Protein AF-0000000076388323 (afdb_homodimer)

Solvent-accessible surface area (backbone atoms only — not comparable to full-atom values): 55469 Å² total; per-residue (Å²): 130,70,43,37,20,38,24,73,38,69,36,80,46,87,52,95,56,39,37,65,41,52,64,68,38,60,27,41,33,71,39,77,48,93,77,81,57,40,20,32,29,29,42,86,85,66,52,71,20,36,37,58,41,84,31,40,47,79,52,80,85,81,75,77,77,77,78,77,71,80,74,75,70,80,74,74,83,70,82,81,72,87,75,78,85,76,73,94,74,86,87,80,74,89,74,74,94,56,87,78,76,84,74,75,82,74,75,78,89,76,74,68,62,71,63,64,72,69,57,82,74,74,82,64,70,83,79,77,54,48,43,64,44,36,46,55,40,36,73,61,59,80,67,66,67,92,58,79,43,64,69,42,76,56,99,86,37,36,27,66,56,72,64,92,70,75,52,44,50,45,57,45,74,77,38,82,43,64,40,79,92,62,74,40,74,46,57,27,34,32,33,31,34,69,88,78,68,47,65,25,76,44,36,64,68,52,51,52,49,50,50,53,52,48,41,47,30,39,40,46,55,43,70,71,54,74,74,69,78,83,64,68,90,54,55,79,40,69,67,40,46,53,50,50,43,51,38,49,30,53,50,46,36,55,45,29,57,33,56,66,55,40,67,30,68,66,49,42,48,64,53,63,50,70,51,68,67,58,42,54,50,51,51,52,53,58,73,63,56,62,40,33,34,32,34,36,60,73,25,46,57,88,66,89,80,54,41,68,65,54,72,64,60,55,51,46,50,51,49,25,47,51,46,37,50,52,28,45,52,49,37,46,53,50,50,51,52,50,43,52,36,27,55,42,60,49,20,50,50,29,36,50,49,11,48,33,35,35,48,39,20,54,30,54,66,56,45,86,63,79,85,44,60,59,58,30,54,26,33,37,47,41,9,51,44,31,35,50,49,13,50,51,48,38,53,41,36,73,71,23,54,46,58,53,46,53,53,45,52,50,47,54,40,35,54,68,38,45,66,33,27,49,32,25,43,51,31,33,49,50,51,32,53,51,37,51,54,33,36,73,70,66,74,41,51,68,68,56,33,52,49,29,40,51,41,23,5,46,49,31,27,51,38,42,12,39,52,49,50,49,53,52,49,52,54,50,52,52,40,53,43,50,34,46,31,32,48,46,49,32,52,51,35,48,53,47,29,50,49,37,47,54,37,34,58,49,50,72,119,129,68,34,34,21,39,23,75,37,67,37,80,46,87,52,97,50,36,38,62,39,48,66,68,38,59,26,38,31,70,41,71,48,92,78,83,54,36,20,31,28,28,41,84,85,64,49,66,20,32,36,58,38,84,33,38,45,78,39,64,72,76,61,63,73,69,75,69,65,71,71,71,64,77,72,72,82,70,76,80,66,82,75,78,82,69,73,94,65,93,87,84,75,86,78,72,94,56,92,77,76,84,74,78,80,77,78,78,90,72,74,68,61,70,61,64,72,71,53,87,68,76,82,64,70,81,79,77,52,47,42,64,45,38,46,57,39,35,74,61,60,81,65,68,67,89,58,80,44,65,71,41,76,58,98,85,37,35,27,66,56,70,64,91,70,75,52,44,51,46,58,44,73,76,38,83,44,64,40,80,90,62,75,40,73,46,57,28,34,30,33,32,33,70,88,77,67,48,63,23,77,43,36,62,67,54,51,52,48,49,51,52,51,47,41,48,30,39,41,45,56,42,68,69,53,74,75,68,79,84,63,69,91,54,55,79,40,67,68,40,45,52,50,47,41,51,39,49,32,54,50,47,37,56,46,27,57,33,53,66,55,40,68,29,67,66,49,44,49,65,52,63,49,70,50,66,68,60,41,54,52,50,52,52,53,58,73,62,55,62,39,34,34,34,34,36,62,74,24,47,59,87,67,89,79,55,42,68,65,53,72,63,61,55,51,45,48,53,49,26,47,52,46,38,49,52,30,45,52,50,36,45,52,51,51,51,51,50,42,52,38,26,55,41,58,50,20,52,51,28,35,50,51,10,48,33,34,34,47,38,19,54,31,54,67,56,47,85,62,78,84,42,59,60,58,28,52,25,31,36,46,39,10,51,44,32,36,49,48,13,51,51,48,39,52,43,38,74,71,21,53,45,58,52,47,53,53,48,52,51,47,55,39,35,55,67,37,45,66,33,28,50,33,24,43,52,31,35,49,50,51,32,52,50,38,52,53,34,35,74,71,66,74,41,51,68,67,57,35,52,50,29,40,50,42,24,5,46,50,30,26,52,39,42,12,40,52,49,51,48,54,51,50,51,55,51,52,51,40,52,44,50,34,47,32,33,48,46,50,33,52,51,36,48,52,47,30,50,49,36,48,54,36,33,58,49,50,74,120

Sequence (1018 aa):
MPTKAVVQCIFKGHTEGELTLTLGEIITVTSQGTGDGWFEGINSNGEHGRFPGRNVELFHEDEALPEYETIYEEPDYTEIKPLNTDNCSVFSEFLESDYELISFGLEEGKDNLEQMLKSNRKTSRVYHFTKTEAEPFILGKTVKTTTKIAMIFNENGASWIYPIVPLECTVTNPQMGSKYSGMKKYISYQITPNDTDKSVYHRYKHFDWLHCRLLEKFGSLIAIPLLPEKDIPWRFSDEFVLGRMGGLQAWINRMSRHPVVAHSDIFQHFIRTTDVKEWKIGKRIAEKDEAVGGMIFAEVMASSEFRLLDGEETEMFLTFVKCLGESIKNLTTVVEEHWIRNTGTVKSEYHKIGKSFLDFSASFAKSKYHEKDSITSALAFAGKTYNDIGDLYSDQPKENVHYLLEISKQYKGLLSCYPDIINVLKGAIEKAHEYEKLAQTNKVTLKEKEAVVYKAGIVSSAIQAEMNHFNMELSNDYKETFRHFLYEQVQMYNKITDKLREAYARFEFMPTKAVVQCIFKGHTEGELTLTLGEIITVTSQGTGDGWFEGINSNGEHGRFPGRNVELFHEDEALPEYETIYEEPDYTEIKPLNTDNCSVFSEFLESDYELISFGLEEGKDNLEQMLKSNRKTSRVYHFTKTEAEPFILGKTVKTTTKIAMIFNENGASWIYPIVPLECTVTNPQMGSKYSGMKKYISYQITPNDTDKSVYHRYKHFDWLHCRLLEKFGSLIAIPLLPEKDIPWRFSDEFVLGRMGGLQAWINRMSRHPVVAHSDIFQHFIRTTDVKEWKIGKRIAEKDEAVGGMIFAEVMASSEFRLLDGEETEMFLTFVKCLGESIKNLTTVVEEHWIRNTGTVKSEYHKIGKSFLDFSASFAKSKYHEKDSITSALAFAGKTYNDIGDLYSDQPKENVHYLLEISKQYKGLLSCYPDIINVLKGAIEKAHEYEKLAQTNKVTLKEKEAVVYKAGIVSSAIQAEMNHFNMELSNDYKETFRHFLYEQVQMYNKITDKLREAYARFEF

Secondary structure (DSSP, 8-state):
--EEEEE-S-B---STTBPPB-TT-EEEEEEE-SSSSEEEEE-TT--EEEEEGGGEEEE-TTS-----------------------------------S-------SS--SSSHHHHS----S--S----TTTTHHHHTT--------B-EEEETTEEEEPPPSS---EEEEEEEEEEETTTTEEEEEEEEEETTT---EEEEHHHHHHHHHHHHHHHTTTS--PPPPP---TTTTSHHHHHHHHHHHHHHHHHHHH-TTTTTSHHHHHHHH---HHHHHHHHHHHHT-SS-GGGGGGGBPP-S---PPPHHHHHHHHHHHHHHHHHHHHHHHHHHHHHHHIIIIIHHHHHHHHHHHHHHHHHHTT---GGGHHHHHHHHHHHHHHHHHHHHHHHHHHHTHHHHHHHHHHHHHHHTTHHHHHHHHHHHHHHHHHHHHHHHTTSS-HHHHHHHHHHHHHHHHHHHHHHHHHHHHHHHHHHHHHHHHHHHHHHHHHHHHHHHHHHHHTT--/--EEEEE-S-B---STTBPPB-TT-EEEEEEE-SSSSEEEEE-TT--EEEEEGGGEEEE-TTS-----------------------------------S-------SS--SSSHHHHTS--SS--S----TTTTHHHHTT--------B-EEEETTEEEEPPPSS---EEEEEEEEEEETTTTEEEEEEEEEETTT---EEEEHHHHHHHHHHHHHHHTTTS--PPPPP---TTTTSHHHHHHHHHHHHHHHHHHHH-TTTTTSHHHHHHHH---HHHHHHHHHHHHT-SS-GGGGGGGBPP-S---PPPHHHHHHHHHHHHHHHHHHHHHHHHHHHHHHHIIIIIHHHHHHHHHHHHHHHHHHHT---GGGHHHHHHHHHHHHHHHHHHHHHHHHHHHTHHHHHHHHHHHHHHHTTHHHHHHHHHHHHHHHHHHHHHHHTTSS-HHHHHHHHHHHHHHHHHHHHHHHHHHHHHHHHHHHHHHHHHHHHHHHHHHHHHHHHHHHHTT--

Structure (mmCIF, N/CA/C/O backbone):
data_AF-0000000076388323-model_v1
#
loop_
_entity.id
_entity.type
_entity.pdbx_description
1 polymer 'Sorting nexin-9-like'
#
loop_
_atom_site.group_PDB
_atom_site.id
_atom_site.type_symbol
_atom_site.label_atom_id
_atom_site.label_alt_id
_atom_site.label_comp_id
_atom_site.label_asym_id
_atom_site.label_entity_id
_atom_site.label_seq_id
_atom_site.pdbx_PDB_ins_code
_atom_site.Cartn_x
_atom_site.Cartn_y
_atom_site.Cartn_z
_atom_site.occupancy
_atom_site.B_iso_or_equiv
_atom_site.auth_seq_id
_atom_site.auth_comp_id
_atom_site.auth_asym_id
_atom_site.auth_atom_id
_atom_site.pdbx_PDB_model_num
ATOM 1 N N . MET A 1 1 ? 25.562 -21.062 45.906 1 56.75 1 MET A N 1
ATOM 2 C CA . MET A 1 1 ? 24.609 -21.641 44.938 1 56.75 1 MET A CA 1
ATOM 3 C C . MET A 1 1 ? 24.312 -20.672 43.812 1 56.75 1 MET A C 1
ATOM 5 O O . MET A 1 1 ? 24.219 -19.453 44.031 1 56.75 1 MET A O 1
ATOM 9 N N . PRO A 1 2 ? 24.469 -21.016 42.438 1 69.31 2 PRO A N 1
ATOM 10 C CA . PRO A 1 2 ? 24.109 -20.125 41.344 1 69.31 2 PRO A CA 1
ATOM 11 C C . PRO A 1 2 ? 22.656 -19.703 41.375 1 69.31 2 PRO A C 1
ATOM 13 O O . PRO A 1 2 ? 21.766 -20.531 41.562 1 69.31 2 PRO A O 1
ATOM 16 N N . THR A 1 3 ? 22.438 -18.438 41.719 1 76.25 3 THR A N 1
ATOM 17 C CA . THR A 1 3 ? 21.094 -17.844 41.75 1 76.25 3 THR A CA 1
ATOM 18 C C . THR A 1 3 ? 20.609 -17.5 40.344 1 76.25 3 THR A C 1
ATOM 20 O O . THR A 1 3 ? 21.375 -16.984 39.531 1 76.25 3 THR A O 1
ATOM 23 N N . LYS A 1 4 ? 19.453 -18.031 40 1 80 4 LYS A N 1
ATOM 24 C CA . LYS A 1 4 ? 18.859 -17.719 38.719 1 80 4 LYS A CA 1
ATOM 25 C C . LYS A 1 4 ? 18.188 -16.359 38.719 1 80 4 LYS A C 1
ATOM 27 O O . LYS A 1 4 ? 17.672 -15.914 39.75 1 80 4 LYS A O 1
ATOM 32 N N . ALA A 1 5 ? 18.391 -15.672 37.625 1 80.31 5 ALA A N 1
ATOM 33 C CA . ALA A 1 5 ? 17.797 -14.352 37.5 1 80.31 5 ALA A CA 1
ATOM 34 C C . ALA A 1 5 ? 17.062 -14.211 36.156 1 80.31 5 ALA A C 1
ATOM 36 O O . ALA A 1 5 ? 17.469 -14.82 35.156 1 80.31 5 ALA A O 1
ATOM 37 N N . VAL A 1 6 ? 16 -13.586 36.219 1 82.06 6 VAL A N 1
ATOM 38 C CA . VAL A 1 6 ? 15.258 -13.273 35 1 82.06 6 VAL A CA 1
ATOM 39 C C . VAL A 1 6 ? 15.609 -11.859 34.531 1 82.06 6 VAL A C 1
ATOM 41 O O . VAL A 1 6 ? 15.617 -10.922 35.344 1 82.06 6 VAL A O 1
ATOM 44 N N . VAL A 1 7 ? 16.016 -11.758 33.312 1 79.12 7 VAL A N 1
ATOM 45 C CA . VAL A 1 7 ? 16.359 -10.469 32.719 1 79.12 7 VAL A CA 1
ATOM 46 C C . VAL A 1 7 ? 15.125 -9.586 32.625 1 79.12 7 VAL A C 1
ATOM 48 O O . VAL A 1 7 ? 14.133 -9.969 32 1 79.12 7 VAL A O 1
ATOM 51 N N . GLN A 1 8 ? 15.219 -8.469 33.219 1 76.19 8 GLN A N 1
ATOM 52 C CA . GLN A 1 8 ? 14.125 -7.504 33.219 1 76.19 8 GLN A CA 1
ATOM 53 C C . GLN A 1 8 ? 14.375 -6.371 32.219 1 76.19 8 GLN A C 1
ATOM 55 O O . GLN A 1 8 ? 13.438 -5.727 31.766 1 76.19 8 GLN A O 1
ATOM 60 N N . CYS A 1 9 ? 15.625 -6.121 31.906 1 77.88 9 CYS A N 1
ATOM 61 C CA . CYS A 1 9 ? 16.016 -5.082 30.953 1 77.88 9 CYS A CA 1
ATOM 62 C C . CYS A 1 9 ? 17.094 -5.582 30.016 1 77.88 9 CYS A C 1
ATOM 64 O O . CYS A 1 9 ? 18.031 -6.254 30.438 1 77.88 9 CYS A O 1
ATOM 66 N N . ILE A 1 10 ? 16.906 -5.25 28.656 1 75.94 10 ILE A N 1
ATOM 67 C CA . ILE A 1 10 ? 17.859 -5.664 27.641 1 75.94 10 ILE A CA 1
ATOM 68 C C . ILE A 1 10 ? 19.203 -4.973 27.875 1 75.94 10 ILE A C 1
ATOM 70 O O . ILE A 1 10 ? 19.234 -3.809 28.297 1 75.94 10 ILE A O 1
ATOM 74 N N . PHE A 1 11 ? 20.297 -5.676 27.781 1 77.81 11 PHE A N 1
ATOM 75 C CA . PHE A 1 11 ? 21.656 -5.164 27.859 1 77.81 11 PHE A CA 1
ATOM 76 C C . PHE A 1 11 ? 22.531 -5.801 26.781 1 77.81 11 PHE A C 1
ATOM 78 O O . PHE A 1 11 ? 22.609 -7.023 26.688 1 77.81 11 PHE A O 1
ATOM 85 N N . LYS A 1 12 ? 23.047 -4.879 25.875 1 76.5 12 LYS A N 1
ATOM 86 C CA . LYS A 1 12 ? 24.016 -5.32 24.891 1 76.5 12 LYS A CA 1
ATOM 87 C C . LYS A 1 12 ? 25.438 -5.094 25.391 1 76.5 12 LYS A C 1
ATOM 89 O O . LYS A 1 12 ? 25.828 -3.969 25.719 1 76.5 12 LYS A O 1
ATOM 94 N N . GLY A 1 13 ? 26.141 -6.059 25.562 1 73.19 13 GLY A N 1
ATOM 95 C CA . GLY A 1 13 ? 27.531 -5.988 25.969 1 73.19 13 GLY A CA 1
ATOM 96 C C . GLY A 1 13 ? 28.422 -5.336 24.938 1 73.19 13 GLY A C 1
ATOM 97 O O . GLY A 1 13 ? 28.344 -5.664 23.75 1 73.19 13 GLY A O 1
ATOM 98 N N . HIS A 1 14 ? 29.297 -4.301 25.25 1 70.31 14 HIS A N 1
ATOM 99 C CA . HIS A 1 14 ? 30.156 -3.551 24.344 1 70.31 14 HIS A CA 1
ATOM 100 C C . HIS A 1 14 ? 31.594 -4.039 24.438 1 70.31 14 HIS A C 1
ATOM 102 O O . HIS A 1 14 ? 32.375 -3.896 23.469 1 70.31 14 HIS A O 1
ATOM 108 N N . THR A 1 15 ? 32.062 -4.457 25.531 1 72.56 15 THR A N 1
ATOM 109 C CA . THR A 1 15 ? 33.438 -4.863 25.734 1 72.56 15 THR A CA 1
ATOM 110 C C . THR A 1 15 ? 33.531 -6.379 25.875 1 72.56 15 THR A C 1
ATOM 112 O O . THR A 1 15 ? 32.562 -7.043 26.234 1 72.56 15 THR A O 1
ATOM 115 N N . GLU A 1 16 ? 34.719 -6.836 25.484 1 75.62 16 GLU A N 1
ATOM 116 C CA . GLU A 1 16 ? 35.031 -8.258 25.625 1 75.62 16 GLU A CA 1
ATOM 117 C C . GLU A 1 16 ? 34.844 -8.711 27.078 1 75.62 16 GLU A C 1
ATOM 119 O O . GLU A 1 16 ? 35.375 -8.078 27.984 1 75.62 16 GLU A O 1
ATOM 124 N N . GLY A 1 17 ? 33.875 -9.539 27.469 1 79.31 17 GLY A N 1
ATOM 125 C CA . GLY A 1 17 ? 33.594 -10.055 28.797 1 79.31 17 GLY A CA 1
ATOM 126 C C . GLY A 1 17 ? 32.219 -9.68 29.312 1 79.31 17 GLY A C 1
ATOM 127 O O . GLY A 1 17 ? 31.781 -10.18 30.344 1 79.31 17 GLY A O 1
ATOM 128 N N . GLU A 1 18 ? 31.578 -8.727 28.641 1 81.75 18 GLU A N 1
ATOM 129 C CA . GLU A 1 18 ? 30.219 -8.352 29.031 1 81.75 18 GLU A CA 1
ATOM 130 C C . GLU A 1 18 ? 29.172 -9.195 28.312 1 81.75 18 GLU A C 1
ATOM 132 O O . GLU A 1 18 ? 29.328 -9.508 27.141 1 81.75 18 GLU A O 1
ATOM 137 N N . LEU A 1 19 ? 28.109 -9.609 29 1 81 19 LEU A N 1
ATOM 138 C CA . LEU A 1 19 ? 27.047 -10.469 28.484 1 81 19 LEU A CA 1
ATOM 139 C C . LEU A 1 19 ? 25.906 -9.641 27.906 1 81 19 LEU A C 1
ATOM 141 O O . LEU A 1 19 ? 25.531 -8.617 28.484 1 81 19 LEU A O 1
ATOM 145 N N . THR A 1 20 ? 25.438 -10.023 26.703 1 81.25 20 THR A N 1
ATOM 146 C CA . THR A 1 20 ? 24.203 -9.453 26.172 1 81.25 20 THR A CA 1
ATOM 147 C C . THR A 1 20 ? 22.984 -10.133 26.781 1 81.25 20 THR A C 1
ATOM 149 O O . THR A 1 20 ? 22.891 -11.367 26.797 1 81.25 20 THR A O 1
ATOM 152 N N . LEU A 1 21 ? 22.141 -9.297 27.406 1 77.81 21 LEU A N 1
ATOM 153 C CA . LEU A 1 21 ? 20.922 -9.75 28.062 1 77.81 21 LEU A CA 1
ATOM 154 C C . LEU A 1 21 ? 19.688 -9.492 27.203 1 77.81 21 LEU A C 1
ATOM 156 O O . LEU A 1 21 ? 19.531 -8.398 26.656 1 77.81 21 LEU A O 1
ATOM 160 N N . THR A 1 22 ? 18.891 -10.523 27 1 80.5 22 THR A N 1
ATOM 161 C CA . THR A 1 22 ? 17.594 -10.438 26.344 1 80.5 22 THR A CA 1
ATOM 162 C C . THR A 1 22 ? 16.453 -10.539 27.359 1 80.5 22 THR A C 1
ATOM 164 O O . THR A 1 22 ? 16.547 -11.297 28.328 1 80.5 22 THR A O 1
ATOM 167 N N . LEU A 1 23 ? 15.523 -9.734 27.109 1 78.5 23 LEU A N 1
ATOM 168 C CA . LEU A 1 23 ? 14.383 -9.641 28.016 1 78.5 23 LEU A CA 1
ATOM 169 C C . LEU A 1 23 ? 13.742 -11.008 28.219 1 78.5 23 LEU A C 1
ATOM 171 O O . LEU A 1 23 ? 13.484 -11.727 27.25 1 78.5 23 LEU A O 1
ATOM 175 N N . GLY A 1 24 ? 13.484 -11.367 29.484 1 77.12 24 GLY A N 1
ATOM 176 C CA . GLY A 1 24 ? 12.812 -12.602 29.875 1 77.12 24 GLY A CA 1
ATOM 177 C C . GLY A 1 24 ? 13.75 -13.797 29.906 1 77.12 24 GLY A C 1
ATOM 178 O O . GLY A 1 24 ? 13.352 -14.891 30.312 1 77.12 24 GLY A O 1
ATOM 179 N N . GLU A 1 25 ? 14.898 -13.555 29.516 1 79.44 25 GLU A N 1
ATOM 180 C CA . GLU A 1 25 ? 15.867 -14.648 29.547 1 79.44 25 GLU A CA 1
ATOM 181 C C . GLU A 1 25 ? 16.281 -14.984 30.984 1 79.44 25 GLU A C 1
ATOM 183 O O . GLU A 1 25 ? 16.375 -14.094 31.828 1 79.44 25 GLU A O 1
ATOM 188 N N . ILE A 1 26 ? 16.266 -16.344 31.219 1 80.62 26 ILE A N 1
ATOM 189 C CA . ILE A 1 26 ? 16.734 -16.781 32.531 1 80.62 26 ILE A CA 1
ATOM 190 C C . ILE A 1 26 ? 18.25 -16.938 32.5 1 80.62 26 ILE A C 1
ATOM 192 O O . ILE A 1 26 ? 18.797 -17.672 31.688 1 80.62 26 ILE A O 1
ATOM 196 N N . ILE A 1 27 ? 18.984 -16.188 33.375 1 80.25 27 ILE A N 1
ATOM 197 C CA . ILE A 1 27 ? 20.438 -16.172 33.469 1 80.25 27 ILE A CA 1
ATOM 198 C C . ILE A 1 27 ? 20.859 -16.766 34.812 1 80.25 27 ILE A C 1
ATOM 200 O O . ILE A 1 27 ? 20.172 -16.594 35.812 1 80.25 27 ILE A O 1
ATOM 204 N N . THR A 1 28 ? 21.844 -17.562 34.719 1 84.44 28 THR A N 1
ATOM 205 C CA . THR A 1 28 ? 22.438 -18.109 35.938 1 84.44 28 THR A CA 1
ATOM 206 C C . THR A 1 28 ? 23.516 -17.172 36.469 1 84.44 28 THR A C 1
ATOM 208 O O . THR A 1 28 ? 24.531 -16.953 35.812 1 84.44 28 THR A O 1
ATOM 211 N N . VAL A 1 29 ? 23.266 -16.547 37.625 1 82.69 29 VAL A N 1
ATOM 212 C CA . VAL A 1 29 ? 24.203 -15.609 38.25 1 82.69 29 VAL A CA 1
ATOM 213 C C . VAL A 1 29 ? 25.234 -16.375 39.062 1 82.69 29 VAL A C 1
ATOM 215 O O . VAL A 1 29 ? 24.891 -17.078 40.031 1 82.69 29 VAL A O 1
ATOM 218 N N . THR A 1 30 ? 26.469 -16.297 38.656 1 82.75 30 THR A N 1
ATOM 219 C CA . THR A 1 30 ? 27.547 -17.031 39.312 1 82.75 30 THR A CA 1
ATOM 220 C C . THR A 1 30 ? 28.172 -16.172 40.406 1 82.75 30 THR A C 1
ATOM 222 O O . THR A 1 30 ? 28.656 -16.719 41.406 1 82.75 30 THR A O 1
ATOM 225 N N . SER A 1 31 ? 28.297 -14.859 40.219 1 80.38 31 SER A N 1
ATOM 226 C CA . SER A 1 31 ? 28.828 -13.977 41.25 1 80.38 31 SER A CA 1
ATOM 227 C C . SER A 1 31 ? 28.094 -12.641 41.25 1 80.38 31 SER A C 1
ATOM 229 O O . SER A 1 31 ? 27.844 -12.047 40.219 1 80.38 31 SER A O 1
ATOM 231 N N . GLN A 1 32 ? 27.484 -12.219 42.375 1 76.5 32 GLN A N 1
ATOM 232 C CA . GLN A 1 32 ? 26.938 -10.891 42.562 1 76.5 32 GLN A CA 1
ATOM 233 C C . GLN A 1 32 ? 28.016 -9.891 42.969 1 76.5 32 GLN A C 1
ATOM 235 O O . GLN A 1 32 ? 28.703 -10.062 43.969 1 76.5 32 GLN A O 1
ATOM 240 N N . GLY A 1 33 ? 28.953 -9.625 42.094 1 65.94 33 GLY A N 1
ATOM 241 C CA . GLY A 1 33 ? 30.109 -8.773 42.281 1 65.94 33 GLY A CA 1
ATOM 242 C C . GLY A 1 33 ? 30 -7.914 43.531 1 65.94 33 GLY A C 1
ATOM 243 O O . GLY A 1 33 ? 28.906 -7.684 44.062 1 65.94 33 GLY A O 1
ATOM 244 N N . THR A 1 34 ? 31.047 -7.863 44.375 1 61.56 34 THR A N 1
ATOM 245 C CA . THR A 1 34 ? 31.266 -7.133 45.625 1 61.56 34 THR A CA 1
ATOM 246 C C . THR A 1 34 ? 31.266 -5.629 45.375 1 61.56 34 THR A C 1
ATOM 248 O O . THR A 1 34 ? 32.281 -5.059 44.938 1 61.56 34 THR A O 1
ATOM 251 N N . GLY A 1 35 ? 30.047 -4.816 44.938 1 65.12 35 GLY A N 1
ATOM 252 C CA . GLY A 1 35 ? 29.859 -3.389 45.125 1 65.12 35 GLY A CA 1
ATOM 253 C C . GLY A 1 35 ? 29.641 -2.625 43.844 1 65.12 35 GLY A C 1
ATOM 254 O O . GLY A 1 35 ? 29.109 -1.513 43.844 1 65.12 35 GLY A O 1
ATOM 255 N N . ASP A 1 36 ? 30.188 -2.895 42.656 1 68.38 36 ASP A N 1
ATOM 256 C CA . ASP A 1 36 ? 30.156 -1.99 41.531 1 68.38 36 ASP A CA 1
ATOM 257 C C . ASP A 1 36 ? 28.859 -2.168 40.719 1 68.38 36 ASP A C 1
ATOM 259 O O . ASP A 1 36 ? 28.703 -1.602 39.656 1 68.38 36 ASP A O 1
ATOM 263 N N . GLY A 1 37 ? 27.766 -2.844 41.219 1 75.94 37 GLY A N 1
ATOM 264 C CA . GLY A 1 37 ? 26.453 -3.012 40.625 1 75.94 37 GLY A CA 1
ATOM 265 C C . GLY A 1 37 ? 26.453 -3.957 39.438 1 75.94 37 GLY A C 1
ATOM 266 O O . GLY A 1 37 ? 25.406 -4.238 38.844 1 75.94 37 GLY A O 1
ATOM 267 N N . TRP A 1 38 ? 27.672 -4.477 39.094 1 81.88 38 TRP A N 1
ATOM 268 C CA . TRP A 1 38 ? 27.75 -5.414 37.969 1 81.88 38 TRP A CA 1
ATOM 269 C C . TRP A 1 38 ? 27.766 -6.855 38.469 1 81.88 38 TRP A C 1
ATOM 271 O O . TRP A 1 38 ? 28.391 -7.164 39.5 1 81.88 38 TRP A O 1
ATOM 281 N N . PHE A 1 39 ? 26.984 -7.77 37.875 1 83.25 39 PHE A N 1
ATOM 282 C CA . PHE A 1 39 ? 26.906 -9.195 38.156 1 83.25 39 PHE A CA 1
ATOM 283 C C . PHE A 1 39 ? 27.656 -10 37.094 1 83.25 39 PHE A C 1
ATOM 285 O O . PHE A 1 39 ? 27.859 -9.516 35.969 1 83.25 39 PHE A O 1
ATOM 292 N N . GLU A 1 40 ? 28.234 -11.062 37.469 1 86.31 40 GLU A N 1
ATOM 293 C CA . GLU A 1 40 ? 28.781 -12.047 36.531 1 86.31 40 GLU A CA 1
ATOM 294 C C . GLU A 1 40 ? 27.891 -13.273 36.438 1 86.31 40 GLU A C 1
ATOM 296 O O . GLU A 1 40 ? 27.344 -13.742 37.438 1 86.31 40 GLU A O 1
ATOM 301 N N . GLY A 1 41 ? 27.531 -13.672 35.25 1 85.56 41 GLY A N 1
ATOM 302 C CA . GLY A 1 41 ? 26.656 -14.812 35.062 1 85.56 41 GLY A CA 1
ATOM 303 C C . GLY A 1 41 ? 26.781 -15.445 33.688 1 85.56 41 GLY A C 1
ATOM 304 O O . GLY A 1 41 ? 27.656 -15.07 32.906 1 85.56 41 GLY A O 1
ATOM 305 N N . ILE A 1 42 ? 25.969 -16.516 33.469 1 84.62 42 ILE A N 1
ATOM 306 C CA . ILE A 1 42 ? 25.922 -17.297 32.25 1 84.62 42 ILE A CA 1
ATOM 307 C C . ILE A 1 42 ? 24.531 -17.188 31.609 1 84.62 42 ILE A C 1
ATOM 309 O O . ILE A 1 42 ? 23.516 -17.406 32.281 1 84.62 42 ILE A O 1
ATOM 313 N N . ASN A 1 43 ? 24.453 -16.719 30.328 1 80.12 43 ASN A N 1
ATOM 314 C CA . ASN A 1 43 ? 23.172 -16.594 29.672 1 80.12 43 ASN A CA 1
ATOM 315 C C . ASN A 1 43 ? 22.672 -17.938 29.125 1 80.12 43 ASN A C 1
ATOM 317 O O . ASN A 1 43 ? 23.375 -18.953 29.25 1 80.12 43 ASN A O 1
ATOM 321 N N . SER A 1 44 ? 21.484 -18.016 28.594 1 77 44 SER A N 1
ATOM 322 C CA . SER A 1 44 ? 20.828 -19.219 28.109 1 77 44 SER A CA 1
ATOM 323 C C . SER A 1 44 ? 21.656 -19.891 27.016 1 77 44 SER A C 1
ATOM 325 O O . SER A 1 44 ? 21.547 -21.094 26.781 1 77 44 SER A O 1
ATOM 327 N N . ASN A 1 45 ? 22.609 -19.109 26.406 1 77.94 45 ASN A N 1
ATOM 328 C CA . ASN A 1 45 ? 23.469 -19.641 25.359 1 77.94 45 ASN A CA 1
ATOM 329 C C . ASN A 1 45 ? 24.781 -20.172 25.922 1 77.94 45 ASN A C 1
ATOM 331 O O . ASN A 1 45 ? 25.656 -20.609 25.156 1 77.94 45 ASN A O 1
ATOM 335 N N . GLY A 1 46 ? 24.984 -20.125 27.25 1 80.12 46 GLY A N 1
ATOM 336 C CA . GLY A 1 46 ? 26.172 -20.641 27.922 1 80.12 46 GLY A CA 1
ATOM 337 C C . GLY A 1 46 ? 27.312 -19.656 27.969 1 80.12 46 GLY A C 1
ATOM 338 O O . GLY A 1 46 ? 28.438 -20 28.359 1 80.12 46 GLY A O 1
ATOM 339 N N . GLU A 1 47 ? 27.203 -18.453 27.438 1 81 47 GLU A N 1
ATOM 340 C CA . GLU A 1 47 ? 28.25 -17.453 27.453 1 81 47 GLU A CA 1
ATOM 341 C C . GLU A 1 47 ? 28.406 -16.844 28.844 1 81 47 GLU A C 1
ATOM 343 O O . GLU A 1 47 ? 27.406 -16.516 29.5 1 81 47 GLU A O 1
ATOM 348 N N . HIS A 1 48 ? 29.625 -16.859 29.312 1 83.5 48 HIS A N 1
ATOM 349 C CA . HIS A 1 48 ? 29.984 -16.266 30.594 1 83.5 48 HIS A CA 1
ATOM 350 C C . HIS A 1 48 ? 30.375 -14.805 30.422 1 83.5 48 HIS A C 1
ATOM 352 O O . HIS A 1 48 ? 31.125 -14.461 29.516 1 83.5 48 HIS A O 1
ATOM 358 N N . GLY A 1 49 ? 29.859 -13.852 31.172 1 83.88 49 GLY A N 1
ATOM 359 C CA . GLY A 1 49 ? 30.219 -12.438 31.125 1 83.88 49 GLY A CA 1
ATOM 360 C C . GLY A 1 49 ? 29.625 -11.641 32.281 1 83.88 49 GLY A C 1
ATOM 361 O O . GLY A 1 49 ? 28.875 -12.172 33.094 1 83.88 49 GLY A O 1
ATOM 362 N N . ARG A 1 50 ? 30.031 -10.336 32.344 1 82.31 50 ARG A N 1
ATOM 363 C CA . ARG A 1 50 ? 29.531 -9.375 33.312 1 82.31 50 ARG A CA 1
ATOM 364 C C . ARG A 1 50 ? 28.328 -8.617 32.75 1 82.31 50 ARG A C 1
ATOM 366 O O . ARG A 1 50 ? 28.234 -8.383 31.547 1 82.31 50 ARG A O 1
ATOM 373 N N . PHE A 1 51 ? 27.344 -8.398 33.625 1 83.06 51 PHE A N 1
ATOM 374 C CA . PHE A 1 51 ? 26.156 -7.629 33.25 1 83.06 51 PHE A CA 1
ATOM 375 C C . PHE A 1 51 ? 25.672 -6.816 34.438 1 83.06 51 PHE A C 1
ATOM 377 O O . PHE A 1 51 ? 25.969 -7.145 35.594 1 83.06 51 PHE A O 1
ATOM 384 N N . PRO A 1 52 ? 25.031 -5.66 34.219 1 81.38 52 PRO A N 1
ATOM 385 C CA . PRO A 1 52 ? 24.547 -4.863 35.344 1 81.38 52 PRO A CA 1
ATOM 386 C C . PRO A 1 52 ? 23.469 -5.59 36.156 1 81.38 52 PRO A C 1
ATOM 388 O O . PRO A 1 52 ? 22.484 -6.062 35.594 1 81.38 52 PRO A O 1
ATOM 391 N N . GLY A 1 53 ? 23.641 -5.641 37.344 1 80.44 53 GLY A N 1
ATOM 392 C CA . GLY A 1 53 ? 22.75 -6.34 38.25 1 80.44 53 GLY A CA 1
ATOM 393 C C . GLY A 1 53 ? 21.344 -5.75 38.281 1 80.44 53 GLY A C 1
ATOM 394 O O . GLY A 1 53 ? 20.375 -6.465 38.531 1 80.44 53 GLY A O 1
ATOM 395 N N . ARG A 1 54 ? 21.25 -4.551 38 1 77.56 54 ARG A N 1
ATOM 396 C CA . ARG A 1 54 ? 19.969 -3.871 38.062 1 77.56 54 ARG A CA 1
ATOM 397 C C . ARG A 1 54 ? 19.062 -4.348 36.938 1 77.56 54 ARG A C 1
ATOM 399 O O . ARG A 1 54 ? 17.844 -4.203 37 1 77.56 54 ARG A O 1
ATOM 406 N N . ASN A 1 55 ? 19.656 -4.973 35.969 1 79.56 55 ASN A N 1
ATOM 407 C CA . ASN A 1 55 ? 18.875 -5.391 34.812 1 79.56 55 ASN A CA 1
ATOM 408 C C . ASN A 1 55 ? 18.281 -6.785 35 1 79.56 55 ASN A C 1
ATOM 410 O O . ASN A 1 55 ? 17.562 -7.285 34.125 1 79.56 55 ASN A O 1
ATOM 414 N N . VAL A 1 56 ? 18.547 -7.418 36.125 1 80.62 56 VAL A N 1
ATOM 415 C CA . VAL A 1 56 ? 18.062 -8.773 36.344 1 80.62 56 VAL A CA 1
ATOM 416 C C . VAL A 1 56 ? 17.406 -8.875 37.719 1 80.62 56 VAL A C 1
ATOM 418 O O . VAL A 1 56 ? 17.734 -8.102 38.625 1 80.62 56 VAL A O 1
ATOM 421 N N . GLU A 1 57 ? 16.359 -9.758 37.906 1 81.06 57 GLU A N 1
ATOM 422 C CA . GLU A 1 57 ? 15.727 -10.094 39.188 1 81.06 57 GLU A CA 1
ATOM 423 C C . GLU A 1 57 ? 16.078 -11.516 39.625 1 81.06 57 GLU A C 1
ATOM 425 O O . GLU A 1 57 ? 15.812 -12.477 38.875 1 81.06 57 GLU A O 1
ATOM 430 N N . LEU A 1 58 ? 16.547 -11.586 40.781 1 77.06 58 LEU A N 1
ATOM 431 C CA . LEU A 1 58 ? 17.031 -12.859 41.344 1 77.06 58 LEU A CA 1
ATOM 432 C C . LEU A 1 58 ? 15.867 -13.664 41.906 1 77.06 58 LEU A C 1
ATOM 434 O O . LEU A 1 58 ? 14.961 -13.102 42.531 1 77.06 58 LEU A O 1
ATOM 438 N N . PHE A 1 59 ? 15.531 -14.93 41.469 1 71.62 59 PHE A N 1
ATOM 439 C CA . PHE A 1 59 ? 14.516 -15.742 42.094 1 71.62 59 PHE A CA 1
ATOM 440 C C . PHE A 1 59 ? 15.094 -17.078 42.562 1 71.62 59 PHE A C 1
ATOM 442 O O . PHE A 1 59 ? 16.031 -17.594 41.969 1 71.62 59 PHE A O 1
ATOM 449 N N . HIS A 1 60 ? 14.766 -17.484 43.875 1 54.31 60 HIS A N 1
ATOM 450 C CA . HIS A 1 60 ? 15.141 -18.75 44.469 1 54.31 60 HIS A CA 1
ATOM 451 C C . HIS A 1 60 ? 14.211 -19.875 44 1 54.31 60 HIS A C 1
ATOM 453 O O . HIS A 1 60 ? 13.031 -19.641 43.719 1 54.31 60 HIS A O 1
ATOM 459 N N . GLU A 1 61 ? 14.508 -21.062 43.594 1 46.78 61 GLU A N 1
ATOM 460 C CA . GLU A 1 61 ? 13.906 -22.25 43 1 46.78 61 GLU A CA 1
ATOM 461 C C . GLU A 1 61 ? 12.719 -22.75 43.812 1 46.78 61 GLU A C 1
ATOM 463 O O . GLU A 1 61 ? 12.008 -23.656 43.406 1 46.78 61 GLU A O 1
ATOM 468 N N . ASP A 1 62 ? 12.484 -22.656 45.188 1 40.75 62 ASP A N 1
ATOM 469 C CA . ASP A 1 62 ? 11.57 -23.609 45.844 1 40.75 62 ASP A CA 1
ATOM 470 C C . ASP A 1 62 ? 10.133 -23.375 45.375 1 40.75 62 ASP A C 1
ATOM 472 O O . ASP A 1 62 ? 9.219 -24.078 45.781 1 40.75 62 ASP A O 1
ATOM 476 N N . GLU A 1 63 ? 9.539 -22.141 45.219 1 32.12 63 GLU A N 1
ATOM 477 C CA . GLU A 1 63 ? 8.086 -22.031 45.281 1 32.12 63 GLU A CA 1
ATOM 478 C C . GLU A 1 63 ? 7.465 -22.469 43.938 1 32.12 63 GLU A C 1
ATOM 480 O O . GLU A 1 63 ? 7.922 -22.062 42.875 1 32.12 63 GLU A O 1
ATOM 485 N N . ALA A 1 64 ? 6.562 -23.578 44.031 1 32.75 64 ALA A N 1
ATOM 486 C CA . ALA A 1 64 ? 5.855 -24.219 42.938 1 32.75 64 ALA A CA 1
ATOM 487 C C . ALA A 1 64 ? 5.148 -23.203 42.062 1 32.75 64 ALA A C 1
ATOM 489 O O . ALA A 1 64 ? 4.59 -22.219 42.562 1 32.75 64 ALA A O 1
ATOM 490 N N . LEU A 1 65 ? 5.27 -23.156 40.812 1 29.38 65 LEU A N 1
ATOM 491 C CA . LEU A 1 65 ? 4.66 -22.266 39.812 1 29.38 65 LEU A CA 1
ATOM 492 C C . LEU A 1 65 ? 3.143 -22.422 39.812 1 29.38 65 LEU A C 1
ATOM 494 O O . LEU A 1 65 ? 2.633 -23.547 39.656 1 29.38 65 LEU A O 1
ATOM 498 N N . PRO A 1 66 ? 2.299 -21.641 40.625 1 28.11 66 PRO A N 1
ATOM 499 C CA . PRO A 1 66 ? 0.875 -21.984 40.562 1 28.11 66 PRO A CA 1
ATOM 500 C C . PRO A 1 66 ? 0.333 -22.125 39.156 1 28.11 66 PRO A C 1
ATOM 502 O O . PRO A 1 66 ? 0.847 -21.484 38.219 1 28.11 66 PRO A O 1
ATOM 505 N N . GLU A 1 67 ? -0.263 -23.297 38.875 1 27.11 67 GLU A N 1
ATOM 506 C CA . GLU A 1 67 ? -0.896 -23.641 37.594 1 27.11 67 GLU A CA 1
ATOM 507 C C . GLU A 1 67 ? -1.982 -22.641 37.25 1 27.11 67 GLU A C 1
ATOM 509 O O . GLU A 1 67 ? -2.943 -22.453 37.969 1 27.11 67 GLU A O 1
ATOM 514 N N . TYR A 1 68 ? -1.605 -21.5 36.719 1 25.27 68 TYR A N 1
ATOM 515 C CA . TYR A 1 68 ? -2.572 -20.5 36.281 1 25.27 68 TYR A CA 1
ATOM 516 C C . TYR A 1 68 ? -3.598 -21.125 35.344 1 25.27 68 TYR A C 1
ATOM 518 O O . TYR A 1 68 ? -3.242 -21.625 34.281 1 25.27 68 TYR A O 1
ATOM 526 N N . GLU A 1 69 ? -4.5 -21.906 35.969 1 24.75 69 GLU A N 1
ATOM 527 C CA . GLU A 1 69 ? -5.629 -22.344 35.156 1 24.75 69 GLU A CA 1
ATOM 528 C C . GLU A 1 69 ? -6.309 -21.156 34.469 1 24.75 69 GLU A C 1
ATOM 530 O O . GLU A 1 69 ? -6.543 -20.125 35.094 1 24.75 69 GLU A O 1
ATOM 535 N N . THR A 1 70 ? -6.238 -21.156 33.188 1 25.39 70 THR A N 1
ATOM 536 C CA . THR A 1 70 ? -6.711 -20.203 32.188 1 25.39 70 THR A CA 1
ATOM 537 C C . THR A 1 70 ? -8.219 -20 32.312 1 25.39 70 THR A C 1
ATOM 539 O O . THR A 1 70 ? -8.898 -19.703 31.312 1 25.39 70 THR A O 1
ATOM 542 N N . ILE A 1 71 ? -8.75 -20.016 33.625 1 24.94 71 ILE A N 1
ATOM 543 C CA . ILE A 1 71 ? -10.211 -19.984 33.656 1 24.94 71 ILE A CA 1
ATOM 544 C C . ILE A 1 71 ? -10.719 -18.688 33.062 1 24.94 71 ILE A C 1
ATOM 546 O O . ILE A 1 71 ? -10.328 -17.594 33.469 1 24.94 71 ILE A O 1
ATOM 550 N N . TYR A 1 72 ? -11.219 -18.75 31.812 1 23.34 72 TYR A N 1
ATOM 551 C CA . TYR A 1 72 ? -11.828 -17.781 30.922 1 23.34 72 TYR A CA 1
ATOM 552 C C . TYR A 1 72 ? -13.07 -17.156 31.562 1 23.34 72 TYR A C 1
ATOM 554 O O . TYR A 1 72 ? -13.945 -16.641 30.859 1 23.34 72 TYR A O 1
ATOM 562 N N . GLU A 1 73 ? -13.148 -17.156 33 1 22.06 73 GLU A N 1
ATOM 563 C CA . GLU A 1 73 ? -14.5 -16.75 33.375 1 22.06 73 GLU A CA 1
ATOM 564 C C . GLU A 1 73 ? -14.75 -15.289 33 1 22.06 73 GLU A C 1
ATOM 566 O O . GLU A 1 73 ? -13.852 -14.453 33.094 1 22.06 73 GLU A O 1
ATOM 571 N N . GLU A 1 74 ? -15.852 -15.062 32.25 1 23.88 74 GLU A N 1
ATOM 572 C CA . GLU A 1 74 ? -16.406 -13.812 31.734 1 23.88 74 GLU A CA 1
ATOM 573 C C . GLU A 1 74 ? -16.688 -12.836 32.875 1 23.88 74 GLU A C 1
ATOM 575 O O . GLU A 1 74 ? -17.531 -13.094 33.719 1 23.88 74 GLU A O 1
ATOM 580 N N . PRO A 1 75 ? -15.477 -12.297 33.531 1 22.61 75 PRO A N 1
ATOM 581 C CA . PRO A 1 75 ? -15.672 -11.586 34.781 1 22.61 75 PRO A CA 1
ATOM 582 C C . PRO A 1 75 ? -16.688 -10.453 34.688 1 22.61 75 PRO A C 1
ATOM 584 O O . PRO A 1 75 ? -16.719 -9.734 33.688 1 22.61 75 PRO A O 1
ATOM 587 N N . ASP A 1 76 ? -17.844 -10.695 35.312 1 22.31 76 ASP A N 1
ATOM 588 C CA . ASP A 1 76 ? -19.031 -9.867 35.469 1 22.31 76 ASP A CA 1
ATOM 589 C C . ASP A 1 76 ? -18.672 -8.492 36.031 1 22.31 76 ASP A C 1
ATOM 591 O O . ASP A 1 76 ? -18.016 -8.391 37.062 1 22.31 76 ASP A O 1
ATOM 595 N N . TYR A 1 77 ? -18.391 -7.539 35.125 1 21.09 77 TYR A N 1
ATOM 596 C CA . TYR A 1 77 ? -18.016 -6.148 35.375 1 21.09 77 TYR A CA 1
ATOM 597 C C . TYR A 1 77 ? -18.938 -5.496 36.406 1 21.09 77 TYR A C 1
ATOM 599 O O . TYR A 1 77 ? -20.047 -5.078 36.062 1 21.09 77 TYR A O 1
ATOM 607 N N . THR A 1 78 ? -19.031 -6.156 37.594 1 19.56 78 THR A N 1
ATOM 608 C CA . THR A 1 78 ? -19.969 -5.598 38.594 1 19.56 78 THR A CA 1
ATOM 609 C C . THR A 1 78 ? -19.594 -4.156 38.906 1 19.56 78 THR A C 1
ATOM 611 O O . THR A 1 78 ? -18.422 -3.834 39.094 1 19.56 78 THR A O 1
ATOM 614 N N . GLU A 1 79 ? -20.531 -3.172 38.812 1 22.64 79 GLU A N 1
ATOM 615 C CA . GLU A 1 79 ? -20.688 -1.73 39 1 22.64 79 GLU A CA 1
ATOM 616 C C . GLU A 1 79 ? -20.391 -1.324 40.438 1 22.64 79 GLU A C 1
ATOM 618 O O . GLU A 1 79 ? -20.531 -0.155 40.812 1 22.64 79 GLU A O 1
ATOM 623 N N . ILE A 1 80 ? -19.516 -2.131 41.156 1 19.8 80 ILE A N 1
ATOM 624 C CA . ILE A 1 80 ? -19.656 -1.986 42.594 1 19.8 80 ILE A CA 1
ATOM 625 C C . ILE A 1 80 ? -19.484 -0.521 43 1 19.8 80 ILE A C 1
ATOM 627 O O . ILE A 1 80 ? -18.609 0.174 42.469 1 19.8 80 ILE A O 1
ATOM 631 N N . LYS A 1 81 ? -20.297 -0.073 43.938 1 21.05 81 LYS A N 1
ATOM 632 C CA . LYS A 1 81 ? -20.938 0.987 44.719 1 21.05 81 LYS A CA 1
ATOM 633 C C . LYS A 1 81 ? -19.906 1.74 45.562 1 21.05 81 LYS A C 1
ATOM 635 O O . LYS A 1 81 ? -19 1.133 46.125 1 21.05 81 LYS A O 1
ATOM 640 N N . PRO A 1 82 ? -19.859 3.145 45.469 1 21.3 82 PRO A N 1
ATOM 641 C CA . PRO A 1 82 ? -18.953 4.172 46 1 21.3 82 PRO A CA 1
ATOM 642 C C . PRO A 1 82 ? -18.844 4.148 47.531 1 21.3 82 PRO A C 1
ATOM 644 O O . PRO A 1 82 ? -19.859 4.305 48.219 1 21.3 82 PRO A O 1
ATOM 647 N N . LEU A 1 83 ? -18.172 3.156 48.094 1 18.7 83 LEU A N 1
ATOM 648 C CA . LEU A 1 83 ? -18.141 2.994 49.531 1 18.7 83 LEU A CA 1
ATOM 649 C C . LEU A 1 83 ? -17.703 4.293 50.219 1 18.7 83 LEU A C 1
ATOM 651 O O . LEU A 1 83 ? -16.766 4.949 49.781 1 18.7 83 LEU A O 1
ATOM 655 N N . ASN A 1 84 ? -18.484 4.785 51.156 1 22.19 84 ASN A N 1
ATOM 656 C CA . ASN A 1 84 ? -18.734 5.934 52.031 1 22.19 84 ASN A CA 1
ATOM 657 C C . ASN A 1 84 ? -17.578 6.168 53 1 22.19 84 ASN A C 1
ATOM 659 O O . ASN A 1 84 ? -17.75 6.816 54.031 1 22.19 84 ASN A O 1
ATOM 663 N N . THR A 1 85 ? -16.297 6.039 52.5 1 17.83 85 THR A N 1
ATOM 664 C CA . THR A 1 85 ? -15.258 5.973 53.5 1 17.83 85 THR A CA 1
ATOM 665 C C . THR A 1 85 ? -15.258 7.227 54.375 1 17.83 85 THR A C 1
ATOM 667 O O . THR A 1 85 ? -15.188 8.344 53.844 1 17.83 85 THR A O 1
ATOM 670 N N . ASP A 1 86 ? -15.57 7.141 55.656 1 19.75 86 ASP A N 1
ATOM 671 C CA . ASP A 1 86 ? -15.898 7.949 56.812 1 19.75 86 ASP A CA 1
ATOM 672 C C . ASP A 1 86 ? -14.773 8.938 57.125 1 19.75 86 ASP A C 1
ATOM 674 O O . ASP A 1 86 ? -15 10.148 57.188 1 19.75 86 ASP A O 1
ATOM 678 N N . ASN A 1 87 ? -13.93 8.727 58.188 1 19.11 87 ASN A N 1
ATOM 679 C CA . ASN A 1 87 ? -13.75 9.492 59.406 1 19.11 87 ASN A CA 1
ATOM 680 C C . ASN A 1 87 ? -12.5 10.359 59.375 1 19.11 87 ASN A C 1
ATOM 682 O O . ASN A 1 87 ? -12.055 10.875 60.375 1 19.11 87 ASN A O 1
ATOM 686 N N . CYS A 1 88 ? -11.594 10.359 58.375 1 17.94 88 CYS A N 1
ATOM 687 C CA . CYS A 1 88 ? -10.273 10.734 58.875 1 17.94 88 CYS A CA 1
ATOM 688 C C . CYS A 1 88 ? -10.25 12.195 59.281 1 17.94 88 CYS A C 1
ATOM 690 O O . CYS A 1 88 ? -10.578 13.078 58.5 1 17.94 88 CYS A O 1
ATOM 692 N N . SER A 1 89 ? -10.086 12.648 60.562 1 19.56 89 SER A N 1
ATOM 693 C CA . SER A 1 89 ? -10.148 13.797 61.438 1 19.56 89 SER A CA 1
ATOM 694 C C . SER A 1 89 ? -9.094 14.844 61.094 1 19.56 89 SER A C 1
ATOM 696 O O . SER A 1 89 ? -9.398 16.031 61 1 19.56 89 SER A O 1
ATOM 698 N N . VAL A 1 90 ? -7.758 14.586 61.281 1 19.8 90 VAL A N 1
ATOM 699 C CA . VAL A 1 90 ? -7.039 15.438 62.219 1 19.8 90 VAL A CA 1
ATOM 700 C C . VAL A 1 90 ? -6.742 16.797 61.594 1 19.8 90 VAL A C 1
ATOM 702 O O . VAL A 1 90 ? -7.098 17.844 62.125 1 19.8 90 VAL A O 1
ATOM 705 N N . PHE A 1 91 ? -5.32 17.172 61.438 1 19.45 91 PHE A N 1
ATOM 706 C CA . PHE A 1 91 ? -4.383 18.172 61.938 1 19.45 91 PHE A CA 1
ATOM 707 C C . PHE A 1 91 ? -4.227 19.328 60.969 1 19.45 91 PHE A C 1
ATOM 709 O O . PHE A 1 91 ? -4 19.109 59.781 1 19.45 91 PHE A O 1
ATOM 716 N N . SER A 1 92 ? -4.594 20.609 61.25 1 21.94 92 SER A N 1
ATOM 717 C CA . SER A 1 92 ? -4.879 21.969 60.781 1 21.94 92 SER A CA 1
ATOM 718 C C . SER A 1 92 ? -3.604 22.688 60.344 1 21.94 92 SER A C 1
ATOM 720 O O . SER A 1 92 ? -3.619 23.891 60.094 1 21.94 92 SER A O 1
ATOM 722 N N . GLU A 1 93 ? -2.35 22.203 60.594 1 22.92 93 GLU A N 1
ATOM 723 C CA . GLU A 1 93 ? -1.348 23.219 60.844 1 22.92 93 GLU A CA 1
ATOM 724 C C . GLU A 1 93 ? -1.176 24.141 59.656 1 22.92 93 GLU A C 1
ATOM 726 O O . GLU A 1 93 ? -1.459 23.75 58.531 1 22.92 93 GLU A O 1
ATOM 731 N N . PHE A 1 94 ? -0.69 25.422 59.844 1 22.69 94 PHE A N 1
ATOM 732 C CA . PHE A 1 94 ? -0.57 26.719 59.188 1 22.69 94 PHE A CA 1
ATOM 733 C C . PHE A 1 94 ? 0.311 26.609 57.938 1 22.69 94 PHE A C 1
ATOM 735 O O . PHE A 1 94 ? 1.539 26.594 58.062 1 22.69 94 PHE A O 1
ATOM 742 N N . LEU A 1 95 ? 0.076 25.641 57.031 1 22.38 95 LEU A N 1
ATOM 743 C CA . LEU A 1 95 ? 0.8 25.453 55.781 1 22.38 95 LEU A CA 1
ATOM 744 C C . LEU A 1 95 ? 0.835 26.75 54.969 1 22.38 95 LEU A C 1
ATOM 746 O O . LEU A 1 95 ? -0.2 27.391 54.781 1 22.38 95 LEU A O 1
ATOM 750 N N . GLU A 1 96 ? 2.006 27.422 54.844 1 25.45 96 GLU A N 1
ATOM 751 C CA . GLU A 1 96 ? 2.533 28.656 54.281 1 25.45 96 GLU A CA 1
ATOM 752 C C . GLU A 1 96 ? 1.834 29.016 52.969 1 25.45 96 GLU A C 1
ATOM 754 O O . GLU A 1 96 ? 1.37 28.125 52.25 1 25.45 96 GLU A O 1
ATOM 759 N N . SER A 1 97 ? 1.591 30.359 52.688 1 25.09 97 SER A N 1
ATOM 760 C CA . SER A 1 97 ? 0.676 31.141 51.875 1 25.09 97 SER A CA 1
ATOM 761 C C . SER A 1 97 ? 0.628 30.641 50.438 1 25.09 97 SER A C 1
ATOM 763 O O . SER A 1 97 ? 1.599 30.781 49.688 1 25.09 97 SER A O 1
ATOM 765 N N . ASP A 1 98 ? 0.001 29.484 50.25 1 25.09 98 ASP A N 1
ATOM 766 C CA . ASP A 1 98 ? -0.541 28.859 49.031 1 25.09 98 ASP A CA 1
ATOM 767 C C . ASP A 1 98 ? -1.401 29.844 48.25 1 25.09 98 ASP A C 1
ATOM 769 O O . ASP A 1 98 ? -1.916 30.812 48.812 1 25.09 98 ASP A O 1
ATOM 773 N N . TYR A 1 99 ? -1.594 29.938 46.969 1 24.31 99 TYR A N 1
ATOM 774 C CA . TYR A 1 99 ? -2.549 30.781 46.25 1 24.31 99 TYR A CA 1
ATOM 775 C C . TYR A 1 99 ? -3.852 30.906 47.031 1 24.31 99 TYR A C 1
ATOM 777 O O . TYR A 1 99 ? -4.27 29.969 47.688 1 24.31 99 TYR A O 1
ATOM 785 N N . GLU A 1 100 ? -4.262 32.094 47.688 1 24.86 100 GLU A N 1
ATOM 786 C CA . GLU A 1 100 ? -5.449 32.5 48.438 1 24.86 100 GLU A CA 1
ATOM 787 C C . GLU A 1 100 ? -6.703 31.812 47.906 1 24.86 100 GLU A C 1
ATOM 789 O O . GLU A 1 100 ? -6.996 31.906 46.719 1 24.86 100 GLU A O 1
ATOM 794 N N . LEU A 1 101 ? -7.195 30.828 48.594 1 24.94 101 LEU A N 1
ATOM 795 C CA . LEU A 1 101 ? -8.516 30.219 48.5 1 24.94 101 LEU A CA 1
ATOM 796 C C . LEU A 1 101 ? -9.609 31.266 48.594 1 24.94 101 LEU A C 1
ATOM 798 O O . LEU A 1 101 ? -9.734 31.938 49.625 1 24.94 101 LEU A O 1
ATOM 802 N N . ILE A 1 102 ? -9.984 32.156 47.562 1 25.19 102 ILE A N 1
ATOM 803 C CA . ILE A 1 102 ? -11.188 33 47.625 1 25.19 102 ILE A CA 1
ATOM 804 C C . ILE A 1 102 ? -12.328 32.219 48.25 1 25.19 102 ILE A C 1
ATOM 806 O O . ILE A 1 102 ? -12.766 31.188 47.719 1 25.19 102 ILE A O 1
ATOM 810 N N . SER A 1 103 ? -12.461 32.188 49.562 1 24.53 103 SER A N 1
ATOM 811 C CA . SER A 1 103 ? -13.508 31.719 50.469 1 24.53 103 SER A CA 1
ATOM 812 C C . SER A 1 103 ? -14.852 32.344 50.125 1 24.53 103 SER A C 1
ATOM 814 O O . SER A 1 103 ? -15.062 33.531 50.344 1 24.53 103 SER A O 1
ATOM 816 N N . PHE A 1 104 ? -15.648 31.828 49.125 1 24.72 104 PHE A N 1
ATOM 817 C CA . PHE A 1 104 ? -17.062 32.125 49.031 1 24.72 104 PHE A CA 1
ATOM 818 C C . PHE A 1 104 ? -17.781 31.922 50.344 1 24.72 104 PHE A C 1
ATOM 820 O O . PHE A 1 104 ? -17.5 30.969 51.062 1 24.72 104 PHE A O 1
ATOM 827 N N . GLY A 1 105 ? -18.016 32.938 51.125 1 24.91 105 GLY A N 1
ATOM 828 C CA . GLY A 1 105 ? -18.969 32.938 52.219 1 24.91 105 GLY A CA 1
ATOM 829 C C . GLY A 1 105 ? -20.172 32.062 51.969 1 24.91 105 GLY A C 1
ATOM 830 O O . GLY A 1 105 ? -20.656 31.953 50.844 1 24.91 105 GLY A O 1
ATOM 831 N N . LEU A 1 106 ? -20.422 31.031 52.812 1 26.09 106 LEU A N 1
ATOM 832 C CA . LEU A 1 106 ? -21.266 29.844 52.938 1 26.09 106 LEU A CA 1
ATOM 833 C C . LEU A 1 106 ? -22.75 30.219 52.906 1 26.09 106 LEU A C 1
ATOM 835 O O . LEU A 1 106 ? -23.609 29.375 53.094 1 26.09 106 LEU A O 1
ATOM 839 N N . GLU A 1 107 ? -23.203 31.391 53.438 1 24.75 107 GLU A N 1
ATOM 840 C CA . GLU A 1 107 ? -24.609 31.188 53.812 1 24.75 107 GLU A CA 1
ATOM 841 C C . GLU A 1 107 ? -25.406 30.578 52.656 1 24.75 107 GLU A C 1
ATOM 843 O O . GLU A 1 107 ? -26.109 29.578 52.844 1 24.75 107 GLU A O 1
ATOM 848 N N . GLU A 1 108 ? -26.312 31.359 52.062 1 27.42 108 GLU A N 1
ATOM 849 C CA . GLU A 1 108 ? -27.562 30.859 51.5 1 27.42 108 GLU A CA 1
ATOM 850 C C . GLU A 1 108 ? -27.328 29.844 50.375 1 27.42 108 GLU A C 1
ATOM 852 O O . GLU A 1 108 ? -27.875 28.75 50.406 1 27.42 108 GLU A O 1
ATOM 857 N N . GLY A 1 109 ? -27.516 30.25 49.031 1 25.91 109 GLY A N 1
ATOM 858 C CA . GLY A 1 109 ? -27.922 29.359 47.969 1 25.91 109 GLY A CA 1
ATOM 859 C C . GLY A 1 109 ? -26.844 28.359 47.594 1 25.91 109 GLY A C 1
ATOM 860 O O . GLY A 1 109 ? -25.75 28.75 47.156 1 25.91 109 GLY A O 1
ATOM 861 N N . LYS A 1 110 ? -26.609 27.172 48.281 1 30.78 110 LYS A N 1
ATOM 862 C CA . LYS A 1 110 ? -25.906 25.891 48.312 1 30.78 110 LYS A CA 1
ATOM 863 C C . LYS A 1 110 ? -25.688 25.328 46.906 1 30.78 110 LYS A C 1
ATOM 865 O O . LYS A 1 110 ? -24.859 24.453 46.719 1 30.78 110 LYS A O 1
ATOM 870 N N . ASP A 1 111 ? -26.656 25.516 46.062 1 29.17 111 ASP A N 1
ATOM 871 C CA . ASP A 1 111 ? -26.844 24.766 44.844 1 29.17 111 ASP A CA 1
ATOM 872 C C . ASP A 1 111 ? -25.703 25.031 43.844 1 29.17 111 ASP A C 1
ATOM 874 O O . ASP A 1 111 ? -25.375 24.188 43.031 1 29.17 111 ASP A O 1
ATOM 878 N N . ASN A 1 112 ? -25.125 26.297 43.781 1 27.55 112 ASN A N 1
ATOM 879 C CA . ASN A 1 112 ? -24.438 26.734 42.594 1 27.55 112 ASN A CA 1
ATOM 880 C C . ASN A 1 112 ? -22.984 26.266 42.562 1 27.55 112 ASN A C 1
ATOM 882 O O . ASN A 1 112 ? -22.219 26.594 41.656 1 27.55 112 ASN A O 1
ATOM 886 N N . LEU A 1 113 ? -22.328 25.875 43.625 1 28.42 113 LEU A N 1
ATOM 887 C CA . LEU A 1 113 ? -20.891 25.625 43.656 1 28.42 113 LEU A CA 1
ATOM 888 C C . LEU A 1 113 ? -20.531 24.375 42.875 1 28.42 113 LEU A C 1
ATOM 890 O O . LEU A 1 113 ? -19.516 24.328 42.188 1 28.42 113 LEU A O 1
ATOM 894 N N . GLU A 1 114 ? -21.219 23.203 43.219 1 31.2 114 GLU A N 1
ATOM 895 C CA . GLU A 1 114 ? -20.969 21.875 42.656 1 31.2 114 GLU A CA 1
ATOM 896 C C . GLU A 1 114 ? -20.938 21.922 41.125 1 31.2 114 GLU A C 1
ATOM 898 O O . GLU A 1 114 ? -20.328 21.062 40.469 1 31.2 114 GLU A O 1
ATOM 903 N N . GLN A 1 115 ? -21.75 22.75 40.5 1 29.3 115 GLN A N 1
ATOM 904 C CA . GLN A 1 115 ? -21.828 22.906 39.031 1 29.3 115 GLN A CA 1
ATOM 905 C C . GLN A 1 115 ? -20.531 23.438 38.469 1 29.3 115 GLN A C 1
ATOM 907 O O . GLN A 1 115 ? -20.266 23.266 37.281 1 29.3 115 GLN A O 1
ATOM 912 N N . MET A 1 116 ? -19.766 24.25 39.125 1 29.17 116 MET A N 1
ATOM 913 C CA . MET A 1 116 ? -18.547 24.844 38.562 1 29.17 116 MET A CA 1
ATOM 914 C C . MET A 1 116 ? -17.453 23.797 38.406 1 29.17 116 MET A C 1
ATOM 916 O O . MET A 1 116 ? -16.641 23.859 37.5 1 29.17 116 MET A O 1
ATOM 920 N N . LEU A 1 117 ? -17.141 22.844 39.344 1 31.66 117 LEU A N 1
ATOM 921 C CA . LEU A 1 117 ? -16.062 21.859 39.219 1 31.66 117 LEU A CA 1
ATOM 922 C C . LEU A 1 117 ? -16.266 20.953 38 1 31.66 117 LEU A C 1
ATOM 924 O O . LEU A 1 117 ? -15.312 20.469 37.406 1 31.66 117 LEU A O 1
ATOM 928 N N . LYS A 1 118 ? -17.266 20.203 37.906 1 32.12 118 LYS A N 1
ATOM 929 C CA . LYS A 1 118 ? -17.578 19.109 36.969 1 32.12 118 LYS A CA 1
ATOM 930 C C . LYS A 1 118 ? -17.672 19.625 35.531 1 32.12 118 LYS A C 1
ATOM 932 O O . LYS A 1 118 ? -18.109 18.906 34.625 1 32.12 118 LYS A O 1
ATOM 937 N N . SER A 1 119 ? -17.922 20.875 35.375 1 30.55 119 SER A N 1
ATOM 938 C CA . SER A 1 119 ? -18.016 21.156 33.938 1 30.55 119 SER A CA 1
ATOM 939 C C . SER A 1 119 ? -16.734 20.766 33.219 1 30.55 119 SER A C 1
ATOM 941 O O . SER A 1 119 ? -15.641 20.984 33.75 1 30.55 119 SER A O 1
ATOM 943 N N . ASN A 1 120 ? -16.625 19.719 32.312 1 32.19 120 ASN A N 1
ATOM 944 C CA . ASN A 1 120 ? -15.859 19.078 31.266 1 32.19 120 ASN A CA 1
ATOM 945 C C . ASN A 1 120 ? -14.945 20.078 30.562 1 32.19 120 ASN A C 1
ATOM 947 O O . ASN A 1 120 ? -14.742 19.984 29.344 1 32.19 120 ASN A O 1
ATOM 951 N N . ARG A 1 121 ? -14.797 21.297 31.047 1 31.12 121 ARG A N 1
ATOM 952 C CA . ARG A 1 121 ? -14.102 22.328 30.281 1 31.12 121 ARG A CA 1
ATOM 953 C C . ARG A 1 121 ? -12.641 21.953 30.078 1 31.12 121 ARG A C 1
ATOM 955 O O . ARG A 1 121 ? -11.828 22.078 31 1 31.12 121 ARG A O 1
ATOM 962 N N . LYS A 1 122 ? -12.164 20.797 29.469 1 36.81 122 LYS A N 1
ATOM 963 C CA . LYS A 1 122 ? -10.875 20.5 28.844 1 36.81 122 LYS A CA 1
ATOM 964 C C . LYS A 1 122 ? -10.078 21.781 28.609 1 36.81 122 LYS A C 1
ATOM 966 O O . LYS A 1 122 ? -9.07 22.031 29.266 1 36.81 122 LYS A O 1
ATOM 971 N N . THR A 1 123 ? -9.57 21.875 27.375 1 39.5 123 THR A N 1
ATOM 972 C CA . THR A 1 123 ? -8.617 22.734 26.688 1 39.5 123 THR A CA 1
ATOM 973 C C . THR A 1 123 ? -9.047 24.203 26.766 1 39.5 123 THR A C 1
ATOM 975 O O . THR A 1 123 ? -8.648 25.016 25.938 1 39.5 123 THR A O 1
ATOM 978 N N . SER A 1 124 ? -9.977 24.578 27.516 1 41.56 124 SER A N 1
ATOM 979 C CA . SER A 1 124 ? -10.555 25.891 27.219 1 41.56 124 SER A CA 1
ATOM 980 C C . SER A 1 124 ? -9.578 27.016 27.531 1 41.56 124 SER A C 1
ATOM 982 O O . SER A 1 124 ? -8.883 26.969 28.547 1 41.56 124 SER A O 1
ATOM 984 N N . ARG A 1 125 ? -9.07 27.656 26.609 1 51.38 125 ARG A N 1
ATOM 985 C CA . ARG A 1 125 ? -8.352 28.922 26.734 1 51.38 125 ARG A CA 1
ATOM 986 C C . ARG A 1 125 ? -8.938 29.781 27.844 1 51.38 125 ARG A C 1
ATOM 988 O O . ARG A 1 125 ? -10.117 30.109 27.828 1 51.38 125 ARG A O 1
ATOM 995 N N . VAL A 1 126 ? -8.461 29.703 29.016 1 52.59 126 VAL A N 1
ATOM 996 C CA . VAL A 1 126 ? -8.852 30.438 30.219 1 52.59 126 VAL A CA 1
ATOM 997 C C . VAL A 1 126 ? -9.086 31.906 29.891 1 52.59 126 VAL A C 1
ATOM 999 O O . VAL A 1 126 ? -10.016 32.531 30.406 1 52.59 126 VAL A O 1
ATOM 1002 N N . TYR A 1 127 ? -8.273 32.438 29.047 1 61.44 127 TYR A N 1
ATOM 1003 C CA . TYR A 1 127 ? -8.422 33.875 28.781 1 61.44 127 TYR A CA 1
ATOM 1004 C C . TYR A 1 127 ? -9.289 34.125 27.562 1 61.44 127 TYR A C 1
ATOM 1006 O O . TYR A 1 127 ? -9.016 33.594 26.484 1 61.44 127 TYR A O 1
ATOM 1014 N N . HIS A 1 128 ? -10.57 34.594 27.828 1 74.88 128 HIS A N 1
ATOM 1015 C CA . HIS A 1 128 ? -11.445 34.969 26.734 1 74.88 128 HIS A CA 1
ATOM 1016 C C . HIS A 1 128 ? -11.539 36.469 26.578 1 74.88 128 HIS A C 1
ATOM 1018 O O . HIS A 1 128 ? -11.578 37.188 27.578 1 74.88 128 HIS A O 1
ATOM 1024 N N . PHE A 1 129 ? -11.32 36.875 25.359 1 80.19 129 PHE A N 1
ATOM 1025 C CA . PHE A 1 129 ? -11.406 38.312 25.062 1 80.19 129 PHE A CA 1
ATOM 1026 C C . PHE A 1 129 ? -12.727 38.656 24.391 1 80.19 129 PHE A C 1
ATOM 1028 O O . PHE A 1 129 ? -13.172 37.938 23.484 1 80.19 129 PHE A O 1
ATOM 1035 N N . THR A 1 130 ? -13.367 39.688 25.016 1 81.5 130 THR A N 1
ATOM 1036 C CA . THR A 1 130 ? -14.703 40.062 24.562 1 81.5 130 THR A CA 1
ATOM 1037 C C . THR A 1 130 ? -14.633 41.219 23.578 1 81.5 130 THR A C 1
ATOM 1039 O O . THR A 1 130 ? -13.547 41.75 23.312 1 81.5 130 THR A O 1
ATOM 1042 N N . LYS A 1 131 ? -15.742 41.656 23.109 1 84.94 131 LYS A N 1
ATOM 1043 C CA . LYS A 1 131 ? -15.906 42.719 22.156 1 84.94 131 LYS A CA 1
ATOM 1044 C C . LYS A 1 131 ? -15.531 44.062 22.766 1 84.94 131 LYS A C 1
ATOM 1046 O O . LYS A 1 131 ? -15.156 45 22.047 1 84.94 131 LYS A O 1
ATOM 1051 N N . THR A 1 132 ? -15.492 44.156 24.031 1 86.88 132 THR A N 1
ATOM 1052 C CA . THR A 1 132 ? -15.273 45.438 24.688 1 86.88 132 THR A CA 1
ATOM 1053 C C . THR A 1 132 ? -13.836 45.562 25.188 1 86.88 132 THR A C 1
ATOM 1055 O O . THR A 1 132 ? -13.477 46.531 25.859 1 86.88 132 THR A O 1
ATOM 1058 N N . GLU A 1 133 ? -13.062 44.656 24.734 1 88.88 133 GLU A N 1
ATOM 1059 C CA . GLU A 1 133 ? -11.703 44.594 25.25 1 88.88 133 GLU A CA 1
ATOM 1060 C C . GLU A 1 133 ? -10.898 45.844 24.859 1 88.88 133 GLU A C 1
ATOM 1062 O O . GLU A 1 133 ? -10.109 46.344 25.656 1 88.88 133 GLU A O 1
ATOM 1067 N N . ALA A 1 134 ? -11.109 46.344 23.672 1 93.56 134 ALA A N 1
ATOM 1068 C CA . ALA A 1 134 ? -10.297 47.469 23.156 1 93.56 134 ALA A CA 1
ATOM 1069 C C . ALA A 1 134 ? -10.969 48.812 23.422 1 93.56 134 ALA A C 1
ATOM 1071 O O . ALA A 1 134 ? -10.414 49.844 23.094 1 93.56 134 ALA A O 1
ATOM 1072 N N . GLU A 1 135 ? -12.094 48.812 24.078 1 94 135 GLU A N 1
ATOM 1073 C CA . GLU A 1 135 ? -12.891 50.031 24.234 1 94 135 GLU A CA 1
ATOM 1074 C C . GLU A 1 135 ? -12.141 51.062 25.078 1 94 135 GLU A C 1
ATOM 1076 O O . GLU A 1 135 ? -12.141 52.25 24.75 1 94 135 GLU A O 1
ATOM 1081 N N . PRO A 1 136 ? -11.5 50.625 26.141 1 94.44 136 PRO A N 1
ATOM 1082 C CA . PRO A 1 136 ? -10.773 51.625 26.922 1 94.44 136 PRO A CA 1
ATOM 1083 C C . PRO A 1 136 ? -9.695 52.344 26.109 1 94.44 136 PRO A C 1
ATOM 1085 O O . PRO A 1 136 ? -9.508 53.562 26.25 1 94.44 136 PRO A O 1
ATOM 1088 N N . PHE A 1 137 ? -9.102 51.719 25.281 1 96.06 137 PHE A N 1
ATOM 1089 C CA . PHE A 1 137 ? -8.078 52.312 24.422 1 96.06 137 PHE A CA 1
ATOM 1090 C C . PHE A 1 137 ? -8.695 53.25 23.406 1 96.06 137 PHE A C 1
ATOM 1092 O O . PHE A 1 137 ? -8.211 54.375 23.203 1 96.06 137 PHE A O 1
ATOM 1099 N N . ILE A 1 138 ? -9.75 52.812 22.828 1 95.75 138 ILE A N 1
ATOM 1100 C CA . ILE A 1 138 ? -10.414 53.562 21.766 1 95.75 138 ILE A CA 1
ATOM 1101 C C . ILE A 1 138 ? -10.977 54.875 22.344 1 95.75 138 ILE A C 1
ATOM 1103 O O . ILE A 1 138 ? -10.969 55.906 21.688 1 95.75 138 ILE A O 1
ATOM 1107 N N . LEU A 1 139 ? -11.336 54.75 23.609 1 94 139 LEU A N 1
ATOM 1108 C CA . LEU A 1 139 ? -11.969 55.906 24.25 1 94 139 LEU A CA 1
ATOM 1109 C C . LEU A 1 139 ? -10.914 56.844 24.844 1 94 139 LEU A C 1
ATOM 1111 O O . LEU A 1 139 ? -11.25 57.906 25.406 1 94 139 LEU A O 1
ATOM 1115 N N . GLY A 1 140 ? -9.617 56.469 24.797 1 92.31 140 GLY A N 1
ATOM 1116 C CA . GLY A 1 140 ? -8.57 57.438 25.094 1 92.31 140 GLY A CA 1
ATOM 1117 C C . GLY A 1 140 ? -7.828 57.125 26.391 1 92.31 140 GLY A C 1
ATOM 1118 O O . GLY A 1 140 ? -7 57.906 26.828 1 92.31 140 GLY A O 1
ATOM 1119 N N . LYS A 1 141 ? -8.133 56 26.938 1 93.38 141 LYS A N 1
ATOM 1120 C CA . LYS A 1 141 ? -7.367 55.656 28.125 1 93.38 141 LYS A CA 1
ATOM 1121 C C . LYS A 1 141 ? -5.891 55.438 27.781 1 93.38 141 LYS A C 1
ATOM 1123 O O . LYS A 1 141 ? -5.555 54.875 26.75 1 93.38 141 LYS A O 1
ATOM 1128 N N . THR A 1 142 ? -5.012 56.031 28.594 1 91.94 142 THR A N 1
ATOM 1129 C CA . THR A 1 142 ? -3.576 55.906 28.359 1 91.94 142 THR A CA 1
ATOM 1130 C C . THR A 1 142 ? -2.908 55.062 29.453 1 91.94 142 THR A C 1
ATOM 1132 O O . THR A 1 142 ? -3.369 55.062 30.594 1 91.94 142 THR A O 1
ATOM 1135 N N . VAL A 1 143 ? -1.988 54.344 29.047 1 93.06 143 VAL A N 1
ATOM 1136 C CA . VAL A 1 143 ? -1.206 53.531 29.969 1 93.06 143 VAL A CA 1
ATOM 1137 C C . VAL A 1 143 ? 0.281 53.688 29.656 1 93.06 143 VAL A C 1
ATOM 1139 O O . VAL A 1 143 ? 0.653 54.156 28.578 1 93.06 143 VAL A O 1
ATOM 1142 N N . LYS A 1 144 ? 1.065 53.312 30.625 1 91.12 144 LYS A N 1
ATOM 1143 C CA . LYS A 1 144 ? 2.508 53.312 30.391 1 91.12 144 LYS A CA 1
ATOM 1144 C C . LYS A 1 144 ? 2.908 52.156 29.453 1 91.12 144 LYS A C 1
ATOM 1146 O O . LYS A 1 144 ? 2.516 51.031 29.672 1 91.12 144 LYS A O 1
ATOM 1151 N N . THR A 1 145 ? 3.59 52.594 28.422 1 89.5 145 THR A N 1
ATOM 1152 C CA . THR A 1 145 ? 3.984 51.625 27.422 1 89.5 145 THR A CA 1
ATOM 1153 C C . THR A 1 145 ? 5.441 51.219 27.609 1 89.5 145 THR A C 1
ATOM 1155 O O . THR A 1 145 ? 6.262 52 28.062 1 89.5 145 THR A O 1
ATOM 1158 N N . THR A 1 146 ? 5.715 49.969 27.375 1 81.06 146 THR A N 1
ATOM 1159 C CA . THR A 1 146 ? 7.062 49.438 27.547 1 81.06 146 THR A CA 1
ATOM 1160 C C . THR A 1 146 ? 7.68 49.094 26.188 1 81.06 146 THR A C 1
ATOM 1162 O O . THR A 1 146 ? 8.906 49 26.062 1 81.06 146 THR A O 1
ATOM 1165 N N . THR A 1 147 ? 6.883 48.844 25.203 1 84.19 147 THR A N 1
ATOM 1166 C CA . THR A 1 147 ? 7.352 48.438 23.891 1 84.19 147 THR A CA 1
ATOM 1167 C C . THR A 1 147 ? 6.68 49.25 22.781 1 84.19 147 THR A C 1
ATOM 1169 O O . THR A 1 147 ? 5.594 49.781 22.984 1 84.19 147 THR A O 1
ATOM 1172 N N . LYS A 1 148 ? 7.426 49.406 21.75 1 89.62 148 LYS A N 1
ATOM 1173 C CA . LYS A 1 148 ? 6.871 50.062 20.578 1 89.62 148 LYS A CA 1
ATOM 1174 C C . LYS A 1 148 ? 6.73 49.062 19.406 1 89.62 148 LYS A C 1
ATOM 1176 O O . LYS A 1 148 ? 7.695 48.406 19.031 1 89.62 148 LYS A O 1
ATOM 1181 N N . ILE A 1 149 ? 5.496 49.031 18.938 1 94.69 149 ILE A N 1
ATOM 1182 C CA . ILE A 1 149 ? 5.199 48.094 17.844 1 94.69 149 ILE A CA 1
ATOM 1183 C C . ILE A 1 149 ? 5.051 48.844 16.531 1 94.69 149 ILE A C 1
ATOM 1185 O O . ILE A 1 149 ? 4.203 49.75 16.422 1 94.69 149 ILE A O 1
ATOM 1189 N N . ALA A 1 150 ? 5.867 48.469 15.609 1 92.56 150 ALA A N 1
ATOM 1190 C CA . ALA A 1 150 ? 5.824 49.156 14.305 1 92.56 150 ALA A CA 1
ATOM 1191 C C . ALA A 1 150 ? 5.184 48.25 13.25 1 92.56 150 ALA A C 1
ATOM 1193 O O . ALA A 1 150 ? 5.266 47.031 13.344 1 92.56 150 ALA A O 1
ATOM 1194 N N . MET A 1 151 ? 4.508 48.875 12.336 1 94.75 151 MET A N 1
ATOM 1195 C CA . MET A 1 151 ? 3.863 48.156 11.234 1 94.75 151 MET A CA 1
ATOM 1196 C C . MET A 1 151 ? 4.262 48.781 9.891 1 94.75 151 MET A C 1
ATOM 1198 O O . MET A 1 151 ? 4.699 49.906 9.82 1 94.75 151 MET A O 1
ATOM 1202 N N . ILE A 1 152 ? 4.203 48 8.883 1 94.44 152 ILE A N 1
ATOM 1203 C CA . ILE A 1 152 ? 4.398 48.469 7.516 1 94.44 152 ILE A CA 1
ATOM 1204 C C . ILE A 1 152 ? 3.145 48.188 6.691 1 94.44 152 ILE A C 1
ATOM 1206 O O . ILE A 1 152 ? 2.379 47.281 7.016 1 94.44 152 ILE A O 1
ATOM 1210 N N . PHE A 1 153 ? 2.879 49 5.707 1 93.44 153 PHE A N 1
ATOM 1211 C CA . PHE A 1 153 ? 1.693 48.844 4.871 1 93.44 153 PHE A CA 1
ATOM 1212 C C . PHE A 1 153 ? 2.078 48.5 3.439 1 93.44 153 PHE A C 1
ATOM 1214 O O . PHE A 1 153 ? 2.881 49.188 2.816 1 93.44 153 PHE A O 1
ATOM 1221 N N . ASN A 1 154 ? 1.674 47.375 3.004 1 87.38 154 ASN A N 1
ATOM 1222 C CA . ASN A 1 154 ? 1.938 46.844 1.66 1 87.38 154 ASN A CA 1
ATOM 1223 C C . ASN A 1 154 ? 0.644 46.594 0.898 1 87.38 154 ASN A C 1
ATOM 1225 O O . ASN A 1 154 ? -0.416 47.094 1.268 1 87.38 154 ASN A O 1
ATOM 1229 N N . GLU A 1 155 ? 0.668 45.781 -0.202 1 83.38 155 GLU A N 1
ATOM 1230 C CA . GLU A 1 155 ? -0.485 45.469 -1.05 1 83.38 155 GLU A CA 1
ATOM 1231 C C . GLU A 1 155 ? -1.556 44.719 -0.279 1 83.38 155 GLU A C 1
ATOM 1233 O O . GLU A 1 155 ? -2.748 44.844 -0.564 1 83.38 155 GLU A O 1
ATOM 1238 N N . ASN A 1 156 ? -1.142 44.094 0.787 1 82.75 156 ASN A N 1
ATOM 1239 C CA . ASN A 1 156 ? -2.076 43.312 1.587 1 82.75 156 ASN A CA 1
ATOM 1240 C C . ASN A 1 156 ? -2.598 44.094 2.781 1 82.75 156 ASN A C 1
ATOM 1242 O O . ASN A 1 156 ? -3.404 43.594 3.564 1 82.75 156 ASN A O 1
ATOM 1246 N N . GLY A 1 157 ? -2.16 45.281 2.842 1 89 157 GLY A N 1
ATOM 1247 C CA . GLY A 1 157 ? -2.535 46.094 3.982 1 89 157 GLY A CA 1
ATOM 1248 C C . GLY A 1 157 ? -1.453 46.188 5.043 1 89 157 GLY A C 1
ATOM 1249 O O . GLY A 1 157 ? -0.265 46.25 4.723 1 89 157 GLY A O 1
ATOM 1250 N N . ALA A 1 158 ? -1.874 46.156 6.273 1 94.38 158 ALA A N 1
ATOM 1251 C CA . ALA A 1 158 ? -0.931 46.281 7.383 1 94.38 158 ALA A CA 1
ATOM 1252 C C . ALA A 1 158 ? -0.171 44.969 7.613 1 94.38 158 ALA A C 1
ATOM 1254 O O . ALA A 1 158 ? -0.748 43.875 7.516 1 94.38 158 ALA A O 1
ATOM 1255 N N . SER A 1 159 ? 1.1 45.062 7.781 1 94.31 159 SER A N 1
ATOM 1256 C CA . SER A 1 159 ? 1.958 43.906 8.078 1 94.31 159 SER A CA 1
ATOM 1257 C C . SER A 1 159 ? 2.965 44.25 9.172 1 94.31 159 SER A C 1
ATOM 1259 O O . SER A 1 159 ? 3.309 45.406 9.375 1 94.31 159 SER A O 1
ATOM 1261 N N . TRP A 1 160 ? 3.318 43.219 9.859 1 96 160 TRP A N 1
ATOM 1262 C CA . TRP A 1 160 ? 4.371 43.406 10.852 1 96 160 TRP A CA 1
ATOM 1263 C C . TRP A 1 160 ? 5.723 43.625 10.18 1 96 160 TRP A C 1
ATOM 1265 O O . TRP A 1 160 ? 5.891 43.312 9 1 96 160 TRP A O 1
ATOM 1275 N N . ILE A 1 161 ? 6.645 44.219 10.898 1 94.56 161 ILE A N 1
ATOM 1276 C CA . ILE A 1 161 ? 8.016 44.375 10.422 1 94.56 161 ILE A CA 1
ATOM 1277 C C . ILE A 1 161 ? 8.844 43.156 10.859 1 94.56 161 ILE A C 1
ATOM 1279 O O . ILE A 1 161 ? 8.969 42.875 12.047 1 94.56 161 ILE A O 1
ATOM 1283 N N . TYR A 1 162 ? 9.352 42.5 9.867 1 93.38 162 TYR A N 1
ATOM 1284 C CA . TYR A 1 162 ? 10.125 41.312 10.156 1 93.38 162 TYR A CA 1
ATOM 1285 C C . TYR A 1 162 ? 11.609 41.625 10.25 1 93.38 162 TYR A C 1
ATOM 1287 O O . TYR A 1 162 ? 12.125 42.469 9.484 1 93.38 162 TYR A O 1
ATOM 1295 N N . PRO A 1 163 ? 12.25 40.938 11.148 1 90.94 163 PRO A N 1
ATOM 1296 C CA . PRO A 1 163 ? 13.703 41.094 11.219 1 90.94 163 PRO A CA 1
ATOM 1297 C C . PRO A 1 163 ? 14.43 40.469 10.023 1 90.94 163 PRO A C 1
ATOM 1299 O O . PRO A 1 163 ? 13.898 39.562 9.375 1 90.94 163 PRO A O 1
ATOM 1302 N N . ILE A 1 164 ? 15.539 40.938 9.789 1 89.81 164 ILE A N 1
ATOM 1303 C CA . ILE A 1 164 ? 16.344 40.438 8.688 1 89.81 164 ILE A CA 1
ATOM 1304 C C . ILE A 1 164 ? 16.766 38.969 8.977 1 89.81 164 ILE A C 1
ATOM 1306 O O . ILE A 1 164 ? 16.625 38.094 8.117 1 89.81 164 ILE A O 1
ATOM 1310 N N . VAL A 1 165 ? 17.219 38.812 10.289 1 90.06 165 VAL A N 1
ATOM 1311 C CA . VAL A 1 165 ? 17.547 37.469 10.727 1 90.06 165 VAL A CA 1
ATOM 1312 C C . VAL A 1 165 ? 16.516 37 11.75 1 90.06 165 VAL A C 1
ATOM 1314 O O . VAL A 1 165 ? 16.422 37.562 12.844 1 90.06 165 VAL A O 1
ATOM 1317 N N . PRO A 1 166 ? 15.82 35.938 11.32 1 91.12 166 PRO A N 1
ATOM 1318 C CA . PRO A 1 166 ? 14.797 35.469 12.25 1 91.12 166 PRO A CA 1
ATOM 1319 C C . PRO A 1 166 ? 15.383 34.844 13.516 1 91.12 166 PRO A C 1
ATOM 1321 O O . PRO A 1 166 ? 16.422 34.188 13.461 1 91.12 166 PRO A O 1
ATOM 1324 N N . LEU A 1 167 ? 14.773 35.188 14.609 1 94.75 167 LEU A N 1
ATOM 1325 C CA . LEU A 1 167 ? 15.172 34.594 15.883 1 94.75 167 LEU A CA 1
ATOM 1326 C C . LEU A 1 167 ? 14.734 33.125 15.977 1 94.75 167 LEU A C 1
ATOM 1328 O O . LEU A 1 167 ? 13.609 32.812 15.609 1 94.75 167 LEU A O 1
ATOM 1332 N N . GLU A 1 168 ? 15.656 32.312 16.328 1 94.75 168 GLU A N 1
ATOM 1333 C CA . GLU A 1 168 ? 15.383 30.891 16.531 1 94.75 168 GLU A CA 1
ATOM 1334 C C . GLU A 1 168 ? 15.945 30.422 17.875 1 94.75 168 GLU A C 1
ATOM 1336 O O . GLU A 1 168 ? 17.031 30.812 18.266 1 94.75 168 GLU A O 1
ATOM 1341 N N . CYS A 1 169 ? 15.117 29.672 18.562 1 96.56 169 CYS A N 1
ATOM 1342 C CA . CYS A 1 169 ? 15.555 29.109 19.844 1 96.56 169 CYS A CA 1
ATOM 1343 C C . CYS A 1 169 ? 15.508 27.578 19.797 1 96.56 169 CYS A C 1
ATOM 1345 O O . CYS A 1 169 ? 14.586 27 19.234 1 96.56 169 CYS A O 1
ATOM 1347 N N . THR A 1 170 ? 16.516 26.953 20.406 1 96.75 170 THR A N 1
ATOM 1348 C CA . THR A 1 170 ? 16.562 25.5 20.484 1 96.75 170 THR A CA 1
ATOM 1349 C C . THR A 1 170 ? 16.391 25.016 21.922 1 96.75 170 THR A C 1
ATOM 1351 O O . THR A 1 170 ? 16.969 25.609 22.844 1 96.75 170 THR A O 1
ATOM 1354 N N . VAL A 1 171 ? 15.516 24.062 22.109 1 96.56 171 VAL A N 1
ATOM 1355 C CA . VAL A 1 171 ? 15.281 23.469 23.422 1 96.56 171 VAL A CA 1
ATOM 1356 C C . VAL A 1 171 ? 15.93 22.094 23.484 1 96.56 171 VAL A C 1
ATOM 1358 O O . VAL A 1 171 ? 15.555 21.188 22.75 1 96.56 171 VAL A O 1
ATOM 1361 N N . THR A 1 172 ? 16.906 21.938 24.406 1 95.44 172 THR A N 1
ATOM 1362 C CA . THR A 1 172 ? 17.641 20.688 24.484 1 95.44 172 THR A CA 1
ATOM 1363 C C . THR A 1 172 ? 18.047 20.391 25.922 1 95.44 172 THR A C 1
ATOM 1365 O O . THR A 1 172 ? 17.641 21.094 26.844 1 95.44 172 THR A O 1
ATOM 1368 N N . ASN A 1 173 ? 18.641 19.328 26.172 1 92.81 173 ASN A N 1
ATOM 1369 C CA . ASN A 1 173 ? 19.359 18.922 27.359 1 92.81 173 ASN A CA 1
ATOM 1370 C C . ASN A 1 173 ? 18.484 18.984 28.609 1 92.81 173 ASN A C 1
ATOM 1372 O O . ASN A 1 173 ? 18.75 19.75 29.531 1 92.81 173 ASN A O 1
ATOM 1376 N N . PRO A 1 174 ? 17.453 18.094 28.625 1 92.94 174 PRO A N 1
ATOM 1377 C CA . PRO A 1 174 ? 16.656 18.047 29.859 1 92.94 174 PRO A CA 1
ATOM 1378 C C . PRO A 1 174 ? 17.469 17.641 31.078 1 92.94 174 PRO A C 1
ATOM 1380 O O . PRO A 1 174 ? 18.266 16.703 31 1 92.94 174 PRO A O 1
ATOM 1383 N N . GLN A 1 175 ? 17.391 18.406 32.156 1 91.12 175 GLN A N 1
ATOM 1384 C CA . GLN A 1 175 ? 18.141 18.156 33.375 1 91.12 175 GLN A CA 1
ATOM 1385 C C . GLN A 1 175 ? 17.203 18.062 34.594 1 91.12 175 GLN A C 1
ATOM 1387 O O . GLN A 1 175 ? 16.266 18.844 34.719 1 91.12 175 GLN A O 1
ATOM 1392 N N . MET A 1 176 ? 17.516 17.094 35.406 1 88.69 176 MET A N 1
ATOM 1393 C CA . MET A 1 176 ? 16.734 16.938 36.625 1 88.69 176 MET A CA 1
ATOM 1394 C C . MET A 1 176 ? 17.266 17.844 37.75 1 88.69 176 MET A C 1
ATOM 1396 O O . MET A 1 176 ? 18.469 17.891 38 1 88.69 176 MET A O 1
ATOM 1400 N N . GLY A 1 177 ? 16.422 18.672 38.156 1 85.5 177 GLY A N 1
ATOM 1401 C CA . GLY A 1 177 ? 16.734 19.531 39.312 1 85.5 177 GLY A CA 1
ATOM 1402 C C . GLY A 1 177 ? 15.883 19.234 40.531 1 85.5 177 GLY A C 1
ATOM 1403 O O . GLY A 1 177 ? 14.984 18.406 40.469 1 85.5 177 GLY A O 1
ATOM 1404 N N . SER A 1 178 ? 16.406 19.688 41.656 1 84.62 178 SER A N 1
ATOM 1405 C CA . SER A 1 178 ? 15.664 19.484 42.875 1 84.62 178 SER A CA 1
ATOM 1406 C C . SER A 1 178 ? 15.406 20.812 43.594 1 84.62 178 SER A C 1
ATOM 1408 O O . SER A 1 178 ? 16.188 21.75 43.469 1 84.62 178 SER A O 1
ATOM 1410 N N . LYS A 1 179 ? 14.211 20.906 44.062 1 78.94 179 LYS A N 1
ATOM 1411 C CA . LYS A 1 179 ? 13.836 22.047 44.906 1 78.94 179 LYS A CA 1
ATOM 1412 C C . LYS A 1 179 ? 13.445 21.625 46.312 1 78.94 179 LYS A C 1
ATOM 1414 O O . LYS A 1 179 ? 13.047 20.469 46.531 1 78.94 179 LYS A O 1
ATOM 1419 N N . TYR A 1 180 ? 13.625 22.578 47.281 1 81.06 180 TYR A N 1
ATOM 1420 C CA . TYR A 1 180 ? 13.273 22.344 48.656 1 81.06 180 TYR A CA 1
ATOM 1421 C C . TYR A 1 180 ? 14.094 21.203 49.25 1 81.06 180 TYR A C 1
ATOM 1423 O O . TYR A 1 180 ? 13.547 20.281 49.875 1 81.06 180 TYR A O 1
ATOM 1431 N N . SER A 1 181 ? 15.312 21.344 49.062 1 79 181 SER A N 1
ATOM 1432 C CA . SER A 1 181 ? 16.281 20.422 49.625 1 79 181 SER A CA 1
ATOM 1433 C C . SER A 1 181 ? 16.016 18.984 49.188 1 79 181 SER A C 1
ATOM 1435 O O . SER A 1 181 ? 15.992 18.078 50 1 79 181 SER A O 1
ATOM 1437 N N . GLY A 1 182 ? 15.539 18.891 47.906 1 75.38 182 GLY A N 1
ATOM 1438 C CA . GLY A 1 182 ? 15.414 17.547 47.344 1 75.38 182 GLY A CA 1
ATOM 1439 C C . GLY A 1 182 ? 14 17 47.406 1 75.38 182 GLY A C 1
ATOM 1440 O O . GLY A 1 182 ? 13.711 15.93 46.875 1 75.38 182 GLY A O 1
ATOM 1441 N N . MET A 1 183 ? 13.078 17.688 48.031 1 73.75 183 MET A N 1
ATOM 1442 C CA . MET A 1 183 ? 11.719 17.188 48.219 1 73.75 183 MET A CA 1
ATOM 1443 C C . MET A 1 183 ? 10.961 17.188 46.875 1 73.75 183 MET A C 1
ATOM 1445 O O . MET A 1 183 ? 10.133 16.297 46.625 1 73.75 183 MET A O 1
ATOM 1449 N N . LYS A 1 184 ? 11.195 18.156 46.062 1 81.06 184 LYS A N 1
ATOM 1450 C CA . LYS A 1 184 ? 10.508 18.219 44.75 1 81.06 184 LYS A CA 1
ATOM 1451 C C . LYS A 1 184 ? 11.5 18.188 43.594 1 81.06 184 LYS A C 1
ATOM 1453 O O . LYS A 1 184 ? 12.484 18.938 43.594 1 81.06 184 LYS A O 1
ATOM 1458 N N . LYS A 1 185 ? 11.281 17.219 42.844 1 84.38 185 LYS A N 1
ATOM 1459 C CA . LYS A 1 185 ? 12.133 17.078 41.688 1 84.38 185 LYS A CA 1
ATOM 1460 C C . LYS A 1 185 ? 11.445 17.656 40.438 1 84.38 185 LYS A C 1
ATOM 1462 O O . LYS A 1 185 ? 10.219 17.672 40.344 1 84.38 185 LYS A O 1
ATOM 1467 N N . TYR A 1 186 ? 12.227 18.328 39.625 1 86.94 186 TYR A N 1
ATOM 1468 C CA . TYR A 1 186 ? 11.68 18.875 38.375 1 86.94 186 TYR A CA 1
ATOM 1469 C C . TYR A 1 186 ? 12.672 18.719 37.25 1 86.94 186 TYR A C 1
ATOM 1471 O O . TYR A 1 186 ? 13.844 18.422 37.469 1 86.94 186 TYR A O 1
ATOM 1479 N N . ILE A 1 187 ? 12.141 18.812 36.062 1 90.44 187 ILE A N 1
ATOM 1480 C CA . ILE A 1 187 ? 12.984 18.766 34.875 1 90.44 187 ILE A CA 1
ATOM 1481 C C . ILE A 1 187 ? 13.094 20.156 34.25 1 90.44 187 ILE A C 1
ATOM 1483 O O . ILE A 1 187 ? 12.086 20.844 34.062 1 90.44 187 ILE A O 1
ATOM 1487 N N . SER A 1 188 ? 14.305 20.578 34.031 1 93.25 188 SER A N 1
ATOM 1488 C CA . SER A 1 188 ? 14.539 21.844 33.344 1 93.25 188 SER A CA 1
ATOM 1489 C C . SER A 1 188 ? 15.102 21.609 31.938 1 93.25 188 SER A C 1
ATOM 1491 O O . SER A 1 188 ? 15.766 20.609 31.688 1 93.25 188 SER A O 1
ATOM 1493 N N . TYR A 1 189 ? 14.773 22.5 31.078 1 95.44 189 TYR A N 1
ATOM 1494 C CA . TYR A 1 189 ? 15.211 22.422 29.688 1 95.44 189 TYR A CA 1
ATOM 1495 C C . TYR A 1 189 ? 16.125 23.578 29.344 1 95.44 189 TYR A C 1
ATOM 1497 O O . TYR A 1 189 ? 15.906 24.719 29.781 1 95.44 189 TYR A O 1
ATOM 1505 N N . GLN A 1 190 ? 17.062 23.234 28.578 1 96.62 190 GLN A N 1
ATOM 1506 C CA . GLN A 1 190 ? 18 24.25 28.109 1 96.62 190 GLN A CA 1
ATOM 1507 C C . GLN A 1 190 ? 17.484 24.969 26.875 1 96.62 190 GLN A C 1
ATOM 1509 O O . GLN A 1 190 ? 17.156 24.328 25.875 1 96.62 190 GLN A O 1
ATOM 1514 N N . ILE A 1 191 ? 17.359 26.266 26.906 1 97.5 191 ILE A N 1
ATOM 1515 C CA . ILE A 1 191 ? 16.922 27.078 25.766 1 97.5 191 ILE A CA 1
ATOM 1516 C C . ILE A 1 191 ? 18.094 27.906 25.25 1 97.5 191 ILE A C 1
ATOM 1518 O O . ILE A 1 191 ? 18.703 28.688 25.984 1 97.5 191 ILE A O 1
ATOM 1522 N N . THR A 1 192 ? 18.406 27.781 23.969 1 97.25 192 THR A N 1
ATOM 1523 C CA . THR A 1 192 ? 19.547 28.484 23.375 1 97.25 192 THR A CA 1
ATOM 1524 C C . THR A 1 192 ? 19.109 29.281 22.156 1 97.25 192 THR A C 1
ATOM 1526 O O . THR A 1 192 ? 18.797 28.703 21.109 1 97.25 192 THR A O 1
ATOM 1529 N N . PRO A 1 193 ? 19.125 30.578 22.234 1 96.44 193 PRO A N 1
ATOM 1530 C CA . PRO A 1 193 ? 18.844 31.391 21.047 1 96.44 193 PRO A CA 1
ATOM 1531 C C . PRO A 1 193 ? 20 31.391 20.047 1 96.44 193 PRO A C 1
ATOM 1533 O O . PRO A 1 193 ? 21.156 31.281 20.453 1 96.44 193 PRO A O 1
ATOM 1536 N N . ASN A 1 194 ? 19.703 31.578 18.797 1 93.75 194 ASN A N 1
ATOM 1537 C CA . ASN A 1 194 ? 20.719 31.469 17.75 1 93.75 194 ASN A CA 1
ATOM 1538 C C . ASN A 1 194 ? 21.594 32.719 17.688 1 93.75 194 ASN A C 1
ATOM 1540 O O . ASN A 1 194 ? 22.719 32.656 17.188 1 93.75 194 ASN A O 1
ATOM 1544 N N . ASP A 1 195 ? 21.141 33.844 18.141 1 90.81 195 ASP A N 1
ATOM 1545 C CA . ASP A 1 195 ? 21.859 35.125 18 1 90.81 195 ASP A CA 1
ATOM 1546 C C . ASP A 1 195 ? 22.953 35.25 19.047 1 90.81 195 ASP A C 1
ATOM 1548 O O . ASP A 1 195 ? 24.047 35.75 18.766 1 90.81 195 ASP A O 1
ATOM 1552 N N . THR A 1 196 ? 22.75 34.844 20.344 1 90 196 THR A N 1
ATOM 1553 C CA . THR A 1 196 ? 23.734 35.031 21.422 1 90 196 THR A CA 1
ATOM 1554 C C . THR A 1 196 ? 24.438 33.719 21.734 1 90 196 THR A C 1
ATOM 1556 O O . THR A 1 196 ? 25.531 33.688 22.281 1 90 196 THR A O 1
ATOM 1559 N N . ASP A 1 197 ? 23.891 32.594 21.547 1 88.62 197 ASP A N 1
ATOM 1560 C CA . ASP A 1 197 ? 24.391 31.266 21.859 1 88.62 197 ASP A CA 1
ATOM 1561 C C . ASP A 1 197 ? 24.547 31.078 23.359 1 88.62 197 ASP A C 1
ATOM 1563 O O . ASP A 1 197 ? 25.312 30.203 23.797 1 88.62 197 ASP A O 1
ATOM 1567 N N . LYS A 1 198 ? 23.953 31.969 24.062 1 93.25 198 LYS A N 1
ATOM 1568 C CA . LYS A 1 198 ? 23.906 31.812 25.516 1 93.25 198 LYS A CA 1
ATOM 1569 C C . LYS A 1 198 ? 22.625 31.125 25.938 1 93.25 198 LYS A C 1
ATOM 1571 O O . LYS A 1 198 ? 21.516 31.594 25.641 1 93.25 198 LYS A O 1
ATOM 1576 N N . SER A 1 199 ? 22.812 30.078 26.672 1 95.38 199 SER A N 1
ATOM 1577 C CA . SER A 1 199 ? 21.656 29.25 27.016 1 95.38 199 SER A CA 1
ATOM 1578 C C . SER A 1 199 ? 21.125 29.594 28.391 1 95.38 199 SER A C 1
ATOM 1580 O O . SER A 1 199 ? 21.859 30.125 29.234 1 95.38 199 SER A O 1
ATOM 1582 N N . VAL A 1 200 ? 19.891 29.344 28.562 1 96.31 200 VAL A N 1
ATOM 1583 C CA . VAL A 1 200 ? 19.219 29.484 29.844 1 96.31 200 VAL A CA 1
ATOM 1584 C C . VAL A 1 200 ? 18.422 28.219 30.156 1 96.31 200 VAL A C 1
ATOM 1586 O O . VAL A 1 200 ? 18.047 27.469 29.234 1 96.31 200 VAL A O 1
ATOM 1589 N N . TYR A 1 201 ? 18.234 27.969 31.453 1 95.06 201 TYR A N 1
ATOM 1590 C CA . TYR A 1 201 ? 17.453 26.797 31.844 1 95.06 201 TYR A CA 1
ATOM 1591 C C . TYR A 1 201 ? 16.125 27.203 32.438 1 95.06 201 TYR A C 1
ATOM 1593 O O . TYR A 1 201 ? 16.062 28.078 33.312 1 95.06 201 TYR A O 1
ATOM 1601 N N . HIS A 1 202 ? 15.102 26.594 31.922 1 95.81 202 HIS A N 1
ATOM 1602 C CA . HIS A 1 202 ? 13.758 26.828 32.438 1 95.81 202 HIS A CA 1
ATOM 1603 C C . HIS A 1 202 ? 12.992 25.531 32.625 1 95.81 202 HIS A C 1
ATOM 1605 O O . HIS A 1 202 ? 13.125 24.609 31.812 1 95.81 202 HIS A O 1
ATOM 1611 N N . ARG A 1 203 ? 12.336 25.406 33.688 1 91.94 203 ARG A N 1
ATOM 1612 C CA . ARG A 1 203 ? 11.422 24.281 33.906 1 91.94 203 ARG A CA 1
ATOM 1613 C C . ARG A 1 203 ? 10.07 24.547 33.25 1 91.94 203 ARG A C 1
ATOM 1615 O O . ARG A 1 203 ? 9.82 25.656 32.781 1 91.94 203 ARG A O 1
ATOM 1622 N N . TYR A 1 204 ? 9.164 23.609 33.312 1 91.94 204 TYR A N 1
ATOM 1623 C CA . TYR A 1 204 ? 7.871 23.734 32.625 1 91.94 204 TYR A CA 1
ATOM 1624 C C . TYR A 1 204 ? 7.035 24.844 33.25 1 91.94 204 TYR A C 1
ATOM 1626 O O . TYR A 1 204 ? 6.336 25.562 32.531 1 91.94 204 TYR A O 1
ATOM 1634 N N . LYS A 1 205 ? 7.109 24.984 34.469 1 92.06 205 LYS A N 1
ATOM 1635 C CA . LYS A 1 205 ? 6.336 26.016 35.156 1 92.06 205 LYS A CA 1
ATOM 1636 C C . LYS A 1 205 ? 6.703 27.406 34.656 1 92.06 205 LYS A C 1
ATOM 1638 O O . LYS A 1 205 ? 5.852 28.297 34.594 1 92.06 205 LYS A O 1
ATOM 1643 N N . HIS A 1 206 ? 7.949 27.625 34.281 1 95.06 206 HIS A N 1
ATOM 1644 C CA . HIS A 1 206 ? 8.383 28.891 33.719 1 95.06 206 HIS A CA 1
ATOM 1645 C C . HIS A 1 206 ? 7.77 29.125 32.344 1 95.06 206 HIS A C 1
ATOM 1647 O O . HIS A 1 206 ? 7.395 30.25 32 1 95.06 206 HIS A O 1
ATOM 1653 N N . PHE A 1 207 ? 7.691 28.078 31.625 1 95.69 207 PHE A N 1
ATOM 1654 C CA . PHE A 1 207 ? 7.02 28.156 30.328 1 95.69 207 PHE A CA 1
ATOM 1655 C C . PHE A 1 207 ? 5.547 28.516 30.516 1 95.69 207 PHE A C 1
ATOM 1657 O O . PHE A 1 207 ? 5.004 29.328 29.75 1 95.69 207 PHE A O 1
ATOM 1664 N N . ASP A 1 208 ? 5 27.859 31.438 1 94.06 208 ASP A N 1
ATOM 1665 C CA . ASP A 1 208 ? 3.6 28.125 31.734 1 94.06 208 ASP A CA 1
ATOM 1666 C C . ASP A 1 208 ? 3.402 29.594 32.156 1 94.06 208 ASP A C 1
ATOM 1668 O O . ASP A 1 208 ? 2.439 30.234 31.719 1 94.06 208 ASP A O 1
ATOM 1672 N N . TRP A 1 209 ? 4.305 30.047 32.938 1 95.75 209 TRP A N 1
ATOM 1673 C CA . TRP A 1 209 ? 4.273 31.453 33.312 1 95.75 209 TRP A CA 1
ATOM 1674 C C . TRP A 1 209 ? 4.383 32.344 32.094 1 95.75 209 TRP A C 1
ATOM 1676 O O . TRP A 1 209 ? 3.629 33.312 31.984 1 95.75 209 TRP A O 1
ATOM 1686 N N . LEU A 1 210 ? 5.336 32.094 31.297 1 96.81 210 LEU A N 1
ATOM 1687 C CA . LEU A 1 210 ? 5.531 32.875 30.094 1 96.81 210 LEU A CA 1
ATOM 1688 C C . LEU A 1 210 ? 4.281 32.875 29.219 1 96.81 210 LEU A C 1
ATOM 1690 O O . LEU A 1 210 ? 3.859 33.906 28.719 1 96.81 210 LEU A O 1
ATOM 1694 N N . HIS A 1 211 ? 3.762 31.703 29.078 1 95 211 HIS A N 1
ATOM 1695 C CA . HIS A 1 211 ? 2.557 31.562 28.266 1 95 211 HIS A CA 1
ATOM 1696 C C . HIS A 1 211 ? 1.428 32.438 28.812 1 95 211 HIS A C 1
ATOM 1698 O O . HIS A 1 211 ? 0.753 33.125 28.047 1 95 211 HIS A O 1
ATOM 1704 N N . CYS A 1 212 ? 1.23 32.438 30.047 1 93.94 212 CYS A N 1
ATOM 1705 C CA . CYS A 1 212 ? 0.179 33.219 30.688 1 93.94 212 CYS A CA 1
ATOM 1706 C C . CYS A 1 212 ? 0.426 34.719 30.5 1 93.94 212 CYS A C 1
ATOM 1708 O O . CYS A 1 212 ? -0.501 35.469 30.203 1 93.94 212 CYS A O 1
ATOM 1710 N N . ARG A 1 213 ? 1.665 35.094 30.641 1 94.94 213 ARG A N 1
ATOM 1711 C CA . ARG A 1 213 ? 2 36.5 30.5 1 94.94 213 ARG A CA 1
ATOM 1712 C C . ARG A 1 213 ? 1.813 36.969 29.062 1 94.94 213 ARG A C 1
ATOM 1714 O O . ARG A 1 213 ? 1.335 38.062 28.828 1 94.94 213 ARG A O 1
ATOM 1721 N N . LEU A 1 214 ? 2.215 36.125 28.172 1 95.38 214 LEU A N 1
ATOM 1722 C CA . LEU A 1 214 ? 2.061 36.469 26.766 1 95.38 214 LEU A CA 1
ATOM 1723 C C . LEU A 1 214 ? 0.587 36.531 26.391 1 95.38 214 LEU A C 1
ATOM 1725 O O . LEU A 1 214 ? 0.186 37.438 25.625 1 95.38 214 LEU A O 1
ATOM 1729 N N . LEU A 1 215 ? -0.178 35.625 26.922 1 93.62 215 LEU A N 1
ATOM 1730 C CA . LEU A 1 215 ? -1.61 35.625 26.641 1 93.62 215 LEU A CA 1
ATOM 1731 C C . LEU A 1 215 ? -2.275 36.875 27.203 1 93.62 215 LEU A C 1
ATOM 1733 O O . LEU A 1 215 ? -3.125 37.5 26.547 1 93.62 215 LEU A O 1
ATOM 1737 N N . GLU A 1 216 ? -1.903 37.219 28.344 1 92.88 216 GLU A N 1
ATOM 1738 C CA . GLU A 1 216 ? -2.477 38.406 29 1 92.88 216 GLU A CA 1
ATOM 1739 C C . GLU A 1 216 ? -2.111 39.656 28.25 1 92.88 216 GLU A C 1
ATOM 1741 O O . GLU A 1 216 ? -2.949 40.562 28.078 1 92.88 216 GLU A O 1
ATOM 1746 N N . LYS A 1 217 ? -0.921 39.75 27.844 1 93.94 217 LYS A N 1
ATOM 1747 C CA . LYS A 1 217 ? -0.445 40.969 27.203 1 93.94 217 LYS A CA 1
ATOM 1748 C C . LYS A 1 217 ? -0.909 41.062 25.75 1 93.94 217 LYS A C 1
ATOM 1750 O O . LYS A 1 217 ? -1.427 42.062 25.312 1 93.94 217 LYS A O 1
ATOM 1755 N N . PHE A 1 218 ? -0.747 39.969 25.016 1 95.25 218 PHE A N 1
ATOM 1756 C CA . PHE A 1 218 ? -0.884 40.031 23.578 1 95.25 218 PHE A CA 1
ATOM 1757 C C . PHE A 1 218 ? -2.148 39.312 23.125 1 95.25 218 PHE A C 1
ATOM 1759 O O . PHE A 1 218 ? -2.539 39.406 21.953 1 95.25 218 PHE A O 1
ATOM 1766 N N . GLY A 1 219 ? -2.885 38.625 23.875 1 93 219 GLY A N 1
ATOM 1767 C CA . GLY A 1 219 ? -3.945 37.688 23.516 1 93 219 GLY A CA 1
ATOM 1768 C C . GLY A 1 219 ? -5.082 38.344 22.75 1 93 219 GLY A C 1
ATOM 1769 O O . GLY A 1 219 ? -5.805 37.688 22.016 1 93 219 GLY A O 1
ATOM 1770 N N . SER A 1 220 ? -5.266 39.656 22.906 1 94.19 220 SER A N 1
ATOM 1771 C CA . SER A 1 220 ? -6.328 40.375 22.219 1 94.19 220 SER A CA 1
ATOM 1772 C C . SER A 1 220 ? -5.938 40.688 20.766 1 94.19 220 SER A C 1
ATOM 1774 O O . SER A 1 220 ? -6.789 41.031 19.953 1 94.19 220 SER A O 1
ATOM 1776 N N . LEU A 1 221 ? -4.695 40.5 20.453 1 95.25 221 LEU A N 1
ATOM 1777 C CA . LEU A 1 221 ? -4.168 40.906 19.156 1 95.25 221 LEU A CA 1
ATOM 1778 C C . LEU A 1 221 ? -3.488 39.75 18.453 1 95.25 221 LEU A C 1
ATOM 1780 O O . LEU A 1 221 ? -3.66 39.562 17.234 1 95.25 221 LEU A O 1
ATOM 1784 N N . ILE A 1 222 ? -2.715 39.062 19.156 1 96.38 222 ILE A N 1
ATOM 1785 C CA . ILE A 1 222 ? -1.866 38 18.578 1 96.38 222 ILE A CA 1
ATOM 1786 C C . ILE A 1 222 ? -2.344 36.625 19.047 1 96.38 222 ILE A C 1
ATOM 1788 O O . ILE A 1 222 ? -2.684 36.469 20.219 1 96.38 222 ILE A O 1
ATOM 1792 N N . ALA A 1 223 ? -2.383 35.719 18.094 1 94.62 223 ALA A N 1
ATOM 1793 C CA . ALA A 1 223 ? -2.764 34.375 18.438 1 94.62 223 ALA A CA 1
ATOM 1794 C C . ALA A 1 223 ? -1.623 33.625 19.141 1 94.62 223 ALA A C 1
ATOM 1796 O O . ALA A 1 223 ? -0.576 33.375 18.547 1 94.62 223 ALA A O 1
ATOM 1797 N N . ILE A 1 224 ? -1.821 33.344 20.406 1 93.81 224 ILE A N 1
ATOM 1798 C CA . ILE A 1 224 ? -0.846 32.594 21.203 1 93.81 224 ILE A CA 1
ATOM 1799 C C . ILE A 1 224 ? -1.356 31.172 21.453 1 93.81 224 ILE A C 1
ATOM 1801 O O . ILE A 1 224 ? -2.289 30.969 22.234 1 93.81 224 ILE A O 1
ATOM 1805 N N . PRO A 1 225 ? -0.708 30.25 20.844 1 89.12 225 PRO A N 1
ATOM 1806 C CA . PRO A 1 225 ? -1.191 28.875 21.016 1 89.12 225 PRO A CA 1
ATOM 1807 C C . PRO A 1 225 ? -0.935 28.328 22.422 1 89.12 225 PRO A C 1
ATOM 1809 O O . PRO A 1 225 ? -0.107 28.875 23.156 1 89.12 225 PRO A O 1
ATOM 1812 N N . LEU A 1 226 ? -1.586 27.266 22.719 1 86.69 226 LEU A N 1
ATOM 1813 C CA . LEU A 1 226 ? -1.449 26.641 24.031 1 86.69 226 LEU A CA 1
ATOM 1814 C C . LEU A 1 226 ? -0.141 25.859 24.125 1 86.69 226 LEU A C 1
ATOM 1816 O O . LEU A 1 226 ? 0.42 25.453 23.109 1 86.69 226 LEU A O 1
ATOM 1820 N N . LEU A 1 227 ? 0.255 25.797 25.297 1 88.19 227 LEU A N 1
ATOM 1821 C CA . LEU A 1 227 ? 1.415 24.953 25.578 1 88.19 227 LEU A CA 1
ATOM 1822 C C . LEU A 1 227 ? 1.04 23.484 25.547 1 88.19 227 LEU A C 1
ATOM 1824 O O . LEU A 1 227 ? -0.13 23.125 25.719 1 88.19 227 LEU A O 1
ATOM 1828 N N . PRO A 1 228 ? 2.102 22.641 25.25 1 82.12 228 PRO A N 1
ATOM 1829 C CA . PRO A 1 228 ? 1.812 21.219 25.359 1 82.12 228 PRO A CA 1
ATOM 1830 C C . PRO A 1 228 ? 1.3 20.828 26.75 1 82.12 228 PRO A C 1
ATOM 1832 O O . PRO A 1 228 ? 1.642 21.484 27.75 1 82.12 228 PRO A O 1
ATOM 1835 N N . GLU A 1 229 ? 0.382 19.797 26.734 1 71.88 229 GLU A N 1
ATOM 1836 C CA . GLU A 1 229 ? -0.33 19.438 27.953 1 71.88 229 GLU A CA 1
ATOM 1837 C C . GLU A 1 229 ? 0.633 18.938 29.031 1 71.88 229 GLU A C 1
ATOM 1839 O O . GLU A 1 229 ? 1.693 18.391 28.719 1 71.88 229 GLU A O 1
ATOM 1844 N N . LYS A 1 230 ? 0.316 19.234 30.25 1 64.19 230 LYS A N 1
ATOM 1845 C CA . LYS A 1 230 ? 1.051 18.797 31.422 1 64.19 230 LYS A CA 1
ATOM 1846 C C . LYS A 1 230 ? 0.683 17.359 31.797 1 64.19 230 LYS A C 1
ATOM 1848 O O . LYS A 1 230 ? -0.496 17.047 31.969 1 64.19 230 LYS A O 1
ATOM 1853 N N . ASP A 1 231 ? 1.01 16.312 31.031 1 57.5 231 ASP A N 1
ATOM 1854 C CA . ASP A 1 231 ? 0.552 15.008 31.516 1 57.5 231 ASP A CA 1
ATOM 1855 C C . ASP A 1 231 ? 1.364 14.555 32.719 1 57.5 231 ASP A C 1
ATOM 1857 O O . ASP A 1 231 ? 2.594 14.484 32.656 1 57.5 231 ASP A O 1
ATOM 1861 N N . ILE A 1 232 ? 0.707 14.391 33.906 1 55.66 232 ILE A N 1
ATOM 1862 C CA . ILE A 1 232 ? 1.266 14.273 35.25 1 55.66 232 ILE A CA 1
ATOM 1863 C C . ILE A 1 232 ? 1.803 12.859 35.469 1 55.66 232 ILE A C 1
ATOM 1865 O O . ILE A 1 232 ? 2.918 12.68 35.969 1 55.66 232 ILE A O 1
ATOM 1869 N N . PRO A 1 233 ? 1.052 11.875 35.125 1 51.5 233 PRO A N 1
ATOM 1870 C CA . PRO A 1 233 ? 1.478 10.648 35.812 1 51.5 233 PRO A CA 1
ATOM 1871 C C . PRO A 1 233 ? 2.836 10.141 35.312 1 51.5 233 PRO A C 1
ATOM 1873 O O . PRO A 1 233 ? 3.582 9.531 36.094 1 51.5 233 PRO A O 1
ATOM 1876 N N . TRP A 1 234 ? 3.174 10.375 34.156 1 55.56 234 TRP A N 1
ATOM 1877 C CA . TRP A 1 234 ? 4.391 9.758 33.625 1 55.56 234 TRP A CA 1
ATOM 1878 C C . TRP A 1 234 ? 5.434 10.812 33.281 1 55.56 234 TRP A C 1
ATOM 1880 O O . TRP A 1 234 ? 6.211 10.648 32.344 1 55.56 234 TRP A O 1
ATOM 1890 N N . ARG A 1 235 ? 5.605 11.758 34.219 1 58.22 235 ARG A N 1
ATOM 1891 C CA . ARG A 1 235 ? 6.309 13 33.875 1 58.22 235 ARG A CA 1
ATOM 1892 C C . ARG A 1 235 ? 7.812 12.766 33.781 1 58.22 235 ARG A C 1
ATOM 1894 O O . ARG A 1 235 ? 8.523 13.531 33.125 1 58.22 235 ARG A O 1
ATOM 1901 N N . PHE A 1 236 ? 8.203 11.609 34.375 1 66.25 236 PHE A N 1
ATOM 1902 C CA . PHE A 1 236 ? 9.656 11.453 34.406 1 66.25 236 PHE A CA 1
ATOM 1903 C C . PHE A 1 236 ? 10.109 10.391 33.438 1 66.25 236 PHE A C 1
ATOM 1905 O O . PHE A 1 236 ? 11.305 10.102 33.312 1 66.25 236 PHE A O 1
ATOM 1912 N N . SER A 1 237 ? 9.188 9.812 32.781 1 74.75 237 SER A N 1
ATOM 1913 C CA . SER A 1 237 ? 9.602 8.836 31.781 1 74.75 237 SER A CA 1
ATOM 1914 C C . SER A 1 237 ? 10.32 9.516 30.625 1 74.75 237 SER A C 1
ATOM 1916 O O . SER A 1 237 ? 9.992 10.648 30.25 1 74.75 237 SER A O 1
ATOM 1918 N N . ASP A 1 238 ? 11.414 8.852 30.125 1 78.88 238 ASP A N 1
ATOM 1919 C CA . ASP A 1 238 ? 12.219 9.398 29.031 1 78.88 238 ASP A CA 1
ATOM 1920 C C . ASP A 1 238 ? 11.352 9.75 27.828 1 78.88 238 ASP A C 1
ATOM 1922 O O . ASP A 1 238 ? 11.562 10.781 27.188 1 78.88 238 ASP A O 1
ATOM 1926 N N . GLU A 1 239 ? 10.422 8.945 27.625 1 77.94 239 GLU A N 1
ATOM 1927 C CA . GLU A 1 239 ? 9.539 9.18 26.484 1 77.94 239 GLU A CA 1
ATOM 1928 C C . GLU A 1 239 ? 8.711 10.445 26.688 1 77.94 239 GLU A C 1
ATOM 1930 O O . GLU A 1 239 ? 8.523 11.227 25.75 1 77.94 239 GLU A O 1
ATOM 1935 N N . PHE A 1 240 ? 8.398 10.625 27.859 1 79.88 240 PHE A N 1
ATOM 1936 C CA . PHE A 1 240 ? 7.586 11.797 28.156 1 79.88 240 PHE A CA 1
ATOM 1937 C C . PHE A 1 240 ? 8.422 13.062 28.109 1 79.88 240 PHE A C 1
ATOM 1939 O O . PHE A 1 240 ? 7.98 14.078 27.547 1 79.88 240 PHE A O 1
ATOM 1946 N N . VAL A 1 241 ? 9.586 12.977 28.672 1 85.88 241 VAL A N 1
ATOM 1947 C CA . VAL A 1 241 ? 10.477 14.133 28.703 1 85.88 241 VAL A CA 1
ATOM 1948 C C . VAL A 1 241 ? 10.828 14.555 27.281 1 85.88 241 VAL A C 1
ATOM 1950 O O . VAL A 1 241 ? 10.805 15.742 26.953 1 85.88 241 VAL A O 1
ATOM 1953 N N . LEU A 1 242 ? 11.039 13.586 26.5 1 85.62 242 LEU A N 1
ATOM 1954 C CA . LEU A 1 242 ? 11.375 13.875 25.109 1 85.62 242 LEU A CA 1
ATOM 1955 C C . LEU A 1 242 ? 10.164 14.43 24.375 1 85.62 242 LEU A C 1
ATOM 1957 O O . LEU A 1 242 ? 10.297 15.344 23.547 1 85.62 242 LEU A O 1
ATOM 1961 N N . GLY A 1 243 ? 9.031 13.891 24.656 1 84.31 243 GLY A N 1
ATOM 1962 C CA . GLY A 1 243 ? 7.801 14.398 24.062 1 84.31 243 GLY A CA 1
ATOM 1963 C C . GLY A 1 243 ? 7.508 15.844 24.438 1 84.31 243 GLY A C 1
ATOM 1964 O O . GLY A 1 243 ? 7.137 16.641 23.578 1 84.31 243 GLY A O 1
ATOM 1965 N N . ARG A 1 244 ? 7.707 16.109 25.641 1 88.06 244 ARG A N 1
ATOM 1966 C CA . ARG A 1 244 ? 7.504 17.484 26.109 1 88.06 244 ARG A CA 1
ATOM 1967 C C . ARG A 1 244 ? 8.539 18.422 25.5 1 88.06 244 ARG A C 1
ATOM 1969 O O . ARG A 1 244 ? 8.211 19.547 25.125 1 88.06 244 ARG A O 1
ATOM 1976 N N . MET A 1 245 ? 9.75 17.938 25.484 1 91.88 245 MET A N 1
ATOM 1977 C CA . MET A 1 245 ? 10.82 18.734 24.875 1 91.88 245 MET A CA 1
ATOM 1978 C C . MET A 1 245 ? 10.469 19.125 23.438 1 91.88 245 MET A C 1
ATOM 1980 O O . MET A 1 245 ? 10.633 20.281 23.047 1 91.88 245 MET A O 1
ATOM 1984 N N . GLY A 1 246 ? 9.938 18.172 22.75 1 89.81 246 GLY A N 1
ATOM 1985 C CA . GLY A 1 246 ? 9.516 18.422 21.391 1 89.81 246 GLY A CA 1
ATOM 1986 C C . GLY A 1 246 ? 8.383 19.422 21.281 1 89.81 246 GLY A C 1
ATOM 1987 O O . GLY A 1 246 ? 8.383 20.297 20.406 1 89.81 246 GLY A O 1
ATOM 1988 N N . GLY A 1 247 ? 7.453 19.266 22.156 1 90 247 GLY A N 1
ATOM 1989 C CA . GLY A 1 247 ? 6.344 20.219 22.188 1 90 247 GLY A CA 1
ATOM 1990 C C . GLY A 1 247 ? 6.773 21.625 22.547 1 90 247 GLY A C 1
ATOM 1991 O O . GLY A 1 247 ? 6.289 22.594 21.953 1 90 247 GLY A O 1
ATOM 1992 N N . LEU A 1 248 ? 7.656 21.719 23.469 1 94.06 248 LEU A N 1
ATOM 1993 C CA . LEU A 1 248 ? 8.164 23.016 23.875 1 94.06 248 LEU A CA 1
ATOM 1994 C C . LEU A 1 248 ? 8.984 23.656 22.75 1 94.06 248 LEU A C 1
ATOM 1996 O O . LEU A 1 248 ? 8.938 24.875 22.547 1 94.06 248 LEU A O 1
ATOM 2000 N N . GLN A 1 249 ? 9.719 22.797 22.094 1 95 249 GLN A N 1
ATOM 2001 C CA . GLN A 1 249 ? 10.484 23.281 20.953 1 95 249 GLN A CA 1
ATOM 2002 C C . GLN A 1 249 ? 9.57 23.891 19.891 1 95 249 GLN A C 1
ATOM 2004 O O . GLN A 1 249 ? 9.852 24.969 19.375 1 95 249 GLN A O 1
ATOM 2009 N N . ALA A 1 250 ? 8.492 23.203 19.609 1 92.69 250 ALA A N 1
ATOM 2010 C CA . ALA A 1 250 ? 7.543 23.688 18.609 1 92.69 250 ALA A CA 1
ATOM 2011 C C . ALA A 1 250 ? 6.918 25.016 19.047 1 92.69 250 ALA A C 1
ATOM 2013 O O . ALA A 1 250 ? 6.762 25.938 18.234 1 92.69 250 ALA A O 1
ATOM 2014 N N . TRP A 1 251 ? 6.605 25.078 20.234 1 94.56 251 TRP A N 1
ATOM 2015 C CA . TRP A 1 251 ? 5.957 26.266 20.766 1 94.56 251 TRP A CA 1
ATOM 2016 C C . TRP A 1 251 ? 6.906 27.469 20.734 1 94.56 251 TRP A C 1
ATOM 2018 O O . TRP A 1 251 ? 6.543 28.547 20.25 1 94.56 251 TRP A O 1
ATOM 2028 N N . ILE A 1 252 ? 8.086 27.281 21.219 1 96.12 252 ILE A N 1
ATOM 2029 C CA . ILE A 1 252 ? 9.031 28.391 21.297 1 96.12 252 ILE A CA 1
ATOM 2030 C C . ILE A 1 252 ? 9.445 28.812 19.891 1 96.12 252 ILE A C 1
ATOM 2032 O O . ILE A 1 252 ? 9.734 30 19.656 1 96.12 252 ILE A O 1
ATOM 2036 N N . ASN A 1 253 ? 9.5 27.891 18.984 1 95 253 ASN A N 1
ATOM 2037 C CA . ASN A 1 253 ? 9.773 28.234 17.594 1 95 253 ASN A CA 1
ATOM 2038 C C . ASN A 1 253 ? 8.742 29.219 17.047 1 95 253 ASN A C 1
ATOM 2040 O O . ASN A 1 253 ? 9.094 30.203 16.391 1 95 253 ASN A O 1
ATOM 2044 N N . ARG A 1 254 ? 7.523 28.922 17.328 1 94.38 254 ARG A N 1
ATOM 2045 C CA . ARG A 1 254 ? 6.438 29.781 16.875 1 94.38 254 ARG A CA 1
ATOM 2046 C C . ARG A 1 254 ? 6.516 31.156 17.5 1 94.38 254 ARG A C 1
ATOM 2048 O O . ARG A 1 254 ? 6.328 32.156 16.812 1 94.38 254 ARG A O 1
ATOM 2055 N N . MET A 1 255 ? 6.789 31.234 18.734 1 95.62 255 MET A N 1
ATOM 2056 C CA . MET A 1 255 ? 6.891 32.5 19.438 1 95.62 255 MET A CA 1
ATOM 2057 C C . MET A 1 255 ? 8.109 33.281 18.969 1 95.62 255 MET A C 1
ATOM 2059 O O . MET A 1 255 ? 8.047 34.531 18.812 1 95.62 255 MET A O 1
ATOM 2063 N N . SER A 1 256 ? 9.164 32.594 18.703 1 96.25 256 SER A N 1
ATOM 2064 C CA . SER A 1 256 ? 10.406 33.219 18.281 1 96.25 256 SER A CA 1
ATOM 2065 C C . SER A 1 256 ? 10.281 33.812 16.875 1 96.25 256 SER A C 1
ATOM 2067 O O . SER A 1 256 ? 10.922 34.812 16.547 1 96.25 256 SER A O 1
ATOM 2069 N N . ARG A 1 257 ? 9.453 33.219 16.094 1 94.19 257 ARG A N 1
ATOM 2070 C CA . ARG A 1 257 ? 9.305 33.656 14.703 1 94.19 257 ARG A CA 1
ATOM 2071 C C . ARG A 1 257 ? 8.398 34.875 14.594 1 94.19 257 ARG A C 1
ATOM 2073 O O . ARG A 1 257 ? 8.43 35.594 13.602 1 94.19 257 ARG A O 1
ATOM 2080 N N . HIS A 1 258 ? 7.586 35.031 15.523 1 96.19 258 HIS A N 1
ATOM 2081 C CA . HIS A 1 258 ? 6.672 36.188 15.484 1 96.19 258 HIS A CA 1
ATOM 2082 C C . HIS A 1 258 ? 7.414 37.5 15.695 1 96.19 258 HIS A C 1
ATOM 2084 O O . HIS A 1 258 ? 8.07 37.688 16.719 1 96.19 258 HIS A O 1
ATOM 2090 N N . PRO A 1 259 ? 7.297 38.375 14.82 1 95.06 259 PRO A N 1
ATOM 2091 C CA . PRO A 1 259 ? 8.117 39.594 14.852 1 95.06 259 PRO A CA 1
ATOM 2092 C C . PRO A 1 259 ? 7.836 40.469 16.062 1 95.06 259 PRO A C 1
ATOM 2094 O O . PRO A 1 259 ? 8.727 41.188 16.531 1 95.06 259 PRO A O 1
ATOM 2097 N N . VAL A 1 260 ? 6.613 40.469 16.578 1 96 260 VAL A N 1
ATOM 2098 C CA . VAL A 1 260 ? 6.238 41.344 17.688 1 96 260 VAL A CA 1
ATOM 2099 C C . VAL A 1 260 ? 6.578 40.656 19.016 1 96 260 VAL A C 1
ATOM 2101 O O . VAL A 1 260 ? 7.219 41.25 19.875 1 96 260 VAL A O 1
ATOM 2104 N N . VAL A 1 261 ? 6.215 39.406 19.141 1 95.81 261 VAL A N 1
ATOM 2105 C CA . VAL A 1 261 ? 6.406 38.656 20.391 1 95.81 261 VAL A CA 1
ATOM 2106 C C . VAL A 1 261 ? 7.895 38.438 20.625 1 95.81 261 VAL A C 1
ATOM 2108 O O . VAL A 1 261 ? 8.375 38.594 21.75 1 95.81 261 VAL A O 1
ATOM 2111 N N . ALA A 1 262 ? 8.625 38.125 19.641 1 95.12 262 ALA A N 1
ATOM 2112 C CA . ALA A 1 262 ? 10.047 37.781 19.75 1 95.12 262 ALA A CA 1
ATOM 2113 C C . ALA A 1 262 ? 10.844 38.969 20.281 1 95.12 262 ALA A C 1
ATOM 2115 O O . ALA A 1 262 ? 11.859 38.781 20.969 1 95.12 262 ALA A O 1
ATOM 2116 N N . HIS A 1 263 ? 10.352 40.156 20.016 1 92.56 263 HIS A N 1
ATOM 2117 C CA . HIS A 1 263 ? 11.117 41.344 20.391 1 92.56 263 HIS A CA 1
ATOM 2118 C C . HIS A 1 263 ? 10.531 42 21.641 1 92.56 263 HIS A C 1
ATOM 2120 O O . HIS A 1 263 ? 11 43.062 22.062 1 92.56 263 HIS A O 1
ATOM 2126 N N . SER A 1 264 ? 9.57 41.375 22.172 1 94 264 SER A N 1
ATOM 2127 C CA . SER A 1 264 ? 8.992 41.906 23.406 1 94 264 SER A CA 1
ATOM 2128 C C . SER A 1 264 ? 9.945 41.719 24.594 1 94 264 SER A C 1
ATOM 2130 O O . SER A 1 264 ? 10.75 40.781 24.609 1 94 264 SER A O 1
ATOM 2132 N N . ASP A 1 265 ? 9.82 42.562 25.562 1 93.69 265 ASP A N 1
ATOM 2133 C CA . ASP A 1 265 ? 10.695 42.531 26.734 1 93.69 265 ASP A CA 1
ATOM 2134 C C . ASP A 1 265 ? 10.523 41.25 27.516 1 93.69 265 ASP A C 1
ATOM 2136 O O . ASP A 1 265 ? 11.5 40.688 28.031 1 93.69 265 ASP A O 1
ATOM 2140 N N . ILE A 1 266 ? 9.344 40.844 27.562 1 94.75 266 ILE A N 1
ATOM 2141 C CA . ILE A 1 266 ? 9.055 39.656 28.375 1 94.75 266 ILE A CA 1
ATOM 2142 C C . ILE A 1 266 ? 9.703 38.438 27.734 1 94.75 266 ILE A C 1
ATOM 2144 O O . ILE A 1 266 ? 10.297 37.625 28.438 1 94.75 266 ILE A O 1
ATOM 2148 N N . PHE A 1 267 ? 9.57 38.281 26.469 1 96.31 267 PHE A N 1
ATOM 2149 C CA . PHE A 1 267 ? 10.141 37.125 25.781 1 96.31 267 PHE A CA 1
ATOM 2150 C C . PHE A 1 267 ? 11.664 37.156 25.812 1 96.31 267 PHE A C 1
ATOM 2152 O O . PHE A 1 267 ? 12.312 36.156 26.047 1 96.31 267 PHE A O 1
ATOM 2159 N N . GLN A 1 268 ? 12.203 38.344 25.641 1 95.12 268 GLN A N 1
ATOM 2160 C CA . GLN A 1 268 ? 13.648 38.531 25.688 1 95.12 268 GLN A CA 1
ATOM 2161 C C . GLN A 1 268 ? 14.188 38.219 27.078 1 95.12 268 GLN A C 1
ATOM 2163 O O . GLN A 1 268 ? 15.25 37.594 27.219 1 95.12 268 GLN A O 1
ATOM 2168 N N . HIS A 1 269 ? 13.445 38.656 28.031 1 95.62 269 HIS A N 1
ATOM 2169 C CA . HIS A 1 269 ? 13.82 38.344 29.406 1 95.62 269 HIS A CA 1
ATOM 2170 C C . HIS A 1 269 ? 13.852 36.844 29.656 1 95.62 269 HIS A C 1
ATOM 2172 O O . HIS A 1 269 ? 14.742 36.344 30.328 1 95.62 269 HIS A O 1
ATOM 2178 N N . PHE A 1 270 ? 12.945 36.188 29.094 1 97.38 270 PHE A N 1
ATOM 2179 C CA . PHE A 1 270 ? 12.797 34.75 29.297 1 97.38 270 PHE A CA 1
ATOM 2180 C C . PHE A 1 270 ? 13.953 34 28.656 1 97.38 270 PHE A C 1
ATOM 2182 O O . PHE A 1 270 ? 14.484 33.031 29.234 1 97.38 270 PHE A O 1
ATOM 2189 N N . ILE A 1 271 ? 14.43 34.406 27.453 1 96.88 271 ILE A N 1
ATOM 2190 C CA . ILE A 1 271 ? 15.375 33.562 26.703 1 96.88 271 ILE A CA 1
ATOM 2191 C C . ILE A 1 271 ? 16.797 34.031 26.984 1 96.88 271 ILE A C 1
ATOM 2193 O O . ILE A 1 271 ? 17.766 33.375 26.594 1 96.88 271 ILE A O 1
ATOM 2197 N N . ARG A 1 272 ? 16.938 35.156 27.75 1 95.38 272 ARG A N 1
ATOM 2198 C CA . ARG A 1 272 ? 18.281 35.688 27.844 1 95.38 272 ARG A CA 1
ATOM 2199 C C . ARG A 1 272 ? 18.734 35.781 29.297 1 95.38 272 ARG A C 1
ATOM 2201 O O . ARG A 1 272 ? 19.938 35.812 29.578 1 95.38 272 ARG A O 1
ATOM 2208 N N . THR A 1 273 ? 17.875 35.781 30.219 1 94.94 273 THR A N 1
ATOM 2209 C CA . THR A 1 273 ? 18.25 36.094 31.594 1 94.94 273 THR A CA 1
ATOM 2210 C C . THR A 1 273 ? 18.75 34.812 32.312 1 94.94 273 THR A C 1
ATOM 2212 O O . THR A 1 273 ? 18 33.844 32.438 1 94.94 273 THR A O 1
ATOM 2215 N N . THR A 1 274 ? 19.953 34.875 32.812 1 90.88 274 THR A N 1
ATOM 2216 C CA . THR A 1 274 ? 20.547 33.75 33.469 1 90.88 274 THR A CA 1
ATOM 2217 C C . THR A 1 274 ? 20.609 33.969 34.969 1 90.88 274 THR A C 1
ATOM 2219 O O . THR A 1 274 ? 20.547 33 35.75 1 90.88 274 THR A O 1
ATOM 2222 N N . ASP A 1 275 ? 20.766 35.219 35.344 1 92.81 275 ASP A N 1
ATOM 2223 C CA . ASP A 1 275 ? 20.906 35.562 36.75 1 92.81 275 ASP A CA 1
ATOM 2224 C C . ASP A 1 275 ? 19.578 35.406 37.469 1 92.81 275 ASP A C 1
ATOM 2226 O O . ASP A 1 275 ? 18.562 35.906 37.031 1 92.81 275 ASP A O 1
ATOM 2230 N N . VAL A 1 276 ? 19.609 34.781 38.625 1 90.69 276 VAL A N 1
ATOM 2231 C CA . VAL A 1 276 ? 18.406 34.438 39.375 1 90.69 276 VAL A CA 1
ATOM 2232 C C . VAL A 1 276 ? 17.75 35.719 39.906 1 90.69 276 VAL A C 1
ATOM 2234 O O . VAL A 1 276 ? 16.516 35.844 39.906 1 90.69 276 VAL A O 1
ATOM 2237 N N . LYS A 1 277 ? 18.531 36.625 40.344 1 94.06 277 LYS A N 1
ATOM 2238 C CA . LYS A 1 277 ? 17.984 37.875 40.875 1 94.06 277 LYS A CA 1
ATOM 2239 C C . LYS A 1 277 ? 17.328 38.719 39.781 1 94.06 277 LYS A C 1
ATOM 2241 O O . LYS A 1 277 ? 16.234 39.219 39.969 1 94.06 277 LYS A O 1
ATOM 2246 N N . GLU A 1 278 ? 18.031 38.844 38.75 1 94.75 278 GLU A N 1
ATOM 2247 C CA . GLU A 1 278 ? 17.5 39.562 37.594 1 94.75 278 GLU A CA 1
ATOM 2248 C C . GLU A 1 278 ? 16.234 38.906 37.062 1 94.75 278 GLU A C 1
ATOM 2250 O O . GLU A 1 278 ? 15.32 39.594 36.625 1 94.75 278 GLU A O 1
ATOM 2255 N N . TRP A 1 279 ? 16.25 37.625 37.125 1 94.81 279 TRP A N 1
ATOM 2256 C CA . TRP A 1 279 ? 15.078 36.875 36.656 1 94.81 279 TRP A CA 1
ATOM 2257 C C . TRP A 1 279 ? 13.844 37.219 37.5 1 94.81 279 TRP A C 1
ATOM 2259 O O . TRP A 1 279 ? 12.781 37.5 36.938 1 94.81 279 TRP A O 1
ATOM 2269 N N . LYS A 1 280 ? 13.969 37.25 38.75 1 94.94 280 LYS A N 1
ATOM 2270 C CA . LYS A 1 280 ? 12.852 37.531 39.656 1 94.94 280 LYS A CA 1
ATOM 2271 C C . LYS A 1 280 ? 12.352 38.969 39.469 1 94.94 280 LYS A C 1
ATOM 2273 O O . LYS A 1 280 ? 11.141 39.219 39.5 1 94.94 280 LYS A O 1
ATOM 2278 N N . ILE A 1 281 ? 13.32 39.844 39.281 1 94.69 281 ILE A N 1
ATOM 2279 C CA . ILE A 1 281 ? 12.969 41.25 39.062 1 94.69 281 ILE A CA 1
ATOM 2280 C C . ILE A 1 281 ? 12.203 41.406 37.75 1 94.69 281 ILE A C 1
ATOM 2282 O O . ILE A 1 281 ? 11.164 42.062 37.719 1 94.69 281 ILE A O 1
ATOM 2286 N N . GLY A 1 282 ? 12.734 40.812 36.781 1 93.5 282 GLY A N 1
ATOM 2287 C CA . GLY A 1 282 ? 12.086 40.875 35.469 1 93.5 282 GLY A CA 1
ATOM 2288 C C . GLY A 1 282 ? 10.703 40.25 35.469 1 93.5 282 GLY A C 1
ATOM 2289 O O . GLY A 1 282 ? 9.797 40.75 34.781 1 93.5 282 GLY A O 1
ATOM 2290 N N . LYS A 1 283 ? 10.562 39.188 36.156 1 94.44 283 LYS A N 1
ATOM 2291 C CA . LYS A 1 283 ? 9.266 38.531 36.281 1 94.44 283 LYS A CA 1
ATOM 2292 C C . LYS A 1 283 ? 8.234 39.469 36.938 1 94.44 283 LYS A C 1
ATOM 2294 O O . LYS A 1 283 ? 7.109 39.594 36.438 1 94.44 283 LYS A O 1
ATOM 2299 N N . ARG A 1 284 ? 8.641 40.188 37.938 1 94.5 284 ARG A N 1
ATOM 2300 C CA . ARG A 1 284 ? 7.746 41.094 38.625 1 94.5 284 ARG A CA 1
ATOM 2301 C C . ARG A 1 284 ? 7.375 42.281 37.75 1 94.5 284 ARG A C 1
ATOM 2303 O O . ARG A 1 284 ? 6.234 42.75 37.781 1 94.5 284 ARG A O 1
ATOM 2310 N N . ILE A 1 285 ? 8.312 42.719 37 1 92.69 285 ILE A N 1
ATOM 2311 C CA . ILE A 1 285 ? 8.055 43.844 36.094 1 92.69 285 ILE A CA 1
ATOM 2312 C C . ILE A 1 285 ? 7.031 43.406 35.062 1 92.69 285 ILE A C 1
ATOM 2314 O O . ILE A 1 285 ? 6.113 44.188 34.75 1 92.69 285 ILE A O 1
ATOM 2318 N N . ALA A 1 286 ? 7.188 42.25 34.594 1 92.75 286 ALA A N 1
ATOM 2319 C CA . ALA A 1 286 ? 6.277 41.75 33.562 1 92.75 286 ALA A CA 1
ATOM 2320 C C . ALA A 1 286 ? 4.867 41.562 34.125 1 92.75 286 ALA A C 1
ATOM 2322 O O . ALA A 1 286 ? 3.881 41.781 33.406 1 92.75 286 ALA A O 1
ATOM 2323 N N . GLU A 1 287 ? 4.75 41.25 35.375 1 94 287 GLU A N 1
ATOM 2324 C CA . GLU A 1 287 ? 3.459 41 36 1 94 287 GLU A CA 1
ATOM 2325 C C . GLU A 1 287 ? 2.74 42.312 36.312 1 94 287 GLU A C 1
ATOM 2327 O O . GLU A 1 287 ? 1.527 42.312 36.531 1 94 287 GLU A O 1
ATOM 2332 N N . LYS A 1 288 ? 3.502 43.406 36.25 1 93 288 LYS A N 1
ATOM 2333 C CA . LYS A 1 288 ? 2.92 44.719 36.531 1 93 288 LYS A CA 1
ATOM 2334 C C . LYS A 1 288 ? 2.707 45.531 35.281 1 93 288 LYS A C 1
ATOM 2336 O O . LYS A 1 288 ? 2.414 46.719 35.344 1 93 288 LYS A O 1
ATOM 2341 N N . ASP A 1 289 ? 2.867 44.906 34.219 1 91.94 289 ASP A N 1
ATOM 2342 C CA . ASP A 1 289 ? 2.652 45.594 32.938 1 91.94 289 ASP A CA 1
ATOM 2343 C C . ASP A 1 289 ? 1.229 46.125 32.844 1 91.94 289 ASP A C 1
ATOM 2345 O O . ASP A 1 289 ? 0.266 45.406 33.125 1 91.94 289 ASP A O 1
ATOM 2349 N N . GLU A 1 290 ? 1.093 47.312 32.375 1 91.81 290 GLU A N 1
ATOM 2350 C CA . GLU A 1 290 ? -0.221 47.938 32.281 1 91.81 290 GLU A CA 1
ATOM 2351 C C . GLU A 1 290 ? -0.792 47.844 30.859 1 91.81 290 GLU A C 1
ATOM 2353 O O . GLU A 1 290 ? -2.008 47.906 30.672 1 91.81 290 GLU A O 1
ATOM 2358 N N . ALA A 1 291 ? 0.093 47.688 29.906 1 93.25 291 ALA A N 1
ATOM 2359 C CA . ALA A 1 291 ? -0.342 47.594 28.516 1 93.25 291 ALA A CA 1
ATOM 2360 C C . ALA A 1 291 ? -0.735 46.156 28.172 1 93.25 291 ALA A C 1
ATOM 2362 O O . ALA A 1 291 ? -0.09 45.531 27.328 1 93.25 291 ALA A O 1
ATOM 2363 N N . VAL A 1 292 ? -1.792 45.688 28.859 1 91.81 292 VAL A N 1
ATOM 2364 C CA . VAL A 1 292 ? -2.223 44.312 28.688 1 91.81 292 VAL A CA 1
ATOM 2365 C C . VAL A 1 292 ? -3.645 44.281 28.125 1 91.81 292 VAL A C 1
ATOM 2367 O O . VAL A 1 292 ? -4.371 45.281 28.188 1 91.81 292 VAL A O 1
ATOM 2370 N N . GLY A 1 293 ? -3.953 43.156 27.484 1 90.75 293 GLY A N 1
ATOM 2371 C CA . GLY A 1 293 ? -5.281 43 26.922 1 90.75 293 GLY A CA 1
ATOM 2372 C C . GLY A 1 293 ? -5.574 44.031 25.828 1 90.75 293 GLY A C 1
ATOM 2373 O O . GLY A 1 293 ? -4.777 44.219 24.906 1 90.75 293 GLY A O 1
ATOM 2374 N N . GLY A 1 294 ? -6.625 44.719 25.984 1 92.25 294 GLY A N 1
ATOM 2375 C CA . GLY A 1 294 ? -7.031 45.719 25 1 92.25 294 GLY A CA 1
ATOM 2376 C C . GLY A 1 294 ? -6.113 46.906 24.953 1 92.25 294 GLY A C 1
ATOM 2377 O O . GLY A 1 294 ? -6.102 47.656 23.969 1 92.25 294 GLY A O 1
ATOM 2378 N N . MET A 1 295 ? -5.277 47.062 25.938 1 94.56 295 MET A N 1
ATOM 2379 C CA . MET A 1 295 ? -4.414 48.25 26.016 1 94.56 295 MET A CA 1
ATOM 2380 C C . MET A 1 295 ? -3.111 48.031 25.25 1 94.56 295 MET A C 1
ATOM 2382 O O . MET A 1 295 ? -2.309 48.938 25.109 1 94.56 295 MET A O 1
ATOM 2386 N N . ILE A 1 296 ? -2.973 46.844 24.688 1 94.94 296 ILE A N 1
ATOM 2387 C CA . ILE A 1 296 ? -1.78 46.562 23.906 1 94.94 296 ILE A CA 1
ATOM 2388 C C . ILE A 1 296 ? -1.706 47.469 22.688 1 94.94 296 ILE A C 1
ATOM 2390 O O . ILE A 1 296 ? -0.615 47.781 22.203 1 94.94 296 ILE A O 1
ATOM 2394 N N . PHE A 1 297 ? -2.812 47.969 22.234 1 96.25 297 PHE A N 1
ATOM 2395 C CA . PHE A 1 297 ? -2.881 48.781 21.031 1 96.25 297 PHE A CA 1
ATOM 2396 C C . PHE A 1 297 ? -2.254 50.156 21.281 1 96.25 297 PHE A C 1
ATOM 2398 O O . PHE A 1 297 ? -1.926 50.875 20.328 1 96.25 297 PHE A O 1
ATOM 2405 N N . ALA A 1 298 ? -2.111 50.469 22.547 1 95.31 298 ALA A N 1
ATOM 2406 C CA . ALA A 1 298 ? -1.443 51.719 22.891 1 95.31 298 ALA A CA 1
ATOM 2407 C C . ALA A 1 298 ? 0.044 51.656 22.562 1 95.31 298 ALA A C 1
ATOM 2409 O O . ALA A 1 298 ? 0.704 52.688 22.453 1 95.31 298 ALA A O 1
ATOM 2410 N N . GLU A 1 299 ? 0.504 50.5 22.375 1 95.06 299 GLU A N 1
ATOM 2411 C CA . GLU A 1 299 ? 1.929 50.312 22.109 1 95.06 299 GLU A CA 1
ATOM 2412 C C . GLU A 1 299 ? 2.229 50.406 20.625 1 95.06 299 GLU A C 1
ATOM 2414 O O . GLU A 1 299 ? 3.391 50.375 20.203 1 95.06 299 GLU A O 1
ATOM 2419 N N . VAL A 1 300 ? 1.201 50.562 19.828 1 95.25 300 VAL A N 1
ATOM 2420 C CA . VAL A 1 300 ? 1.369 50.625 18.375 1 95.25 300 VAL A CA 1
ATOM 2421 C C . VAL A 1 300 ? 1.79 52.062 17.984 1 95.25 300 VAL A C 1
ATOM 2423 O O . VAL A 1 300 ? 1.18 53.031 18.438 1 95.25 300 VAL A O 1
ATOM 2426 N N . MET A 1 301 ? 2.781 52.094 17.203 1 93.06 301 MET A N 1
ATOM 2427 C CA . MET A 1 301 ? 3.301 53.375 16.781 1 93.06 301 MET A CA 1
ATOM 2428 C C . MET A 1 301 ? 2.34 54.062 15.805 1 93.06 301 MET A C 1
ATOM 2430 O O . MET A 1 301 ? 1.735 53.406 14.961 1 93.06 301 MET A O 1
ATOM 2434 N N . ALA A 1 302 ? 2.273 55.312 15.922 1 85.25 302 ALA A N 1
ATOM 2435 C CA . ALA A 1 302 ? 1.341 56.125 15.125 1 85.25 302 ALA A CA 1
ATOM 2436 C C . ALA A 1 302 ? 1.715 56.094 13.648 1 85.25 302 ALA A C 1
ATOM 2438 O O . ALA A 1 302 ? 2.898 56.094 13.297 1 85.25 302 ALA A O 1
ATOM 2439 N N . SER A 1 303 ? 0.729 56 12.922 1 89.25 303 SER A N 1
ATOM 2440 C CA . SER A 1 303 ? 0.849 56.062 11.469 1 89.25 303 SER A CA 1
ATOM 2441 C C . SER A 1 303 ? -0.383 56.688 10.844 1 89.25 303 SER A C 1
ATOM 2443 O O . SER A 1 303 ? -1.475 56.656 11.414 1 89.25 303 SER A O 1
ATOM 2445 N N . SER A 1 304 ? -0.153 57.281 9.688 1 88.62 304 SER A N 1
ATOM 2446 C CA . SER A 1 304 ? -1.267 57.875 8.969 1 88.62 304 SER A CA 1
ATOM 2447 C C . SER A 1 304 ? -1.949 56.875 8.047 1 88.62 304 SER A C 1
ATOM 2449 O O . SER A 1 304 ? -3.039 57.125 7.531 1 88.62 304 SER A O 1
ATOM 2451 N N . GLU A 1 305 ? -1.463 55.719 8 1 90.94 305 GLU A N 1
ATOM 2452 C CA . GLU A 1 305 ? -1.932 54.781 7.012 1 90.94 305 GLU A CA 1
ATOM 2453 C C . GLU A 1 305 ? -2.945 53.812 7.621 1 90.94 305 GLU A C 1
ATOM 2455 O O . GLU A 1 305 ? -3.424 52.875 6.941 1 90.94 305 GLU A O 1
ATOM 2460 N N . PHE A 1 306 ? -3.342 54.062 8.852 1 92.44 306 PHE A N 1
ATOM 2461 C CA . PHE A 1 306 ? -4.293 53.156 9.508 1 92.44 306 PHE A CA 1
ATOM 2462 C C . PHE A 1 306 ? -5.652 53.219 8.828 1 92.44 306 PHE A C 1
ATOM 2464 O O . PHE A 1 306 ? -6.086 54.312 8.391 1 92.44 306 PHE A O 1
ATOM 2471 N N . ARG A 1 307 ? -6.188 52.094 8.664 1 89.38 307 ARG A N 1
ATOM 2472 C CA . ARG A 1 307 ? -7.504 52.031 8.031 1 89.38 307 ARG A CA 1
ATOM 2473 C C . ARG A 1 307 ? -8.445 51.125 8.828 1 89.38 307 ARG A C 1
ATOM 2475 O O . ARG A 1 307 ? -8.008 50.156 9.438 1 89.38 307 ARG A O 1
ATOM 2482 N N . LEU A 1 308 ? -9.633 51.562 8.844 1 91.88 308 LEU A N 1
ATOM 2483 C CA . LEU A 1 308 ? -10.672 50.719 9.445 1 91.88 308 LEU A CA 1
ATOM 2484 C C . LEU A 1 308 ? -11.094 49.594 8.5 1 91.88 308 LEU A C 1
ATOM 2486 O O . LEU A 1 308 ? -11.438 49.844 7.348 1 91.88 308 LEU A O 1
ATOM 2490 N N . LEU A 1 309 ? -10.969 48.406 8.93 1 89.06 309 LEU A N 1
ATOM 2491 C CA . LEU A 1 309 ? -11.414 47.25 8.133 1 89.06 309 LEU A CA 1
ATOM 2492 C C . LEU A 1 309 ? -12.93 47.219 8.023 1 89.06 309 LEU A C 1
ATOM 2494 O O . LEU A 1 309 ? -13.633 47.719 8.914 1 89.06 309 LEU A O 1
ATOM 2498 N N . ASP A 1 310 ? -13.328 46.688 6.914 1 87.12 310 ASP A N 1
ATOM 2499 C CA . ASP A 1 310 ? -14.773 46.562 6.711 1 87.12 310 ASP A CA 1
ATOM 2500 C C . ASP A 1 310 ? -15.336 45.344 7.426 1 87.12 310 ASP A C 1
ATOM 2502 O O . ASP A 1 310 ? -14.617 44.375 7.656 1 87.12 310 ASP A O 1
ATOM 2506 N N . GLY A 1 311 ? -16.547 45.469 7.824 1 84.75 311 GLY A N 1
ATOM 2507 C CA . GLY A 1 311 ? -17.234 44.375 8.477 1 84.75 311 GLY A CA 1
ATOM 2508 C C . GLY A 1 311 ? -17.25 43.094 7.641 1 84.75 311 GLY A C 1
ATOM 2509 O O . GLY A 1 311 ? -17.125 42 8.18 1 84.75 311 GLY A O 1
ATOM 2510 N N . GLU A 1 312 ? -17.25 43.25 6.387 1 86.69 312 GLU A N 1
ATOM 2511 C CA . GLU A 1 312 ? -17.297 42.094 5.48 1 86.69 312 GLU A CA 1
ATOM 2512 C C . GLU A 1 312 ? -15.969 41.344 5.488 1 86.69 312 GLU A C 1
ATOM 2514 O O . GLU A 1 312 ? -15.961 40.125 5.441 1 86.69 312 GLU A O 1
ATOM 2519 N N . GLU A 1 313 ? -14.883 42 5.5 1 86 313 GLU A N 1
ATOM 2520 C CA . GLU A 1 313 ? -13.562 41.375 5.539 1 86 313 GLU A CA 1
ATOM 2521 C C . GLU A 1 313 ? -13.375 40.562 6.816 1 86 313 GLU A C 1
ATOM 2523 O O . GLU A 1 313 ? -12.758 39.5 6.793 1 86 313 GLU A O 1
ATOM 2528 N N . THR A 1 314 ? -13.922 41.125 7.867 1 89.31 314 THR A N 1
ATOM 2529 C CA . THR A 1 314 ? -13.836 40.469 9.156 1 89.31 314 THR A CA 1
ATOM 2530 C C . THR A 1 314 ? -14.617 39.156 9.141 1 89.31 314 THR A C 1
ATOM 2532 O O . THR A 1 314 ? -14.141 38.125 9.633 1 89.31 314 THR A O 1
ATOM 2535 N N . GLU A 1 315 ? -15.773 39.219 8.539 1 90.5 315 GLU A N 1
ATOM 2536 C CA . GLU A 1 315 ? -16.609 38.031 8.461 1 90.5 315 GLU A CA 1
ATOM 2537 C C . GLU A 1 315 ? -15.992 36.969 7.543 1 90.5 315 GLU A C 1
ATOM 2539 O O . GLU A 1 315 ? -16.094 35.781 7.809 1 90.5 315 GLU A O 1
ATOM 2544 N N . MET A 1 316 ? -15.43 37.375 6.496 1 90.44 316 MET A N 1
ATOM 2545 C CA . MET A 1 316 ? -14.773 36.469 5.559 1 90.44 316 MET A CA 1
ATOM 2546 C C . MET A 1 316 ? -13.609 35.75 6.223 1 90.44 316 MET A C 1
ATOM 2548 O O . MET A 1 316 ? -13.391 34.562 5.977 1 90.44 316 MET A O 1
ATOM 2552 N N . PHE A 1 317 ? -12.875 36.469 7.023 1 92.75 317 PHE A N 1
ATOM 2553 C CA . PHE A 1 317 ? -11.75 35.844 7.707 1 92.75 317 PHE A CA 1
ATOM 2554 C C . PHE A 1 317 ? -12.234 34.812 8.727 1 92.75 317 PHE A C 1
ATOM 2556 O O . PHE A 1 317 ? -11.625 33.75 8.883 1 92.75 317 PHE A O 1
ATOM 2563 N N . LEU A 1 318 ? -13.266 35.188 9.406 1 92.5 318 LEU A N 1
ATOM 2564 C CA . LEU A 1 318 ? -13.82 34.25 10.367 1 92.5 318 LEU A CA 1
ATOM 2565 C C . LEU A 1 318 ? -14.305 32.969 9.672 1 92.5 318 LEU A C 1
ATOM 2567 O O . LEU A 1 318 ? -14.141 31.859 10.203 1 92.5 318 LEU A O 1
ATOM 2571 N N . THR A 1 319 ? -14.906 33.125 8.547 1 92.75 319 THR A N 1
ATOM 2572 C CA . THR A 1 319 ? -15.352 31.984 7.766 1 92.75 319 THR A CA 1
ATOM 2573 C C . THR A 1 319 ? -14.156 31.156 7.316 1 92.75 319 THR A C 1
ATOM 2575 O O . THR A 1 319 ? -14.203 29.922 7.359 1 92.75 319 THR A O 1
ATOM 2578 N N . PHE A 1 320 ? -13.164 31.828 6.855 1 94.38 320 PHE A N 1
ATOM 2579 C CA . PHE A 1 320 ? -11.938 31.156 6.465 1 94.38 320 PHE A CA 1
ATOM 2580 C C . PHE A 1 320 ? -11.383 30.328 7.621 1 94.38 320 PHE A C 1
ATOM 2582 O O . PHE A 1 320 ? -11.039 29.156 7.449 1 94.38 320 PHE A O 1
ATOM 2589 N N . VAL A 1 321 ? -11.328 30.906 8.781 1 95.12 321 VAL A N 1
ATOM 2590 C CA . VAL A 1 321 ? -10.789 30.25 9.969 1 95.12 321 VAL A CA 1
ATOM 2591 C C . VAL A 1 321 ? -11.617 29.016 10.305 1 95.12 321 VAL A C 1
ATOM 2593 O O . VAL A 1 321 ? -11.07 27.969 10.633 1 95.12 321 VAL A O 1
ATOM 2596 N N . LYS A 1 322 ? -12.875 29.172 10.227 1 95 322 LYS A N 1
ATOM 2597 C CA . LYS A 1 322 ? -13.766 28.047 10.516 1 95 322 LYS A CA 1
ATOM 2598 C C . LYS A 1 322 ? -13.562 26.906 9.523 1 95 322 LYS A C 1
ATOM 2600 O O . LYS A 1 322 ? -13.422 25.75 9.922 1 95 322 LYS A O 1
ATOM 2605 N N . CYS A 1 323 ? -13.555 27.234 8.234 1 94.81 323 CYS A N 1
ATOM 2606 C CA . CYS A 1 323 ? -13.383 26.234 7.191 1 94.81 323 CYS A CA 1
ATOM 2607 C C . CYS A 1 323 ? -12.023 25.547 7.312 1 94.81 323 CYS A C 1
ATOM 2609 O O . CYS A 1 323 ? -11.922 24.328 7.16 1 94.81 323 CYS A O 1
ATOM 2611 N N . LEU A 1 324 ? -11.031 26.344 7.516 1 95.94 324 LEU A N 1
ATOM 2612 C CA . LEU A 1 324 ? -9.688 25.797 7.691 1 95.94 324 LEU A CA 1
ATOM 2613 C C . LEU A 1 324 ? -9.633 24.859 8.891 1 95.94 324 LEU A C 1
ATOM 2615 O O . LEU A 1 324 ? -9 23.797 8.828 1 95.94 324 LEU A O 1
ATOM 2619 N N . GLY A 1 325 ? -10.258 25.328 9.977 1 96.81 325 GLY A N 1
ATOM 2620 C CA . GLY A 1 325 ? -10.312 24.469 11.156 1 96.81 325 GLY A CA 1
ATOM 2621 C C . GLY A 1 325 ? -10.938 23.125 10.891 1 96.81 325 GLY A C 1
ATOM 2622 O O . GLY A 1 325 ? -10.422 22.094 11.336 1 96.81 325 GLY A O 1
ATOM 2623 N N . GLU A 1 326 ? -12 23.109 10.195 1 96.56 326 GLU A N 1
ATOM 2624 C CA . GLU A 1 326 ? -12.68 21.859 9.844 1 96.56 326 GLU A CA 1
ATOM 2625 C C . GLU A 1 326 ? -11.805 20.984 8.953 1 96.56 326 GLU A C 1
ATOM 2627 O O . GLU A 1 326 ? -11.734 19.766 9.133 1 96.56 326 GLU A O 1
ATOM 2632 N N . SER A 1 327 ? -11.203 21.594 7.965 1 96.69 327 SER A N 1
ATOM 2633 C CA . SER A 1 327 ? -10.344 20.844 7.043 1 96.69 327 SER A CA 1
ATOM 2634 C C . SER A 1 327 ? -9.156 20.234 7.773 1 96.69 327 SER A C 1
ATOM 2636 O O . SER A 1 327 ? -8.75 19.109 7.465 1 96.69 327 SER A O 1
ATOM 2638 N N . ILE A 1 328 ? -8.609 20.938 8.672 1 97.19 328 ILE A N 1
ATOM 2639 C CA . ILE A 1 328 ? -7.473 20.438 9.438 1 97.19 328 ILE A CA 1
ATOM 2640 C C . ILE A 1 328 ? -7.918 19.281 10.312 1 97.19 328 ILE A C 1
ATOM 2642 O O . ILE A 1 328 ? -7.199 18.281 10.438 1 97.19 328 ILE A O 1
ATOM 2646 N N . LYS A 1 329 ? -9.031 19.422 10.922 1 96.88 329 LYS A N 1
ATOM 2647 C CA . LYS A 1 329 ? -9.57 18.344 11.727 1 96.88 329 LYS A CA 1
ATOM 2648 C C . LYS A 1 329 ? -9.758 17.078 10.898 1 96.88 329 LYS A C 1
ATOM 2650 O O . LYS A 1 329 ? -9.367 15.984 11.312 1 96.88 329 LYS A O 1
ATOM 2655 N N . ASN A 1 330 ? -10.328 17.234 9.789 1 96.69 330 ASN A N 1
ATOM 2656 C CA . ASN A 1 330 ? -10.523 16.109 8.883 1 96.69 330 ASN A CA 1
ATOM 2657 C C . ASN A 1 330 ? -9.195 15.5 8.445 1 96.69 330 ASN A C 1
ATOM 2659 O O . ASN A 1 330 ? -9.031 14.281 8.445 1 96.69 330 ASN A O 1
ATOM 2663 N N . LEU A 1 331 ? -8.297 16.328 8.016 1 96.56 331 LEU A N 1
ATOM 2664 C CA . LEU A 1 331 ? -6.969 15.891 7.605 1 96.56 331 LEU A CA 1
ATOM 2665 C C . LEU A 1 331 ? -6.297 15.086 8.711 1 96.56 331 LEU A C 1
ATOM 2667 O O . LEU A 1 331 ? -5.738 14.016 8.453 1 96.56 331 LEU A O 1
ATOM 2671 N N . THR A 1 332 ? -6.406 15.57 9.898 1 96.56 332 THR A N 1
ATOM 2672 C CA . THR A 1 332 ? -5.793 14.906 11.047 1 96.56 332 THR A CA 1
ATOM 2673 C C . THR A 1 332 ? -6.414 13.531 11.273 1 96.56 332 THR A C 1
ATOM 2675 O O . THR A 1 332 ? -5.699 12.555 11.5 1 96.56 332 THR A O 1
ATOM 2678 N N . THR A 1 333 ? -7.691 13.492 11.203 1 96.69 333 THR A N 1
ATOM 2679 C CA . THR A 1 333 ? -8.398 12.227 11.406 1 96.69 333 THR A CA 1
ATOM 2680 C C . THR A 1 333 ? -7.973 11.195 10.367 1 96.69 333 THR A C 1
ATOM 2682 O O . THR A 1 333 ? -7.664 10.055 10.711 1 96.69 333 THR A O 1
ATOM 2685 N N . VAL A 1 334 ? -7.953 11.578 9.148 1 96.69 334 VAL A N 1
ATOM 2686 C CA . VAL A 1 334 ? -7.648 10.68 8.039 1 96.69 334 VAL A CA 1
ATOM 2687 C C . VAL A 1 334 ? -6.203 10.203 8.148 1 96.69 334 VAL A C 1
ATOM 2689 O O . VAL A 1 334 ? -5.918 9.016 7.949 1 96.69 334 VAL A O 1
ATOM 2692 N N . VAL A 1 335 ? -5.316 11.062 8.422 1 94.5 335 VAL A N 1
ATOM 2693 C CA . VAL A 1 335 ? -3.898 10.727 8.484 1 94.5 335 VAL A CA 1
ATOM 2694 C C . VAL A 1 335 ? -3.629 9.836 9.688 1 94.5 335 VAL A C 1
ATOM 2696 O O . VAL A 1 335 ? -2.777 8.945 9.633 1 94.5 335 VAL A O 1
ATOM 2699 N N . GLU A 1 336 ? -4.324 10.109 10.781 1 94.56 336 GLU A N 1
ATOM 2700 C CA . GLU A 1 336 ? -4.191 9.242 11.953 1 94.56 336 GLU A CA 1
ATOM 2701 C C . GLU A 1 336 ? -4.664 7.828 11.641 1 94.56 336 GLU A C 1
ATOM 2703 O O . GLU A 1 336 ? -4.035 6.852 12.055 1 94.56 336 GLU A O 1
ATOM 2708 N N . GLU A 1 337 ? -5.762 7.742 11.008 1 95.19 337 GLU A N 1
ATOM 2709 C CA . GLU A 1 337 ? -6.262 6.438 10.586 1 95.19 337 GLU A CA 1
ATOM 2710 C C . GLU A 1 337 ? -5.258 5.73 9.68 1 95.19 337 GLU A C 1
ATOM 2712 O O . GLU A 1 337 ? -5.051 4.52 9.797 1 95.19 337 GLU A O 1
ATOM 2717 N N . HIS A 1 338 ? -4.719 6.465 8.773 1 94.44 338 HIS A N 1
ATOM 2718 C CA . HIS A 1 338 ? -3.707 5.918 7.875 1 94.44 338 HIS A CA 1
ATOM 2719 C C . HIS A 1 338 ? -2.508 5.387 8.648 1 94.44 338 HIS A C 1
ATOM 2721 O O . HIS A 1 338 ? -1.95 4.344 8.305 1 94.44 338 HIS A O 1
ATOM 2727 N N . TRP A 1 339 ? -2.107 6.16 9.664 1 95.19 339 TRP A N 1
ATOM 2728 C CA . TRP A 1 339 ? -1.006 5.73 10.523 1 95.19 339 TRP A CA 1
ATOM 2729 C C . TRP A 1 339 ? -1.311 4.383 11.172 1 95.19 339 TRP A C 1
ATOM 2731 O O . TRP A 1 339 ? -0.492 3.463 11.109 1 95.19 339 TRP A O 1
ATOM 2741 N N . ILE A 1 340 ? -2.43 4.195 11.711 1 95.19 340 ILE A N 1
ATOM 2742 C CA . ILE A 1 340 ? -2.84 2.979 12.406 1 95.19 340 ILE A CA 1
ATOM 2743 C C . ILE A 1 340 ? -2.896 1.815 11.414 1 95.19 340 ILE A C 1
ATOM 2745 O O . ILE A 1 340 ? -2.436 0.713 11.719 1 95.19 340 ILE A O 1
ATOM 2749 N N . ARG A 1 341 ? -3.4 2.008 10.312 1 94.88 341 ARG A N 1
ATOM 2750 C CA . ARG A 1 341 ? -3.527 0.965 9.297 1 94.88 341 ARG A CA 1
ATOM 2751 C C . ARG A 1 341 ? -2.158 0.481 8.836 1 94.88 341 ARG A C 1
ATOM 2753 O O . ARG A 1 341 ? -1.944 -0.72 8.664 1 94.88 341 ARG A O 1
ATOM 2760 N N . ASN A 1 342 ? -1.28 1.424 8.531 1 95.25 342 ASN A N 1
ATOM 2761 C CA . ASN A 1 342 ? 0.06 1.065 8.078 1 95.25 342 ASN A CA 1
ATOM 2762 C C . ASN A 1 342 ? 0.795 0.228 9.125 1 95.25 342 ASN A C 1
ATOM 2764 O O . ASN A 1 342 ? 1.469 -0.746 8.781 1 95.25 342 ASN A O 1
ATOM 2768 N N . THR A 1 343 ? 0.668 0.553 10.383 1 94.88 343 THR A N 1
ATOM 2769 C CA . THR A 1 343 ? 1.396 -0.128 11.445 1 94.88 343 THR A CA 1
ATOM 2770 C C . THR A 1 343 ? 0.729 -1.455 11.797 1 94.88 343 THR A C 1
ATOM 2772 O O . THR A 1 343 ? 1.368 -2.35 12.352 1 94.88 343 THR A O 1
ATOM 2775 N N . GLY A 1 344 ? -0.54 -1.617 11.484 1 94.56 344 GLY A N 1
ATOM 2776 C CA . GLY A 1 344 ? -1.261 -2.83 11.836 1 94.56 344 GLY A CA 1
ATOM 2777 C C . GLY A 1 344 ? -1.598 -3.695 10.641 1 94.56 344 GLY A C 1
ATOM 2778 O O . GLY A 1 344 ? -0.812 -4.566 10.25 1 94.56 344 GLY A O 1
ATOM 2779 N N . THR A 1 345 ? -2.682 -3.328 9.984 1 94.12 345 THR A N 1
ATOM 2780 C CA . THR A 1 345 ? -3.309 -4.164 8.969 1 94.12 345 THR A CA 1
ATOM 2781 C C . THR A 1 345 ? -2.387 -4.336 7.766 1 94.12 345 THR A C 1
ATOM 2783 O O . THR A 1 345 ? -2.238 -5.445 7.242 1 94.12 345 THR A O 1
ATOM 2786 N N . VAL A 1 346 ? -1.773 -3.281 7.266 1 95.62 346 VAL A N 1
ATOM 2787 C CA . VAL A 1 346 ? -0.94 -3.338 6.07 1 95.62 346 VAL A CA 1
ATOM 2788 C C . VAL A 1 346 ? 0.303 -4.18 6.344 1 95.62 346 VAL A C 1
ATOM 2790 O O . VAL A 1 346 ? 0.663 -5.047 5.543 1 95.62 346 VAL A O 1
ATOM 2793 N N . LYS A 1 347 ? 0.927 -3.918 7.465 1 96.31 347 LYS A N 1
ATOM 2794 C CA . LYS A 1 347 ? 2.09 -4.715 7.836 1 96.31 347 LYS A CA 1
ATOM 2795 C C . LYS A 1 347 ? 1.742 -6.203 7.898 1 96.31 347 LYS A C 1
ATOM 2797 O O . LYS A 1 347 ? 2.453 -7.035 7.336 1 96.31 347 LYS A O 1
ATOM 2802 N N . SER A 1 348 ? 0.679 -6.496 8.539 1 96.88 348 SER A N 1
ATOM 2803 C CA . SER A 1 348 ? 0.257 -7.883 8.703 1 96.88 348 SER A CA 1
ATOM 2804 C C . SER A 1 348 ? -0.036 -8.531 7.352 1 96.88 348 SER A C 1
ATOM 2806 O O . SER A 1 348 ? 0.284 -9.703 7.137 1 96.88 348 SER A O 1
ATOM 2808 N N . GLU A 1 349 ? -0.653 -7.832 6.504 1 95.69 349 GLU A N 1
ATOM 2809 C CA . GLU A 1 349 ? -0.984 -8.344 5.18 1 95.69 349 GLU A CA 1
ATOM 2810 C C . GLU A 1 349 ? 0.274 -8.719 4.402 1 95.69 349 GLU A C 1
ATOM 2812 O O . GLU A 1 349 ? 0.359 -9.812 3.836 1 95.69 349 GLU A O 1
ATOM 2817 N N . TYR A 1 350 ? 1.249 -7.867 4.297 1 97.5 350 TYR A N 1
ATOM 2818 C CA . TYR A 1 350 ? 2.475 -8.133 3.553 1 97.5 350 TYR A CA 1
ATOM 2819 C C . TYR A 1 350 ? 3.273 -9.258 4.191 1 97.5 350 TYR A C 1
ATOM 2821 O O . TYR A 1 350 ? 3.912 -10.047 3.496 1 97.5 350 TYR A O 1
ATOM 2829 N N . HIS A 1 351 ? 3.211 -9.336 5.512 1 97.44 351 HIS A N 1
ATOM 2830 C CA . HIS A 1 351 ? 3.855 -10.453 6.191 1 97.44 351 HIS A CA 1
ATOM 2831 C C . HIS A 1 351 ? 3.168 -11.773 5.855 1 97.44 351 HIS A C 1
ATOM 2833 O O . HIS A 1 351 ? 3.824 -12.805 5.746 1 97.44 351 HIS A O 1
ATOM 2839 N N . LYS A 1 352 ? 1.854 -11.688 5.77 1 97.75 352 LYS A N 1
ATOM 2840 C CA . LYS A 1 352 ? 1.114 -12.883 5.379 1 97.75 352 LYS A CA 1
ATOM 2841 C C . LYS A 1 352 ? 1.51 -13.344 3.979 1 97.75 352 LYS A C 1
ATOM 2843 O O . LYS A 1 352 ? 1.688 -14.539 3.74 1 97.75 352 LYS A O 1
ATOM 2848 N N . ILE A 1 353 ? 1.609 -12.438 3.045 1 97.5 353 ILE A N 1
ATOM 2849 C CA . ILE A 1 353 ? 2.045 -12.75 1.688 1 97.5 353 ILE A CA 1
ATOM 2850 C C . ILE A 1 353 ? 3.465 -13.312 1.719 1 97.5 353 ILE A C 1
ATOM 2852 O O . ILE A 1 353 ? 3.748 -14.336 1.092 1 97.5 353 ILE A O 1
ATOM 2856 N N . GLY A 1 354 ? 4.355 -12.594 2.469 1 98.12 354 GLY A N 1
ATOM 2857 C CA . GLY A 1 354 ? 5.719 -13.086 2.598 1 98.12 354 GLY A CA 1
ATOM 2858 C C . GLY A 1 354 ? 5.793 -14.5 3.139 1 98.12 354 GLY A C 1
ATOM 2859 O O . GLY A 1 354 ? 6.527 -15.336 2.609 1 98.12 354 GLY A O 1
ATOM 2860 N N . LYS A 1 355 ? 5.016 -14.766 4.145 1 97.88 355 LYS A N 1
ATOM 2861 C CA . LYS A 1 355 ? 4.98 -16.094 4.742 1 97.88 355 LYS A CA 1
ATOM 2862 C C . LYS A 1 355 ? 4.477 -17.141 3.742 1 97.88 355 LYS A C 1
ATOM 2864 O O . LYS A 1 355 ? 4.996 -18.25 3.688 1 97.88 355 LYS A O 1
ATOM 2869 N N . SER A 1 356 ? 3.443 -16.812 2.994 1 97.69 356 SER A N 1
ATOM 2870 C CA . SER A 1 356 ? 2.92 -17.734 1.994 1 97.69 356 SER A CA 1
ATOM 2871 C C . SER A 1 356 ? 3.977 -18.078 0.95 1 97.69 356 SER A C 1
ATOM 2873 O O . SER A 1 356 ? 4.078 -19.219 0.517 1 97.69 356 SER A O 1
ATOM 2875 N N . PHE A 1 357 ? 4.781 -17.109 0.438 1 97.25 357 PHE A N 1
ATOM 2876 C CA . PHE A 1 357 ? 5.867 -17.344 -0.503 1 97.25 357 PHE A CA 1
ATOM 2877 C C . PHE A 1 357 ? 6.93 -18.25 0.114 1 97.25 357 PHE A C 1
ATOM 2879 O O . PHE A 1 357 ? 7.438 -19.156 -0.545 1 97.25 357 PHE A O 1
ATOM 2886 N N . LEU A 1 358 ? 7.238 -18.016 1.395 1 97 358 LEU A N 1
ATOM 2887 C CA . LEU A 1 358 ? 8.234 -18.828 2.092 1 97 358 LEU A CA 1
ATOM 2888 C C . LEU A 1 358 ? 7.758 -20.266 2.252 1 97 358 LEU A C 1
ATOM 2890 O O . LEU A 1 358 ? 8.523 -21.203 2.045 1 97 358 LEU A O 1
ATOM 2894 N N . ASP A 1 359 ? 6.457 -20.391 2.627 1 96.25 359 ASP A N 1
ATOM 2895 C CA . ASP A 1 359 ? 5.879 -21.734 2.736 1 96.25 359 ASP A CA 1
ATOM 2896 C C . ASP A 1 359 ? 5.898 -22.453 1.388 1 96.25 359 ASP A C 1
ATOM 2898 O O . ASP A 1 359 ? 6.176 -23.641 1.32 1 96.25 359 ASP A O 1
ATOM 2902 N N . PHE A 1 360 ? 5.594 -21.734 0.37 1 96.06 360 PHE A N 1
ATOM 2903 C CA . PHE A 1 360 ? 5.621 -22.281 -0.98 1 96.06 360 PHE A CA 1
ATOM 2904 C C . PHE A 1 360 ? 7.031 -22.719 -1.36 1 96.06 360 PHE A C 1
ATOM 2906 O O . PHE A 1 360 ? 7.223 -23.797 -1.91 1 96.06 360 PHE A O 1
ATOM 2913 N N . SER A 1 361 ? 8 -21.922 -1.055 1 94.62 361 SER A N 1
ATOM 2914 C CA . SER A 1 361 ? 9.398 -22.25 -1.286 1 94.62 361 SER A CA 1
ATOM 2915 C C . SER A 1 361 ? 9.805 -23.516 -0.536 1 94.62 361 SER A C 1
ATOM 2917 O O . SER A 1 361 ? 10.484 -24.375 -1.089 1 94.62 361 SER A O 1
ATOM 2919 N N . ALA A 1 362 ? 9.383 -23.656 0.72 1 93.12 362 ALA A N 1
ATOM 2920 C CA . ALA A 1 362 ? 9.711 -24.812 1.555 1 93.12 362 ALA A CA 1
ATOM 2921 C C . ALA A 1 362 ? 9.133 -26.094 0.968 1 93.12 362 ALA A C 1
ATOM 2923 O O . ALA A 1 362 ? 9.734 -27.172 1.1 1 93.12 362 ALA A O 1
ATOM 2924 N N . SER A 1 363 ? 7.984 -25.953 0.324 1 92.69 363 SER A N 1
ATOM 2925 C CA . SER A 1 363 ? 7.371 -27.125 -0.276 1 92.69 363 SER A CA 1
ATOM 2926 C C . SER A 1 363 ? 8.195 -27.656 -1.445 1 92.69 363 SER A C 1
ATOM 2928 O O . SER A 1 363 ? 8.242 -28.859 -1.689 1 92.69 363 SER A O 1
ATOM 2930 N N . PHE A 1 364 ? 8.891 -26.812 -2.213 1 88.75 364 PHE A N 1
ATOM 2931 C CA . PHE A 1 364 ? 9.75 -27.234 -3.312 1 88.75 364 PHE A CA 1
ATOM 2932 C C . PHE A 1 364 ? 10.93 -28.047 -2.795 1 88.75 364 PHE A C 1
ATOM 2934 O O . PHE A 1 364 ? 11.414 -28.953 -3.477 1 88.75 364 PHE A O 1
ATOM 2941 N N . ALA A 1 365 ? 11.344 -27.656 -1.598 1 81.25 365 ALA A N 1
ATOM 2942 C CA . ALA A 1 365 ? 12.523 -28.297 -1.025 1 81.25 365 ALA A CA 1
ATOM 2943 C C . ALA A 1 365 ? 12.25 -29.75 -0.676 1 81.25 365 ALA A C 1
ATOM 2945 O O . ALA A 1 365 ? 13.172 -30.547 -0.532 1 81.25 365 ALA A O 1
ATOM 2946 N N . LYS A 1 366 ? 11.008 -30.172 -0.653 1 83.5 366 LYS A N 1
ATOM 2947 C CA . LYS A 1 366 ? 10.641 -31.547 -0.314 1 83.5 366 LYS A CA 1
ATOM 2948 C C . LYS A 1 366 ? 10.805 -32.469 -1.517 1 83.5 366 LYS A C 1
ATOM 2950 O O . LYS A 1 366 ? 10.789 -33.688 -1.37 1 83.5 366 LYS A O 1
ATOM 2955 N N . SER A 1 367 ? 10.992 -31.859 -2.68 1 82.38 367 SER A N 1
ATOM 2956 C CA . SER A 1 367 ? 11.188 -32.688 -3.877 1 82.38 367 SER A CA 1
ATOM 2957 C C . SER A 1 367 ? 12.648 -33.062 -4.043 1 82.38 367 SER A C 1
ATOM 2959 O O . SER A 1 367 ? 13.547 -32.312 -3.66 1 82.38 367 SER A O 1
ATOM 2961 N N . LYS A 1 368 ? 12.891 -34.281 -4.535 1 76 368 LYS A N 1
ATOM 2962 C CA . LYS A 1 368 ? 14.242 -34.781 -4.793 1 76 368 LYS A CA 1
ATOM 2963 C C . LYS A 1 368 ? 14.719 -34.344 -6.18 1 76 368 LYS A C 1
ATOM 2965 O O . LYS A 1 368 ? 15.844 -34.656 -6.574 1 76 368 LYS A O 1
ATOM 2970 N N . TYR A 1 369 ? 13.875 -33.594 -6.777 1 77.5 369 TYR A N 1
ATOM 2971 C CA . TYR A 1 369 ? 14.242 -33.156 -8.125 1 77.5 369 TYR A CA 1
ATOM 2972 C C . TYR A 1 369 ? 15.391 -32.156 -8.078 1 77.5 369 TYR A C 1
ATOM 2974 O O . TYR A 1 369 ? 15.383 -31.234 -7.266 1 77.5 369 TYR A O 1
ATOM 2982 N N . HIS A 1 370 ? 16.547 -32.312 -8.688 1 65.88 370 HIS A N 1
ATOM 2983 C CA . HIS A 1 370 ? 17.844 -31.625 -8.586 1 65.88 370 HIS A CA 1
ATOM 2984 C C . HIS A 1 370 ? 17.703 -30.141 -8.961 1 65.88 370 HIS A C 1
ATOM 2986 O O . HIS A 1 370 ? 18.375 -29.297 -8.375 1 65.88 370 HIS A O 1
ATOM 2992 N N . GLU A 1 371 ? 17.047 -29.703 -9.953 1 66.25 371 GLU A N 1
ATOM 2993 C CA . GLU A 1 371 ? 17.109 -28.344 -10.5 1 66.25 371 GLU A CA 1
ATOM 2994 C C . GLU A 1 371 ? 16.172 -27.406 -9.758 1 66.25 371 GLU A C 1
ATOM 2996 O O . GLU A 1 371 ? 15.898 -26.281 -10.219 1 66.25 371 GLU A O 1
ATOM 3001 N N . LYS A 1 372 ? 15.977 -27.781 -8.492 1 72.31 372 LYS A N 1
ATOM 3002 C CA . LYS A 1 372 ? 14.938 -27.016 -7.816 1 72.31 372 LYS A CA 1
ATOM 3003 C C . LYS A 1 372 ? 15.555 -25.938 -6.926 1 72.31 372 LYS A C 1
ATOM 3005 O O . LYS A 1 372 ? 14.844 -25.047 -6.449 1 72.31 372 LYS A O 1
ATOM 3010 N N . ASP A 1 373 ? 16.844 -25.953 -6.812 1 77 373 ASP A N 1
ATOM 3011 C CA . ASP A 1 373 ? 17.469 -25.078 -5.812 1 77 373 ASP A CA 1
ATOM 3012 C C . ASP A 1 373 ? 17.359 -23.609 -6.227 1 77 373 ASP A C 1
ATOM 3014 O O . ASP A 1 373 ? 17.125 -22.734 -5.387 1 77 373 ASP A O 1
ATOM 3018 N N . SER A 1 374 ? 17.375 -23.453 -7.48 1 82.94 374 SER A N 1
ATOM 3019 C CA . SER A 1 374 ? 17.359 -22.062 -7.941 1 82.94 374 SER A CA 1
ATOM 3020 C C . SER A 1 374 ? 16 -21.422 -7.707 1 82.94 374 SER A C 1
ATOM 3022 O O . SER A 1 374 ? 15.922 -20.328 -7.152 1 82.94 374 SER A O 1
ATOM 3024 N N . ILE A 1 375 ? 14.953 -22.125 -7.918 1 89.31 375 ILE A N 1
ATOM 3025 C CA . ILE A 1 375 ? 13.617 -21.562 -7.762 1 89.31 375 ILE A CA 1
ATOM 3026 C C . ILE A 1 375 ? 13.281 -21.438 -6.277 1 89.31 375 ILE A C 1
ATOM 3028 O O . ILE A 1 375 ? 12.625 -20.484 -5.859 1 89.31 375 ILE A O 1
ATOM 3032 N N . THR A 1 376 ? 13.75 -22.422 -5.508 1 92 376 THR A N 1
ATOM 3033 C CA . THR A 1 376 ? 13.516 -22.406 -4.07 1 92 376 THR A CA 1
ATOM 3034 C C . THR A 1 376 ? 14.141 -21.172 -3.436 1 92 376 THR A C 1
ATOM 3036 O O . THR A 1 376 ? 13.5 -20.469 -2.646 1 92 376 THR A O 1
ATOM 3039 N N . SER A 1 377 ? 15.336 -20.844 -3.83 1 93.19 377 SER A N 1
ATOM 3040 C CA . SER A 1 377 ? 16.047 -19.688 -3.297 1 93.19 377 SER A CA 1
ATOM 3041 C C . SER A 1 377 ? 15.391 -18.391 -3.754 1 93.19 377 SER A C 1
ATOM 3043 O O . SER A 1 377 ? 15.305 -17.422 -2.984 1 93.19 377 SER A O 1
ATOM 3045 N N . ALA A 1 378 ? 15 -18.344 -5.004 1 95 378 ALA A N 1
ATOM 3046 C CA . ALA A 1 378 ? 14.344 -17.156 -5.547 1 95 378 ALA A CA 1
ATOM 3047 C C . ALA A 1 378 ? 13.023 -16.875 -4.832 1 95 378 ALA A C 1
ATOM 3049 O O . ALA A 1 378 ? 12.734 -15.734 -4.465 1 95 378 ALA A O 1
ATOM 3050 N N . LEU A 1 379 ? 12.281 -17.938 -4.562 1 95.56 379 LEU A N 1
ATOM 3051 C CA . LEU A 1 379 ? 11 -17.797 -3.877 1 95.56 379 LEU A CA 1
ATOM 3052 C C . LEU A 1 379 ? 11.195 -17.344 -2.434 1 95.56 379 LEU A C 1
ATOM 3054 O O . LEU A 1 379 ? 10.445 -16.516 -1.93 1 95.56 379 LEU A O 1
ATOM 3058 N N . ALA A 1 380 ? 12.18 -17.906 -1.78 1 96 380 ALA A N 1
ATOM 3059 C CA . ALA A 1 380 ? 12.492 -17.516 -0.408 1 96 380 ALA A CA 1
ATOM 3060 C C . ALA A 1 380 ? 12.867 -16.031 -0.331 1 96 380 ALA A C 1
ATOM 3062 O O . ALA A 1 380 ? 12.445 -15.328 0.584 1 96 380 ALA A O 1
ATOM 3063 N N . PHE A 1 381 ? 13.641 -15.594 -1.285 1 97.38 381 PHE A N 1
ATOM 3064 C CA . PHE A 1 381 ? 14.039 -14.195 -1.323 1 97.38 381 PHE A CA 1
ATOM 3065 C C . PHE A 1 381 ? 12.836 -13.289 -1.538 1 97.38 381 PHE A C 1
ATOM 3067 O O . PHE A 1 381 ? 12.734 -12.219 -0.926 1 97.38 381 PHE A O 1
ATOM 3074 N N . ALA A 1 382 ? 11.977 -13.711 -2.43 1 97.31 382 ALA A N 1
ATOM 3075 C CA . ALA A 1 382 ? 10.75 -12.938 -2.664 1 97.31 382 ALA A CA 1
ATOM 3076 C C . ALA A 1 382 ? 9.922 -12.828 -1.389 1 97.31 382 ALA A C 1
ATOM 3078 O O . ALA A 1 382 ? 9.375 -11.766 -1.089 1 97.31 382 ALA A O 1
ATOM 3079 N N . GLY A 1 383 ? 9.789 -13.984 -0.658 1 97.94 383 GLY A N 1
ATOM 3080 C CA . GLY A 1 383 ? 9.078 -13.953 0.608 1 97.94 383 GLY A CA 1
ATOM 3081 C C . GLY A 1 383 ? 9.672 -12.969 1.603 1 97.94 383 GLY A C 1
ATOM 3082 O O . GLY A 1 383 ? 8.945 -12.195 2.227 1 97.94 383 GLY A O 1
ATOM 3083 N N . LYS A 1 384 ? 10.945 -12.93 1.752 1 98.12 384 LYS A N 1
ATOM 3084 C CA . LYS A 1 384 ? 11.641 -12 2.639 1 98.12 384 LYS A CA 1
ATOM 3085 C C . LYS A 1 384 ? 11.422 -10.555 2.191 1 98.12 384 LYS A C 1
ATOM 3087 O O . LYS A 1 384 ? 11.273 -9.656 3.021 1 98.12 384 LYS A O 1
ATOM 3092 N N . THR A 1 385 ? 11.484 -10.383 0.916 1 98.44 385 THR A N 1
ATOM 3093 C CA . THR A 1 385 ? 11.281 -9.047 0.357 1 98.44 385 THR A CA 1
ATOM 3094 C C . THR A 1 385 ? 9.914 -8.5 0.772 1 98.44 385 THR A C 1
ATOM 3096 O O . THR A 1 385 ? 9.812 -7.34 1.179 1 98.44 385 THR A O 1
ATOM 3099 N N . TYR A 1 386 ? 8.883 -9.32 0.706 1 98.38 386 TYR A N 1
ATOM 3100 C CA . TYR A 1 386 ? 7.543 -8.859 1.067 1 98.38 386 TYR A CA 1
ATOM 3101 C C . TYR A 1 386 ? 7.445 -8.602 2.566 1 98.38 386 TYR A C 1
ATOM 3103 O O . TYR A 1 386 ? 6.715 -7.703 3 1 98.38 386 TYR A O 1
ATOM 3111 N N . ASN A 1 387 ? 8.141 -9.367 3.379 1 98.06 387 ASN A N 1
ATOM 3112 C CA . ASN A 1 387 ? 8.242 -9.047 4.801 1 98.06 387 ASN A CA 1
ATOM 3113 C C . ASN A 1 387 ? 8.867 -7.672 5.02 1 98.06 387 ASN A C 1
ATOM 3115 O O . ASN A 1 387 ? 8.367 -6.879 5.82 1 98.06 387 ASN A O 1
ATOM 3119 N N . ASP A 1 388 ? 9.891 -7.379 4.309 1 98.25 388 ASP A N 1
ATOM 3120 C CA . ASP A 1 388 ? 10.562 -6.09 4.414 1 98.25 388 ASP A CA 1
ATOM 3121 C C . ASP A 1 388 ? 9.641 -4.949 4.012 1 98.25 388 ASP A C 1
ATOM 3123 O O . ASP A 1 388 ? 9.664 -3.875 4.617 1 98.25 388 ASP A O 1
ATOM 3127 N N . ILE A 1 389 ? 8.922 -5.184 2.957 1 97.88 389 ILE A N 1
ATOM 3128 C CA . ILE A 1 389 ? 7.984 -4.164 2.494 1 97.88 389 ILE A CA 1
ATOM 3129 C C . ILE A 1 389 ? 6.973 -3.855 3.594 1 97.88 389 ILE A C 1
ATOM 3131 O O . ILE A 1 389 ? 6.66 -2.689 3.848 1 97.88 389 ILE A O 1
ATOM 3135 N N . GLY A 1 390 ? 6.449 -4.926 4.242 1 97.75 390 GLY A N 1
ATOM 3136 C CA . GLY A 1 390 ? 5.555 -4.703 5.367 1 97.75 390 GLY A CA 1
ATOM 3137 C C . GLY A 1 390 ? 6.172 -3.852 6.461 1 97.75 390 GLY A C 1
ATOM 3138 O O . GLY A 1 390 ? 5.516 -2.967 7.008 1 97.75 390 GLY A O 1
ATOM 3139 N N . ASP A 1 391 ? 7.402 -4.066 6.738 1 97.69 391 ASP A N 1
ATOM 3140 C CA . ASP A 1 391 ? 8.109 -3.311 7.766 1 97.69 391 ASP A CA 1
ATOM 3141 C C . ASP A 1 391 ? 8.305 -1.857 7.344 1 97.69 391 ASP A C 1
ATOM 3143 O O . ASP A 1 391 ? 8.219 -0.946 8.172 1 97.69 391 ASP A O 1
ATOM 3147 N N . LEU A 1 392 ? 8.625 -1.643 6.102 1 97.25 392 LEU A N 1
ATOM 3148 C CA . LEU A 1 392 ? 8.789 -0.287 5.586 1 97.25 392 LEU A CA 1
ATOM 3149 C C . LEU A 1 392 ? 7.5 0.512 5.738 1 97.25 392 LEU A C 1
ATOM 3151 O O . LEU A 1 392 ? 7.527 1.673 6.156 1 97.25 392 LEU A O 1
ATOM 3155 N N . TYR A 1 393 ? 6.344 -0.119 5.414 1 96.56 393 TYR A N 1
ATOM 3156 C CA . TYR A 1 393 ? 5.055 0.543 5.586 1 96.56 393 TYR A CA 1
ATOM 3157 C C . TYR A 1 393 ? 4.805 0.882 7.051 1 96.56 393 TYR A C 1
ATOM 3159 O O . TYR A 1 393 ? 4.27 1.947 7.363 1 96.56 393 TYR A O 1
ATOM 3167 N N . SER A 1 394 ? 5.191 0.001 7.926 1 96.38 394 SER A N 1
ATOM 3168 C CA . SER A 1 394 ? 4.973 0.182 9.352 1 96.38 394 SER A CA 1
ATOM 3169 C C . SER A 1 394 ? 5.809 1.334 9.906 1 96.38 394 SER A C 1
ATOM 3171 O O . SER A 1 394 ? 5.367 2.059 10.797 1 96.38 394 SER A O 1
ATOM 3173 N N . ASP A 1 395 ? 6.957 1.612 9.344 1 95.69 395 ASP A N 1
ATOM 3174 C CA . ASP A 1 395 ? 7.898 2.604 9.852 1 95.69 395 ASP A CA 1
ATOM 3175 C C . ASP A 1 395 ? 7.66 3.969 9.211 1 95.69 395 ASP A C 1
ATOM 3177 O O . ASP A 1 395 ? 8.094 4.996 9.734 1 95.69 395 ASP A O 1
ATOM 3181 N N . GLN A 1 396 ? 6.973 4.004 8.195 1 94.25 396 GLN A N 1
ATOM 3182 C CA . GLN A 1 396 ? 6.891 5.188 7.348 1 94.25 396 GLN A CA 1
ATOM 3183 C C . GLN A 1 396 ? 6.172 6.328 8.062 1 94.25 396 GLN A C 1
ATOM 3185 O O . GLN A 1 396 ? 6.578 7.484 7.961 1 94.25 396 GLN A O 1
ATOM 3190 N N . PRO A 1 397 ? 5.07 6.035 8.805 1 93.5 397 PRO A N 1
ATOM 3191 C CA . PRO A 1 397 ? 4.324 7.137 9.414 1 93.5 397 PRO A CA 1
ATOM 3192 C C . PRO A 1 397 ? 5.172 7.961 10.383 1 93.5 397 PRO A C 1
ATOM 3194 O O . PRO A 1 397 ? 4.965 9.172 10.516 1 93.5 397 PRO A O 1
ATOM 3197 N N . LYS A 1 398 ? 6.16 7.473 10.992 1 92.31 398 LYS A N 1
ATOM 3198 C CA . LYS A 1 398 ? 7.051 8.188 11.898 1 92.31 398 LYS A CA 1
ATOM 3199 C C . LYS A 1 398 ? 7.891 9.219 11.148 1 92.31 398 LYS A C 1
ATOM 3201 O O . LYS A 1 398 ? 8.273 10.242 11.719 1 92.31 398 LYS A O 1
ATOM 3206 N N . GLU A 1 399 ? 8.117 8.961 9.891 1 90.5 399 GLU A N 1
ATOM 3207 C CA . GLU A 1 399 ? 9.016 9.805 9.109 1 90.5 399 GLU A CA 1
ATOM 3208 C C . GLU A 1 399 ? 8.242 10.898 8.375 1 90.5 399 GLU A C 1
ATOM 3210 O O . GLU A 1 399 ? 8.82 11.914 7.992 1 90.5 399 GLU A O 1
ATOM 3215 N N . ASN A 1 400 ? 7.008 10.672 8.094 1 87.56 400 ASN A N 1
ATOM 3216 C CA . ASN A 1 400 ? 6.297 11.672 7.305 1 87.56 400 ASN A CA 1
ATOM 3217 C C . ASN A 1 400 ? 4.992 12.094 7.977 1 87.56 400 ASN A C 1
ATOM 3219 O O . ASN A 1 400 ? 4.812 13.266 8.305 1 87.56 400 ASN A O 1
ATOM 3223 N N . VAL A 1 401 ? 4.105 11.164 8.398 1 92.31 401 VAL A N 1
ATOM 3224 C CA . VAL A 1 401 ? 2.783 11.469 8.938 1 92.31 401 VAL A CA 1
ATOM 3225 C C . VAL A 1 401 ? 2.924 12.203 10.266 1 92.31 401 VAL A C 1
ATOM 3227 O O . VAL A 1 401 ? 2.131 13.094 10.578 1 92.31 401 VAL A O 1
ATOM 3230 N N . HIS A 1 402 ? 3.98 11.914 10.984 1 92.44 402 HIS A N 1
ATOM 3231 C CA . HIS A 1 402 ? 4.219 12.508 12.289 1 92.44 402 HIS A CA 1
ATOM 3232 C C . HIS A 1 402 ? 4.301 14.031 12.203 1 92.44 402 HIS A C 1
ATOM 3234 O O . HIS A 1 402 ? 3.654 14.734 12.977 1 92.44 402 HIS A O 1
ATOM 3240 N N . TYR A 1 403 ? 5.008 14.57 11.242 1 92.31 403 TYR A N 1
ATOM 3241 C CA . TYR A 1 403 ? 5.23 16 11.109 1 92.31 403 TYR A CA 1
ATOM 3242 C C . TYR A 1 403 ? 3.961 16.719 10.664 1 92.31 403 TYR A C 1
ATOM 3244 O O . TYR A 1 403 ? 3.688 17.844 11.086 1 92.31 403 TYR A O 1
ATOM 3252 N N . LEU A 1 404 ? 3.223 16.031 9.812 1 94.56 404 LEU A N 1
ATOM 3253 C CA . LEU A 1 404 ? 1.952 16.594 9.367 1 94.56 404 LEU A CA 1
ATOM 3254 C C . LEU A 1 404 ? 0.966 16.688 10.531 1 94.56 404 LEU A C 1
ATOM 3256 O O . LEU A 1 404 ? 0.242 17.672 10.648 1 94.56 404 LEU A O 1
ATOM 3260 N N . LEU A 1 405 ? 0.97 15.719 11.43 1 93.56 405 LEU A N 1
ATOM 3261 C CA . LEU A 1 405 ? 0.093 15.727 12.594 1 93.56 405 LEU A CA 1
ATOM 3262 C C . LEU A 1 405 ? 0.51 16.812 13.578 1 93.56 405 LEU A C 1
ATOM 3264 O O . LEU A 1 405 ? -0.339 17.516 14.125 1 93.56 405 LEU A O 1
ATOM 3268 N N . GLU A 1 406 ? 1.815 16.984 13.727 1 90.88 406 GLU A N 1
ATOM 3269 C CA . GLU A 1 406 ? 2.33 17.969 14.664 1 90.88 406 GLU A CA 1
ATOM 3270 C C . GLU A 1 406 ? 1.961 19.391 14.227 1 90.88 406 GLU A C 1
ATOM 3272 O O . GLU A 1 406 ? 1.516 20.203 15.047 1 90.88 406 GLU A O 1
ATOM 3277 N N . ILE A 1 407 ? 2.17 19.641 12.977 1 94.5 407 ILE A N 1
ATOM 3278 C CA . ILE A 1 407 ? 1.868 20.984 12.477 1 94.5 407 ILE A CA 1
ATOM 3279 C C . ILE A 1 407 ? 0.362 21.219 12.531 1 94.5 407 ILE A C 1
ATOM 3281 O O . ILE A 1 407 ? -0.083 22.344 12.82 1 94.5 407 ILE A O 1
ATOM 3285 N N . SER A 1 408 ? -0.438 20.234 12.234 1 94.75 408 SER A N 1
ATOM 3286 C CA . SER A 1 408 ? -1.891 20.375 12.266 1 94.75 408 SER A CA 1
ATOM 3287 C C . SER A 1 408 ? -2.389 20.641 13.68 1 94.75 408 SER A C 1
ATOM 3289 O O . SER A 1 408 ? -3.314 21.422 13.883 1 94.75 408 SER A O 1
ATOM 3291 N N . LYS A 1 409 ? -1.748 20.016 14.641 1 90.56 409 LYS A N 1
ATOM 3292 C CA . LYS A 1 409 ? -2.098 20.266 16.031 1 90.56 409 LYS A CA 1
ATOM 3293 C C . LYS A 1 409 ? -1.791 21.703 16.438 1 90.56 409 LYS A C 1
ATOM 3295 O O . LYS A 1 409 ? -2.576 22.344 17.141 1 90.56 409 LYS A O 1
ATOM 3300 N N . GLN A 1 410 ? -0.696 22.172 15.984 1 92.56 410 GLN A N 1
ATOM 3301 C CA . GLN A 1 410 ? -0.322 23.547 16.25 1 92.56 410 GLN A CA 1
ATOM 3302 C C . GLN A 1 410 ? -1.357 24.516 15.695 1 92.56 410 GLN A C 1
ATOM 3304 O O . GLN A 1 410 ? -1.764 25.469 16.375 1 92.56 410 GLN A O 1
ATOM 3309 N N . TYR A 1 411 ? -1.746 24.266 14.523 1 95.56 411 TYR A N 1
ATOM 3310 C CA . TYR A 1 411 ? -2.656 25.203 13.867 1 95.56 411 TYR A CA 1
ATOM 3311 C C . TYR A 1 411 ? -4.066 25.078 14.43 1 95.56 411 TYR A C 1
ATOM 3313 O O . TYR A 1 411 ? -4.832 26.031 14.422 1 95.56 411 TYR A O 1
ATOM 3321 N N . LYS A 1 412 ? -4.43 23.906 14.922 1 93 412 LYS A N 1
ATOM 3322 C CA . LYS A 1 412 ? -5.691 23.797 15.648 1 93 412 LYS A CA 1
ATOM 3323 C C . LYS A 1 412 ? -5.723 24.75 16.844 1 93 412 LYS A C 1
ATOM 3325 O O . LYS A 1 412 ? -6.73 25.422 17.078 1 93 412 LYS A O 1
ATOM 3330 N N . GLY A 1 413 ? -4.566 24.844 17.5 1 90.62 413 GLY A N 1
ATOM 3331 C CA . GLY A 1 413 ? -4.449 25.75 18.625 1 90.62 413 GLY A CA 1
ATOM 3332 C C . GLY A 1 413 ? -4.488 27.219 18.203 1 90.62 413 GLY A C 1
ATOM 3333 O O . GLY A 1 413 ? -5.148 28.031 18.859 1 90.62 413 GLY A O 1
ATOM 3334 N N . LEU A 1 414 ? -3.822 27.5 17.156 1 94.75 414 LEU A N 1
ATOM 3335 C CA . LEU A 1 414 ? -3.781 28.875 16.656 1 94.75 414 LEU A CA 1
ATOM 3336 C C . LEU A 1 414 ? -5.164 29.328 16.219 1 94.75 414 LEU A C 1
ATOM 3338 O O . LEU A 1 414 ? -5.59 30.438 16.531 1 94.75 414 LEU A O 1
ATOM 3342 N N . LEU A 1 415 ? -5.84 28.469 15.523 1 95.44 415 LEU A N 1
ATOM 3343 C CA . LEU A 1 415 ? -7.137 28.812 14.953 1 95.44 415 LEU A CA 1
ATOM 3344 C C . LEU A 1 415 ? -8.172 29.031 16.047 1 95.44 415 LEU A C 1
ATOM 3346 O O . LEU A 1 415 ? -9.102 29.828 15.891 1 95.44 415 LEU A O 1
ATOM 3350 N N . SER A 1 416 ? -7.992 28.438 17.172 1 92.19 416 SER A N 1
ATOM 3351 C CA . SER A 1 416 ? -8.938 28.562 18.281 1 92.19 416 SER A CA 1
ATOM 3352 C C . SER A 1 416 ? -8.883 29.938 18.922 1 92.19 416 SER A C 1
ATOM 3354 O O . SER A 1 416 ? -9.797 30.344 19.641 1 92.19 416 SER A O 1
ATOM 3356 N N . CYS A 1 417 ? -7.832 30.75 18.594 1 93.31 417 CYS A N 1
ATOM 3357 C CA . CYS A 1 417 ? -7.641 32.062 19.188 1 93.31 417 CYS A CA 1
ATOM 3358 C C . CYS A 1 417 ? -8.359 33.156 18.375 1 93.31 417 CYS A C 1
ATOM 3360 O O . CYS A 1 417 ? -8.648 34.219 18.875 1 93.31 417 CYS A O 1
ATOM 3362 N N . TYR A 1 418 ? -8.672 32.906 17.141 1 94.62 418 TYR A N 1
ATOM 3363 C CA . TYR A 1 418 ? -9.039 33.969 16.203 1 94.62 418 TYR A CA 1
ATOM 3364 C C . TYR A 1 418 ? -10.477 34.438 16.422 1 94.62 418 TYR A C 1
ATOM 3366 O O . TYR A 1 418 ? -10.82 35.594 16.188 1 94.62 418 TYR A O 1
ATOM 3374 N N . PRO A 1 419 ? -11.391 33.531 16.891 1 93 419 PRO A N 1
ATOM 3375 C CA . PRO A 1 419 ? -12.727 34.062 17.188 1 93 419 PRO A CA 1
ATOM 3376 C C . PRO A 1 419 ? -12.703 35.188 18.203 1 93 419 PRO A C 1
ATOM 3378 O O . PRO A 1 419 ? -13.383 36.219 18.031 1 93 419 PRO A O 1
ATOM 3381 N N . ASP A 1 420 ? -11.82 35.125 19.188 1 92.94 420 ASP A N 1
ATOM 3382 C CA . ASP A 1 420 ? -11.68 36.188 20.188 1 92.94 420 ASP A CA 1
ATOM 3383 C C . ASP A 1 420 ? -11.039 37.438 19.594 1 92.94 420 ASP A C 1
ATOM 3385 O O . ASP A 1 420 ? -11.492 38.562 19.859 1 92.94 420 ASP A O 1
ATOM 3389 N N . ILE A 1 421 ? -10.062 37.25 18.844 1 95 421 ILE A N 1
ATOM 3390 C CA . ILE A 1 421 ? -9.328 38.375 18.25 1 95 421 ILE A CA 1
ATOM 3391 C C . ILE A 1 421 ? -10.242 39.125 17.281 1 95 421 ILE A C 1
ATOM 3393 O O . ILE A 1 421 ? -10.258 40.375 17.281 1 95 421 ILE A O 1
ATOM 3397 N N . ILE A 1 422 ? -11.031 38.406 16.562 1 94.5 422 ILE A N 1
ATOM 3398 C CA . ILE A 1 422 ? -11.914 39 15.586 1 94.5 422 ILE A CA 1
ATOM 3399 C C . ILE A 1 422 ? -13.07 39.719 16.312 1 94.5 422 ILE A C 1
ATOM 3401 O O . ILE A 1 422 ? -13.555 40.75 15.852 1 94.5 422 ILE A O 1
ATOM 3405 N N . ASN A 1 423 ? -13.445 39.188 17.469 1 93.25 423 ASN A N 1
ATOM 3406 C CA . ASN A 1 423 ? -14.453 39.844 18.281 1 93.25 423 ASN A CA 1
ATOM 3407 C C . ASN A 1 423 ? -13.969 41.219 18.734 1 93.25 423 ASN A C 1
ATOM 3409 O O . ASN A 1 423 ? -14.742 42.188 18.781 1 93.25 423 ASN A O 1
ATOM 3413 N N . VAL A 1 424 ? -12.711 41.281 19.062 1 94.88 424 VAL A N 1
ATOM 3414 C CA . VAL A 1 424 ? -12.109 42.531 19.438 1 94.88 424 VAL A CA 1
ATOM 3415 C C . VAL A 1 424 ? -12.18 43.5 18.266 1 94.88 424 VAL A C 1
ATOM 3417 O O . VAL A 1 424 ? -12.523 44.688 18.438 1 94.88 424 VAL A O 1
ATOM 3420 N N . LEU A 1 425 ? -11.914 43.031 17.156 1 95.5 425 LEU A N 1
ATOM 3421 C CA . LEU A 1 425 ? -11.953 43.844 15.938 1 95.5 425 LEU A CA 1
ATOM 3422 C C . LEU A 1 425 ? -13.367 44.312 15.648 1 95.5 425 LEU A C 1
ATOM 3424 O O . LEU A 1 425 ? -13.578 45.5 15.336 1 95.5 425 LEU A O 1
ATOM 3428 N N . LYS A 1 426 ? -14.305 43.438 15.758 1 94.5 426 LYS A N 1
ATOM 3429 C CA . LYS A 1 426 ? -15.703 43.781 15.523 1 94.5 426 LYS A CA 1
ATOM 3430 C C . LYS A 1 426 ? -16.156 44.875 16.484 1 94.5 426 LYS A C 1
ATOM 3432 O O . LYS A 1 426 ? -16.875 45.812 16.094 1 94.5 426 LYS A O 1
ATOM 3437 N N . GLY A 1 427 ? -15.695 44.75 17.734 1 94.25 427 GLY A N 1
ATOM 3438 C CA . GLY A 1 427 ? -16.016 45.781 18.719 1 94.25 427 GLY A CA 1
ATOM 3439 C C . GLY A 1 427 ? -15.469 47.156 18.359 1 94.25 427 GLY A C 1
ATOM 3440 O O . GLY A 1 427 ? -16.156 48.156 18.531 1 94.25 427 GLY A O 1
ATOM 3441 N N . ALA A 1 428 ? -14.281 47.188 17.891 1 95.31 428 ALA A N 1
ATOM 3442 C CA . ALA A 1 428 ? -13.648 48.438 17.484 1 95.31 428 ALA A CA 1
ATOM 3443 C C . ALA A 1 428 ? -14.383 49.062 16.297 1 95.31 428 ALA A C 1
ATOM 3445 O O . ALA A 1 428 ? -14.602 50.281 16.266 1 95.31 428 ALA A O 1
ATOM 3446 N N . ILE A 1 429 ? -14.781 48.281 15.352 1 95.19 429 ILE A N 1
ATOM 3447 C CA . ILE A 1 429 ? -15.477 48.75 14.156 1 95.19 429 ILE A CA 1
ATOM 3448 C C . ILE A 1 429 ? -16.859 49.281 14.547 1 95.19 429 ILE A C 1
ATOM 3450 O O . ILE A 1 429 ? -17.266 50.344 14.062 1 95.19 429 ILE A O 1
ATOM 3454 N N . GLU A 1 430 ? -17.516 48.562 15.367 1 94.31 430 GLU A N 1
ATOM 3455 C CA . GLU A 1 430 ? -18.844 49 15.812 1 94.31 430 GLU A CA 1
ATOM 3456 C C . GLU A 1 430 ? -18.766 50.312 16.562 1 94.31 430 GLU A C 1
ATOM 3458 O O . GLU A 1 430 ? -19.625 51.188 16.391 1 94.31 430 GLU A O 1
ATOM 3463 N N . LYS A 1 431 ? -17.766 50.469 17.406 1 94.88 431 LYS A N 1
ATOM 3464 C CA . LYS A 1 431 ? -17.594 51.719 18.156 1 94.88 431 LYS A CA 1
ATOM 3465 C C . LYS A 1 431 ? -17.312 52.875 17.219 1 94.88 431 LYS A C 1
ATOM 3467 O O . LYS A 1 431 ? -17.781 54 17.453 1 94.88 431 LYS A O 1
ATOM 3472 N N . ALA A 1 432 ? -16.5 52.656 16.266 1 95.19 432 ALA A N 1
ATOM 3473 C CA . ALA A 1 432 ? -16.234 53.688 15.273 1 95.19 432 ALA A CA 1
ATOM 3474 C C . ALA A 1 432 ? -17.5 54.125 14.562 1 95.19 432 ALA A C 1
ATOM 3476 O O . ALA A 1 432 ? -17.75 55.312 14.383 1 95.19 432 ALA A O 1
ATOM 3477 N N . HIS A 1 433 ? -18.312 53.188 14.164 1 94.69 433 HIS A N 1
ATOM 3478 C CA . HIS A 1 433 ? -19.578 53.469 13.5 1 94.69 433 HIS A CA 1
ATOM 3479 C C . HIS A 1 433 ? -20.531 54.219 14.43 1 94.69 433 HIS A C 1
ATOM 3481 O O . HIS A 1 433 ? -21.281 55.094 14 1 94.69 433 HIS A O 1
ATOM 3487 N N . GLU A 1 434 ? -20.547 53.781 15.656 1 95.06 434 GLU A N 1
ATOM 3488 C CA . GLU A 1 434 ? -21.391 54.438 16.656 1 95.06 434 GLU A CA 1
ATOM 3489 C C . GLU A 1 434 ? -21.031 55.906 16.797 1 95.06 434 GLU A C 1
ATOM 3491 O O . GLU A 1 434 ? -21.922 56.781 16.828 1 95.06 434 GLU A O 1
ATOM 3496 N N . TYR A 1 435 ? -19.797 56.25 16.844 1 94.81 435 TYR A N 1
ATOM 3497 C CA . TYR A 1 435 ? -19.359 57.625 17.031 1 94.81 435 TYR A CA 1
ATOM 3498 C C . TYR A 1 435 ? -19.562 58.438 15.75 1 94.81 435 TYR A C 1
ATOM 3500 O O . TYR A 1 435 ? -19.734 59.656 15.797 1 94.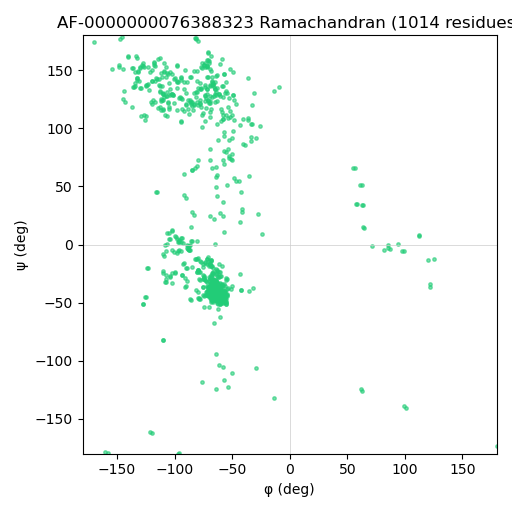81 435 TYR A O 1
ATOM 3508 N N . GLU A 1 436 ? -19.531 57.75 14.656 1 93.88 436 GLU A N 1
ATOM 3509 C CA . GLU A 1 436 ? -19.875 58.406 13.398 1 93.88 436 GLU A CA 1
ATOM 3510 C C . GLU A 1 436 ? -21.344 58.844 13.391 1 93.88 436 GLU A C 1
ATOM 3512 O O . GLU A 1 436 ? -21.656 59.938 12.961 1 93.88 436 GLU A O 1
ATOM 3517 N N . LYS A 1 437 ? -22.156 58 13.867 1 94.88 437 LYS A N 1
ATOM 3518 C CA . LYS A 1 437 ? -23.578 58.312 13.945 1 94.88 437 LYS A CA 1
ATOM 3519 C C . LYS A 1 437 ? -23.844 59.406 14.977 1 94.88 437 LYS A C 1
ATOM 3521 O O . LYS A 1 437 ? -24.688 60.281 14.75 1 94.88 437 LYS A O 1
ATOM 3526 N N . LEU A 1 438 ? -23.125 59.344 16.047 1 94.69 438 LEU A N 1
ATOM 3527 C CA . LEU A 1 438 ? -23.297 60.344 17.094 1 94.69 438 LEU A CA 1
ATOM 3528 C C . LEU A 1 438 ? -22.828 61.719 16.625 1 94.69 438 LEU A C 1
ATOM 3530 O O . LEU A 1 438 ? -23.391 62.719 17.016 1 94.69 438 LEU A O 1
ATOM 3534 N N . ALA A 1 439 ? -21.812 61.719 15.852 1 93.69 439 ALA A N 1
ATOM 3535 C CA . ALA A 1 439 ? -21.312 63 15.305 1 93.69 439 ALA A CA 1
ATOM 3536 C C . ALA A 1 439 ? -22.312 63.594 14.312 1 93.69 439 ALA A C 1
ATOM 3538 O O . ALA A 1 439 ? -22.453 64.812 14.227 1 93.69 439 ALA A O 1
ATOM 3539 N N . GLN A 1 440 ? -23.016 62.75 13.594 1 92.5 440 GLN A N 1
ATOM 3540 C CA . GLN A 1 440 ? -24.031 63.188 12.648 1 92.5 440 GLN A CA 1
ATOM 3541 C C . GLN A 1 440 ? -25.203 63.844 13.383 1 92.5 440 GLN A C 1
ATOM 3543 O O . GLN A 1 440 ? -25.844 64.75 12.859 1 92.5 440 GLN A O 1
ATOM 3548 N N . THR A 1 441 ? -25.484 63.406 14.578 1 93.81 441 THR A N 1
ATOM 3549 C CA . THR A 1 441 ? -26.578 63.969 15.375 1 93.81 441 THR A CA 1
ATOM 3550 C C . THR A 1 441 ? -26.078 65.062 16.312 1 93.81 441 THR A C 1
ATOM 3552 O O . THR A 1 441 ? -26.797 65.5 17.203 1 93.81 441 THR A O 1
ATOM 3555 N N . ASN A 1 442 ? -24.828 65.5 16.281 1 91.94 442 ASN A N 1
ATOM 3556 C CA . ASN A 1 442 ? -24.172 66.562 17.016 1 91.94 442 ASN A CA 1
ATOM 3557 C C . ASN A 1 442 ? -24.141 66.312 18.516 1 91.94 442 ASN A C 1
ATOM 3559 O O . ASN A 1 442 ? -24.266 67.188 19.312 1 91.94 442 ASN A O 1
ATOM 3563 N N . LYS A 1 443 ? -24.031 65.125 18.797 1 94.12 443 LYS A N 1
ATOM 3564 C CA . LYS A 1 443 ? -23.922 64.688 20.203 1 94.12 443 LYS A CA 1
ATOM 3565 C C . LYS A 1 443 ? -22.453 64.625 20.641 1 94.12 443 LYS A C 1
ATOM 3567 O O . LYS A 1 443 ? -22.172 64.75 21.844 1 94.12 443 LYS A O 1
ATOM 3572 N N . VAL A 1 444 ? -21.594 64.375 19.688 1 92.81 444 VAL A N 1
ATOM 3573 C CA . VAL A 1 444 ? -20.156 64.375 19.938 1 92.81 444 VAL A CA 1
ATOM 3574 C C . VAL A 1 444 ? -19.469 65.312 18.953 1 92.81 444 VAL A C 1
ATOM 3576 O O . VAL A 1 444 ? -19.984 65.562 17.875 1 92.81 444 VAL A O 1
ATOM 3579 N N . THR A 1 445 ? -18.344 65.812 19.422 1 93.94 445 THR A N 1
ATOM 3580 C CA . THR A 1 445 ? -17.609 66.688 18.562 1 93.94 445 THR A CA 1
ATOM 3581 C C . THR A 1 445 ? -16.906 65.938 17.438 1 93.94 445 THR A C 1
ATOM 3583 O O . THR A 1 445 ? -16.656 64.75 17.547 1 93.94 445 THR A O 1
ATOM 3586 N N . LEU A 1 446 ? -16.672 66.75 16.406 1 93 446 LEU A N 1
ATOM 3587 C CA . LEU A 1 446 ? -15.961 66.125 15.273 1 93 446 LEU A CA 1
ATOM 3588 C C . LEU A 1 446 ? -14.57 65.688 15.68 1 93 446 LEU A C 1
ATOM 3590 O O . LEU A 1 446 ? -14.078 64.688 15.164 1 93 446 LEU A O 1
ATOM 3594 N N . LYS A 1 447 ? -13.969 66.375 16.531 1 93.56 447 LYS A N 1
ATOM 3595 C CA . LYS A 1 447 ? -12.633 66.062 17 1 93.56 447 LYS A CA 1
ATOM 3596 C C . LYS A 1 447 ? -12.648 64.688 17.766 1 93.56 447 LYS A C 1
ATOM 3598 O O . LYS A 1 447 ? -11.75 63.906 17.625 1 93.56 447 LYS A O 1
ATOM 3603 N N . GLU A 1 448 ? -13.68 64.562 18.516 1 93.81 448 GLU A N 1
ATOM 3604 C CA . GLU A 1 448 ? -13.828 63.344 19.281 1 93.81 448 GLU A CA 1
ATOM 3605 C C . GLU A 1 448 ? -14.078 62.156 18.375 1 93.81 448 GLU A C 1
ATOM 3607 O O . GLU A 1 448 ? -13.539 61.062 18.594 1 93.81 448 GLU A O 1
ATOM 3612 N N . LYS A 1 449 ? -14.883 62.375 17.438 1 94.56 449 LYS A N 1
ATOM 3613 C CA . LYS A 1 449 ? -15.164 61.312 16.469 1 94.56 449 LYS A CA 1
ATOM 3614 C C . LYS A 1 449 ? -13.898 60.906 15.719 1 94.56 449 LYS A C 1
ATOM 3616 O O . LYS A 1 449 ? -13.641 59.688 15.562 1 94.56 449 LYS A O 1
ATOM 3621 N N . GLU A 1 450 ? -13.133 61.875 15.273 1 94.31 450 GLU A N 1
ATOM 3622 C CA . GLU A 1 450 ? -11.922 61.594 14.516 1 94.31 450 GLU A CA 1
ATOM 3623 C C . GLU A 1 450 ? -10.906 60.844 15.367 1 94.31 450 GLU A C 1
ATOM 3625 O O . GLU A 1 450 ? -10.203 59.938 14.867 1 94.31 450 GLU A O 1
ATOM 3630 N N . ALA A 1 451 ? -10.906 61.156 16.594 1 94.25 451 ALA A N 1
ATOM 3631 C CA . ALA A 1 451 ? -9.984 60.469 17.5 1 94.25 451 ALA A CA 1
ATOM 3632 C C . ALA A 1 451 ? -10.367 59 17.688 1 94.25 451 ALA A C 1
ATOM 3634 O O . ALA A 1 451 ? -9.508 58.125 17.703 1 94.25 451 ALA A O 1
ATOM 3635 N N . VAL A 1 452 ? -11.625 58.75 17.859 1 95.69 452 VAL A N 1
ATOM 3636 C CA . VAL A 1 452 ? -12.117 57.375 18.078 1 95.69 452 VAL A CA 1
ATOM 3637 C C . VAL A 1 452 ? -11.922 56.562 16.797 1 95.69 452 VAL A C 1
ATOM 3639 O O . VAL A 1 452 ? -11.5 55.406 16.875 1 95.69 452 VAL A O 1
ATOM 3642 N N . VAL A 1 453 ? -12.211 57.156 15.672 1 95.31 453 VAL A N 1
ATOM 3643 C CA . VAL A 1 453 ? -12.078 56.438 14.398 1 95.31 453 VAL A CA 1
ATOM 3644 C C . VAL A 1 453 ? -10.602 56.156 14.133 1 95.31 453 VAL A C 1
ATOM 3646 O O . VAL A 1 453 ? -10.273 55.094 13.602 1 95.31 453 VAL A O 1
ATOM 3649 N N . TYR A 1 454 ? -9.773 57.062 14.516 1 95.44 454 TYR A N 1
ATOM 3650 C CA . TYR A 1 454 ? -8.336 56.875 14.344 1 95.44 454 TYR A CA 1
ATOM 3651 C C . TYR A 1 454 ? -7.84 55.719 15.195 1 95.44 454 TYR A C 1
ATOM 3653 O O . TYR A 1 454 ? -7.094 54.844 14.719 1 95.44 454 TYR A O 1
ATOM 3661 N N . LYS A 1 455 ? -8.258 55.625 16.438 1 96 455 LYS A N 1
ATOM 3662 C CA . LYS A 1 455 ? -7.824 54.562 17.344 1 96 455 LYS A CA 1
ATOM 3663 C C . LYS A 1 455 ? -8.422 53.219 16.922 1 96 455 LYS A C 1
ATOM 3665 O O . LYS A 1 455 ? -7.77 52.188 17.062 1 96 455 LYS A O 1
ATOM 3670 N N . ALA A 1 456 ? -9.656 53.281 16.469 1 96.12 456 ALA A N 1
ATOM 3671 C CA . ALA A 1 456 ? -10.242 52.062 15.93 1 96.12 456 ALA A CA 1
ATOM 3672 C C . ALA A 1 456 ? -9.469 51.562 14.711 1 96.12 456 ALA A C 1
ATOM 3674 O O . ALA A 1 456 ? -9.359 50.375 14.477 1 96.12 456 ALA A O 1
ATOM 3675 N N . GLY A 1 457 ? -8.992 52.469 13.953 1 95.69 457 GLY A N 1
ATOM 3676 C CA . GLY A 1 457 ? -8.148 52.125 12.812 1 95.69 457 GLY A CA 1
ATOM 3677 C C . GLY A 1 457 ? -6.852 51.469 13.219 1 95.69 457 GLY A C 1
ATOM 3678 O O . GLY A 1 457 ? -6.352 50.594 12.492 1 95.69 457 GLY A O 1
ATOM 3679 N N . ILE A 1 458 ? -6.332 51.906 14.359 1 96.19 458 ILE A N 1
ATOM 3680 C CA . ILE A 1 458 ? -5.129 51.25 14.883 1 96.19 458 ILE A CA 1
ATOM 3681 C C . ILE A 1 458 ? -5.414 49.781 15.211 1 96.19 458 ILE A C 1
ATOM 3683 O O . ILE A 1 458 ? -4.648 48.906 14.836 1 96.19 458 ILE A O 1
ATOM 3687 N N . VAL A 1 459 ? -6.535 49.562 15.883 1 96.38 459 VAL A N 1
ATOM 3688 C CA . VAL A 1 459 ? -6.934 48.219 16.25 1 96.38 459 VAL A CA 1
ATOM 3689 C C . VAL A 1 459 ? -7.129 47.375 14.984 1 96.38 459 VAL A C 1
ATOM 3691 O O . VAL A 1 459 ? -6.621 46.25 14.898 1 96.38 459 VAL A O 1
ATOM 3694 N N . SER A 1 460 ? -7.812 47.938 14.023 1 96.19 460 SER A N 1
ATOM 3695 C CA . SER A 1 460 ? -8.102 47.25 12.773 1 96.19 460 SER A CA 1
ATOM 3696 C C . SER A 1 460 ? -6.816 46.906 12.023 1 96.19 460 SER A C 1
ATOM 3698 O O . SER A 1 460 ? -6.645 45.75 11.57 1 96.19 460 SER A O 1
ATOM 3700 N N . SER A 1 461 ? -5.945 47.844 11.922 1 96.31 461 SER A N 1
ATOM 3701 C CA . SER A 1 461 ? -4.707 47.625 11.18 1 96.31 461 SER A CA 1
ATOM 3702 C C . SER A 1 461 ? -3.799 46.656 11.898 1 96.31 461 SER A C 1
ATOM 3704 O O . SER A 1 461 ? -3.119 45.844 11.258 1 96.31 461 SER A O 1
ATOM 3706 N N . ALA A 1 462 ? -3.77 46.688 13.156 1 96.44 462 ALA A N 1
ATOM 3707 C CA . ALA A 1 462 ? -2.941 45.75 13.922 1 96.44 462 ALA A CA 1
ATOM 3708 C C . ALA A 1 462 ? -3.428 44.312 13.758 1 96.44 462 ALA A C 1
ATOM 3710 O O . ALA A 1 462 ? -2.625 43.406 13.562 1 96.44 462 ALA A O 1
ATOM 3711 N N . ILE A 1 463 ? -4.664 44.125 13.836 1 96 463 ILE A N 1
ATOM 3712 C CA . ILE A 1 463 ? -5.223 42.781 13.688 1 96 463 ILE A CA 1
ATOM 3713 C C . ILE A 1 463 ? -5.039 42.312 12.25 1 96 463 ILE A C 1
ATOM 3715 O O . ILE A 1 463 ? -4.773 41.125 12.016 1 96 463 ILE A O 1
ATOM 3719 N N . GLN A 1 464 ? -5.223 43.188 11.289 1 94.62 464 GLN A N 1
ATOM 3720 C CA . GLN A 1 464 ? -4.953 42.844 9.906 1 94.62 464 GLN A CA 1
ATOM 3721 C C . GLN A 1 464 ? -3.514 42.375 9.734 1 94.62 464 GLN A C 1
ATOM 3723 O O . GLN A 1 464 ? -3.25 41.438 8.977 1 94.62 464 GLN A O 1
ATOM 3728 N N . ALA A 1 465 ? -2.613 43.062 10.391 1 95.69 465 ALA A N 1
ATOM 3729 C CA . ALA A 1 465 ? -1.216 42.656 10.352 1 95.69 465 ALA A CA 1
ATOM 3730 C C . ALA A 1 465 ? -1.053 41.219 10.875 1 95.69 465 ALA A C 1
ATOM 3732 O O . ALA A 1 465 ? -0.292 40.438 10.32 1 95.69 465 ALA A O 1
ATOM 3733 N N . GLU A 1 466 ? -1.752 40.906 11.898 1 96.12 466 GLU A N 1
ATOM 3734 C CA . GLU A 1 466 ? -1.69 39.562 12.477 1 96.12 466 GLU A CA 1
ATOM 3735 C C . GLU A 1 466 ? -2.312 38.531 11.531 1 96.12 466 GLU A C 1
ATOM 3737 O O . GLU A 1 466 ? -1.804 37.438 11.398 1 96.12 466 GLU A O 1
ATOM 3742 N N . MET A 1 467 ? -3.414 38.938 10.938 1 93.56 467 MET A N 1
ATOM 3743 C CA . MET A 1 467 ? -4.043 38.031 9.961 1 93.56 467 MET A CA 1
ATOM 3744 C C . MET A 1 467 ? -3.086 37.719 8.82 1 93.56 467 MET A C 1
ATOM 3746 O O . MET A 1 467 ? -2.986 36.562 8.391 1 93.56 467 MET A O 1
ATOM 3750 N N . ASN A 1 468 ? -2.402 38.75 8.344 1 92.81 468 ASN A N 1
ATOM 3751 C CA . ASN A 1 468 ? -1.445 38.562 7.258 1 92.81 468 ASN A CA 1
ATOM 3752 C C . ASN A 1 468 ? -0.267 37.688 7.699 1 92.81 468 ASN A C 1
ATOM 3754 O O . ASN A 1 468 ? 0.224 36.875 6.926 1 92.81 468 ASN A O 1
ATOM 3758 N N . HIS A 1 469 ? 0.169 37.906 8.906 1 94.88 469 HIS A N 1
ATOM 3759 C CA . HIS A 1 469 ? 1.226 37.094 9.461 1 94.88 469 HIS A CA 1
ATOM 3760 C C . HIS A 1 469 ? 0.791 35.625 9.523 1 94.88 469 HIS A C 1
ATOM 3762 O O . HIS A 1 469 ? 1.548 34.719 9.133 1 94.88 469 HIS A O 1
ATOM 3768 N N . PHE A 1 470 ? -0.392 35.406 9.984 1 95 470 PHE A N 1
ATOM 3769 C CA . PHE A 1 470 ? -0.953 34.062 10.094 1 95 470 PHE A CA 1
ATOM 3770 C C . PHE A 1 470 ? -0.987 33.375 8.727 1 95 470 PHE A C 1
ATOM 3772 O O . PHE A 1 470 ? -0.581 32.219 8.594 1 95 470 PHE A O 1
ATOM 3779 N N . ASN A 1 471 ? -1.495 34.094 7.758 1 92.75 471 ASN A N 1
ATOM 3780 C CA . ASN A 1 471 ? -1.615 33.531 6.414 1 92.75 471 ASN A CA 1
ATOM 3781 C C . ASN A 1 471 ? -0.249 33.188 5.824 1 92.75 471 ASN A C 1
ATOM 3783 O O . ASN A 1 471 ? -0.092 32.156 5.164 1 92.75 471 ASN A O 1
ATOM 3787 N N . MET A 1 472 ? 0.682 34.031 6.062 1 91.5 472 MET A N 1
ATOM 3788 C CA . MET A 1 472 ? 2.035 33.781 5.562 1 91.5 472 MET A CA 1
ATOM 3789 C C . MET A 1 472 ? 2.646 32.562 6.211 1 91.5 472 MET A C 1
ATOM 3791 O O . MET A 1 472 ? 3.193 31.688 5.52 1 91.5 472 MET A O 1
ATOM 3795 N N . GLU A 1 473 ? 2.557 32.438 7.512 1 93.38 473 GLU A N 1
ATOM 3796 C CA . GLU A 1 473 ? 3.092 31.281 8.242 1 93.38 473 GLU A CA 1
ATOM 3797 C C . GLU A 1 473 ? 2.375 30 7.844 1 93.38 473 GLU A C 1
ATOM 3799 O O . GLU A 1 473 ? 3.004 28.938 7.723 1 93.38 473 GLU A O 1
ATOM 3804 N N . LEU A 1 474 ? 1.074 30.125 7.75 1 94.12 474 LEU A N 1
ATOM 3805 C CA . LEU A 1 474 ? 0.259 28.969 7.367 1 94.12 474 LEU A CA 1
ATOM 3806 C C . LEU A 1 474 ? 0.741 28.391 6.043 1 94.12 474 LEU A C 1
ATOM 3808 O O . LEU A 1 474 ? 0.976 27.172 5.945 1 94.12 474 LEU A O 1
ATOM 3812 N N . SER A 1 475 ? 0.891 29.219 5.02 1 92.06 475 SER A N 1
ATOM 3813 C CA . SER A 1 475 ? 1.321 28.781 3.695 1 92.06 475 SER A CA 1
ATOM 3814 C C . SER A 1 475 ? 2.727 28.188 3.738 1 92.06 475 SER A C 1
ATOM 3816 O O . SER A 1 475 ? 2.977 27.125 3.158 1 92.06 475 SER A O 1
ATOM 3818 N N . ASN A 1 476 ? 3.602 28.844 4.465 1 92.12 476 ASN A N 1
ATOM 3819 C CA . ASN A 1 476 ? 4.988 28.391 4.531 1 92.12 476 ASN A CA 1
ATOM 3820 C C . ASN A 1 476 ? 5.109 27.062 5.293 1 92.12 476 ASN A C 1
ATOM 3822 O O . ASN A 1 476 ? 5.84 26.172 4.871 1 92.12 476 ASN A O 1
ATOM 3826 N N . ASP A 1 477 ? 4.473 26.969 6.387 1 94.12 477 ASP A N 1
ATOM 3827 C CA . ASP A 1 477 ? 4.551 25.781 7.223 1 94.12 477 ASP A CA 1
ATOM 3828 C C . ASP A 1 477 ? 4.047 24.547 6.473 1 94.12 477 ASP A C 1
ATOM 3830 O O . ASP A 1 477 ? 4.707 23.516 6.465 1 94.12 477 ASP A O 1
ATOM 3834 N N . TYR A 1 478 ? 2.896 24.656 5.879 1 94.31 478 TYR A N 1
ATOM 3835 C CA . TYR A 1 478 ? 2.324 23.484 5.211 1 94.31 478 TYR A CA 1
ATOM 3836 C C . TYR A 1 478 ? 3.043 23.203 3.898 1 94.31 478 TYR A C 1
ATOM 3838 O O . TYR A 1 478 ? 3.111 22.062 3.457 1 94.31 478 TYR A O 1
ATOM 3846 N N . LYS A 1 479 ? 3.57 24.25 3.254 1 93.94 479 LYS A N 1
ATOM 3847 C CA . LYS A 1 479 ? 4.43 24 2.098 1 93.94 479 LYS A CA 1
ATOM 3848 C C . LYS A 1 479 ? 5.617 23.125 2.473 1 93.94 479 LYS A C 1
ATOM 3850 O O . LYS A 1 479 ? 5.871 22.109 1.827 1 93.94 479 LYS A O 1
ATOM 3855 N N . GLU A 1 480 ? 6.281 23.5 3.512 1 94.31 480 GLU A N 1
ATOM 3856 C CA . GLU A 1 480 ? 7.465 22.75 3.949 1 94.31 480 GLU A CA 1
ATOM 3857 C C . GLU A 1 480 ? 7.094 21.359 4.441 1 94.31 480 GLU A C 1
ATOM 3859 O O . GLU A 1 480 ? 7.797 20.391 4.16 1 94.31 480 GLU A O 1
ATOM 3864 N N . THR A 1 481 ? 6.074 21.266 5.176 1 96 481 THR A N 1
ATOM 3865 C CA . THR A 1 481 ? 5.66 19.984 5.746 1 96 481 THR A CA 1
ATOM 3866 C C . THR A 1 481 ? 5.234 19.016 4.648 1 96 481 THR A C 1
ATOM 3868 O O . THR A 1 481 ? 5.621 17.844 4.668 1 96 481 THR A O 1
ATOM 3871 N N . PHE A 1 482 ? 4.402 19.484 3.678 1 96.19 482 PHE A N 1
ATOM 3872 C CA . PHE A 1 482 ? 3.969 18.625 2.59 1 96.19 482 PHE A CA 1
ATOM 3873 C C . PHE A 1 482 ? 5.145 18.234 1.7 1 96.19 482 PHE A C 1
ATOM 3875 O O . PHE A 1 482 ? 5.199 17.125 1.184 1 96.19 482 PHE A O 1
ATOM 3882 N N . ARG A 1 483 ? 6.008 19.172 1.516 1 95.31 483 ARG A N 1
ATOM 3883 C CA . ARG A 1 483 ? 7.223 18.844 0.773 1 95.31 483 ARG A CA 1
ATOM 3884 C C . ARG A 1 483 ? 7.988 17.703 1.445 1 95.31 483 ARG A C 1
ATOM 3886 O O . ARG A 1 483 ? 8.414 16.766 0.781 1 95.31 483 ARG A O 1
ATOM 3893 N N . HIS A 1 484 ? 8.141 17.812 2.709 1 95.75 484 HIS A N 1
ATOM 3894 C CA . HIS A 1 484 ? 8.82 16.781 3.473 1 95.75 484 HIS A CA 1
ATOM 3895 C C . HIS A 1 484 ? 8.047 15.469 3.426 1 95.75 484 HIS A C 1
ATOM 3897 O O . HIS A 1 484 ? 8.641 14.391 3.281 1 95.75 484 HIS A O 1
ATOM 3903 N N . PHE A 1 485 ? 6.75 15.57 3.6 1 96.88 485 PHE A N 1
ATOM 3904 C CA . PHE A 1 485 ? 5.867 14.406 3.557 1 96.88 485 PHE A CA 1
ATOM 3905 C C . PHE A 1 485 ? 6.039 13.648 2.248 1 96.88 485 PHE A C 1
ATOM 3907 O O . PHE A 1 485 ? 6.227 12.43 2.252 1 96.88 485 PHE A O 1
ATOM 3914 N N . LEU A 1 486 ? 5.984 14.375 1.177 1 97.19 486 LEU A N 1
ATOM 3915 C CA . LEU A 1 486 ? 6.078 13.766 -0.146 1 97.19 486 LEU A CA 1
ATOM 3916 C C . LEU A 1 486 ? 7.492 13.258 -0.408 1 97.19 486 LEU A C 1
ATOM 3918 O O . LEU A 1 486 ? 7.668 12.219 -1.054 1 97.19 486 LEU A O 1
ATOM 3922 N N . TYR A 1 487 ? 8.461 14.008 0.026 1 96.62 487 TYR A N 1
ATOM 3923 C CA . TYR A 1 487 ? 9.844 13.562 -0.125 1 96.62 487 TYR A CA 1
ATOM 3924 C C . TYR A 1 487 ? 10.047 12.195 0.528 1 96.62 487 TYR A C 1
ATOM 3926 O O . TYR A 1 487 ? 10.656 11.305 -0.067 1 96.62 487 TYR A O 1
ATOM 3934 N N . GLU A 1 488 ? 9.602 12.094 1.743 1 96.69 488 GLU A N 1
ATOM 3935 C CA . GLU A 1 488 ? 9.75 10.828 2.461 1 96.69 488 GLU A CA 1
ATOM 3936 C C . GLU A 1 488 ? 8.977 9.711 1.769 1 96.69 488 GLU A C 1
ATOM 3938 O O . GLU A 1 488 ? 9.414 8.555 1.774 1 96.69 488 GLU A O 1
ATOM 3943 N N . GLN A 1 489 ? 7.801 9.984 1.225 1 96.81 489 GLN A N 1
ATOM 3944 C CA . GLN A 1 489 ? 7.047 9 0.464 1 96.81 489 GLN A CA 1
ATOM 3945 C C . GLN A 1 489 ? 7.832 8.523 -0.754 1 96.81 489 GLN A C 1
ATOM 3947 O O . GLN A 1 489 ? 7.887 7.324 -1.036 1 96.81 489 GLN A O 1
ATOM 3952 N N . VAL A 1 490 ? 8.422 9.43 -1.493 1 97.12 490 VAL A N 1
ATOM 3953 C CA . VAL A 1 490 ? 9.219 9.078 -2.662 1 97.12 490 VAL A CA 1
ATOM 3954 C C . VAL A 1 490 ? 10.367 8.164 -2.246 1 97.12 490 VAL A C 1
ATOM 3956 O O . VAL A 1 490 ? 10.648 7.168 -2.918 1 97.12 490 VAL A O 1
ATOM 3959 N N . GLN A 1 491 ? 10.992 8.492 -1.114 1 96.94 491 GLN A N 1
ATOM 3960 C CA . GLN A 1 491 ? 12.109 7.676 -0.635 1 96.94 491 GLN A CA 1
ATOM 3961 C C . GLN A 1 491 ? 11.648 6.258 -0.304 1 96.94 491 GLN A C 1
ATOM 3963 O O . GLN A 1 491 ? 12.328 5.285 -0.639 1 96.94 491 GLN A O 1
ATOM 3968 N N . MET A 1 492 ? 10.539 6.145 0.334 1 97 492 MET A N 1
ATOM 3969 C CA . MET A 1 492 ? 10.016 4.832 0.703 1 97 492 MET A CA 1
ATOM 3970 C C . MET A 1 492 ? 9.719 3.996 -0.538 1 97 492 MET A C 1
ATOM 3972 O O . MET A 1 492 ? 10.141 2.844 -0.631 1 97 492 MET A O 1
ATOM 3976 N N . TYR A 1 493 ? 8.953 4.539 -1.516 1 97.44 493 TYR A N 1
ATOM 3977 C CA . TYR A 1 493 ? 8.578 3.801 -2.715 1 97.44 493 TYR A CA 1
ATOM 3978 C C . TYR A 1 493 ? 9.805 3.441 -3.545 1 97.44 493 TYR A C 1
ATOM 3980 O O . TYR A 1 493 ? 9.844 2.391 -4.188 1 97.44 493 TYR A O 1
ATOM 3988 N N . ASN A 1 494 ? 10.789 4.309 -3.541 1 97.06 494 ASN A N 1
ATOM 3989 C CA . ASN A 1 494 ? 12.047 3.965 -4.191 1 97.06 494 ASN A CA 1
ATOM 3990 C C . ASN A 1 494 ? 12.703 2.748 -3.543 1 97.06 494 ASN A C 1
ATOM 3992 O O . ASN A 1 494 ? 13.203 1.862 -4.238 1 97.06 494 ASN A O 1
ATOM 3996 N N . LYS A 1 495 ? 12.727 2.785 -2.25 1 97.38 495 LYS A N 1
ATOM 3997 C CA . LYS A 1 495 ? 13.305 1.656 -1.526 1 97.38 495 LYS A CA 1
ATOM 3998 C C . LYS A 1 495 ? 12.555 0.365 -1.837 1 97.38 495 LYS A C 1
ATOM 4000 O O . LYS A 1 495 ? 13.172 -0.683 -2.047 1 97.38 495 LYS A O 1
ATOM 4005 N N . ILE A 1 496 ? 11.258 0.398 -1.866 1 97.94 496 ILE A N 1
ATOM 4006 C CA . ILE A 1 496 ? 10.438 -0.767 -2.17 1 97.94 496 ILE A CA 1
ATOM 4007 C C . ILE A 1 496 ? 10.727 -1.247 -3.59 1 97.94 496 ILE A C 1
ATOM 4009 O O . ILE A 1 496 ? 10.906 -2.445 -3.822 1 97.94 496 ILE A O 1
ATOM 4013 N N . THR A 1 497 ? 10.742 -0.292 -4.543 1 97.81 497 THR A N 1
ATOM 4014 C CA . THR A 1 497 ? 11.016 -0.631 -5.934 1 97.81 497 THR A CA 1
ATOM 4015 C C . THR A 1 497 ? 12.359 -1.334 -6.066 1 97.81 497 THR A C 1
ATOM 4017 O O . THR A 1 497 ? 12.484 -2.318 -6.797 1 97.81 497 THR A O 1
ATOM 4020 N N . ASP A 1 498 ? 13.32 -0.859 -5.375 1 97.56 498 ASP A N 1
ATOM 4021 C CA . ASP A 1 498 ? 14.656 -1.456 -5.418 1 97.56 498 ASP A CA 1
ATOM 4022 C C . ASP A 1 498 ? 14.633 -2.885 -4.879 1 97.56 498 ASP A C 1
ATOM 4024 O O . ASP A 1 498 ? 15.25 -3.781 -5.457 1 97.56 498 ASP A O 1
ATOM 4028 N N . LYS A 1 499 ? 13.992 -3.078 -3.791 1 97.94 499 LYS A N 1
ATOM 4029 C CA . LYS A 1 499 ? 13.891 -4.414 -3.207 1 97.94 499 LYS A CA 1
ATOM 4030 C C . LYS A 1 499 ? 13.164 -5.371 -4.145 1 97.94 499 LYS A C 1
ATOM 4032 O O . LYS A 1 499 ? 13.562 -6.531 -4.281 1 97.94 499 LYS A O 1
ATOM 4037 N N . LEU A 1 500 ? 12.094 -4.898 -4.777 1 97.81 500 LEU A N 1
ATOM 4038 C CA . LEU A 1 500 ? 11.344 -5.719 -5.719 1 97.81 500 LEU A CA 1
ATOM 4039 C C . LEU A 1 500 ? 12.188 -6.051 -6.945 1 97.81 500 LEU A C 1
ATOM 4041 O O . LEU A 1 500 ? 12.109 -7.16 -7.48 1 97.81 500 LEU A O 1
ATOM 4045 N N . ARG A 1 501 ? 13 -5.117 -7.43 1 97.31 501 ARG A N 1
ATOM 4046 C CA . ARG A 1 501 ? 13.898 -5.352 -8.555 1 97.31 501 ARG A CA 1
ATOM 4047 C C . ARG A 1 501 ? 14.922 -6.434 -8.227 1 97.31 501 ARG A C 1
ATOM 4049 O O . ARG A 1 501 ? 15.25 -7.262 -9.078 1 97.31 501 ARG A O 1
ATOM 4056 N N . GLU A 1 502 ? 15.422 -6.355 -7.031 1 97.12 502 GLU A N 1
ATOM 4057 C CA . GLU A 1 502 ? 16.359 -7.391 -6.598 1 97.12 502 GLU A CA 1
ATOM 4058 C C . GLU A 1 502 ? 15.695 -8.766 -6.578 1 97.12 502 GLU A C 1
ATOM 4060 O O . GLU A 1 502 ? 16.297 -9.758 -6.988 1 97.12 502 GLU A O 1
ATOM 4065 N N . ALA A 1 503 ? 14.5 -8.797 -6.051 1 97.25 503 ALA A N 1
ATOM 4066 C CA . ALA A 1 503 ? 13.75 -10.055 -6.035 1 97.25 503 ALA A CA 1
ATOM 4067 C C . ALA A 1 503 ? 13.508 -10.555 -7.457 1 97.25 503 ALA A C 1
ATOM 4069 O O . ALA A 1 503 ? 13.641 -11.75 -7.727 1 97.25 503 ALA A O 1
ATOM 4070 N N . TYR A 1 504 ? 13.117 -9.641 -8.383 1 96.62 504 TYR A N 1
ATOM 4071 C CA . TYR A 1 504 ? 12.906 -9.977 -9.789 1 96.62 504 TYR A CA 1
ATOM 4072 C C . TYR A 1 504 ? 14.164 -10.578 -10.398 1 96.62 504 TYR A C 1
ATOM 4074 O O . TYR A 1 504 ? 14.086 -11.562 -11.141 1 96.62 504 TYR A O 1
ATOM 4082 N N . ALA A 1 505 ? 15.328 -10.078 -10.094 1 94.94 505 ALA A N 1
ATOM 4083 C CA . ALA A 1 505 ? 16.609 -10.5 -10.656 1 94.94 505 ALA A CA 1
ATOM 4084 C C . ALA A 1 505 ? 16.953 -11.93 -10.234 1 94.94 505 ALA A C 1
ATOM 4086 O O . ALA A 1 505 ? 17.641 -12.648 -10.953 1 94.94 505 ALA A O 1
ATOM 4087 N N . ARG A 1 506 ? 16.375 -12.375 -9.109 1 93.5 506 ARG A N 1
ATOM 4088 C CA . ARG A 1 506 ? 16.656 -13.719 -8.617 1 93.5 506 ARG A CA 1
ATOM 4089 C C . ARG A 1 506 ? 15.953 -14.766 -9.469 1 93.5 506 ARG A C 1
ATOM 4091 O O . ARG A 1 506 ? 16.297 -15.953 -9.414 1 93.5 506 ARG A O 1
ATOM 4098 N N . PHE A 1 507 ? 14.992 -14.352 -10.258 1 93.25 507 PHE A N 1
ATOM 4099 C CA . PHE A 1 507 ? 14.258 -15.305 -11.086 1 93.25 507 PHE A CA 1
ATOM 4100 C C . PHE A 1 507 ? 14.836 -15.359 -12.5 1 93.25 507 PHE A C 1
ATOM 4102 O O . PHE A 1 507 ? 14.297 -16.047 -13.367 1 93.25 507 PHE A O 1
ATOM 4109 N N . GLU A 1 508 ? 15.945 -14.656 -12.867 1 84.12 508 GLU A N 1
ATOM 4110 C CA . GLU A 1 508 ? 16.547 -14.625 -14.195 1 84.12 508 GLU A CA 1
ATOM 4111 C C . GLU A 1 508 ? 17.594 -15.719 -14.344 1 84.12 508 GLU A C 1
ATOM 4113 O O . GLU A 1 508 ? 18.344 -15.734 -15.328 1 84.12 508 GLU A O 1
ATOM 4118 N N . PHE A 1 509 ? 17.484 -16.891 -13.898 1 75.31 509 PHE A N 1
ATOM 4119 C CA . PHE A 1 509 ? 18.359 -18.031 -14.195 1 75.31 509 PHE A CA 1
ATOM 4120 C C . PHE A 1 509 ? 17.719 -18.938 -15.25 1 75.31 509 PHE A C 1
ATOM 4122 O O . PHE A 1 509 ? 16.516 -18.891 -15.469 1 75.31 509 PHE A O 1
ATOM 4129 N N . MET B 1 1 ? -29.609 14.727 -46.656 1 55.41 1 MET B N 1
ATOM 4130 C CA . MET B 1 1 ? -30.094 15.211 -45.344 1 55.41 1 MET B CA 1
ATOM 4131 C C . MET B 1 1 ? -29.344 14.539 -44.219 1 55.41 1 MET B C 1
ATOM 4133 O O . MET B 1 1 ? -29.016 13.352 -44.281 1 55.41 1 MET B O 1
ATOM 4137 N N . PRO B 1 2 ? -28.656 15.266 -43.188 1 68.69 2 PRO B N 1
ATOM 4138 C CA . PRO B 1 2 ? -27.953 14.695 -42.031 1 68.69 2 PRO B CA 1
ATOM 4139 C C . PRO B 1 2 ? -28.875 13.82 -41.156 1 68.69 2 PRO B C 1
ATOM 4141 O O . PRO B 1 2 ? -29.984 14.234 -40.812 1 68.69 2 PRO B O 1
ATOM 4144 N N . THR B 1 3 ? -28.672 12.555 -41.219 1 76.5 3 THR B N 1
ATOM 4145 C CA . THR B 1 3 ? -29.438 11.57 -40.469 1 76.5 3 THR B CA 1
ATOM 4146 C C . THR B 1 3 ? -28.922 11.461 -39.062 1 76.5 3 THR B C 1
ATOM 4148 O O . THR B 1 3 ? -27.719 11.461 -38.812 1 76.5 3 THR B O 1
ATOM 4151 N N . LYS B 1 4 ? -29.844 11.609 -38.125 1 79.38 4 LYS B N 1
ATOM 4152 C CA . LYS B 1 4 ? -29.469 11.5 -36.688 1 79.38 4 LYS B CA 1
ATOM 4153 C C . LYS B 1 4 ? -29.375 10.039 -36.281 1 79.38 4 LYS B C 1
ATOM 4155 O O . LYS B 1 4 ? -30.094 9.18 -36.781 1 79.38 4 LYS B O 1
ATOM 4160 N N . ALA B 1 5 ? -28.359 9.812 -35.469 1 80 5 ALA B N 1
ATOM 4161 C CA . ALA B 1 5 ? -28.156 8.445 -35 1 80 5 ALA B CA 1
ATOM 4162 C C . ALA B 1 5 ? -27.922 8.43 -33.5 1 80 5 ALA B C 1
ATOM 4164 O O . ALA B 1 5 ? -27.359 9.375 -32.938 1 80 5 ALA B O 1
ATOM 4165 N N . VAL B 1 6 ? -28.422 7.531 -32.875 1 81.56 6 VAL B N 1
ATOM 4166 C CA . VAL B 1 6 ? -28.188 7.316 -31.453 1 81.56 6 VAL B CA 1
ATOM 4167 C C . VAL B 1 6 ? -27.062 6.297 -31.266 1 81.56 6 VAL B C 1
ATOM 4169 O O . VAL B 1 6 ? -27.078 5.234 -31.891 1 81.56 6 VAL B O 1
ATOM 4172 N N . VAL B 1 7 ? -26.094 6.691 -30.5 1 77.38 7 VAL B N 1
ATOM 4173 C CA . VAL B 1 7 ? -24.953 5.828 -30.25 1 77.38 7 VAL B CA 1
ATOM 4174 C C . VAL B 1 7 ? -25.375 4.641 -29.391 1 77.38 7 VAL B C 1
ATOM 4176 O O . VAL B 1 7 ? -25.891 4.82 -28.281 1 77.38 7 VAL B O 1
ATOM 4179 N N . GLN B 1 8 ? -25.141 3.494 -29.719 1 76.12 8 GLN B N 1
ATOM 4180 C CA . GLN B 1 8 ? -25.5 2.244 -29.062 1 76.12 8 GLN B CA 1
ATOM 4181 C C . GLN B 1 8 ? -24.281 1.59 -28.422 1 76.12 8 GLN B C 1
ATOM 4183 O O . GLN B 1 8 ? -24.406 0.812 -27.469 1 76.12 8 GLN B O 1
ATOM 4188 N N . CYS B 1 9 ? -23.219 1.927 -29.016 1 74.94 9 CYS B N 1
ATOM 4189 C CA . CYS B 1 9 ? -21.969 1.389 -28.484 1 74.94 9 CYS B CA 1
ATOM 4190 C C . CYS B 1 9 ? -20.906 2.479 -28.375 1 74.94 9 CYS B C 1
ATOM 4192 O O . CYS B 1 9 ? -20.766 3.311 -29.266 1 74.94 9 CYS B O 1
ATOM 4194 N N . ILE B 1 10 ? -20.203 2.463 -27.359 1 74.62 10 ILE B N 1
ATOM 4195 C CA . ILE B 1 10 ? -19.156 3.453 -27.125 1 74.62 10 ILE B CA 1
ATOM 4196 C C . ILE B 1 10 ? -18.031 3.266 -28.141 1 74.62 10 ILE B C 1
ATOM 4198 O O . ILE B 1 10 ? -17.719 2.137 -28.531 1 74.62 10 ILE B O 1
ATOM 4202 N N . PHE B 1 11 ? -17.422 4.32 -28.594 1 75.06 11 PHE B N 1
ATOM 4203 C CA . PHE B 1 11 ? -16.25 4.359 -29.469 1 75.06 11 PHE B CA 1
ATOM 4204 C C . PHE B 1 11 ? -15.352 5.539 -29.125 1 75.06 11 PHE B C 1
ATOM 4206 O O . PHE B 1 11 ? -15.812 6.684 -29.078 1 75.06 11 PHE B O 1
ATOM 4213 N N . LYS B 1 12 ? -14.148 5.145 -28.891 1 73.81 12 LYS B N 1
ATOM 4214 C CA . LYS B 1 12 ? -13.133 6.176 -28.703 1 73.81 12 LYS B CA 1
ATOM 4215 C C . LYS B 1 12 ? -12.312 6.363 -29.984 1 73.81 12 LYS B C 1
ATOM 4217 O O . LYS B 1 12 ? -11.703 5.414 -30.484 1 73.81 12 LYS B O 1
ATOM 4222 N N . GLY B 1 13 ? -12.234 7.27 -30.5 1 69.31 13 GLY B N 1
ATOM 4223 C CA . GLY B 1 13 ? -11.461 7.605 -31.688 1 69.31 13 GLY B CA 1
ATOM 4224 C C . GLY B 1 13 ? -9.969 7.621 -31.438 1 69.31 13 GLY B C 1
ATOM 4225 O O . GLY B 1 13 ? -9.5 8.203 -30.469 1 69.31 13 GLY B O 1
ATOM 4226 N N . HIS B 1 14 ? -9.086 7.062 -32.312 1 67.12 14 HIS B N 1
ATOM 4227 C CA . HIS B 1 14 ? -7.641 6.957 -32.156 1 67.12 14 HIS B CA 1
ATOM 4228 C C . HIS B 1 14 ? -6.906 7.898 -33.094 1 67.12 14 HIS B C 1
ATOM 4230 O O . HIS B 1 14 ? -5.777 8.312 -32.812 1 67.12 14 HIS B O 1
ATOM 4236 N N . THR B 1 15 ? -7.355 8.141 -34.125 1 68.19 15 THR B N 1
ATOM 4237 C CA . THR B 1 15 ? -6.703 8.961 -35.156 1 68.19 15 THR B CA 1
ATOM 4238 C C . THR B 1 15 ? -7.422 10.305 -35.312 1 68.19 15 THR B C 1
ATOM 4240 O O . THR B 1 15 ? -8.609 10.414 -35 1 68.19 15 THR B O 1
ATOM 4243 N N . GLU B 1 16 ? -6.625 11.203 -35.812 1 74.62 16 GLU B N 1
ATOM 4244 C CA . GLU B 1 16 ? -7.156 12.523 -36.125 1 74.62 16 GLU B CA 1
ATOM 4245 C C . GLU B 1 16 ? -8.281 12.445 -37.156 1 74.62 16 GLU B C 1
ATOM 4247 O O . GLU B 1 16 ? -8.125 11.828 -38.219 1 74.62 16 GLU B O 1
ATOM 4252 N N . GLY B 1 17 ? -9.539 12.633 -36.781 1 78 17 GLY B N 1
ATOM 4253 C CA . GLY B 1 17 ? -10.703 12.633 -37.656 1 78 17 GLY B CA 1
ATOM 4254 C C . GLY B 1 17 ? -11.773 11.656 -37.219 1 78 17 GLY B C 1
ATOM 4255 O O . GLY B 1 17 ? -12.883 11.648 -37.781 1 78 17 GLY B O 1
ATOM 4256 N N . GLU B 1 18 ? -11.406 10.836 -36.344 1 80.94 18 GLU B N 1
ATOM 4257 C CA . GLU B 1 18 ? -12.406 9.891 -35.844 1 80.94 18 GLU B CA 1
ATOM 4258 C C . GLU B 1 18 ? -13.133 10.453 -34.625 1 80.94 18 GLU B C 1
ATOM 4260 O O . GLU B 1 18 ? -12.516 11.109 -33.781 1 80.94 18 GLU B O 1
ATOM 4265 N N . LEU B 1 19 ? -14.32 10.141 -34.375 1 79.31 19 LEU B N 1
ATOM 4266 C CA . LEU B 1 19 ? -15.195 10.68 -33.344 1 79.31 19 LEU B CA 1
ATOM 4267 C C . LEU B 1 19 ? -15.32 9.695 -32.188 1 79.31 19 LEU B C 1
ATOM 4269 O O . LEU B 1 19 ? -15.461 8.484 -32.406 1 79.31 19 LEU B O 1
ATOM 4273 N N . THR B 1 20 ? -15.195 10.258 -31.062 1 80.62 20 THR B N 1
ATOM 4274 C CA . THR B 1 20 ? -15.508 9.445 -29.891 1 80.62 20 THR B CA 1
ATOM 4275 C C . THR B 1 20 ? -17 9.438 -29.625 1 80.62 20 THR B C 1
ATOM 4277 O O . THR B 1 20 ? -17.641 10.492 -29.578 1 80.62 20 THR B O 1
ATOM 4280 N N . LEU B 1 21 ? -17.531 8.297 -29.453 1 76.44 21 LEU B N 1
ATOM 4281 C CA . LEU B 1 21 ? -18.969 8.086 -29.25 1 76.44 21 LEU B CA 1
ATOM 4282 C C . LEU B 1 21 ? -19.25 7.656 -27.828 1 76.44 21 LEU B C 1
ATOM 4284 O O . LEU B 1 21 ? -18.594 6.77 -27.297 1 76.44 21 LEU B O 1
ATOM 4288 N N . THR B 1 22 ? -20.172 8.305 -27.25 1 80.19 22 THR B N 1
ATOM 4289 C CA . THR B 1 22 ? -20.688 7.945 -25.922 1 80.19 22 THR B CA 1
ATOM 4290 C C . THR B 1 22 ? -22.078 7.34 -26.047 1 80.19 22 THR B C 1
ATOM 4292 O O . THR B 1 22 ? -22.875 7.77 -26.875 1 80.19 22 THR B O 1
ATOM 4295 N N . LEU B 1 23 ? -22.266 6.445 -25.234 1 77.88 23 LEU B N 1
ATOM 4296 C CA . LEU B 1 23 ? -23.516 5.691 -25.266 1 77.88 23 LEU B CA 1
ATOM 4297 C C . LEU B 1 23 ? -24.703 6.609 -25.047 1 77.88 23 LEU B C 1
ATOM 4299 O O . LEU B 1 23 ? -24.703 7.434 -24.125 1 77.88 23 LEU B O 1
ATOM 4303 N N . GLY B 1 24 ? -25.688 6.531 -25.953 1 77.31 24 GLY B N 1
ATOM 4304 C CA . GLY B 1 24 ? -26.922 7.273 -25.875 1 77.31 24 GLY B CA 1
ATOM 4305 C C . GLY B 1 24 ? -26.844 8.656 -26.5 1 77.31 24 GLY B C 1
ATOM 4306 O O . GLY B 1 24 ? -27.844 9.359 -26.594 1 77.31 24 GLY B O 1
ATOM 4307 N N . GLU B 1 25 ? -25.719 8.945 -26.906 1 78.38 25 GLU B N 1
ATOM 4308 C CA . GLU B 1 25 ? -25.547 10.25 -27.531 1 78.38 25 GLU B CA 1
ATOM 4309 C C . GLU B 1 25 ? -26.172 10.289 -28.922 1 78.38 25 GLU B C 1
ATOM 4311 O O . GLU B 1 25 ? -26.141 9.297 -29.656 1 78.38 25 GLU B O 1
ATOM 4316 N N . ILE B 1 26 ? -26.844 11.43 -29.141 1 80.44 26 ILE B N 1
ATOM 4317 C CA . ILE B 1 26 ? -27.406 11.617 -30.469 1 80.44 26 ILE B CA 1
ATOM 4318 C C . ILE B 1 26 ? -26.375 12.281 -31.375 1 80.44 26 ILE B C 1
ATOM 4320 O O . ILE B 1 26 ? -25.875 13.367 -31.062 1 80.44 26 ILE B O 1
ATOM 4324 N N . ILE B 1 27 ? -26.047 11.648 -32.531 1 77.44 27 ILE B N 1
ATOM 4325 C CA . ILE B 1 27 ? -25.062 12.125 -33.5 1 77.44 27 ILE B CA 1
ATOM 4326 C C . ILE B 1 27 ? -25.75 12.414 -34.812 1 77.44 27 ILE B C 1
ATOM 4328 O O . ILE B 1 27 ? -26.688 11.727 -35.219 1 77.44 27 ILE B O 1
ATOM 4332 N N . THR B 1 28 ? -25.219 13.445 -35.25 1 82.69 28 THR B N 1
ATOM 4333 C CA . THR B 1 28 ? -25.688 13.805 -36.594 1 82.69 28 THR B CA 1
ATOM 4334 C C . THR B 1 28 ? -24.781 13.195 -37.656 1 82.69 28 THR B C 1
ATOM 4336 O O . THR B 1 28 ? -23.609 13.539 -37.75 1 82.69 28 THR B O 1
ATOM 4339 N N . VAL B 1 29 ? -25.297 12.266 -38.469 1 80.38 29 VAL B N 1
ATOM 4340 C CA . VAL B 1 29 ? -24.516 11.586 -39.5 1 80.38 29 VAL B CA 1
ATOM 4341 C C . VAL B 1 29 ? -24.562 12.406 -40.812 1 80.38 29 VAL B C 1
ATOM 4343 O O . VAL B 1 29 ? -25.625 12.617 -41.375 1 80.38 29 VAL B O 1
ATOM 4346 N N . THR B 1 30 ? -23.438 12.859 -41.219 1 80.69 30 THR B N 1
ATOM 4347 C CA . THR B 1 30 ? -23.312 13.711 -42.406 1 80.69 30 THR B CA 1
ATOM 4348 C C . THR B 1 30 ? -23.094 12.875 -43.656 1 80.69 30 THR B C 1
ATOM 4350 O O . THR B 1 30 ? -23.5 13.266 -44.75 1 80.69 30 THR B O 1
ATOM 4353 N N . SER B 1 31 ? -22.359 11.797 -43.5 1 78.62 31 SER B N 1
ATOM 4354 C CA . SER B 1 31 ? -22.125 10.914 -44.656 1 78.62 31 SER B CA 1
ATOM 4355 C C . SER B 1 31 ? -22.094 9.453 -44.219 1 78.62 31 SER B C 1
ATOM 4357 O O . SER B 1 31 ? -21.453 9.109 -43.219 1 78.62 31 SER B O 1
ATOM 4359 N N . GLN B 1 32 ? -22.672 8.617 -44.75 1 75 32 GLN B N 1
ATOM 4360 C CA . GLN B 1 32 ? -22.625 7.176 -44.562 1 75 32 GLN B CA 1
ATOM 4361 C C . GLN B 1 32 ? -21.609 6.523 -45.5 1 75 32 GLN B C 1
ATOM 4363 O O . GLN B 1 32 ? -21.734 6.621 -46.719 1 75 32 GLN B O 1
ATOM 4368 N N . GLY B 1 33 ? -20.5 6.875 -45.375 1 62.69 33 GLY B N 1
ATOM 4369 C CA . GLY B 1 33 ? -19.391 6.441 -46.219 1 62.69 33 GLY B CA 1
ATOM 4370 C C . GLY B 1 33 ? -19.766 5.289 -47.156 1 62.69 33 GLY B C 1
ATOM 4371 O O . GLY B 1 33 ? -20.719 4.562 -46.875 1 62.69 33 GLY B O 1
ATOM 4372 N N . THR B 1 34 ? -19.453 5.293 -48.25 1 59.12 34 THR B N 1
ATOM 4373 C CA . THR B 1 34 ? -19.625 4.406 -49.406 1 59.12 34 THR B CA 1
ATOM 4374 C C . THR B 1 34 ? -18.859 3.102 -49.188 1 59.12 34 THR B C 1
ATOM 4376 O O . THR B 1 34 ? -17.656 3.041 -49.438 1 59.12 34 THR B O 1
ATOM 4379 N N . GLY B 1 35 ? -19.188 2.084 -48.125 1 62.59 35 GLY B N 1
ATOM 4380 C CA . GLY B 1 35 ? -18.859 0.668 -48.125 1 62.59 35 GLY B CA 1
ATOM 4381 C C . GLY B 1 35 ? -18.031 0.234 -46.938 1 62.59 35 GLY B C 1
ATOM 4382 O O . GLY B 1 35 ? -17.969 -0.954 -46.625 1 62.59 35 GLY B O 1
ATOM 4383 N N . ASP B 1 36 ? -17.141 1.027 -46.469 1 66 36 ASP B N 1
ATOM 4384 C CA . ASP B 1 36 ? -16.156 0.497 -45.531 1 66 36 ASP B CA 1
ATOM 4385 C C . ASP B 1 36 ? -16.734 0.399 -44.125 1 66 36 ASP B C 1
ATOM 4387 O O . ASP B 1 36 ? -16.016 0.097 -43.156 1 66 36 ASP B O 1
ATOM 4391 N N . GLY B 1 37 ? -18.031 0.716 -43.875 1 75.31 37 GLY B N 1
ATOM 4392 C CA . GLY B 1 37 ? -18.734 0.567 -42.625 1 75.31 37 GLY B CA 1
ATOM 4393 C C . GLY B 1 37 ? -18.547 1.743 -41.688 1 75.31 37 GLY B C 1
ATOM 4394 O O . GLY B 1 37 ? -19.125 1.781 -40.594 1 75.31 37 GLY B O 1
ATOM 4395 N N . TRP B 1 38 ? -17.766 2.631 -42.125 1 80.75 38 TRP B N 1
ATOM 4396 C CA . TRP B 1 38 ? -17.516 3.805 -41.312 1 80.75 38 TRP B CA 1
ATOM 4397 C C . TRP B 1 38 ? -18.438 4.957 -41.688 1 80.75 38 TRP B C 1
ATOM 4399 O O . TRP B 1 38 ? -18.672 5.188 -42.875 1 80.75 38 TRP B O 1
ATOM 4409 N N . PHE B 1 39 ? -18.875 5.66 -40.75 1 80.5 39 PHE B N 1
ATOM 4410 C CA . PHE B 1 39 ? -19.719 6.824 -40.938 1 80.5 39 PHE B CA 1
ATOM 4411 C C . PHE B 1 39 ? -18.984 8.109 -40.562 1 80.5 39 PHE B C 1
ATOM 4413 O O . PHE B 1 39 ? -18.016 8.07 -39.812 1 80.5 39 PHE B O 1
ATOM 4420 N N . GLU B 1 40 ? -19.297 9.109 -41.219 1 84.81 40 GLU B N 1
ATOM 4421 C CA . GLU B 1 40 ? -18.844 10.43 -40.812 1 84.81 40 GLU B CA 1
ATOM 4422 C C . GLU B 1 40 ? -19.969 11.25 -40.219 1 84.81 40 GLU B C 1
ATOM 4424 O O . GLU B 1 40 ? -21.109 11.211 -40.688 1 84.81 40 GLU B O 1
ATOM 4429 N N . GLY B 1 41 ? -19.734 11.852 -39.062 1 83.62 41 GLY B N 1
ATOM 4430 C CA . GLY B 1 41 ? -20.797 12.602 -38.406 1 83.62 41 GLY B CA 1
ATOM 4431 C C . GLY B 1 41 ? -20.281 13.602 -37.375 1 83.62 41 GLY B C 1
ATOM 4432 O O . GLY B 1 41 ? -19.078 13.797 -37.25 1 83.62 41 GLY B O 1
ATOM 4433 N N . ILE B 1 42 ? -21.234 14.289 -36.719 1 83.31 42 ILE B N 1
ATOM 4434 C CA . ILE B 1 42 ? -20.984 15.312 -35.719 1 83.31 42 ILE B CA 1
ATOM 4435 C C . ILE B 1 42 ? -21.594 14.891 -34.375 1 83.31 42 ILE B C 1
ATOM 4437 O O . ILE B 1 42 ? -22.766 14.539 -34.312 1 83.31 42 ILE B O 1
ATOM 4441 N N . ASN B 1 43 ? -20.797 14.859 -33.375 1 79.69 43 ASN B N 1
ATOM 4442 C CA . ASN B 1 43 ? -21.297 14.445 -32.062 1 79.69 43 ASN B CA 1
ATOM 4443 C C . ASN B 1 43 ? -22 15.594 -31.344 1 79.69 43 ASN B C 1
ATOM 4445 O O . ASN B 1 43 ? -22.047 16.719 -31.859 1 79.69 43 ASN B O 1
ATOM 4449 N N . SER B 1 44 ? -22.531 15.43 -30.25 1 76 44 SER B N 1
ATOM 4450 C CA . SER B 1 44 ? -23.297 16.406 -29.484 1 76 44 SER B CA 1
ATOM 4451 C C . SER B 1 44 ? -22.453 17.609 -29.109 1 76 44 SER B C 1
ATOM 4453 O O . SER B 1 44 ? -22.984 18.688 -28.859 1 76 44 SER B O 1
ATOM 4455 N N . ASN B 1 45 ? -21.141 17.422 -29.219 1 75.75 45 ASN B N 1
ATOM 4456 C CA . ASN B 1 45 ? -20.203 18.5 -28.906 1 75.75 45 ASN B CA 1
ATOM 4457 C C . ASN B 1 45 ? -19.812 19.281 -30.156 1 75.75 45 ASN B C 1
ATOM 4459 O O . ASN B 1 45 ? -18.984 20.203 -30.078 1 75.75 45 ASN B O 1
ATOM 4463 N N . GLY B 1 46 ? -20.266 18.828 -31.312 1 78.75 46 GLY B N 1
ATOM 4464 C CA . GLY B 1 46 ? -20.016 19.516 -32.562 1 78.75 46 GLY B CA 1
ATOM 4465 C C . GLY B 1 46 ? -18.797 19 -33.312 1 78.75 46 GLY B C 1
ATOM 4466 O O . GLY B 1 46 ? -18.375 19.594 -34.312 1 78.75 46 GLY B O 1
ATOM 4467 N N . GLU B 1 47 ? -18.156 18.125 -32.875 1 78.62 47 GLU B N 1
ATOM 4468 C CA . GLU B 1 47 ? -16.969 17.578 -33.531 1 78.62 47 GLU B CA 1
ATOM 4469 C C . GLU B 1 47 ? -17.344 16.672 -34.688 1 78.62 47 GLU B C 1
ATOM 4471 O O . GLU B 1 47 ? -18.234 15.828 -34.562 1 78.62 47 GLU B O 1
ATOM 4476 N N . HIS B 1 48 ? -16.641 16.938 -35.656 1 81.62 48 HIS B N 1
ATOM 4477 C CA . HIS B 1 48 ? -16.812 16.156 -36.875 1 81.62 48 HIS B CA 1
ATOM 4478 C C . HIS B 1 48 ? -15.797 15.031 -36.969 1 81.62 48 HIS B C 1
ATOM 4480 O O . HIS B 1 48 ? -14.617 15.227 -36.656 1 81.62 48 HIS B O 1
ATOM 4486 N N . GLY B 1 49 ? -16.188 13.906 -37.406 1 81.12 49 GLY B N 1
ATOM 4487 C CA . GLY B 1 49 ? -15.273 12.789 -37.594 1 81.12 49 GLY B CA 1
ATOM 4488 C C . GLY B 1 49 ? -15.953 11.531 -38.125 1 81.12 49 GLY B C 1
ATOM 4489 O O . GLY B 1 49 ? -17.172 11.508 -38.281 1 81.12 49 GLY B O 1
ATOM 4490 N N . ARG B 1 50 ? -15.18 10.547 -38.156 1 80.81 50 ARG B N 1
ATOM 4491 C CA . ARG B 1 50 ? -15.641 9.234 -38.594 1 80.81 50 ARG B CA 1
ATOM 4492 C C . ARG B 1 50 ? -15.852 8.305 -37.438 1 80.81 50 ARG B C 1
ATOM 4494 O O . ARG B 1 50 ? -15.156 8.398 -36.406 1 80.81 50 ARG B O 1
ATOM 4501 N N . PHE B 1 51 ? -16.766 7.48 -37.625 1 81.06 51 PHE B N 1
ATOM 4502 C CA . PHE B 1 51 ? -17.062 6.48 -36.625 1 81.06 51 PHE B CA 1
ATOM 4503 C C . PHE B 1 51 ? -17.703 5.246 -37.25 1 81.06 51 PHE B C 1
ATOM 4505 O O . PHE B 1 51 ? -18.281 5.324 -38.344 1 81.06 51 PHE B O 1
ATOM 4512 N N . PRO B 1 52 ? -17.484 4.195 -36.656 1 80.5 52 PRO B N 1
ATOM 4513 C CA . PRO B 1 52 ? -18.062 2.994 -37.25 1 80.5 52 PRO B CA 1
ATOM 4514 C C . PRO B 1 52 ? -19.594 3.018 -37.25 1 80.5 52 PRO B C 1
ATOM 4516 O O . PRO B 1 52 ? -20.203 3.205 -36.219 1 80.5 52 PRO B O 1
ATOM 4519 N N . GLY B 1 53 ? -20.125 2.775 -38.156 1 79.06 53 GLY B N 1
ATOM 4520 C CA . GLY B 1 53 ? -21.562 2.846 -38.344 1 79.06 53 GLY B CA 1
ATOM 4521 C C . GLY B 1 53 ? -22.312 1.813 -37.531 1 79.06 53 GLY B C 1
ATOM 4522 O O . GLY B 1 53 ? -23.469 2.041 -37.156 1 79.06 53 GLY B O 1
ATOM 4523 N N . ARG B 1 54 ? -21.703 0.844 -37.312 1 77.12 54 ARG B N 1
ATOM 4524 C CA . ARG B 1 54 ? -22.359 -0.236 -36.562 1 77.12 54 ARG B CA 1
ATOM 4525 C C . ARG B 1 54 ? -22.625 0.168 -35.125 1 77.12 54 ARG B C 1
ATOM 4527 O O . ARG B 1 54 ? -23.469 -0.423 -34.438 1 77.12 54 ARG B O 1
ATOM 4534 N N . ASN B 1 55 ? -21.922 1.158 -34.75 1 79.62 55 ASN B N 1
ATOM 4535 C CA . ASN B 1 55 ? -22.047 1.571 -33.344 1 79.62 55 ASN B CA 1
ATOM 4536 C C . ASN B 1 55 ? -23.203 2.539 -33.156 1 79.62 55 ASN B C 1
ATOM 4538 O O . ASN B 1 55 ? -23.484 2.959 -32.031 1 79.62 55 ASN B O 1
ATOM 4542 N N . VAL B 1 56 ? -23.766 2.865 -34.25 1 80.88 56 VAL B N 1
ATOM 4543 C CA . VAL B 1 56 ? -24.844 3.848 -34.156 1 80.88 56 VAL B CA 1
ATOM 4544 C C . VAL B 1 56 ? -26.094 3.318 -34.844 1 80.88 56 VAL B C 1
ATOM 4546 O O . VAL B 1 56 ? -26 2.494 -35.781 1 80.88 56 VAL B O 1
ATOM 4549 N N . GLU B 1 57 ? -27.25 3.734 -34.469 1 80.62 57 GLU B N 1
ATOM 4550 C CA . GLU B 1 57 ? -28.516 3.455 -35.125 1 80.62 57 GLU B CA 1
ATOM 4551 C C . GLU B 1 57 ? -29.109 4.719 -35.75 1 80.62 57 GLU B C 1
ATOM 4553 O O . GLU B 1 57 ? -29.359 5.695 -35.031 1 80.62 57 GLU B O 1
ATOM 4558 N N . LEU B 1 58 ? -29.188 4.637 -37.031 1 75.12 58 LEU B N 1
ATOM 4559 C CA . LEU B 1 58 ? -29.672 5.773 -37.812 1 75.12 58 LEU B CA 1
ATOM 4560 C C . LEU B 1 58 ? -31.172 5.949 -37.656 1 75.12 58 LEU B C 1
ATOM 4562 O O . LEU B 1 58 ? -31.922 4.969 -37.625 1 75.12 58 LEU B O 1
ATOM 4566 N N . PHE B 1 59 ? -31.5 7.059 -37.25 1 70.19 59 PHE B N 1
ATOM 4567 C CA . PHE B 1 59 ? -32.938 7.266 -37.25 1 70.19 59 PHE B CA 1
ATOM 4568 C C . PHE B 1 59 ? -33.312 8.516 -38.031 1 70.19 59 PHE B C 1
ATOM 4570 O O . PHE B 1 59 ? -32.531 9.477 -38.062 1 70.19 59 PHE B O 1
ATOM 4577 N N . HIS B 1 60 ? -33.875 8.312 -39.188 1 53.44 60 HIS B N 1
ATOM 4578 C CA . HIS B 1 60 ? -34.406 9.398 -40 1 53.44 60 HIS B CA 1
ATOM 4579 C C . HIS B 1 60 ? -35.406 10.258 -39.188 1 53.44 60 HIS B C 1
ATOM 4581 O O . HIS B 1 60 ? -36.156 9.742 -38.375 1 53.44 60 HIS B O 1
ATOM 4587 N N . GLU B 1 61 ? -34.969 11.469 -39.094 1 46.28 61 GLU B N 1
ATOM 4588 C CA . GLU B 1 61 ? -35.719 12.477 -38.375 1 46.28 61 GLU B CA 1
ATOM 4589 C C . GLU B 1 61 ? -37.219 12.367 -38.719 1 46.28 61 GLU B C 1
ATOM 4591 O O . GLU B 1 61 ? -38.031 13.117 -38.156 1 46.28 61 GLU B O 1
ATOM 4596 N N . ASP B 1 62 ? -37.406 11.781 -40 1 38.53 62 ASP B N 1
ATOM 4597 C CA . ASP B 1 62 ? -38.812 12.195 -40.219 1 38.53 62 ASP B CA 1
ATOM 4598 C C . ASP B 1 62 ? -39.719 11.68 -39.094 1 38.53 62 ASP B C 1
ATOM 4600 O O . ASP B 1 62 ? -40.938 11.867 -39.156 1 38.53 62 ASP B O 1
ATOM 4604 N N . GLU B 1 63 ? -39.188 10.375 -38.656 1 30.73 63 GLU B N 1
ATOM 4605 C CA . GLU B 1 63 ? -40.375 9.875 -38 1 30.73 63 GLU B CA 1
ATOM 4606 C C . GLU B 1 63 ? -40.562 10.562 -36.625 1 30.73 63 GLU B C 1
ATOM 4608 O O . GLU B 1 63 ? -39.656 10.625 -35.812 1 30.73 63 GLU B O 1
ATOM 4613 N N . ALA B 1 64 ? -41.406 11.461 -36.656 1 30.92 64 ALA B N 1
ATOM 4614 C CA . ALA B 1 64 ? -41.938 12.219 -35.531 1 30.92 64 ALA B CA 1
ATOM 4615 C C . ALA B 1 64 ? -41.844 11.414 -34.25 1 30.92 64 ALA B C 1
ATOM 4617 O O . ALA B 1 64 ? -42.156 10.227 -34.219 1 30.92 64 ALA B O 1
ATOM 4618 N N . LEU B 1 65 ? -40.812 11.789 -33.469 1 29.72 65 LEU B N 1
ATOM 4619 C CA . LEU B 1 65 ? -40.781 11.18 -32.125 1 29.72 65 LEU B CA 1
ATOM 4620 C C . LEU B 1 65 ? -42.219 10.961 -31.609 1 29.72 65 LEU B C 1
ATOM 4622 O O . LEU B 1 65 ? -43.031 11.883 -31.594 1 29.72 65 LEU B O 1
ATOM 4626 N N . PRO B 1 66 ? -42.812 9.82 -31.891 1 27.45 66 PRO B N 1
ATOM 4627 C CA . PRO B 1 66 ? -44.188 9.82 -31.359 1 27.45 66 PRO B CA 1
ATOM 4628 C C . PRO B 1 66 ? -44.281 10.445 -29.969 1 27.45 66 PRO B C 1
ATOM 4630 O O . PRO B 1 66 ? -43.344 10.359 -29.188 1 27.45 66 PRO B O 1
ATOM 4633 N N . GLU B 1 67 ? -44.844 11.57 -29.984 1 26.8 67 GLU B N 1
ATOM 4634 C CA . GLU B 1 67 ? -45.188 12.344 -28.797 1 26.8 67 GLU B CA 1
ATOM 4635 C C . GLU B 1 67 ? -45.625 11.43 -27.641 1 26.8 67 GLU B C 1
ATOM 4637 O O . GLU B 1 67 ? -46.719 10.852 -27.672 1 26.8 67 GLU B O 1
ATOM 4642 N N . TYR B 1 68 ? -44.531 10.562 -27.391 1 25.8 68 TYR B N 1
ATOM 4643 C CA . TYR B 1 68 ? -45.031 9.672 -26.344 1 25.8 68 TYR B CA 1
ATOM 4644 C C . TYR B 1 68 ? -45.656 10.469 -25.188 1 25.8 68 TYR B C 1
ATOM 4646 O O . TYR B 1 68 ? -45 11.367 -24.641 1 25.8 68 TYR B O 1
ATOM 4654 N N . GLU B 1 69 ? -46.812 10.883 -25.484 1 25.09 69 GLU B N 1
ATOM 4655 C CA . GLU B 1 69 ? -47.594 11.438 -24.375 1 25.09 69 GLU B CA 1
ATOM 4656 C C . GLU B 1 69 ? -47.281 10.719 -23.062 1 25.09 69 GLU B C 1
ATOM 4658 O O . GLU B 1 69 ? -47.188 9.492 -23.016 1 25.09 69 GLU B O 1
ATOM 4663 N N . THR B 1 70 ? -46.531 11.492 -22.375 1 26.75 70 THR B N 1
ATOM 4664 C CA . THR B 1 70 ? -46.062 11.18 -21.031 1 26.75 70 THR B CA 1
ATOM 4665 C C . THR B 1 70 ? -47.188 10.547 -20.203 1 26.75 70 THR B C 1
ATOM 4667 O O . THR B 1 70 ? -47.094 10.492 -18.984 1 26.75 70 THR B O 1
ATOM 4670 N N . ILE B 1 71 ? -48.094 9.781 -21.094 1 24.72 71 ILE B N 1
ATOM 4671 C CA . ILE B 1 71 ? -49.188 9.43 -20.188 1 24.72 71 ILE B CA 1
ATOM 4672 C C . ILE B 1 71 ? -48.625 8.664 -18.984 1 24.72 71 ILE B C 1
ATOM 4674 O O . ILE B 1 71 ? -47.938 7.656 -19.141 1 24.72 71 ILE B O 1
ATOM 4678 N N . TYR B 1 72 ? -48.406 9.461 -17.906 1 25 72 TYR B N 1
ATOM 4679 C CA . TYR B 1 72 ? -48.125 9.039 -16.531 1 25 72 TYR B CA 1
ATOM 4680 C C . TYR B 1 72 ? -49.031 7.887 -16.125 1 25 72 TYR B C 1
ATOM 4682 O O . TYR B 1 72 ? -49.062 7.508 -14.945 1 25 72 TYR B O 1
ATOM 4690 N N . GLU B 1 73 ? -49.625 7.184 -17.297 1 22.34 73 GLU B N 1
ATOM 4691 C CA . GLU B 1 73 ? -50.656 6.406 -16.609 1 22.34 73 GLU B CA 1
ATOM 4692 C C . GLU B 1 73 ? -50.031 5.41 -15.641 1 22.34 73 GLU B C 1
ATOM 4694 O O . GLU B 1 73 ? -48.938 4.883 -15.883 1 22.34 73 GLU B O 1
ATOM 4699 N N . GLU B 1 74 ? -50.5 5.582 -14.32 1 25.03 74 GLU B N 1
ATOM 4700 C CA . GLU B 1 74 ? -50.281 4.809 -13.102 1 25.03 74 GLU B CA 1
ATOM 4701 C C . GLU B 1 74 ? -50.406 3.312 -13.375 1 25.03 74 GLU B C 1
ATOM 4703 O O . GLU B 1 74 ? -51.5 2.801 -13.602 1 25.03 74 GLU B O 1
ATOM 4708 N N . PRO B 1 75 ? -49.5 2.887 -14.469 1 23.08 75 PRO B N 1
ATOM 4709 C CA . PRO B 1 75 ? -49.938 1.678 -15.172 1 23.08 75 PRO B CA 1
ATOM 4710 C C . PRO B 1 75 ? -50.281 0.536 -14.219 1 23.08 75 PRO B C 1
ATOM 4712 O O . PRO B 1 75 ? -49.625 0.363 -13.195 1 23.08 75 PRO B O 1
ATOM 4715 N N . ASP B 1 76 ? -51.5 0.246 -14.188 1 21.5 76 ASP B N 1
ATOM 4716 C CA . ASP B 1 76 ? -52.219 -0.71 -13.359 1 21.5 76 ASP B CA 1
ATOM 4717 C C . ASP B 1 76 ? -51.5 -2.059 -13.32 1 21.5 76 ASP B C 1
ATOM 4719 O O . ASP B 1 76 ? -50.875 -2.459 -14.297 1 21.5 76 ASP B O 1
ATOM 4723 N N . TYR B 1 77 ? -51.125 -2.502 -12.062 1 22.56 77 TYR B N 1
ATOM 4724 C CA . TYR B 1 77 ? -50.531 -3.701 -11.469 1 22.56 77 TYR B CA 1
ATOM 4725 C C . TYR B 1 77 ? -51.125 -4.961 -12.086 1 22.56 77 TYR B C 1
ATOM 4727 O O . TYR B 1 77 ? -51.031 -6.051 -11.516 1 22.56 77 TYR B O 1
ATOM 4735 N N . THR B 1 78 ? -51.594 -4.777 -13.477 1 19.86 78 THR B N 1
ATOM 4736 C CA . THR B 1 78 ? -52.5 -5.883 -13.688 1 19.86 78 THR B CA 1
ATOM 4737 C C . THR B 1 78 ? -51.781 -7.223 -13.641 1 19.86 78 THR B C 1
ATOM 4739 O O . THR B 1 78 ? -50.625 -7.328 -14.086 1 19.86 78 THR B O 1
ATOM 4742 N N . GLU B 1 79 ? -52.406 -8.141 -12.891 1 20.8 79 GLU B N 1
ATOM 4743 C CA . GLU B 1 79 ? -52.281 -9.523 -12.445 1 20.8 79 GLU B CA 1
ATOM 4744 C C . GLU B 1 79 ? -52.125 -10.469 -13.633 1 20.8 79 GLU B C 1
ATOM 4746 O O . GLU B 1 79 ? -53.062 -10.742 -14.367 1 20.8 79 GLU B O 1
ATOM 4751 N N . ILE B 1 80 ? -51.031 -10 -14.531 1 21.3 80 ILE B N 1
ATOM 4752 C CA . ILE B 1 80 ? -51.031 -10.734 -15.789 1 21.3 80 ILE B CA 1
ATOM 4753 C C . ILE B 1 80 ? -51.125 -12.227 -15.516 1 21.3 80 ILE B C 1
ATOM 4755 O O . ILE B 1 80 ? -50.344 -12.789 -14.758 1 21.3 80 ILE B O 1
ATOM 4759 N N . LYS B 1 81 ? -52.312 -12.773 -15.805 1 21.58 81 LYS B N 1
ATOM 4760 C CA . LYS B 1 81 ? -53.031 -14.039 -15.648 1 21.58 81 LYS B CA 1
ATOM 4761 C C . LYS B 1 81 ? -52.25 -15.188 -16.266 1 21.58 81 LYS B C 1
ATOM 4763 O O . LYS B 1 81 ? -51.594 -15.023 -17.297 1 21.58 81 LYS B O 1
ATOM 4768 N N . PRO B 1 82 ? -52.094 -16.219 -15.508 1 19.7 82 PRO B N 1
ATOM 4769 C CA . PRO B 1 82 ? -51.438 -17.516 -15.586 1 19.7 82 PRO B CA 1
ATOM 4770 C C . PRO B 1 82 ? -51.75 -18.281 -16.875 1 19.7 82 PRO B C 1
ATOM 4772 O O . PRO B 1 82 ? -52.906 -18.688 -17.062 1 19.7 82 PRO B O 1
ATOM 4775 N N . LEU B 1 83 ? -51.375 -17.5 -18.047 1 18.95 83 LEU B N 1
ATOM 4776 C CA . LEU B 1 83 ? -51.969 -18.109 -19.234 1 18.95 83 LEU B CA 1
ATOM 4777 C C . LEU B 1 83 ? -51.688 -19.609 -19.25 1 18.95 83 LEU B C 1
ATOM 4779 O O . LEU B 1 83 ? -50.594 -20.047 -18.922 1 18.95 83 LEU B O 1
ATOM 4783 N N . ASN B 1 84 ? -52.688 -20.297 -19.406 1 18.77 84 ASN B N 1
ATOM 4784 C CA . ASN B 1 84 ? -53.094 -21.703 -19.438 1 18.77 84 ASN B CA 1
ATOM 4785 C C . ASN B 1 84 ? -52.312 -22.484 -20.484 1 18.77 84 ASN B C 1
ATOM 4787 O O . ASN B 1 84 ? -52.281 -22.109 -21.656 1 18.77 84 ASN B O 1
ATOM 4791 N N . THR B 1 85 ? -51.156 -23.109 -19.969 1 18.3 85 THR B N 1
ATOM 4792 C CA . THR B 1 85 ? -50.156 -24.047 -20.484 1 18.3 85 THR B CA 1
ATOM 4793 C C . THR B 1 85 ? -50.844 -25.141 -21.297 1 18.3 85 THR B C 1
ATOM 4795 O O . THR B 1 85 ? -51.188 -26.188 -20.766 1 18.3 85 THR B O 1
ATOM 4798 N N . ASP B 1 86 ? -51.719 -24.781 -22.109 1 17.48 86 ASP B N 1
ATOM 4799 C CA . ASP B 1 86 ? -52.5 -25.906 -22.609 1 17.48 86 ASP B CA 1
ATOM 4800 C C . ASP B 1 86 ? -51.594 -26.953 -23.266 1 17.48 86 ASP B C 1
ATOM 4802 O O . ASP B 1 86 ? -51.562 -28.109 -22.828 1 17.48 86 ASP B O 1
ATOM 4806 N N . ASN B 1 87 ? -51.719 -27.219 -24.578 1 17.52 87 ASN B N 1
ATOM 4807 C CA . ASN B 1 87 ? -52.219 -28.406 -25.266 1 17.52 87 ASN B CA 1
ATOM 4808 C C . ASN B 1 87 ? -51.062 -29.188 -25.922 1 17.52 87 ASN B C 1
ATOM 4810 O O . ASN B 1 87 ? -51.312 -30.094 -26.703 1 17.52 87 ASN B O 1
ATOM 4814 N N . CYS B 1 88 ? -49.719 -28.719 -25.938 1 16.62 88 CYS B N 1
ATOM 4815 C CA . CYS B 1 88 ? -49.125 -29.188 -27.172 1 16.62 88 CYS B CA 1
ATOM 4816 C C . CYS B 1 88 ? -48.969 -30.703 -27.156 1 16.62 88 CYS B C 1
ATOM 4818 O O . CYS B 1 88 ? -48.375 -31.266 -26.234 1 16.62 88 CYS B O 1
ATOM 4820 N N . SER B 1 89 ? -49.531 -31.625 -27.922 1 18.56 89 SER B N 1
ATOM 4821 C CA . SER B 1 89 ? -49.875 -33.031 -28.188 1 18.56 89 SER B CA 1
ATOM 4822 C C . SER B 1 89 ? -48.656 -33.812 -28.641 1 18.56 89 SER B C 1
ATOM 4824 O O . SER B 1 89 ? -48.469 -34.969 -28.281 1 18.56 89 SER B O 1
ATOM 4826 N N . VAL B 1 90 ? -47.844 -33.438 -29.688 1 18.28 90 VAL B N 1
ATOM 4827 C CA . VAL B 1 90 ? -47.812 -34.562 -30.641 1 18.28 90 VAL B CA 1
ATOM 4828 C C . VAL B 1 90 ? -47.156 -35.781 -29.984 1 18.28 90 VAL B C 1
ATOM 4830 O O . VAL B 1 90 ? -46.906 -35.781 -28.781 1 18.28 90 VAL B O 1
ATOM 4833 N N . PHE B 1 91 ? -45.969 -36.406 -30.656 1 17.59 91 PHE B N 1
ATOM 4834 C CA . PHE B 1 91 ? -45.375 -37.344 -31.625 1 17.59 91 PHE B CA 1
ATOM 4835 C C . PHE B 1 91 ? -44.312 -38.188 -30.969 1 17.59 91 PHE B C 1
ATOM 4837 O O . PHE B 1 91 ? -43.375 -37.656 -30.344 1 17.59 91 PHE B O 1
ATOM 4844 N N . SER B 1 92 ? -44.438 -39.594 -30.719 1 20.2 92 SER B N 1
ATOM 4845 C CA . SER B 1 92 ? -43.938 -40.812 -30.109 1 20.2 92 SER B CA 1
ATOM 4846 C C . SER B 1 92 ? -42.594 -41.219 -30.688 1 20.2 92 SER B C 1
ATOM 4848 O O . SER B 1 92 ? -41.938 -42.094 -30.156 1 20.2 92 SER B O 1
ATOM 4850 N N . GLU B 1 93 ? -42.219 -40.969 -31.969 1 20.83 93 GLU B N 1
ATOM 4851 C CA . GLU B 1 93 ? -41.5 -42.031 -32.719 1 20.83 93 GLU B CA 1
ATOM 4852 C C . GLU B 1 93 ? -40.125 -42.25 -32.156 1 20.83 93 GLU B C 1
ATOM 4854 O O . GLU B 1 93 ? -39.531 -41.375 -31.531 1 20.83 93 GLU B O 1
ATOM 4859 N N . PHE B 1 94 ? -39.406 -43.438 -32.438 1 21.88 94 PHE B N 1
ATOM 4860 C CA . PHE B 1 94 ? -38.281 -44.219 -31.953 1 21.88 94 PHE B CA 1
ATOM 4861 C C . PHE B 1 94 ? -37 -43.469 -32.125 1 21.88 94 PHE B C 1
ATOM 4863 O O . PHE B 1 94 ? -35.969 -44.062 -32.531 1 21.88 94 PHE B O 1
ATOM 4870 N N . LEU B 1 95 ? -36.906 -42.156 -32.25 1 20.47 95 LEU B N 1
ATOM 4871 C CA . LEU B 1 95 ? -35.625 -41.562 -32.656 1 20.47 95 LEU B CA 1
ATOM 4872 C C . LEU B 1 95 ? -34.5 -42 -31.75 1 20.47 95 LEU B C 1
ATOM 4874 O O . LEU B 1 95 ? -34.656 -42.062 -30.531 1 20.47 95 LEU B O 1
ATOM 4878 N N . GLU B 1 96 ? -33.281 -42.5 -32.219 1 23.8 96 GLU B N 1
ATOM 4879 C CA . GLU B 1 96 ? -32.094 -43.375 -32.094 1 23.8 96 GLU B CA 1
ATOM 4880 C C . GLU B 1 96 ? -31.328 -43.062 -30.812 1 23.8 96 GLU B C 1
ATOM 4882 O O . GLU B 1 96 ? -31.406 -41.938 -30.297 1 23.8 96 GLU B O 1
ATOM 4887 N N . SER B 1 97 ? -30.391 -44.031 -30.219 1 24.98 97 SER B N 1
ATOM 4888 C CA . SER B 1 97 ? -30.031 -44.438 -28.859 1 24.98 97 SER B CA 1
ATOM 4889 C C . SER B 1 97 ? -29.422 -43.281 -28.078 1 24.98 97 SER B C 1
ATOM 4891 O O . SER B 1 97 ? -28.266 -42.906 -28.297 1 24.98 97 SER B O 1
ATOM 4893 N N . ASP B 1 98 ? -30.078 -42.219 -27.891 1 24.88 98 ASP B N 1
ATOM 4894 C CA . ASP B 1 98 ? -29.625 -41.125 -27.062 1 24.88 98 ASP B CA 1
ATOM 4895 C C . ASP B 1 98 ? -29.203 -41.594 -25.672 1 24.88 98 ASP B C 1
ATOM 4897 O O . ASP B 1 98 ? -29.688 -42.625 -25.188 1 24.88 98 ASP B O 1
ATOM 4901 N N . TYR B 1 99 ? -28.344 -41.188 -24.766 1 24.25 99 TYR B N 1
ATOM 4902 C CA . TYR B 1 99 ? -27.953 -41.812 -23.5 1 24.25 99 TYR B CA 1
ATOM 4903 C C . TYR B 1 99 ? -29.188 -42.344 -22.75 1 24.25 99 TYR B C 1
ATOM 4905 O O . TYR B 1 99 ? -30.25 -41.688 -22.766 1 24.25 99 TYR B O 1
ATOM 4913 N N . GLU B 1 100 ? -29.547 -43.719 -22.703 1 24.17 100 GLU B N 1
ATOM 4914 C CA . GLU B 1 100 ? -30.594 -44.5 -22.031 1 24.17 100 GLU B CA 1
ATOM 4915 C C . GLU B 1 100 ? -30.891 -43.938 -20.641 1 24.17 100 GLU B C 1
ATOM 4917 O O . GLU B 1 100 ? -29.969 -43.719 -19.844 1 24.17 100 GLU B O 1
ATOM 4922 N N . LEU B 1 101 ? -31.984 -43.312 -20.484 1 24.36 101 LEU B N 1
ATOM 4923 C CA . LEU B 1 101 ? -32.625 -42.969 -19.219 1 24.36 101 LEU B CA 1
ATOM 4924 C C . LEU B 1 101 ? -32.75 -44.188 -18.312 1 24.36 101 LEU B C 1
ATOM 4926 O O . LEU B 1 101 ? -33.438 -45.156 -18.656 1 24.36 101 LEU B O 1
ATOM 4930 N N . ILE B 1 102 ? -31.688 -44.812 -17.609 1 24.41 102 ILE B N 1
ATOM 4931 C CA . ILE B 1 102 ? -31.828 -45.906 -16.656 1 24.41 102 ILE B CA 1
ATOM 4932 C C . ILE B 1 102 ? -33.062 -45.656 -15.781 1 24.41 102 ILE B C 1
ATOM 4934 O O . ILE B 1 102 ? -33.125 -44.688 -15.039 1 24.41 102 ILE B O 1
ATOM 4938 N N . SER B 1 103 ? -34.219 -46.062 -16.203 1 23.97 103 SER B N 1
ATOM 4939 C CA . SER B 1 103 ? -35.5 -46.188 -15.516 1 23.97 103 SER B CA 1
ATOM 4940 C C . SER B 1 103 ? -35.375 -47.062 -14.273 1 23.97 103 SER B C 1
ATOM 4942 O O . SER B 1 103 ? -35.188 -48.281 -14.383 1 23.97 103 SER B O 1
ATOM 4944 N N . PHE B 1 104 ? -34.875 -46.562 -13.109 1 24.58 104 PHE B N 1
ATOM 4945 C CA . PHE B 1 104 ? -35 -47.25 -11.836 1 24.58 104 PHE B CA 1
ATOM 4946 C C . PHE B 1 104 ? -36.469 -47.688 -11.586 1 24.58 104 PHE B C 1
ATOM 4948 O O . PHE B 1 104 ? -37.375 -46.875 -11.781 1 24.58 104 PHE B O 1
ATOM 4955 N N . GLY B 1 105 ? -36.875 -48.844 -11.945 1 23.95 105 GLY B N 1
ATOM 4956 C CA . GLY B 1 105 ? -38.094 -49.531 -11.523 1 23.95 105 GLY B CA 1
ATOM 4957 C C . GLY B 1 105 ? -38.5 -49.156 -10.102 1 23.95 105 GLY B C 1
ATOM 4958 O O . GLY B 1 105 ? -37.656 -48.844 -9.266 1 23.95 105 GLY B O 1
ATOM 4959 N N . LEU B 1 106 ? -39.75 -48.781 -9.82 1 25.3 106 LEU B N 1
ATOM 4960 C CA . LEU B 1 106 ? -40.594 -48.219 -8.766 1 25.3 106 LEU B CA 1
ATOM 4961 C C . LEU B 1 106 ? -40.531 -49.094 -7.52 1 25.3 106 LEU B C 1
ATOM 4963 O O . LEU B 1 106 ? -41.094 -48.75 -6.484 1 25.3 106 LEU B O 1
ATOM 4967 N N . GLU B 1 107 ? -40.625 -50.469 -7.617 1 24.56 107 GLU B N 1
ATOM 4968 C CA . GLU B 1 107 ? -41.281 -50.969 -6.406 1 24.56 107 GLU B CA 1
ATOM 4969 C C . GLU B 1 107 ? -40.562 -50.469 -5.152 1 24.56 107 GLU B C 1
ATOM 4971 O O . GLU B 1 107 ? -41.219 -49.938 -4.25 1 24.56 107 GLU B O 1
ATOM 4976 N N . GLU B 1 108 ? -40.094 -51.469 -4.277 1 27.56 108 GLU B N 1
ATOM 4977 C CA . GLU B 1 108 ? -40.031 -51.406 -2.82 1 27.56 108 GLU B CA 1
ATOM 4978 C C . GLU B 1 108 ? -39.062 -50.312 -2.367 1 27.56 108 GLU B C 1
ATOM 4980 O O . GLU B 1 108 ? -39.438 -49.469 -1.528 1 27.56 108 GLU B O 1
ATOM 4985 N N . GLY B 1 109 ? -37.75 -50.688 -2.09 1 25.77 109 GLY B N 1
ATOM 4986 C CA . GLY B 1 109 ? -36.906 -50.031 -1.105 1 25.77 109 GLY B CA 1
ATOM 4987 C C . GLY B 1 109 ? -36.5 -48.625 -1.539 1 25.77 109 GLY B C 1
ATOM 4988 O O . GLY B 1 109 ? -35.719 -48.469 -2.492 1 25.77 109 GLY B O 1
ATOM 4989 N N . LYS B 1 110 ? -37.406 -47.562 -1.542 1 30.23 110 LYS B N 1
ATOM 4990 C CA . LYS B 1 110 ? -37.594 -46.125 -1.745 1 30.23 110 LYS B CA 1
ATOM 4991 C C . LYS B 1 110 ? -36.406 -45.312 -1.281 1 30.23 110 LYS B C 1
ATOM 4993 O O . LYS B 1 110 ? -36.25 -44.156 -1.66 1 30.23 110 LYS B O 1
ATOM 4998 N N . ASP B 1 111 ? -35.844 -45.719 -0.167 1 29.23 111 ASP B N 1
ATOM 4999 C CA . ASP B 1 111 ? -35 -44.906 0.681 1 29.23 111 ASP B CA 1
ATOM 5000 C C . ASP B 1 111 ? -33.719 -44.5 -0.04 1 29.23 111 ASP B C 1
ATOM 5002 O O . ASP B 1 111 ? -33.125 -43.469 0.255 1 29.23 111 ASP B O 1
ATOM 5006 N N . ASN B 1 112 ? -33.094 -45.469 -0.83 1 27.44 112 ASN B N 1
ATOM 5007 C CA . ASN B 1 112 ? -31.672 -45.344 -1.131 1 27.44 112 ASN B CA 1
ATOM 5008 C C . ASN B 1 112 ? -31.422 -44.344 -2.246 1 27.44 112 ASN B C 1
ATOM 5010 O O . ASN B 1 112 ? -30.266 -44.156 -2.662 1 27.44 112 ASN B O 1
ATOM 5014 N N . LEU B 1 113 ? -32.344 -44 -3.133 1 27.91 113 LEU B N 1
ATOM 5015 C CA . LEU B 1 113 ? -32.062 -43.219 -4.336 1 27.91 113 LEU B CA 1
ATOM 5016 C C . LEU B 1 113 ? -31.672 -41.781 -3.98 1 27.91 113 LEU B C 1
ATOM 5018 O O . LEU B 1 113 ? -30.797 -41.188 -4.605 1 27.91 113 LEU B O 1
ATOM 5022 N N . GLU B 1 114 ? -32.5 -41.062 -3.086 1 30.64 114 GLU B N 1
ATOM 5023 C CA . GLU B 1 114 ? -32.344 -39.656 -2.674 1 30.64 114 GLU B CA 1
ATOM 5024 C C . GLU B 1 114 ? -30.922 -39.406 -2.191 1 30.64 114 GLU B C 1
ATOM 5026 O O . GLU B 1 114 ? -30.469 -38.25 -2.213 1 30.64 114 GLU B O 1
ATOM 5031 N N . GLN B 1 115 ? -30.297 -40.344 -1.474 1 29.38 115 GLN B N 1
ATOM 5032 C CA . GLN B 1 115 ? -28.953 -40.188 -0.92 1 29.38 115 GLN B CA 1
ATOM 5033 C C . GLN B 1 115 ? -27.922 -40.031 -2.027 1 29.38 115 GLN B C 1
ATOM 5035 O O . GLN B 1 115 ? -26.828 -39.5 -1.794 1 29.38 115 GLN B O 1
ATOM 5040 N N . MET B 1 116 ? -28.031 -40.656 -3.168 1 28.34 116 MET B N 1
ATOM 5041 C CA . MET B 1 116 ? -27.031 -40.594 -4.219 1 28.34 116 MET B CA 1
ATOM 5042 C C . MET B 1 116 ? -26.969 -39.219 -4.828 1 28.34 116 MET B C 1
ATOM 5044 O O . MET B 1 116 ? -25.891 -38.75 -5.258 1 28.34 116 MET B O 1
ATOM 5048 N N . LEU B 1 117 ? -28.047 -38.438 -5.148 1 31.27 117 LEU B N 1
ATOM 5049 C CA . LEU B 1 117 ? -28 -37.125 -5.766 1 31.27 117 LEU B CA 1
ATOM 5050 C C . LEU B 1 117 ? -27.266 -36.125 -4.875 1 31.27 117 LEU B C 1
ATOM 5052 O O . LEU B 1 117 ? -26.688 -35.156 -5.367 1 31.27 117 LEU B O 1
ATOM 5056 N N . LYS B 1 118 ? -27.578 -35.875 -3.691 1 31.95 118 LYS B N 1
ATOM 5057 C CA . LYS B 1 118 ? -27.125 -34.875 -2.742 1 31.95 118 LYS B CA 1
ATOM 5058 C C . LYS B 1 118 ? -25.641 -35.062 -2.402 1 31.95 118 LYS B C 1
ATOM 5060 O O . LYS B 1 118 ? -25.125 -34.406 -1.479 1 31.95 118 LYS B O 1
ATOM 5065 N N . SER B 1 119 ? -25.141 -36.219 -2.623 1 30.48 119 SER B N 1
ATOM 5066 C CA . SER B 1 119 ? -23.734 -36.25 -2.225 1 30.48 119 SER B CA 1
ATOM 5067 C C . SER B 1 119 ? -22.922 -35.219 -3.004 1 30.48 119 SER B C 1
ATOM 5069 O O . SER B 1 119 ? -23.188 -34.969 -4.184 1 30.48 119 SER B O 1
ATOM 5071 N N . ASN B 1 120 ? -22.25 -34.125 -2.465 1 32.34 120 ASN B N 1
ATOM 5072 C CA . ASN B 1 120 ? -21.266 -33.062 -2.717 1 32.34 120 ASN B CA 1
ATOM 5073 C C . ASN B 1 120 ? -20.25 -33.469 -3.777 1 32.34 120 ASN B C 1
ATOM 5075 O O . ASN B 1 120 ? -19.078 -33.656 -3.477 1 32.34 120 ASN B O 1
ATOM 5079 N N . ARG B 1 121 ? -20.5 -34.375 -4.738 1 31.56 121 ARG B N 1
ATOM 5080 C CA . ARG B 1 121 ? -19.578 -34.938 -5.727 1 31.56 121 ARG B CA 1
ATOM 5081 C C . ARG B 1 121 ? -19.172 -33.875 -6.746 1 31.56 121 ARG B C 1
ATOM 5083 O O . ARG B 1 121 ? -19.75 -33.781 -7.824 1 31.56 121 ARG B O 1
ATOM 5090 N N . LYS B 1 122 ? -19.188 -32.531 -6.516 1 39.19 122 LYS B N 1
ATOM 5091 C CA . LYS B 1 122 ? -18.641 -31.531 -7.426 1 39.19 122 LYS B CA 1
ATOM 5092 C C . LYS B 1 122 ? -17.469 -32.094 -8.234 1 39.19 122 LYS B C 1
ATOM 5094 O O . LYS B 1 122 ? -17.453 -32 -9.461 1 39.19 122 LYS B O 1
ATOM 5099 N N . THR B 1 123 ? -16.281 -31.703 -7.91 1 39 123 THR B N 1
ATOM 5100 C CA . THR B 1 123 ? -14.992 -31.75 -8.578 1 39 123 THR B CA 1
ATOM 5101 C C . THR B 1 123 ? -14.531 -33.188 -8.766 1 39 123 THR B C 1
ATOM 5103 O O . THR B 1 123 ? -13.352 -33.438 -8.992 1 39 123 THR B O 1
ATOM 5106 N N . SER B 1 124 ? -15.219 -34.219 -8.383 1 40.09 124 SER B N 1
ATOM 5107 C CA . SER B 1 124 ? -14.516 -35.5 -8.188 1 40.09 124 SER B CA 1
ATOM 5108 C C . SER B 1 124 ? -14.148 -36.125 -9.523 1 40.09 124 SER B C 1
ATOM 5110 O O . SER B 1 124 ? -14.953 -36.125 -10.453 1 40.09 124 SER B O 1
ATOM 5112 N N . ARG B 1 125 ? -12.906 -36.125 -9.945 1 50.84 125 ARG B N 1
ATOM 5113 C CA . ARG B 1 125 ? -12.367 -36.938 -11.031 1 50.84 125 ARG B CA 1
ATOM 5114 C C . ARG B 1 125 ? -13.117 -38.25 -11.172 1 50.84 125 ARG B C 1
ATOM 5116 O O . ARG B 1 125 ? -13.18 -39.031 -10.227 1 50.84 125 ARG B O 1
ATOM 5123 N N . VAL B 1 126 ? -14.117 -38.344 -11.961 1 52.59 126 VAL B N 1
ATOM 5124 C CA . VAL B 1 126 ? -14.945 -39.5 -12.25 1 52.59 126 VAL B CA 1
ATOM 5125 C C . VAL B 1 126 ? -14.055 -40.75 -12.406 1 52.59 126 VAL B C 1
ATOM 5127 O O . VAL B 1 126 ? -14.414 -41.844 -11.953 1 52.59 126 VAL B O 1
ATOM 5130 N N . TYR B 1 127 ? -12.922 -40.562 -13.023 1 61.59 127 TYR B N 1
ATOM 5131 C CA . TYR B 1 127 ? -12.102 -41.75 -13.273 1 61.59 127 TYR B CA 1
ATOM 5132 C C . TYR B 1 127 ? -11.07 -41.938 -12.172 1 61.59 127 TYR B C 1
ATOM 5134 O O . TYR B 1 127 ? -10.297 -41 -11.875 1 61.59 127 TYR B O 1
ATOM 5142 N N . HIS B 1 128 ? -11.352 -42.938 -11.297 1 75.19 128 HIS B N 1
ATOM 5143 C CA . HIS B 1 128 ? -10.383 -43.281 -10.266 1 75.19 128 HIS B CA 1
ATOM 5144 C C . HIS B 1 128 ? -9.617 -44.531 -10.633 1 75.19 128 HIS B C 1
ATOM 5146 O O . HIS B 1 128 ? -10.188 -45.469 -11.172 1 75.19 128 HIS B O 1
ATOM 5152 N N . PHE B 1 129 ? -8.32 -44.375 -10.531 1 80.19 129 PHE B N 1
ATOM 5153 C CA . PHE B 1 129 ? -7.461 -45.531 -10.82 1 80.19 129 PHE B CA 1
ATOM 5154 C C . PHE B 1 129 ? -6.969 -46.156 -9.531 1 80.19 129 PHE B C 1
ATOM 5156 O O . PHE B 1 129 ? -6.566 -45.469 -8.594 1 80.19 129 PHE B O 1
ATOM 5163 N N . THR B 1 130 ? -7.188 -47.5 -9.516 1 81.56 130 THR B N 1
ATOM 5164 C CA . THR B 1 130 ? -6.871 -48.25 -8.305 1 81.56 130 THR B CA 1
ATOM 5165 C C . THR B 1 130 ? -5.488 -48.906 -8.406 1 81.56 130 THR B C 1
ATOM 5167 O O . THR B 1 130 ? -4.828 -48.781 -9.438 1 81.56 130 THR B O 1
ATOM 5170 N N . LYS B 1 131 ? -5.102 -49.594 -7.398 1 85 131 LYS B N 1
ATOM 5171 C CA . LYS B 1 131 ? -3.812 -50.25 -7.273 1 85 131 LYS B CA 1
ATOM 5172 C C . LYS B 1 131 ? -3.701 -51.406 -8.25 1 85 131 LYS B C 1
ATOM 5174 O O . LYS B 1 131 ? -2.598 -51.812 -8.633 1 85 131 LYS B O 1
ATOM 5179 N N . THR B 1 132 ? -4.773 -51.875 -8.742 1 87.06 132 THR B N 1
ATOM 5180 C CA . THR B 1 132 ? -4.754 -53.094 -9.578 1 87.06 132 THR B CA 1
ATOM 5181 C C . THR B 1 132 ? -4.879 -52.719 -11.055 1 87.06 132 THR B C 1
ATOM 5183 O O . THR B 1 132 ? -4.977 -53.594 -11.906 1 87.06 132 THR B O 1
ATOM 5186 N N . GLU B 1 133 ? -4.723 -51.5 -11.297 1 88.81 133 GLU B N 1
ATOM 5187 C CA . GLU B 1 133 ? -4.953 -51 -12.648 1 88.81 133 GLU B CA 1
ATOM 5188 C C . GLU B 1 133 ? -3.92 -51.562 -13.625 1 88.81 133 GLU B C 1
ATOM 5190 O O . GLU B 1 133 ? -4.254 -51.938 -14.75 1 88.81 133 GLU B O 1
ATOM 5195 N N . ALA B 1 134 ? -2.689 -51.719 -13.203 1 93.5 134 ALA B N 1
ATOM 5196 C CA . ALA B 1 134 ? -1.603 -52.125 -14.094 1 93.5 134 ALA B CA 1
ATOM 5197 C C . ALA B 1 134 ? -1.376 -53.625 -14.031 1 93.5 134 ALA B C 1
ATOM 5199 O O . ALA B 1 134 ? -0.525 -54.188 -14.742 1 93.5 134 ALA B O 1
ATOM 5200 N N . GLU B 1 135 ? -2.18 -54.344 -13.266 1 94.06 135 GLU B N 1
ATOM 5201 C CA . GLU B 1 135 ? -1.943 -55.75 -13.016 1 94.06 135 GLU B CA 1
ATOM 5202 C C . GLU B 1 135 ? -2.092 -56.562 -14.289 1 94.06 135 GLU B C 1
ATOM 5204 O O . GLU B 1 135 ? -1.272 -57.469 -14.57 1 94.06 135 GLU B O 1
ATOM 5209 N N . PRO B 1 136 ? -3.094 -56.281 -15.086 1 94.5 136 PRO B N 1
ATOM 5210 C CA . PRO B 1 136 ? -3.211 -57.062 -16.328 1 94.5 136 PRO B CA 1
ATOM 5211 C C . PRO B 1 136 ? -1.982 -56.938 -17.219 1 94.5 136 PRO B C 1
ATOM 5213 O O . PRO B 1 136 ? -1.548 -57.906 -17.828 1 94.5 136 PRO B O 1
ATOM 5216 N N . PHE B 1 137 ? -1.406 -55.875 -17.25 1 96.06 137 PHE B N 1
ATOM 5217 C CA . PHE B 1 137 ? -0.208 -55.656 -18.047 1 96.06 137 PHE B CA 1
ATOM 5218 C C . PHE B 1 137 ? 0.988 -56.375 -17.453 1 96.06 137 PHE B C 1
ATOM 5220 O O . PHE B 1 137 ? 1.745 -57.031 -18.172 1 96.06 137 PHE B O 1
ATOM 5227 N N . ILE B 1 138 ? 1.108 -56.281 -16.188 1 95.81 138 ILE B N 1
ATOM 5228 C CA . ILE B 1 138 ? 2.244 -56.875 -15.484 1 95.81 138 ILE B CA 1
ATOM 5229 C C . ILE B 1 138 ? 2.193 -58.375 -15.602 1 95.81 138 ILE B C 1
ATOM 5231 O O . ILE B 1 138 ? 3.232 -59.031 -15.719 1 95.81 138 ILE B O 1
ATOM 5235 N N . LEU B 1 139 ? 0.957 -58.875 -15.688 1 94.06 139 LEU B N 1
ATOM 5236 C CA . LEU B 1 139 ? 0.785 -60.312 -15.727 1 94.06 139 LEU B CA 1
ATOM 5237 C C . LEU B 1 139 ? 0.863 -60.844 -17.156 1 94.06 139 LEU B C 1
ATOM 5239 O O . LEU B 1 139 ? 0.765 -62.031 -17.391 1 94.06 139 LEU B O 1
ATOM 5243 N N . GLY B 1 140 ? 0.981 -59.938 -18.188 1 92.38 140 GLY B N 1
ATOM 5244 C CA . GLY B 1 140 ? 1.332 -60.375 -19.516 1 92.38 140 GLY B CA 1
ATOM 5245 C C . GLY B 1 140 ? 0.198 -60.219 -20.516 1 92.38 140 GLY B C 1
ATOM 5246 O O . GLY B 1 140 ? 0.298 -60.688 -21.656 1 92.38 140 GLY B O 1
ATOM 5247 N N . LYS B 1 141 ? -0.815 -59.594 -20.078 1 93.44 141 LYS B N 1
ATOM 5248 C CA . LYS B 1 141 ? -1.882 -59.344 -21.031 1 93.44 141 LYS B CA 1
ATOM 5249 C C . LYS B 1 141 ? -1.398 -58.438 -22.156 1 93.44 141 LYS B C 1
ATOM 5251 O O . LYS B 1 141 ? -0.678 -57.469 -21.906 1 93.44 141 LYS B O 1
ATOM 5256 N N . THR B 1 142 ? -1.711 -58.781 -23.406 1 91.94 142 THR B N 1
ATOM 5257 C CA . THR B 1 142 ? -1.282 -58 -24.562 1 91.94 142 THR B CA 1
ATOM 5258 C C . THR B 1 142 ? -2.48 -57.375 -25.25 1 91.94 142 THR B C 1
ATOM 5260 O O . THR B 1 142 ? -3.586 -57.906 -25.219 1 91.94 142 THR B O 1
ATOM 5263 N N . VAL B 1 143 ? -2.268 -56.219 -25.688 1 93.12 143 VAL B N 1
ATOM 5264 C CA . VAL B 1 143 ? -3.289 -55.469 -26.422 1 93.12 143 VAL B CA 1
ATOM 5265 C C . VAL B 1 143 ? -2.672 -54.875 -27.672 1 93.12 143 VAL B C 1
ATOM 5267 O O . VAL B 1 143 ? -1.45 -54.75 -27.781 1 93.12 143 VAL B O 1
ATOM 5270 N N . LYS B 1 144 ? -3.539 -54.531 -28.594 1 91.06 144 LYS B N 1
ATOM 5271 C CA . LYS B 1 144 ? -3.08 -53.812 -29.781 1 91.06 144 LYS B CA 1
ATOM 5272 C C . LYS B 1 144 ? -2.676 -52.375 -29.438 1 91.06 144 LYS B C 1
ATOM 5274 O O . LYS B 1 144 ? -3.434 -51.656 -28.797 1 91.06 144 LYS B O 1
ATOM 5279 N N . THR B 1 145 ? -1.439 -52.125 -29.812 1 89.62 145 THR B N 1
ATOM 5280 C CA . THR B 1 145 ? -0.917 -50.781 -29.5 1 89.62 145 THR B CA 1
ATOM 5281 C C . THR B 1 145 ? -0.994 -49.875 -30.719 1 89.62 145 THR B C 1
ATOM 5283 O O . THR B 1 145 ? -0.911 -50.344 -31.859 1 89.62 145 THR B O 1
ATOM 5286 N N . THR B 1 146 ? -1.286 -48.625 -30.484 1 81.25 146 THR B N 1
ATOM 5287 C CA . THR B 1 146 ? -1.42 -47.656 -31.547 1 81.25 146 THR B CA 1
ATOM 5288 C C . THR B 1 146 ? -0.261 -46.656 -31.531 1 81.25 146 THR B C 1
ATOM 5290 O O . THR B 1 146 ? 0.052 -46.031 -32.531 1 81.25 146 THR B O 1
ATOM 5293 N N . THR B 1 147 ? 0.37 -46.5 -30.406 1 84.19 147 THR B N 1
ATOM 5294 C CA . THR B 1 147 ? 1.436 -45.5 -30.234 1 84.19 147 THR B CA 1
ATOM 5295 C C . THR B 1 147 ? 2.633 -46.125 -29.516 1 84.19 147 THR B C 1
ATOM 5297 O O . THR B 1 147 ? 2.488 -47.125 -28.812 1 84.19 147 THR B O 1
ATOM 5300 N N . LYS B 1 148 ? 3.756 -45.625 -29.875 1 89.62 148 LYS B N 1
ATOM 5301 C CA . LYS B 1 148 ? 4.977 -46.031 -29.188 1 89.62 148 LYS B CA 1
ATOM 5302 C C . LYS B 1 148 ? 5.543 -44.875 -28.344 1 89.62 148 LYS B C 1
ATOM 5304 O O . LYS B 1 148 ? 5.77 -43.781 -28.844 1 89.62 148 LYS B O 1
ATOM 5309 N N . ILE B 1 149 ? 5.703 -45.219 -27.062 1 94.69 149 ILE B N 1
ATOM 5310 C CA . ILE B 1 149 ? 6.199 -44.188 -26.125 1 94.69 149 ILE B CA 1
ATOM 5311 C C . ILE B 1 149 ? 7.66 -44.5 -25.797 1 94.69 149 ILE B C 1
ATOM 5313 O O . ILE B 1 149 ? 7.988 -45.562 -25.297 1 94.69 149 ILE B O 1
ATOM 5317 N N . ALA B 1 150 ? 8.477 -43.531 -26.078 1 92.69 150 ALA B N 1
ATOM 5318 C CA . ALA B 1 150 ? 9.906 -43.688 -25.797 1 92.69 150 ALA B CA 1
ATOM 5319 C C . ALA B 1 150 ? 10.328 -42.875 -24.594 1 92.69 150 ALA B C 1
ATOM 5321 O O . ALA B 1 150 ? 9.727 -41.844 -24.297 1 92.69 150 ALA B O 1
ATOM 5322 N N . MET B 1 151 ? 11.289 -43.406 -23.875 1 94.75 151 MET B N 1
ATOM 5323 C CA . MET B 1 151 ? 11.828 -42.719 -22.703 1 94.75 151 MET B CA 1
ATOM 5324 C C . MET B 1 151 ? 13.352 -42.625 -22.797 1 94.75 151 MET B C 1
ATOM 5326 O O . MET B 1 151 ? 13.984 -43.375 -23.531 1 94.75 151 MET B O 1
ATOM 5330 N N . ILE B 1 152 ? 13.898 -41.688 -22.141 1 94.5 152 ILE B N 1
ATOM 5331 C CA . ILE B 1 152 ? 15.344 -41.531 -22 1 94.5 152 ILE B CA 1
ATOM 5332 C C . ILE B 1 152 ? 15.711 -41.562 -20.516 1 94.5 152 ILE B C 1
ATOM 5334 O O . ILE B 1 152 ? 14.891 -41.25 -19.656 1 94.5 152 ILE B O 1
ATOM 5338 N N . PHE B 1 153 ? 16.891 -42.062 -20.203 1 93.5 153 PHE B N 1
ATOM 5339 C CA . PHE B 1 153 ? 17.344 -42.188 -18.828 1 93.5 153 PHE B CA 1
ATOM 5340 C C . PHE B 1 153 ? 18.516 -41.25 -18.562 1 93.5 153 PHE B C 1
ATOM 5342 O O . PHE B 1 153 ? 19.516 -41.281 -19.281 1 93.5 153 PHE B O 1
ATOM 5349 N N . ASN B 1 154 ? 18.344 -40.344 -17.672 1 87.5 154 ASN B N 1
ATOM 5350 C CA . ASN B 1 154 ? 19.359 -39.344 -17.281 1 87.5 154 ASN B CA 1
ATOM 5351 C C . ASN B 1 154 ? 19.672 -39.438 -15.789 1 87.5 154 ASN B C 1
ATOM 5353 O O . ASN B 1 154 ? 19.375 -40.438 -15.148 1 87.5 154 ASN B O 1
ATOM 5357 N N . GLU B 1 155 ? 20.281 -38.375 -15.172 1 83.62 155 GLU B N 1
ATOM 5358 C CA . GLU B 1 155 ? 20.688 -38.375 -13.773 1 83.62 155 GLU B CA 1
ATOM 5359 C C . GLU B 1 155 ? 19.484 -38.438 -12.844 1 83.62 155 GLU B C 1
ATOM 5361 O O . GLU B 1 155 ? 19.562 -38.969 -11.734 1 83.62 155 GLU B O 1
ATOM 5366 N N . ASN B 1 156 ? 18.344 -38.062 -13.375 1 83.12 156 ASN B N 1
ATOM 5367 C CA . ASN B 1 156 ? 17.125 -38.062 -12.578 1 83.12 156 ASN B CA 1
ATOM 5368 C C . ASN B 1 156 ? 16.312 -39.375 -12.789 1 83.12 156 ASN B C 1
ATOM 5370 O O . ASN B 1 156 ? 15.25 -39.531 -12.195 1 83.12 156 ASN B O 1
ATOM 5374 N N . GLY B 1 157 ? 16.875 -40.188 -13.562 1 89.12 157 GLY B N 1
ATOM 5375 C CA . GLY B 1 157 ? 16.156 -41.438 -13.891 1 89.12 157 GLY B CA 1
ATOM 5376 C C . GLY B 1 157 ? 15.453 -41.375 -15.234 1 89.12 157 GLY B C 1
ATOM 5377 O O . GLY B 1 157 ? 15.984 -40.812 -16.203 1 89.12 157 GLY B O 1
ATOM 5378 N N . ALA B 1 158 ? 14.266 -41.906 -15.273 1 94.44 158 ALA B N 1
ATOM 5379 C CA . ALA B 1 158 ? 13.516 -41.969 -16.531 1 94.44 158 ALA B CA 1
ATOM 5380 C C . ALA B 1 158 ? 12.891 -40.625 -16.859 1 94.44 158 ALA B C 1
ATOM 5382 O O . ALA B 1 158 ? 12.383 -39.938 -15.969 1 94.44 158 ALA B O 1
ATOM 5383 N N . SER B 1 159 ? 13.016 -40.188 -18.078 1 94.38 159 SER B N 1
ATOM 5384 C CA . SER B 1 159 ? 12.422 -38.969 -18.562 1 94.38 159 SER B CA 1
ATOM 5385 C C . SER B 1 159 ? 11.781 -39.156 -19.938 1 94.38 159 SER B C 1
ATOM 5387 O O . SER B 1 159 ? 12.164 -40.062 -20.688 1 94.38 159 SER B O 1
ATOM 5389 N N . TRP B 1 160 ? 10.789 -38.344 -20.141 1 96.06 160 TRP B N 1
ATOM 5390 C CA . TRP B 1 160 ? 10.195 -38.375 -21.469 1 96.06 160 TRP B CA 1
ATOM 5391 C C . TRP B 1 160 ? 11.133 -37.75 -22.5 1 96.06 160 TRP B C 1
ATOM 5393 O O . TRP B 1 160 ? 12.07 -37.031 -22.141 1 96.06 160 TRP B O 1
ATOM 5403 N N . ILE B 1 161 ? 10.914 -38.094 -23.766 1 94.62 161 ILE B N 1
ATOM 5404 C CA . ILE B 1 161 ? 11.656 -37.469 -24.859 1 94.62 161 ILE B CA 1
ATOM 5405 C C . ILE B 1 161 ? 10.906 -36.219 -25.344 1 94.62 161 ILE B C 1
ATOM 5407 O O . ILE B 1 161 ? 9.75 -36.312 -25.781 1 94.62 161 ILE B O 1
ATOM 5411 N N . TYR B 1 162 ? 11.586 -35.125 -25.25 1 93.38 162 TYR B N 1
ATOM 5412 C CA . TYR B 1 162 ? 10.961 -33.875 -25.641 1 93.38 162 TYR B CA 1
ATOM 5413 C C . TYR B 1 162 ? 11.297 -33.531 -27.094 1 93.38 162 TYR B C 1
ATOM 5415 O O . TYR B 1 162 ? 12.422 -33.75 -27.547 1 93.38 162 TYR B O 1
ATOM 5423 N N . PRO B 1 163 ? 10.312 -32.969 -27.75 1 90.94 163 PRO B N 1
ATOM 5424 C CA . PRO B 1 163 ? 10.602 -32.5 -29.094 1 90.94 163 PRO B CA 1
ATOM 5425 C C . PRO B 1 163 ? 11.523 -31.266 -29.125 1 90.94 163 PRO B C 1
ATOM 5427 O O . PRO B 1 163 ? 11.594 -30.531 -28.141 1 90.94 163 PRO B O 1
ATOM 5430 N N . ILE B 1 164 ? 12.133 -31.078 -30.172 1 89.88 164 ILE B N 1
ATOM 5431 C CA . ILE B 1 164 ? 13.023 -29.938 -30.344 1 89.88 164 ILE B CA 1
ATOM 5432 C C . ILE B 1 164 ? 12.219 -28.641 -30.328 1 89.88 164 ILE B C 1
ATOM 5434 O O . ILE B 1 164 ? 12.578 -27.688 -29.641 1 89.88 164 ILE B O 1
ATOM 5438 N N . VAL B 1 165 ? 11.07 -28.734 -31.141 1 90 165 VAL B N 1
ATOM 5439 C CA . VAL B 1 165 ? 10.164 -27.594 -31.141 1 90 165 VAL B CA 1
ATOM 5440 C C . VAL B 1 165 ? 8.859 -27.969 -30.422 1 90 165 VAL B C 1
ATOM 5442 O O . VAL B 1 165 ? 8.125 -28.844 -30.891 1 90 165 VAL B O 1
ATOM 5445 N N . PRO B 1 166 ? 8.648 -27.281 -29.328 1 91.06 166 PRO B N 1
ATOM 5446 C CA . PRO B 1 166 ? 7.43 -27.609 -28.594 1 91.06 166 PRO B CA 1
ATOM 5447 C C . PRO B 1 166 ? 6.156 -27.25 -29.359 1 91.06 166 PRO B C 1
ATOM 5449 O O . PRO B 1 166 ? 6.109 -26.234 -30.031 1 91.06 166 PRO B O 1
ATOM 5452 N N . LEU B 1 167 ? 5.219 -28.141 -29.281 1 94.75 167 LEU B N 1
ATOM 5453 C CA . LEU B 1 167 ? 3.912 -27.891 -29.875 1 94.75 167 LEU B CA 1
ATOM 5454 C C . LEU B 1 167 ? 3.119 -26.891 -29.062 1 94.75 167 LEU B C 1
ATOM 5456 O O . LEU B 1 167 ? 3.084 -26.969 -27.828 1 94.75 167 LEU B O 1
ATOM 5460 N N . GLU B 1 168 ? 2.635 -25.906 -29.719 1 94.75 168 GLU B N 1
ATOM 5461 C CA . GLU B 1 168 ? 1.784 -24.891 -29.094 1 94.75 168 GLU B CA 1
ATOM 5462 C C . GLU B 1 168 ? 0.498 -24.688 -29.891 1 94.75 168 GLU B C 1
ATOM 5464 O O . GLU B 1 168 ? 0.517 -24.688 -31.125 1 94.75 168 GLU B O 1
ATOM 5469 N N . CYS B 1 169 ? -0.592 -24.641 -29.156 1 96.56 169 CYS B N 1
ATOM 5470 C CA . CYS B 1 169 ? -1.882 -24.391 -29.797 1 96.56 169 CYS B CA 1
ATOM 5471 C C . CYS B 1 169 ? -2.52 -23.109 -29.25 1 96.56 169 CYS B C 1
ATOM 5473 O O . CYS B 1 169 ? -2.451 -22.844 -28.047 1 96.56 169 CYS B O 1
ATOM 5475 N N . THR B 1 170 ? -3.135 -22.344 -30.141 1 96.69 170 THR B N 1
ATOM 5476 C CA . THR B 1 170 ? -3.828 -21.125 -29.734 1 96.69 170 THR B CA 1
ATOM 5477 C C . THR B 1 170 ? -5.336 -21.281 -29.938 1 96.69 170 THR B C 1
ATOM 5479 O O . THR B 1 170 ? -5.789 -21.828 -30.938 1 96.69 170 THR B O 1
ATOM 5482 N N . VAL B 1 171 ? -6.094 -20.906 -28.906 1 96.56 171 VAL B N 1
ATOM 5483 C CA . VAL B 1 171 ? -7.551 -20.938 -28.953 1 96.56 171 VAL B CA 1
ATOM 5484 C C . VAL B 1 171 ? -8.094 -19.516 -29.109 1 96.56 171 VAL B C 1
ATOM 5486 O O . VAL B 1 171 ? -7.902 -18.672 -28.234 1 96.56 171 VAL B O 1
ATOM 5489 N N . THR B 1 172 ? -8.766 -19.281 -30.234 1 95.44 172 THR B N 1
ATOM 5490 C CA . THR B 1 172 ? -9.25 -17.922 -30.5 1 95.44 172 THR B CA 1
ATOM 5491 C C . THR B 1 172 ? -10.578 -17.969 -31.25 1 95.44 172 THR B C 1
ATOM 5493 O O . THR B 1 172 ? -11.156 -19.031 -31.453 1 95.44 172 THR B O 1
ATOM 5496 N N . ASN B 1 173 ? -11.148 -16.891 -31.531 1 92.88 173 ASN B N 1
ATOM 5497 C CA . ASN B 1 173 ? -12.25 -16.625 -32.438 1 92.88 173 ASN B CA 1
ATOM 5498 C C . ASN B 1 173 ? -13.477 -17.469 -32.125 1 92.88 173 ASN B C 1
ATOM 5500 O O . ASN B 1 173 ? -13.906 -18.297 -32.906 1 92.88 173 ASN B O 1
ATOM 5504 N N . PRO B 1 174 ? -14.078 -17.188 -30.922 1 93 174 PRO B N 1
ATOM 5505 C CA . PRO B 1 174 ? -15.328 -17.891 -30.625 1 93 174 PRO B CA 1
ATOM 5506 C C . PRO B 1 174 ? -16.422 -17.578 -31.641 1 93 174 PRO B C 1
ATOM 5508 O O . PRO B 1 174 ? -16.625 -16.422 -32 1 93 174 PRO B O 1
ATOM 5511 N N . GLN B 1 175 ? -17.062 -18.609 -32.188 1 91.19 175 GLN B N 1
ATOM 5512 C CA . GLN B 1 175 ? -18.109 -18.484 -33.188 1 91.19 175 GLN B CA 1
ATOM 5513 C C . GLN B 1 175 ? -19.391 -19.188 -32.75 1 91.19 175 GLN B C 1
ATOM 5515 O O . GLN B 1 175 ? -19.328 -20.297 -32.219 1 91.19 175 GLN B O 1
ATOM 5520 N N . MET B 1 176 ? -20.484 -18.516 -32.969 1 88.69 176 MET B N 1
ATOM 5521 C CA . MET B 1 176 ? -21.766 -19.109 -32.656 1 88.69 176 MET B CA 1
ATOM 5522 C C . MET B 1 176 ? -22.25 -20.016 -33.812 1 88.69 176 MET B C 1
ATOM 5524 O O . MET B 1 176 ? -22.25 -19.594 -34.969 1 88.69 176 MET B O 1
ATOM 5528 N N . GLY B 1 177 ? -22.422 -21.203 -33.469 1 85.5 177 GLY B N 1
ATOM 5529 C CA . GLY B 1 177 ? -22.984 -22.156 -34.406 1 85.5 177 GLY B CA 1
ATOM 5530 C C . GLY B 1 177 ? -24.344 -22.672 -34 1 85.5 177 GLY B C 1
ATOM 5531 O O . GLY B 1 177 ? -24.844 -22.344 -32.906 1 85.5 177 GLY B O 1
ATOM 5532 N N . SER B 1 178 ? -25.047 -23.188 -35 1 84.44 178 SER B N 1
ATOM 5533 C CA . SER B 1 178 ? -26.359 -23.734 -34.688 1 84.44 178 SER B CA 1
ATOM 5534 C C . SER B 1 178 ? -26.469 -25.203 -35.125 1 84.44 178 SER B C 1
ATOM 5536 O O . SER B 1 178 ? -25.797 -25.609 -36.094 1 84.44 178 SER B O 1
ATOM 5538 N N . LYS B 1 179 ? -27.062 -25.953 -34.281 1 78.62 179 LYS B N 1
ATOM 5539 C CA . LYS B 1 179 ? -27.344 -27.344 -34.594 1 78.62 179 LYS B CA 1
ATOM 5540 C C . LYS B 1 179 ? -28.844 -27.609 -34.594 1 78.62 179 LYS B C 1
ATOM 5542 O O . LYS B 1 179 ? -29.609 -26.891 -33.969 1 78.62 179 LYS B O 1
ATOM 5547 N N . TYR B 1 180 ? -29.25 -28.672 -35.375 1 80.69 180 TYR B N 1
ATOM 5548 C CA . TYR B 1 180 ? -30.641 -29.078 -35.469 1 80.69 180 TYR B CA 1
ATOM 5549 C C . TYR B 1 180 ? -31.516 -27.969 -36.031 1 80.69 180 TYR B C 1
ATOM 5551 O O . TYR B 1 180 ? -32.562 -27.625 -35.469 1 80.69 180 TYR B O 1
ATOM 5559 N N . SER B 1 181 ? -31.062 -27.5 -37.094 1 79.12 181 SER B N 1
ATOM 5560 C CA . SER B 1 181 ? -31.797 -26.484 -37.844 1 79.12 181 SER B CA 1
ATOM 5561 C C . SER B 1 181 ? -32.062 -25.25 -37 1 79.12 181 SER B C 1
ATOM 5563 O O . SER B 1 181 ? -33.188 -24.75 -36.969 1 79.12 181 SER B O 1
ATOM 5565 N N . GLY B 1 182 ? -31.062 -24.938 -36.125 1 75.12 182 GLY B N 1
ATOM 5566 C CA . GLY B 1 182 ? -31.188 -23.688 -35.375 1 75.12 182 GLY B CA 1
ATOM 5567 C C . GLY B 1 182 ? -31.75 -23.859 -33.969 1 75.12 182 GLY B C 1
ATOM 5568 O O . GLY B 1 182 ? -31.812 -22.906 -33.219 1 75.12 182 GLY B O 1
ATOM 5569 N N . MET B 1 183 ? -32.156 -25.031 -33.594 1 73.56 183 MET B N 1
ATOM 5570 C CA . MET B 1 183 ? -32.781 -25.266 -32.281 1 73.56 183 MET B CA 1
ATOM 5571 C C . MET B 1 183 ? -31.781 -25.156 -31.156 1 73.56 183 MET B C 1
ATOM 5573 O O . MET B 1 183 ? -32.094 -24.672 -30.062 1 73.56 183 MET B O 1
ATOM 5577 N N . LYS B 1 184 ? -30.562 -25.609 -31.406 1 81.06 184 LYS B N 1
ATOM 5578 C CA . LYS B 1 184 ? -29.531 -25.531 -30.375 1 81.06 184 LYS B CA 1
ATOM 5579 C C . LYS B 1 184 ? -28.344 -24.703 -30.844 1 81.06 184 LYS B C 1
ATOM 5581 O O . LYS B 1 184 ? -27.828 -24.891 -31.953 1 81.06 184 LYS B O 1
ATOM 5586 N N . LYS B 1 185 ? -28.125 -23.734 -30.078 1 84.06 185 LYS B N 1
ATOM 5587 C CA . LYS B 1 185 ? -26.984 -22.875 -30.375 1 84.06 185 LYS B CA 1
ATOM 5588 C C . LYS B 1 185 ? -25.781 -23.266 -29.531 1 84.06 185 LYS B C 1
ATOM 5590 O O . LYS B 1 185 ? -25.922 -23.781 -28.422 1 84.06 185 LYS B O 1
ATOM 5595 N N . TYR B 1 186 ? -24.641 -23.219 -30.172 1 86.94 186 TYR B N 1
ATOM 5596 C CA . TYR B 1 186 ? -23.406 -23.5 -29.438 1 86.94 186 TYR B CA 1
ATOM 5597 C C . TYR B 1 186 ? -22.281 -22.578 -29.859 1 86.94 186 TYR B C 1
ATOM 5599 O O . TYR B 1 186 ? -22.391 -21.875 -30.875 1 86.94 186 TYR B O 1
ATOM 5607 N N . ILE B 1 187 ? -21.281 -22.5 -29.031 1 90.5 187 ILE B N 1
ATOM 5608 C CA . ILE B 1 187 ? -20.109 -21.703 -29.344 1 90.5 187 ILE B CA 1
ATOM 5609 C C . ILE B 1 187 ? -18.938 -22.625 -29.672 1 90.5 187 ILE B C 1
ATOM 5611 O O . ILE B 1 187 ? -18.672 -23.594 -28.953 1 90.5 187 ILE B O 1
ATOM 5615 N N . SER B 1 188 ? -18.328 -22.375 -30.797 1 93.31 188 SER B N 1
ATOM 5616 C CA . SER B 1 188 ? -17.125 -23.109 -31.188 1 93.31 188 SER B CA 1
ATOM 5617 C C . SER B 1 188 ? -15.891 -22.219 -31.125 1 93.31 188 SER B C 1
ATOM 5619 O O . SER B 1 188 ? -15.984 -21 -31.297 1 93.31 188 SER B O 1
ATOM 5621 N N . TYR B 1 189 ? -14.797 -22.844 -30.828 1 95.44 189 TYR B N 1
ATOM 5622 C CA . TYR B 1 189 ? -13.531 -22.125 -30.719 1 95.44 189 TYR B CA 1
ATOM 5623 C C . TYR B 1 189 ? -12.547 -22.594 -31.781 1 95.44 189 TYR B C 1
ATOM 5625 O O . TYR B 1 189 ? -12.484 -23.781 -32.094 1 95.44 189 TYR B O 1
ATOM 5633 N N . GLN B 1 190 ? -11.844 -21.656 -32.219 1 96.62 190 GLN B N 1
ATOM 5634 C CA . GLN B 1 190 ? -10.828 -21.953 -33.219 1 96.62 190 GLN B CA 1
ATOM 5635 C C . GLN B 1 190 ? -9.516 -22.375 -32.562 1 96.62 190 GLN B C 1
ATOM 5637 O O . GLN B 1 190 ? -8.977 -21.641 -31.719 1 96.62 190 GLN B O 1
ATOM 5642 N N . ILE B 1 191 ? -9 -23.531 -32.906 1 97.5 191 ILE B N 1
ATOM 5643 C CA . ILE B 1 191 ? -7.73 -24.031 -32.375 1 97.5 191 ILE B CA 1
ATOM 5644 C C . ILE B 1 191 ? -6.695 -24.047 -33.5 1 97.5 191 ILE B C 1
ATOM 5646 O O . ILE B 1 191 ? -6.906 -24.672 -34.562 1 97.5 191 ILE B O 1
ATOM 5650 N N . THR B 1 192 ? -5.562 -23.375 -33.312 1 97.19 192 THR B N 1
ATOM 5651 C CA . THR B 1 192 ? -4.527 -23.281 -34.312 1 97.19 192 THR B CA 1
ATOM 5652 C C . THR B 1 192 ? -3.18 -23.75 -33.781 1 97.19 192 THR B C 1
ATOM 5654 O O . THR B 1 192 ? -2.584 -23.078 -32.938 1 97.19 192 THR B O 1
ATOM 5657 N N . PRO B 1 193 ? -2.693 -24.875 -34.25 1 96.44 193 PRO B N 1
ATOM 5658 C CA . PRO B 1 193 ? -1.343 -25.281 -33.875 1 96.44 193 PRO B CA 1
ATOM 5659 C C . PRO B 1 193 ? -0.253 -24.453 -34.531 1 96.44 193 PRO B C 1
ATOM 5661 O O . PRO B 1 193 ? -0.438 -23.984 -35.656 1 96.44 193 PRO B O 1
ATOM 5664 N N . ASN B 1 194 ? 0.883 -24.344 -33.906 1 93.69 194 ASN B N 1
ATOM 5665 C CA . ASN B 1 194 ? 1.948 -23.469 -34.406 1 93.69 194 ASN B CA 1
ATOM 5666 C C . ASN B 1 194 ? 2.705 -24.109 -35.562 1 93.69 194 ASN B C 1
ATOM 5668 O O . ASN B 1 194 ? 3.312 -23.406 -36.375 1 93.69 194 ASN B O 1
ATOM 5672 N N . ASP B 1 195 ? 2.713 -25.422 -35.688 1 90.69 195 ASP B N 1
ATOM 5673 C CA . ASP B 1 195 ? 3.527 -26.109 -36.688 1 90.69 195 ASP B CA 1
ATOM 5674 C C . ASP B 1 195 ? 2.855 -26.094 -38.031 1 90.69 195 ASP B C 1
ATOM 5676 O O . ASP B 1 195 ? 3.523 -25.938 -39.062 1 90.69 195 ASP B O 1
ATOM 5680 N N . THR B 1 196 ? 1.505 -26.266 -38.188 1 90 196 THR B N 1
ATOM 5681 C CA . THR B 1 196 ? 0.816 -26.328 -39.469 1 90 196 THR B CA 1
ATOM 5682 C C . THR B 1 196 ? 0.093 -25.031 -39.75 1 90 196 THR B C 1
ATOM 5684 O O . THR B 1 196 ? -0.198 -24.719 -40.906 1 90 196 THR B O 1
ATOM 5687 N N . ASP B 1 197 ? -0.322 -24.25 -38.875 1 88.56 197 ASP B N 1
ATOM 5688 C CA . ASP B 1 197 ? -1.085 -23.016 -38.969 1 88.56 197 ASP B CA 1
ATOM 5689 C C . ASP B 1 197 ? -2.469 -23.266 -39.562 1 88.56 197 ASP B C 1
ATOM 5691 O O . ASP B 1 197 ? -3.1 -22.344 -40.094 1 88.56 197 ASP B O 1
ATOM 5695 N N . LYS B 1 198 ? -2.797 -24.516 -39.562 1 93.12 198 LYS B N 1
ATOM 5696 C CA . LYS B 1 198 ? -4.156 -24.875 -39.969 1 93.12 198 LYS B CA 1
ATOM 5697 C C . LYS B 1 198 ? -5.074 -24.984 -38.781 1 93.12 198 LYS B C 1
ATOM 5699 O O . LYS B 1 198 ? -4.793 -25.75 -37.844 1 93.12 198 LYS B O 1
ATOM 5704 N N . SER B 1 199 ? -6.137 -24.266 -38.844 1 95.38 199 SER B N 1
ATOM 5705 C CA . SER B 1 199 ? -7.004 -24.188 -37.688 1 95.38 199 SER B CA 1
ATOM 5706 C C . SER B 1 199 ? -8.18 -25.156 -37.812 1 95.38 199 SER B C 1
ATOM 5708 O O . SER B 1 199 ? -8.562 -25.547 -38.906 1 95.38 199 SER B O 1
ATOM 5710 N N . VAL B 1 200 ? -8.672 -25.531 -36.688 1 96.31 200 VAL B N 1
ATOM 5711 C CA . VAL B 1 200 ? -9.867 -26.359 -36.562 1 96.31 200 VAL B CA 1
ATOM 5712 C C . VAL B 1 200 ? -10.836 -25.734 -35.562 1 96.31 200 VAL B C 1
ATOM 5714 O O . VAL B 1 200 ? -10.422 -24.984 -34.688 1 96.31 200 VAL B O 1
ATOM 5717 N N . TYR B 1 201 ? -12.125 -26.031 -35.781 1 95.06 201 TYR B N 1
ATOM 5718 C CA . TYR B 1 201 ? -13.125 -25.5 -34.844 1 95.06 201 TYR B CA 1
ATOM 5719 C C . TYR B 1 201 ? -13.727 -26.625 -34 1 95.06 201 TYR B C 1
ATOM 5721 O O . TYR B 1 201 ? -14.133 -27.656 -34.531 1 95.06 201 TYR B O 1
ATOM 5729 N N . HIS B 1 202 ? -13.719 -26.391 -32.75 1 95.81 202 HIS B N 1
ATOM 5730 C CA . HIS B 1 202 ? -14.32 -27.344 -31.812 1 95.81 202 HIS B CA 1
ATOM 5731 C C . HIS B 1 202 ? -15.18 -26.641 -30.766 1 95.81 202 HIS B C 1
ATOM 5733 O O . HIS B 1 202 ? -14.836 -25.547 -30.312 1 95.81 202 HIS B O 1
ATOM 5739 N N . ARG B 1 203 ? -16.312 -27.156 -30.516 1 91.88 203 ARG B N 1
ATOM 5740 C CA . ARG B 1 203 ? -17.156 -26.688 -29.422 1 91.88 203 ARG B CA 1
ATOM 5741 C C . ARG B 1 203 ? -16.719 -27.281 -28.094 1 91.88 203 ARG B C 1
ATOM 5743 O O . ARG B 1 203 ? -15.852 -28.172 -28.062 1 91.88 203 ARG B O 1
ATOM 5750 N N . TYR B 1 204 ? -17.344 -26.922 -27.016 1 92 204 TYR B N 1
ATOM 5751 C CA . TYR B 1 204 ? -16.938 -27.359 -25.688 1 92 204 TYR B CA 1
ATOM 5752 C C . TYR B 1 204 ? -17.141 -28.859 -25.516 1 92 204 TYR B C 1
ATOM 5754 O O . TYR B 1 204 ? -16.328 -29.547 -24.906 1 92 204 TYR B O 1
ATOM 5762 N N . LYS B 1 205 ? -18.141 -29.344 -26.047 1 92.06 205 LYS B N 1
ATOM 5763 C CA . LYS B 1 205 ? -18.438 -30.766 -25.938 1 92.06 205 LYS B CA 1
ATOM 5764 C C . LYS B 1 205 ? -17.328 -31.609 -26.547 1 92.06 205 LYS B C 1
ATOM 5766 O O . LYS B 1 205 ? -17.047 -32.719 -26.062 1 92.06 205 LYS B O 1
ATOM 5771 N N . HIS B 1 206 ? -16.688 -31.125 -27.594 1 95.06 206 HIS B N 1
ATOM 5772 C CA . HIS B 1 206 ? -15.547 -31.812 -28.188 1 95.06 206 HIS B CA 1
ATOM 5773 C C . HIS B 1 206 ? -14.352 -31.828 -27.25 1 95.06 206 HIS B C 1
ATOM 5775 O O . HIS B 1 206 ? -13.633 -32.844 -27.156 1 95.06 206 HIS B O 1
ATOM 5781 N N . PHE B 1 207 ? -14.18 -30.75 -26.594 1 95.69 207 PHE B N 1
ATOM 5782 C CA . PHE B 1 207 ? -13.125 -30.688 -25.578 1 95.69 207 PHE B CA 1
ATOM 5783 C C . PHE B 1 207 ? -13.398 -31.688 -24.469 1 95.69 207 PHE B C 1
ATOM 5785 O O . PHE B 1 207 ? -12.484 -32.375 -24 1 95.69 207 PHE B O 1
ATOM 5792 N N . ASP B 1 208 ? -14.602 -31.672 -24.078 1 94.12 208 ASP B N 1
ATOM 5793 C CA . ASP B 1 208 ? -15.008 -32.625 -23.047 1 94.12 208 ASP B CA 1
ATOM 5794 C C . ASP B 1 208 ? -14.766 -34.062 -23.484 1 94.12 208 ASP B C 1
ATOM 5796 O O . ASP B 1 208 ? -14.281 -34.875 -22.703 1 94.12 208 ASP B O 1
ATOM 5800 N N . TRP B 1 209 ? -15.094 -34.312 -24.703 1 95.81 209 TRP B N 1
ATOM 5801 C CA . TRP B 1 209 ? -14.836 -35.625 -25.266 1 95.81 209 TRP B CA 1
ATOM 5802 C C . TRP B 1 209 ? -13.344 -35.969 -25.234 1 95.81 209 TRP B C 1
ATOM 5804 O O . TRP B 1 209 ? -12.945 -37.062 -24.828 1 95.81 209 TRP B O 1
ATOM 5814 N N . LEU B 1 210 ? -12.578 -35.031 -25.703 1 96.75 210 LEU B N 1
ATOM 5815 C CA . LEU B 1 210 ? -11.133 -35.25 -25.719 1 96.75 210 LEU B CA 1
ATOM 5816 C C . LEU B 1 210 ? -10.602 -35.5 -24.312 1 96.75 210 LEU B C 1
ATOM 5818 O O . LEU B 1 210 ? -9.797 -36.406 -24.094 1 96.75 210 LEU B O 1
ATOM 5822 N N . HIS B 1 211 ? -11.086 -34.688 -23.438 1 95 211 HIS B N 1
ATOM 5823 C CA . HIS B 1 211 ? -10.656 -34.844 -22.047 1 95 211 HIS B CA 1
ATOM 5824 C C . HIS B 1 211 ? -10.961 -36.219 -21.516 1 95 211 HIS B C 1
ATOM 5826 O O . HIS B 1 211 ? -10.109 -36.875 -20.891 1 95 211 HIS B O 1
ATOM 5832 N N . CYS B 1 212 ? -12.086 -36.719 -21.781 1 94 212 CYS B N 1
ATOM 5833 C CA . CYS B 1 212 ? -12.5 -38.031 -21.328 1 94 212 CYS B CA 1
ATOM 5834 C C . CYS B 1 212 ? -11.648 -39.125 -21.969 1 94 212 CYS B C 1
ATOM 5836 O O . CYS B 1 212 ? -11.211 -40.062 -21.281 1 94 212 CYS B O 1
ATOM 5838 N N . ARG B 1 213 ? -11.383 -38.938 -23.219 1 95 213 ARG B N 1
ATOM 5839 C CA . ARG B 1 213 ? -10.578 -39.938 -23.922 1 95 213 ARG B CA 1
ATOM 5840 C C . ARG B 1 213 ? -9.141 -39.938 -23.406 1 95 213 ARG B C 1
ATOM 5842 O O . ARG B 1 213 ? -8.539 -41 -23.266 1 95 213 ARG B O 1
ATOM 5849 N N . LEU B 1 214 ? -8.656 -38.781 -23.188 1 95.38 214 LEU B N 1
ATOM 5850 C CA . LEU B 1 214 ? -7.289 -38.688 -22.672 1 95.38 214 LEU B CA 1
ATOM 5851 C C . LEU B 1 214 ? -7.191 -39.25 -21.266 1 95.38 214 LEU B C 1
ATOM 5853 O O . LEU B 1 214 ? -6.215 -39.938 -20.938 1 95.38 214 LEU B O 1
ATOM 5857 N N . LEU B 1 215 ? -8.188 -39 -20.484 1 93.75 215 LEU B N 1
ATOM 5858 C CA . LEU B 1 215 ? -8.211 -39.531 -19.125 1 93.75 215 LEU B CA 1
ATOM 5859 C C . LEU B 1 215 ? -8.281 -41.062 -19.141 1 93.75 215 LEU B C 1
ATOM 5861 O O . LEU B 1 215 ? -7.59 -41.75 -18.375 1 93.75 215 LEU B O 1
ATOM 5865 N N . GLU B 1 216 ? -9.078 -41.562 -19.969 1 92.94 216 GLU B N 1
ATOM 5866 C CA . GLU B 1 216 ? -9.242 -43 -20.078 1 92.94 216 GLU B CA 1
ATOM 5867 C C . GLU B 1 216 ? -7.957 -43.656 -20.547 1 92.94 216 GLU B C 1
ATOM 5869 O O . GLU B 1 216 ? -7.57 -44.719 -20.047 1 92.94 216 GLU B O 1
ATOM 5874 N N . LYS B 1 217 ? -7.355 -43.094 -21.484 1 94 217 LYS B N 1
ATOM 5875 C CA . LYS B 1 217 ? -6.168 -43.719 -22.078 1 94 217 LYS B CA 1
ATOM 5876 C C . LYS B 1 217 ? -4.941 -43.5 -21.203 1 94 217 LYS B C 1
ATOM 5878 O O . LYS B 1 217 ? -4.203 -44.438 -20.922 1 94 217 LYS B O 1
ATOM 5883 N N . PHE B 1 218 ? -4.734 -42.281 -20.734 1 95.25 218 PHE B N 1
ATOM 5884 C CA . PHE B 1 218 ? -3.457 -41.906 -20.125 1 95.25 218 PHE B CA 1
ATOM 5885 C C . PHE B 1 218 ? -3.605 -41.719 -18.625 1 95.25 218 PHE B C 1
ATOM 5887 O O . PHE B 1 218 ? -2.609 -41.562 -17.906 1 95.25 218 PHE B O 1
ATOM 5894 N N . GLY B 1 219 ? -4.711 -41.688 -18.016 1 93.06 219 GLY B N 1
ATOM 5895 C CA . GLY B 1 219 ? -4.992 -41.25 -16.656 1 93.06 219 GLY B CA 1
ATOM 5896 C C . GLY B 1 219 ? -4.25 -42.062 -15.609 1 93.06 219 GLY B C 1
ATOM 5897 O O . GLY B 1 219 ? -4.023 -41.594 -14.5 1 93.06 219 GLY B O 1
ATOM 5898 N N . SER B 1 220 ? -3.846 -43.281 -15.914 1 94.25 220 SER B N 1
ATOM 5899 C CA . SER B 1 220 ? -3.123 -44.125 -14.969 1 94.25 220 SER B CA 1
ATOM 5900 C C . SER B 1 220 ? -1.644 -43.75 -14.922 1 94.25 220 SER B C 1
ATOM 5902 O O . SER B 1 220 ? -0.93 -44.156 -13.992 1 94.25 220 SER B O 1
ATOM 5904 N N . LEU B 1 221 ? -1.207 -42.969 -15.844 1 95.38 221 LEU B N 1
ATOM 5905 C CA . LEU B 1 221 ? 0.213 -42.656 -16 1 95.38 221 LEU B CA 1
ATOM 5906 C C . LEU B 1 221 ? 0.46 -41.156 -15.977 1 95.38 221 LEU B C 1
ATOM 5908 O O . LEU B 1 221 ? 1.414 -40.688 -15.352 1 95.38 221 LEU B O 1
ATOM 5912 N N . ILE B 1 222 ? -0.335 -40.469 -16.672 1 96.38 222 ILE B N 1
ATOM 5913 C CA . ILE B 1 222 ? -0.125 -39.031 -16.891 1 96.38 222 ILE B CA 1
ATOM 5914 C C . ILE B 1 222 ? -1.221 -38.25 -16.188 1 96.38 222 ILE B C 1
ATOM 5916 O O . ILE B 1 222 ? -2.396 -38.594 -16.234 1 96.38 222 ILE B O 1
ATOM 5920 N N . ALA B 1 223 ? -0.78 -37.188 -15.531 1 94.75 223 ALA B N 1
ATOM 5921 C CA . ALA B 1 223 ? -1.741 -36.312 -14.867 1 94.75 223 ALA B CA 1
ATOM 5922 C C . ALA B 1 223 ? -2.469 -35.438 -15.883 1 94.75 223 ALA B C 1
ATOM 5924 O O . ALA B 1 223 ? -1.859 -34.562 -16.516 1 94.75 223 ALA B O 1
ATOM 5925 N N . ILE B 1 224 ? -3.756 -35.656 -16.047 1 93.94 224 ILE B N 1
ATOM 5926 C CA . ILE B 1 224 ? -4.594 -34.875 -16.938 1 93.94 224 ILE B CA 1
ATOM 5927 C C . ILE B 1 224 ? -5.523 -34 -16.109 1 93.94 224 ILE B C 1
ATOM 5929 O O . ILE B 1 224 ? -6.461 -34.469 -15.469 1 93.94 224 ILE B O 1
ATOM 5933 N N . PRO B 1 225 ? -5.281 -32.719 -16.172 1 89.25 225 PRO B N 1
ATOM 5934 C CA . PRO B 1 225 ? -6.121 -31.844 -15.367 1 89.25 225 PRO B CA 1
ATOM 5935 C C . PRO B 1 225 ? -7.547 -31.734 -15.906 1 89.25 225 PRO B C 1
ATOM 5937 O O . PRO B 1 225 ? -7.805 -32.094 -17.062 1 89.25 225 PRO B O 1
ATOM 5940 N N . LEU B 1 226 ? -8.398 -31.219 -15.086 1 86.94 226 LEU B N 1
ATOM 5941 C CA . LEU B 1 226 ? -9.797 -31.047 -15.453 1 86.94 226 LEU B CA 1
ATOM 5942 C C . LEU B 1 226 ? -9.984 -29.859 -16.391 1 86.94 226 LEU B C 1
ATOM 5944 O O . LEU B 1 226 ? -9.156 -28.938 -16.391 1 86.94 226 LEU B O 1
ATOM 5948 N N . LEU B 1 227 ? -10.969 -30.016 -17.125 1 88.38 227 LEU B N 1
ATOM 5949 C CA . LEU B 1 227 ? -11.367 -28.906 -17.969 1 88.38 227 LEU B CA 1
ATOM 5950 C C . LEU B 1 227 ? -12.047 -27.812 -17.141 1 88.38 227 LEU B C 1
ATOM 5952 O O . LEU B 1 227 ? -12.547 -28.078 -16.047 1 88.38 227 LEU B O 1
ATOM 5956 N N . PRO B 1 228 ? -11.945 -26.562 -17.719 1 82.5 228 PRO B N 1
ATOM 5957 C CA . PRO B 1 228 ? -12.727 -25.516 -17.031 1 82.5 228 PRO B CA 1
ATOM 5958 C C . PRO B 1 228 ? -14.211 -25.875 -16.938 1 82.5 228 PRO B C 1
ATOM 5960 O O . PRO B 1 228 ? -14.742 -26.594 -17.781 1 82.5 228 PRO B O 1
ATOM 5963 N N . GLU B 1 229 ? -14.812 -25.391 -15.773 1 72.44 229 GLU B N 1
ATOM 5964 C CA . GLU B 1 229 ? -16.172 -25.797 -15.445 1 72.44 229 GLU B CA 1
ATOM 5965 C C . GLU B 1 229 ? -17.172 -25.297 -16.5 1 72.44 229 GLU B C 1
ATOM 5967 O O . GLU B 1 229 ? -16.938 -24.281 -17.156 1 72.44 229 GLU B O 1
ATOM 5972 N N . LYS B 1 230 ? -18.156 -26.109 -16.719 1 64.69 230 LYS B N 1
ATOM 5973 C CA . LYS B 1 230 ? -19.266 -25.781 -17.609 1 64.69 230 LYS B CA 1
ATOM 5974 C C . LYS B 1 230 ? -20.297 -24.875 -16.922 1 64.69 230 LYS B C 1
ATOM 5976 O O . LYS B 1 230 ? -20.766 -25.172 -15.828 1 64.69 230 LYS B O 1
ATOM 5981 N N . ASP B 1 231 ? -20.062 -23.594 -16.672 1 57.78 231 ASP B N 1
ATOM 5982 C CA . ASP B 1 231 ? -21.141 -22.859 -16 1 57.78 231 ASP B CA 1
ATOM 5983 C C . ASP B 1 231 ? -22.25 -22.516 -17 1 57.78 231 ASP B C 1
ATOM 5985 O O . ASP B 1 231 ? -22 -21.906 -18.031 1 57.78 231 ASP B O 1
ATOM 5989 N N . ILE B 1 232 ? -23.516 -23.047 -16.781 1 55.69 232 ILE B N 1
ATOM 5990 C CA . ILE B 1 232 ? -24.641 -23.141 -17.703 1 55.69 232 ILE B CA 1
ATOM 5991 C C . ILE B 1 232 ? -25.344 -21.781 -17.781 1 55.69 232 ILE B C 1
ATOM 5993 O O . ILE B 1 232 ? -25.641 -21.297 -18.875 1 55.69 232 ILE B O 1
ATOM 5997 N N . PRO B 1 233 ? -25.594 -21.172 -16.688 1 51.66 233 PRO B N 1
ATOM 5998 C CA . PRO B 1 233 ? -26.641 -20.172 -16.891 1 51.66 233 PRO B CA 1
ATOM 5999 C C . PRO B 1 233 ? -26.172 -19 -17.766 1 51.66 233 PRO B C 1
ATOM 6001 O O . PRO B 1 233 ? -26.969 -18.406 -18.484 1 51.66 233 PRO B O 1
ATOM 6004 N N . TRP B 1 234 ? -24.969 -18.672 -17.734 1 55.56 234 TRP B N 1
ATOM 6005 C CA . TRP B 1 234 ? -24.547 -17.469 -18.422 1 55.56 234 TRP B CA 1
ATOM 6006 C C . TRP B 1 234 ? -23.594 -17.797 -19.562 1 55.56 234 TRP B C 1
ATOM 6008 O O . TRP B 1 234 ? -22.688 -17.016 -19.875 1 55.56 234 TRP B O 1
ATOM 6018 N N . ARG B 1 235 ? -23.953 -18.812 -20.344 1 58.75 235 ARG B N 1
ATOM 6019 C CA . ARG B 1 235 ? -23 -19.438 -21.25 1 58.75 235 ARG B CA 1
ATOM 6020 C C . ARG B 1 235 ? -22.734 -18.562 -22.469 1 58.75 235 ARG B C 1
ATOM 6022 O O . ARG B 1 235 ? -21.703 -18.703 -23.125 1 58.75 235 ARG B O 1
ATOM 6029 N N . PHE B 1 236 ? -23.719 -17.625 -22.656 1 66.06 236 PHE B N 1
ATOM 6030 C CA . PHE B 1 236 ? -23.531 -16.875 -23.891 1 66.06 236 PHE B CA 1
ATOM 6031 C C . PHE B 1 236 ? -23.047 -15.453 -23.609 1 66.06 236 PHE B C 1
ATOM 6033 O O . PHE B 1 236 ? -22.859 -14.656 -24.531 1 66.06 236 PHE B O 1
ATOM 6040 N N . SER B 1 237 ? -22.891 -15.172 -22.375 1 75.44 237 SER B N 1
ATOM 6041 C CA . SER B 1 237 ? -22.344 -13.844 -22.078 1 75.44 237 SER B CA 1
ATOM 6042 C C . SER B 1 237 ? -20.891 -13.727 -22.547 1 75.44 237 SER B C 1
ATOM 6044 O O . SER B 1 237 ? -20.141 -14.695 -22.484 1 75.44 237 SER B O 1
ATOM 6046 N N . ASP B 1 238 ? -20.516 -12.523 -23.109 1 78.81 238 ASP B N 1
ATOM 6047 C CA . ASP B 1 238 ? -19.172 -12.281 -23.625 1 78.81 238 ASP B CA 1
ATOM 6048 C C . ASP B 1 238 ? -18.125 -12.57 -22.547 1 78.81 238 ASP B C 1
ATOM 6050 O O . ASP B 1 238 ? -17.062 -13.133 -22.844 1 78.81 238 ASP B O 1
ATOM 6054 N N . GLU B 1 239 ? -18.484 -12.211 -21.422 1 78.25 239 GLU B N 1
ATOM 6055 C CA . GLU B 1 239 ? -17.531 -12.422 -20.328 1 78.25 239 GLU B CA 1
ATOM 6056 C C . GLU B 1 239 ? -17.312 -13.914 -20.062 1 78.25 239 GLU B C 1
ATOM 6058 O O . GLU B 1 239 ? -16.188 -14.344 -19.828 1 78.25 239 GLU B O 1
ATOM 6063 N N . PHE B 1 240 ? -18.312 -14.562 -20.25 1 80.19 240 PHE B N 1
ATOM 6064 C CA . PHE B 1 240 ? -18.219 -16 -20.016 1 80.19 240 PHE B CA 1
ATOM 6065 C C . PHE B 1 240 ? -17.453 -16.688 -21.141 1 80.19 240 PHE B C 1
ATOM 6067 O O . PHE B 1 240 ? -16.609 -17.547 -20.891 1 80.19 240 PHE B O 1
ATOM 6074 N N . VAL B 1 241 ? -17.781 -16.297 -22.344 1 86 241 VAL B N 1
ATOM 6075 C CA . VAL B 1 241 ? -17.141 -16.891 -23.516 1 86 241 VAL B CA 1
ATOM 6076 C C . VAL B 1 241 ? -15.641 -16.641 -23.469 1 86 241 VAL B C 1
ATOM 6078 O O . VAL B 1 241 ? -14.844 -17.547 -23.719 1 86 241 VAL B O 1
ATOM 6081 N N . LEU B 1 242 ? -15.336 -15.469 -23.078 1 85.81 242 LEU B N 1
ATOM 6082 C CA . LEU B 1 242 ? -13.922 -15.117 -22.984 1 85.81 242 LEU B CA 1
ATOM 6083 C C . LEU B 1 242 ? -13.25 -15.875 -21.844 1 85.81 242 LEU B C 1
ATOM 6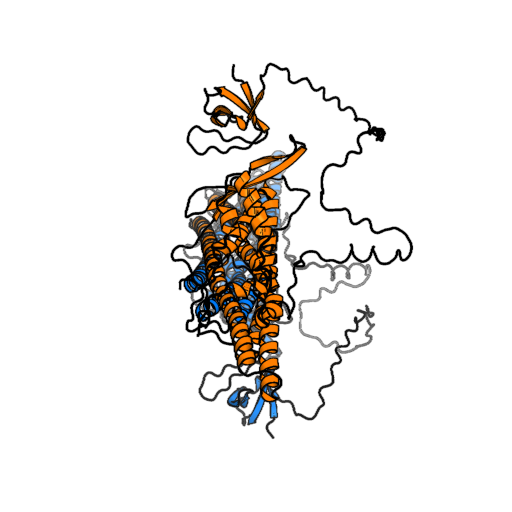085 O O . LEU B 1 242 ? -12.102 -16.312 -21.969 1 85.81 242 LEU B O 1
ATOM 6089 N N . GLY B 1 243 ? -13.953 -16 -20.781 1 84.5 243 GLY B N 1
ATOM 6090 C CA . GLY B 1 243 ? -13.438 -16.766 -19.656 1 84.5 243 GLY B CA 1
ATOM 6091 C C . GLY B 1 243 ? -13.188 -18.234 -20 1 84.5 243 GLY B C 1
ATOM 6092 O O . GLY B 1 243 ? -12.148 -18.781 -19.641 1 84.5 243 GLY B O 1
ATOM 6093 N N . ARG B 1 244 ? -14.094 -18.75 -20.656 1 88.12 244 ARG B N 1
ATOM 6094 C CA . ARG B 1 244 ? -13.945 -20.141 -21.078 1 88.12 244 ARG B CA 1
ATOM 6095 C C . ARG B 1 244 ? -12.812 -20.297 -22.094 1 88.12 244 ARG B C 1
ATOM 6097 O O . ARG B 1 244 ? -12.039 -21.25 -22.031 1 88.12 244 ARG B O 1
ATOM 6104 N N . MET B 1 245 ? -12.773 -19.375 -23 1 91.94 245 MET B N 1
ATOM 6105 C CA . MET B 1 245 ? -11.703 -19.375 -24 1 91.94 245 MET B CA 1
ATOM 6106 C C . MET B 1 245 ? -10.336 -19.391 -23.312 1 91.94 245 MET B C 1
ATOM 6108 O O . MET B 1 245 ? -9.453 -20.156 -23.703 1 91.94 245 MET B O 1
ATOM 6112 N N . GLY B 1 246 ? -10.242 -18.594 -22.312 1 89.88 246 GLY B N 1
ATOM 6113 C CA . GLY B 1 246 ? -9 -18.547 -21.547 1 89.88 246 GLY B CA 1
ATOM 6114 C C . GLY B 1 246 ? -8.688 -19.859 -20.844 1 89.88 246 GLY B C 1
ATOM 6115 O O . GLY B 1 246 ? -7.539 -20.297 -20.828 1 89.88 246 GLY B O 1
ATOM 6116 N N . GLY B 1 247 ? -9.695 -20.406 -20.281 1 90.12 247 GLY B N 1
ATOM 6117 C CA . GLY B 1 247 ? -9.531 -21.688 -19.609 1 90.12 247 GLY B CA 1
ATOM 6118 C C . GLY B 1 247 ? -9.141 -22.812 -20.578 1 90.12 247 GLY B C 1
ATOM 6119 O O . GLY B 1 247 ? -8.289 -23.641 -20.25 1 90.12 247 GLY B O 1
ATOM 6120 N N . LEU B 1 248 ? -9.75 -22.797 -21.688 1 94.19 248 LEU B N 1
ATOM 6121 C CA . LEU B 1 248 ? -9.445 -23.797 -22.703 1 94.19 248 LEU B CA 1
ATOM 6122 C C . LEU B 1 248 ? -8.031 -23.609 -23.25 1 94.19 248 LEU B C 1
ATOM 6124 O O . LEU B 1 248 ? -7.328 -24.594 -23.516 1 94.19 248 LEU B O 1
ATOM 6128 N N . GLN B 1 249 ? -7.691 -22.359 -23.391 1 95.12 249 GLN B N 1
ATOM 6129 C CA . GLN B 1 249 ? -6.332 -22.062 -23.828 1 95.12 249 GLN B CA 1
ATOM 6130 C C . GLN B 1 249 ? -5.301 -22.625 -22.859 1 95.12 249 GLN B C 1
ATOM 6132 O O . GLN B 1 249 ? -4.328 -23.266 -23.266 1 95.12 249 GLN B O 1
ATOM 6137 N N . ALA B 1 250 ? -5.543 -22.438 -21.594 1 92.81 250 ALA B N 1
ATOM 6138 C CA . ALA B 1 250 ? -4.629 -22.922 -20.562 1 92.81 250 ALA B CA 1
ATOM 6139 C C . ALA B 1 250 ? -4.551 -24.453 -20.594 1 92.81 250 ALA B C 1
ATOM 6141 O O . ALA B 1 250 ? -3.465 -25.031 -20.484 1 92.81 250 ALA B O 1
ATOM 6142 N N . TRP B 1 251 ? -5.633 -25.016 -20.75 1 94.69 251 TRP B N 1
ATOM 6143 C CA . TRP B 1 251 ? -5.695 -26.469 -20.734 1 94.69 251 TRP B CA 1
ATOM 6144 C C . TRP B 1 251 ? -4.973 -27.047 -21.953 1 94.69 251 TRP B C 1
ATOM 6146 O O . TRP B 1 251 ? -4.148 -27.953 -21.812 1 94.69 251 TRP B O 1
ATOM 6156 N N . ILE B 1 252 ? -5.266 -26.547 -23.094 1 96.19 252 ILE B N 1
ATOM 6157 C CA . ILE B 1 252 ? -4.684 -27.094 -24.328 1 96.19 252 ILE B CA 1
ATOM 6158 C C . ILE B 1 252 ? -3.182 -26.828 -24.344 1 96.19 252 ILE B C 1
ATOM 6160 O O . ILE B 1 252 ? -2.41 -27.609 -24.891 1 96.19 252 ILE B O 1
ATOM 6164 N N . ASN B 1 253 ? -2.764 -25.734 -23.781 1 95.06 253 ASN B N 1
ATOM 6165 C CA . ASN B 1 253 ? -1.336 -25.469 -23.656 1 95.06 253 ASN B CA 1
ATOM 6166 C C . ASN B 1 253 ? -0.622 -26.562 -22.875 1 95.06 253 ASN B C 1
ATOM 6168 O O . ASN B 1 253 ? 0.444 -27.031 -23.281 1 95.06 253 ASN B O 1
ATOM 6172 N N . ARG B 1 254 ? -1.234 -26.922 -21.797 1 94.44 254 ARG B N 1
ATOM 6173 C CA . ARG B 1 254 ? -0.653 -27.969 -20.953 1 94.44 254 ARG B CA 1
ATOM 6174 C C . ARG B 1 254 ? -0.595 -29.297 -21.703 1 94.44 254 ARG B C 1
ATOM 6176 O O . ARG B 1 254 ? 0.417 -30 -21.641 1 94.44 254 ARG B O 1
ATOM 6183 N N . MET B 1 255 ? -1.605 -29.641 -22.391 1 95.62 255 MET B N 1
ATOM 6184 C CA . MET B 1 255 ? -1.65 -30.891 -23.141 1 95.62 255 MET B CA 1
ATOM 6185 C C . MET B 1 255 ? -0.666 -30.875 -24.297 1 95.62 255 MET B C 1
ATOM 6187 O O . MET B 1 255 ? -0.015 -31.875 -24.594 1 95.62 255 MET B O 1
ATOM 6191 N N . SER B 1 256 ? -0.555 -29.734 -24.906 1 96.25 256 SER B N 1
ATOM 6192 C CA . SER B 1 256 ? 0.326 -29.594 -26.062 1 96.25 256 SER B CA 1
ATOM 6193 C C . SER B 1 256 ? 1.793 -29.672 -25.656 1 96.25 256 SER B C 1
ATOM 6195 O O . SER B 1 256 ? 2.635 -30.141 -26.422 1 96.25 256 SER B O 1
ATOM 6197 N N . ARG B 1 257 ? 2.088 -29.297 -24.484 1 94.19 257 ARG B N 1
ATOM 6198 C CA . ARG B 1 257 ? 3.467 -29.266 -24 1 94.19 257 ARG B CA 1
ATOM 6199 C C . ARG B 1 257 ? 3.924 -30.656 -23.562 1 94.19 257 ARG B C 1
ATOM 6201 O O . ARG B 1 257 ? 5.125 -30.906 -23.469 1 94.19 257 ARG B O 1
ATOM 6208 N N . HIS B 1 258 ? 3.014 -31.453 -23.234 1 96.25 258 HIS B N 1
ATOM 6209 C CA . HIS B 1 258 ? 3.381 -32.781 -22.781 1 96.25 258 HIS B CA 1
ATOM 6210 C C . HIS B 1 258 ? 3.9 -33.656 -23.922 1 96.25 258 HIS B C 1
ATOM 6212 O O . HIS B 1 258 ? 3.195 -33.844 -24.922 1 96.25 258 HIS B O 1
ATOM 6218 N N . PRO B 1 259 ? 5.047 -34.156 -23.797 1 95.06 259 PRO B N 1
ATOM 6219 C CA . PRO B 1 259 ? 5.699 -34.812 -24.938 1 95.06 259 PRO B CA 1
ATOM 6220 C C . PRO B 1 259 ? 4.961 -36.062 -25.375 1 95.06 259 PRO B C 1
ATOM 6222 O O . PRO B 1 259 ? 5.031 -36.438 -26.547 1 95.06 259 PRO B O 1
ATOM 6225 N N . VAL B 1 260 ? 4.285 -36.781 -24.484 1 96 260 VAL B N 1
ATOM 6226 C CA . VAL B 1 260 ? 3.607 -38.031 -24.812 1 96 260 VAL B CA 1
ATOM 6227 C C . VAL B 1 260 ? 2.207 -37.719 -25.344 1 96 260 VAL B C 1
ATOM 6229 O O . VAL B 1 260 ? 1.822 -38.219 -26.406 1 96 260 VAL B O 1
ATOM 6232 N N . VAL B 1 261 ? 1.486 -36.875 -24.672 1 95.81 261 VAL B N 1
ATOM 6233 C CA . VAL B 1 261 ? 0.104 -36.594 -25.031 1 95.81 261 VAL B CA 1
ATOM 6234 C C . VAL B 1 261 ? 0.064 -35.812 -26.344 1 95.81 261 VAL B C 1
ATOM 6236 O O . VAL B 1 261 ? -0.765 -36.125 -27.219 1 95.81 261 VAL B O 1
ATOM 6239 N N . ALA B 1 262 ? 0.936 -34.906 -26.547 1 95.12 262 ALA B N 1
ATOM 6240 C CA . ALA B 1 262 ? 0.959 -34.062 -27.734 1 95.12 262 ALA B CA 1
ATOM 6241 C C . ALA B 1 262 ? 1.14 -34.875 -29 1 95.12 262 ALA B C 1
ATOM 6243 O O . ALA B 1 262 ? 0.651 -34.5 -30.078 1 95.12 262 ALA B O 1
ATOM 6244 N N . HIS B 1 263 ? 1.791 -36 -28.859 1 92.5 263 HIS B N 1
ATOM 6245 C CA . HIS B 1 263 ? 2.117 -36.781 -30.047 1 92.5 263 HIS B CA 1
ATOM 6246 C C . HIS B 1 263 ? 1.199 -38 -30.172 1 92.5 263 HIS B C 1
ATOM 6248 O O . HIS B 1 263 ? 1.374 -38.812 -31.062 1 92.5 263 HIS B O 1
ATOM 6254 N N . SER B 1 264 ? 0.278 -38.062 -29.312 1 94.06 264 SER B N 1
ATOM 6255 C CA . SER B 1 264 ? -0.687 -39.156 -29.391 1 94.06 264 SER B CA 1
ATOM 6256 C C . SER B 1 264 ? -1.627 -38.969 -30.578 1 94.06 264 SER B C 1
ATOM 6258 O O . SER B 1 264 ? -1.896 -37.844 -31 1 94.06 264 SER B O 1
ATOM 6260 N N . ASP B 1 265 ? -2.15 -40.062 -31.078 1 93.69 265 ASP B N 1
ATOM 6261 C CA . ASP B 1 265 ? -3.029 -40.031 -32.25 1 93.69 265 ASP B CA 1
ATOM 6262 C C . ASP B 1 265 ? -4.316 -39.281 -31.938 1 93.69 265 ASP B C 1
ATOM 6264 O O . ASP B 1 265 ? -4.82 -38.531 -32.781 1 93.69 265 ASP B O 1
ATOM 6268 N N . ILE B 1 266 ? -4.742 -39.469 -30.797 1 94.81 266 ILE B N 1
ATOM 6269 C CA . ILE B 1 266 ? -6.02 -38.875 -30.438 1 94.81 266 ILE B CA 1
ATOM 6270 C C . ILE B 1 266 ? -5.879 -37.344 -30.391 1 94.81 266 ILE B C 1
ATOM 6272 O O . ILE B 1 266 ? -6.734 -36.625 -30.891 1 94.81 266 ILE B O 1
ATOM 6276 N N . PHE B 1 267 ? -4.848 -36.844 -29.781 1 96.31 267 PHE B N 1
ATOM 6277 C CA . PHE B 1 267 ? -4.633 -35.406 -29.672 1 96.31 267 PHE B CA 1
ATOM 6278 C C . PHE B 1 267 ? -4.359 -34.812 -31.047 1 96.31 267 PHE B C 1
ATOM 6280 O O . PHE B 1 267 ? -4.902 -33.75 -31.375 1 96.31 267 PHE B O 1
ATOM 6287 N N . GLN B 1 268 ? -3.598 -35.5 -31.828 1 95.12 268 GLN B N 1
ATOM 6288 C CA . GLN B 1 268 ? -3.299 -35.031 -33.188 1 95.12 268 GLN B CA 1
ATOM 6289 C C . GLN B 1 268 ? -4.559 -35 -34.031 1 95.12 268 GLN B C 1
ATOM 6291 O O . GLN B 1 268 ? -4.754 -34.062 -34.812 1 95.12 268 GLN B O 1
ATOM 6296 N N . HIS B 1 269 ? -5.348 -35.969 -33.844 1 95.62 269 HIS B N 1
ATOM 6297 C CA . HIS B 1 269 ? -6.621 -36 -34.562 1 95.62 269 HIS B CA 1
ATOM 6298 C C . HIS B 1 269 ? -7.488 -34.812 -34.188 1 95.62 269 HIS B C 1
ATOM 6300 O O . HIS B 1 269 ? -8.141 -34.219 -35.031 1 95.62 269 HIS B O 1
ATOM 6306 N N . PHE B 1 270 ? -7.449 -34.469 -32.969 1 97.38 270 PHE B N 1
ATOM 6307 C CA . PHE B 1 270 ? -8.273 -33.375 -32.438 1 97.38 270 PHE B CA 1
ATOM 6308 C C . PHE B 1 270 ? -7.82 -32.031 -33 1 97.38 270 PHE B C 1
ATOM 6310 O O . PHE B 1 270 ? -8.648 -31.203 -33.375 1 97.38 270 PHE B O 1
ATOM 6317 N N . ILE B 1 271 ? -6.5 -31.781 -33.156 1 96.88 271 ILE B N 1
ATOM 6318 C CA . ILE B 1 271 ? -6.016 -30.438 -33.438 1 96.88 271 ILE B CA 1
ATOM 6319 C C . ILE B 1 271 ? -5.805 -30.312 -34.969 1 96.88 271 ILE B C 1
ATOM 6321 O O . ILE B 1 271 ? -5.559 -29.203 -35.469 1 96.88 271 ILE B O 1
ATOM 6325 N N . ARG B 1 272 ? -5.977 -31.406 -35.688 1 95.25 272 ARG B N 1
ATOM 6326 C CA . ARG B 1 272 ? -5.57 -31.312 -37.094 1 95.25 272 ARG B CA 1
ATOM 6327 C C . ARG B 1 272 ? -6.727 -31.672 -38.031 1 95.25 272 ARG B C 1
ATOM 6329 O O . ARG B 1 272 ? -6.734 -31.281 -39.188 1 95.25 272 ARG B O 1
ATOM 6336 N N . THR B 1 273 ? -7.703 -32.344 -37.594 1 94.88 273 THR B N 1
ATOM 6337 C CA . THR B 1 273 ? -8.719 -32.875 -38.5 1 94.88 273 THR B CA 1
ATOM 6338 C C . THR B 1 273 ? -9.805 -31.828 -38.75 1 94.88 273 THR B C 1
ATOM 6340 O O . THR B 1 273 ? -10.484 -31.391 -37.844 1 94.88 273 THR B O 1
ATOM 6343 N N . THR B 1 274 ? -9.984 -31.516 -40.031 1 90.75 274 THR B N 1
ATOM 6344 C CA . THR B 1 274 ? -10.961 -30.5 -40.406 1 90.75 274 THR B CA 1
ATOM 6345 C C . THR B 1 274 ? -12.18 -31.156 -41.062 1 90.75 274 THR B C 1
ATOM 6347 O O . THR B 1 274 ? -13.297 -30.641 -40.938 1 90.75 274 THR B O 1
ATOM 6350 N N . ASP B 1 275 ? -11.93 -32.281 -41.719 1 92.69 275 ASP B N 1
ATOM 6351 C CA . ASP B 1 275 ? -13 -32.938 -42.438 1 92.69 275 ASP B CA 1
ATOM 6352 C C . ASP B 1 275 ? -13.961 -33.625 -41.469 1 92.69 275 ASP B C 1
ATOM 6354 O O . ASP B 1 275 ? -13.539 -34.375 -40.562 1 92.69 275 ASP B O 1
ATOM 6358 N N . VAL B 1 276 ? -15.227 -33.469 -41.688 1 90.56 276 VAL B N 1
ATOM 6359 C CA . VAL B 1 276 ? -16.266 -33.938 -40.75 1 90.56 276 VAL B CA 1
ATOM 6360 C C . VAL B 1 276 ? -16.312 -35.469 -40.781 1 90.56 276 VAL B C 1
ATOM 6362 O O . VAL B 1 276 ? -16.453 -36.094 -39.719 1 90.56 276 VAL B O 1
ATOM 6365 N N . LYS B 1 277 ? -16.156 -36.031 -41.938 1 93.94 277 LYS B N 1
ATOM 6366 C CA . LYS B 1 277 ? -16.188 -37.5 -42.031 1 93.94 277 LYS B CA 1
ATOM 6367 C C . LYS B 1 277 ? -14.969 -38.125 -41.344 1 93.94 277 LYS B C 1
ATOM 6369 O O . LYS B 1 277 ? -15.102 -39.094 -40.594 1 93.94 277 LYS B O 1
ATOM 6374 N N . GLU B 1 278 ? -13.867 -37.594 -41.656 1 94.69 278 GLU B N 1
ATOM 6375 C CA . GLU B 1 278 ? -12.641 -38.062 -41.031 1 94.69 278 GLU B CA 1
ATOM 6376 C C . GLU B 1 278 ? -12.68 -37.906 -39.5 1 94.69 278 GLU B C 1
ATOM 6378 O O . GLU B 1 278 ? -12.164 -38.75 -38.781 1 94.69 278 GLU B O 1
ATOM 6383 N N . TRP B 1 279 ? -13.312 -36.844 -39.125 1 94.75 279 TRP B N 1
ATOM 6384 C CA . TRP B 1 279 ? -13.438 -36.562 -37.688 1 94.75 279 TRP B CA 1
ATOM 6385 C C . TRP B 1 279 ? -14.25 -37.656 -37 1 94.75 279 TRP B C 1
ATOM 6387 O O . TRP B 1 279 ? -13.828 -38.188 -35.969 1 94.75 279 TRP B O 1
ATOM 6397 N N . LYS B 1 280 ? -15.32 -38.031 -37.562 1 94.81 280 LYS B N 1
ATOM 6398 C CA . LYS B 1 280 ? -16.188 -39.062 -36.969 1 94.81 280 LYS B CA 1
ATOM 6399 C C . LYS B 1 280 ? -15.508 -40.406 -36.938 1 94.81 280 LYS B C 1
ATOM 6401 O O . LYS B 1 280 ? -15.625 -41.156 -35.938 1 94.81 280 LYS B O 1
ATOM 6406 N N . ILE B 1 281 ? -14.766 -40.656 -38 1 94.62 281 ILE B N 1
ATOM 6407 C CA . ILE B 1 281 ? -14.047 -41.938 -38.062 1 94.62 281 ILE B CA 1
ATOM 6408 C C . ILE B 1 281 ? -12.969 -41.969 -37 1 94.62 281 ILE B C 1
ATOM 6410 O O . ILE B 1 281 ? -12.836 -42.969 -36.281 1 94.62 281 ILE B O 1
ATOM 6414 N N . GLY B 1 282 ? -12.258 -40.938 -36.938 1 93.5 282 GLY B N 1
ATOM 6415 C CA . GLY B 1 282 ? -11.203 -40.875 -35.938 1 93.5 282 GLY B CA 1
ATOM 6416 C C . GLY B 1 282 ? -11.719 -40.906 -34.5 1 93.5 282 GLY B C 1
ATOM 6417 O O . GLY B 1 282 ? -11.078 -41.5 -33.656 1 93.5 282 GLY B O 1
ATOM 6418 N N . LYS B 1 283 ? -12.828 -40.312 -34.281 1 94.44 283 LYS B N 1
ATOM 6419 C CA . LYS B 1 283 ? -13.453 -40.375 -32.969 1 94.44 283 LYS B CA 1
ATOM 6420 C C . LYS B 1 283 ? -13.797 -41.812 -32.594 1 94.44 283 LYS B C 1
ATOM 6422 O O . LYS B 1 283 ? -13.523 -42.25 -31.469 1 94.44 283 LYS B O 1
ATOM 6427 N N . ARG B 1 284 ? -14.305 -42.562 -33.531 1 94.44 284 ARG B N 1
ATOM 6428 C CA . ARG B 1 284 ? -14.695 -43.938 -33.281 1 94.44 284 ARG B CA 1
ATOM 6429 C C . ARG B 1 284 ? -13.469 -44.812 -33.031 1 94.44 284 ARG B C 1
ATOM 6431 O O . ARG B 1 284 ? -13.5 -45.719 -32.188 1 94.44 284 ARG B O 1
ATOM 6438 N N . ILE B 1 285 ? -12.453 -44.531 -33.75 1 92.62 285 ILE B N 1
ATOM 6439 C CA . ILE B 1 285 ? -11.219 -45.281 -33.562 1 92.62 285 ILE B CA 1
ATOM 6440 C C . ILE B 1 285 ? -10.656 -45.031 -32.188 1 92.62 285 ILE B C 1
ATOM 6442 O O . ILE B 1 285 ? -10.227 -46 -31.5 1 92.62 285 ILE B O 1
ATOM 6446 N N . ALA B 1 286 ? -10.734 -43.844 -31.781 1 92.75 286 ALA B N 1
ATOM 6447 C CA . ALA B 1 286 ? -10.219 -43.5 -30.453 1 92.75 286 ALA B CA 1
ATOM 6448 C C . ALA B 1 286 ? -11.047 -44.125 -29.359 1 92.75 286 ALA B C 1
ATOM 6450 O O . ALA B 1 286 ? -10.516 -44.5 -28.297 1 92.75 286 ALA B O 1
ATOM 6451 N N . GLU B 1 287 ? -12.297 -44.312 -29.547 1 94 287 GLU B N 1
ATOM 6452 C CA . GLU B 1 287 ? -13.203 -44.875 -28.562 1 94 287 GLU B CA 1
ATOM 6453 C C . GLU B 1 287 ? -13.047 -46.375 -28.453 1 94 287 GLU B C 1
ATOM 6455 O O . GLU B 1 287 ? -13.477 -47 -27.484 1 94 287 GLU B O 1
ATOM 6460 N N . LYS B 1 288 ? -12.352 -46.969 -29.469 1 92.94 288 LYS B N 1
ATOM 6461 C CA . LYS B 1 288 ? -12.156 -48.406 -29.484 1 92.94 288 LYS B CA 1
ATOM 6462 C C . LYS B 1 288 ? -10.719 -48.781 -29.125 1 92.94 288 LYS B C 1
ATOM 6464 O O . LYS B 1 288 ? -10.305 -49.938 -29.281 1 92.94 288 LYS B O 1
ATOM 6469 N N . ASP B 1 289 ? -10.023 -47.844 -28.703 1 91.94 289 ASP B N 1
ATOM 6470 C CA . ASP B 1 289 ? -8.648 -48.094 -28.281 1 91.94 289 ASP B CA 1
ATOM 6471 C C . ASP B 1 289 ? -8.586 -49.125 -27.172 1 91.94 289 ASP B C 1
ATOM 6473 O O . ASP B 1 289 ? -9.32 -49.031 -26.188 1 91.94 289 ASP B O 1
ATOM 6477 N N . GLU B 1 290 ? -7.676 -50.031 -27.266 1 91.94 290 GLU B N 1
ATOM 6478 C CA . GLU B 1 290 ? -7.566 -51.094 -26.281 1 91.94 290 GLU B CA 1
ATOM 6479 C C . GLU B 1 290 ? -6.48 -50.812 -25.25 1 91.94 290 GLU B C 1
ATOM 6481 O O . GLU B 1 290 ? -6.496 -51.344 -24.141 1 91.94 290 GLU B O 1
ATOM 6486 N N . ALA B 1 291 ? -5.539 -50 -25.656 1 93.25 291 ALA B N 1
ATOM 6487 C CA . ALA B 1 291 ? -4.438 -49.656 -24.766 1 93.25 291 ALA B CA 1
ATOM 6488 C C . ALA B 1 291 ? -4.816 -48.5 -23.844 1 93.25 291 ALA B C 1
ATOM 6490 O O . ALA B 1 291 ? -4.227 -47.438 -23.906 1 93.25 291 ALA B O 1
ATOM 6491 N N . VAL B 1 292 ? -5.82 -48.781 -23 1 91.94 292 VAL B N 1
ATOM 6492 C CA . VAL B 1 292 ? -6.352 -47.75 -22.109 1 91.94 292 VAL B CA 1
ATOM 6493 C C . VAL B 1 292 ? -6.137 -48.156 -20.656 1 91.94 292 VAL B C 1
ATOM 6495 O O . VAL B 1 292 ? -5.902 -49.344 -20.359 1 91.94 292 VAL B O 1
ATOM 6498 N N . GLY B 1 293 ? -6.125 -47.156 -19.797 1 90.69 293 GLY B N 1
ATOM 6499 C CA . GLY B 1 293 ? -5.926 -47.406 -18.391 1 90.69 293 GLY B CA 1
ATOM 6500 C C . GLY B 1 293 ? -4.582 -48.031 -18.078 1 90.69 293 GLY B C 1
ATOM 6501 O O . GLY B 1 293 ? -3.541 -47.562 -18.516 1 90.69 293 GLY B O 1
ATOM 6502 N N . GLY B 1 294 ? -4.605 -49.156 -17.422 1 92.38 294 GLY B N 1
ATOM 6503 C CA . GLY B 1 294 ? -3.383 -49.844 -17.047 1 92.38 294 GLY B CA 1
ATOM 6504 C C . GLY B 1 294 ? -2.65 -50.438 -18.234 1 92.38 294 GLY B C 1
ATOM 6505 O O . GLY B 1 294 ? -1.461 -50.75 -18.141 1 92.38 294 GLY B O 1
ATOM 6506 N N . MET B 1 295 ? -3.297 -50.531 -19.359 1 94.62 295 MET B N 1
ATOM 6507 C CA . MET B 1 295 ? -2.699 -51.156 -20.531 1 94.62 295 MET B CA 1
ATOM 6508 C C . MET B 1 295 ? -1.887 -50.156 -21.344 1 94.62 295 MET B C 1
ATOM 6510 O O . MET B 1 295 ? -1.216 -50.531 -22.297 1 94.62 295 MET B O 1
ATOM 6514 N N . ILE B 1 296 ? -1.868 -48.938 -20.891 1 95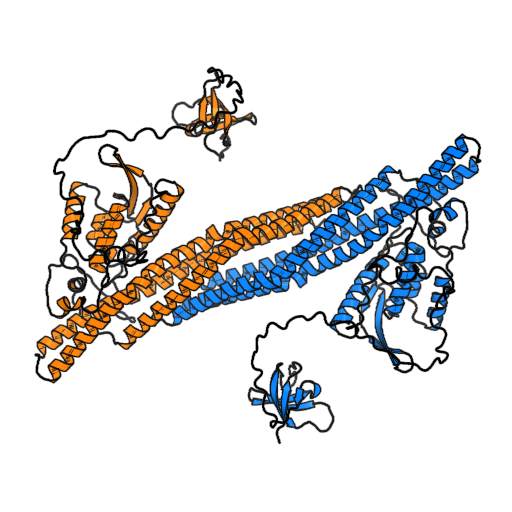 296 ILE B N 1
ATOM 6515 C CA . ILE B 1 296 ? -1.092 -47.906 -21.578 1 95 296 ILE B CA 1
ATOM 6516 C C . ILE B 1 296 ? 0.393 -48.25 -21.516 1 95 296 ILE B C 1
ATOM 6518 O O . ILE B 1 296 ? 1.154 -47.906 -22.422 1 95 296 ILE B O 1
ATOM 6522 N N . PHE B 1 297 ? 0.801 -49 -20.547 1 96.31 297 PHE B N 1
ATOM 6523 C CA . PHE B 1 297 ? 2.205 -49.344 -20.328 1 96.31 297 PHE B CA 1
ATOM 6524 C C . PHE B 1 297 ? 2.701 -50.281 -21.406 1 96.31 297 PHE B C 1
ATOM 6526 O O . PHE B 1 297 ? 3.908 -50.438 -21.609 1 96.31 297 PHE B O 1
ATOM 6533 N N . ALA B 1 298 ? 1.744 -50.906 -22.078 1 95.31 298 ALA B N 1
ATOM 6534 C CA . ALA B 1 298 ? 2.104 -51.781 -23.188 1 95.31 298 ALA B CA 1
ATOM 6535 C C . ALA B 1 298 ? 2.648 -50.969 -24.375 1 95.31 298 ALA B C 1
ATOM 6537 O O . ALA B 1 298 ? 3.316 -51.531 -25.25 1 95.31 298 ALA B O 1
ATOM 6538 N N . GLU B 1 299 ? 2.395 -49.75 -24.328 1 95.06 299 GLU B N 1
ATOM 6539 C CA . GLU B 1 299 ? 2.812 -48.875 -25.438 1 95.06 299 GLU B CA 1
ATOM 6540 C C . GLU B 1 299 ? 4.219 -48.344 -25.219 1 95.06 299 GLU B C 1
ATOM 6542 O O . GLU B 1 299 ? 4.777 -47.656 -26.078 1 95.06 299 GLU B O 1
ATOM 6547 N N . VAL B 1 300 ? 4.809 -48.656 -24.078 1 95.31 300 VAL B N 1
ATOM 6548 C CA . VAL B 1 300 ? 6.152 -48.188 -23.766 1 95.31 300 VAL B CA 1
ATOM 6549 C C . VAL B 1 300 ? 7.184 -49.062 -24.453 1 95.31 300 VAL B C 1
ATOM 6551 O O . VAL B 1 300 ? 7.109 -50.312 -24.375 1 95.31 300 VAL B O 1
ATOM 6554 N N . MET B 1 301 ? 8.078 -48.406 -25.078 1 93.12 301 MET B N 1
ATOM 6555 C CA . MET B 1 301 ? 9.109 -49.156 -25.812 1 93.12 301 MET B CA 1
ATOM 6556 C C . MET B 1 301 ? 10.078 -49.812 -24.844 1 93.12 301 MET B C 1
ATOM 6558 O O . MET B 1 301 ? 10.438 -49.25 -23.812 1 93.12 301 MET B O 1
ATOM 6562 N N . ALA B 1 302 ? 10.516 -50.969 -25.219 1 85.31 302 ALA B N 1
ATOM 6563 C CA . ALA B 1 302 ? 11.391 -51.781 -24.391 1 85.31 302 ALA B CA 1
ATOM 6564 C C . ALA B 1 302 ? 12.75 -51.094 -24.188 1 85.31 302 ALA B C 1
ATOM 6566 O O . ALA B 1 302 ? 13.281 -50.5 -25.125 1 85.31 302 ALA B O 1
ATOM 6567 N N . SER B 1 303 ? 13.164 -51.219 -23.047 1 89.38 303 SER B N 1
ATOM 6568 C CA . SER B 1 303 ? 14.492 -50.75 -22.672 1 89.38 303 SER B CA 1
ATOM 6569 C C . SER B 1 303 ? 15.102 -51.625 -21.578 1 89.38 303 SER B C 1
ATOM 6571 O O . SER B 1 303 ? 14.375 -52.25 -20.797 1 89.38 303 SER B O 1
ATOM 6573 N N . SER B 1 304 ? 16.406 -51.625 -21.562 1 88.75 304 SER B N 1
ATOM 6574 C CA . SER B 1 304 ? 17.109 -52.406 -20.531 1 88.75 304 SER B CA 1
ATOM 6575 C C . SER B 1 304 ? 17.344 -51.562 -19.281 1 88.75 304 SER B C 1
ATOM 6577 O O . SER B 1 304 ? 17.734 -52.062 -18.234 1 88.75 304 SER B O 1
ATOM 6579 N N . GLU B 1 305 ? 16.984 -50.375 -19.328 1 90.94 305 GLU B N 1
ATOM 6580 C CA . GLU B 1 305 ? 17.344 -49.438 -18.266 1 90.94 305 GLU B CA 1
ATOM 6581 C C . GLU B 1 305 ? 16.203 -49.25 -17.266 1 90.94 305 GLU B C 1
ATOM 6583 O O . GLU B 1 305 ? 16.312 -48.469 -16.312 1 90.94 305 GLU B O 1
ATOM 6588 N N . PHE B 1 306 ? 15.156 -50.031 -17.438 1 92.5 306 PHE B N 1
ATOM 6589 C CA . PHE B 1 306 ? 14.016 -49.906 -16.531 1 92.5 306 PHE B CA 1
ATOM 6590 C C . PHE B 1 306 ? 14.391 -50.344 -15.117 1 92.5 306 PHE B C 1
ATOM 6592 O O . PHE B 1 306 ? 15.148 -51.312 -14.938 1 92.5 306 PHE B O 1
ATOM 6599 N N . ARG B 1 307 ? 13.93 -49.562 -14.227 1 89.44 307 ARG B N 1
ATOM 6600 C CA . ARG B 1 307 ? 14.219 -49.875 -12.828 1 89.44 307 ARG B CA 1
ATOM 6601 C C . ARG B 1 307 ? 12.953 -49.781 -11.977 1 89.44 307 ARG B C 1
ATOM 6603 O O . ARG B 1 307 ? 12.078 -48.969 -12.25 1 89.44 307 ARG B O 1
ATOM 6610 N N . LEU B 1 308 ? 12.906 -50.656 -11.078 1 92 308 LEU B N 1
ATOM 6611 C CA . LEU B 1 308 ? 11.828 -50.625 -10.094 1 92 308 LEU B CA 1
ATOM 6612 C C . LEU B 1 308 ? 12.102 -49.562 -9.039 1 92 308 LEU B C 1
ATOM 6614 O O . LEU B 1 308 ? 13.172 -49.531 -8.43 1 92 308 LEU B O 1
ATOM 6618 N N . LEU B 1 309 ? 11.219 -48.625 -8.906 1 89.31 309 LEU B N 1
ATOM 6619 C CA . LEU B 1 309 ? 11.352 -47.594 -7.879 1 89.31 309 LEU B CA 1
ATOM 6620 C C . LEU B 1 309 ? 11.156 -48.188 -6.484 1 89.31 309 LEU B C 1
ATOM 6622 O O . LEU B 1 309 ? 10.453 -49.188 -6.324 1 89.31 309 LEU B O 1
ATOM 6626 N N . ASP B 1 310 ? 11.82 -47.531 -5.57 1 87.12 310 ASP B N 1
ATOM 6627 C CA . ASP B 1 310 ? 11.688 -48 -4.191 1 87.12 310 ASP B CA 1
ATOM 6628 C C . ASP B 1 310 ? 10.422 -47.438 -3.543 1 87.12 310 ASP B C 1
ATOM 6630 O O . ASP B 1 310 ? 9.922 -46.375 -3.945 1 87.12 310 ASP B O 1
ATOM 6634 N N . GLY B 1 311 ? 9.906 -48.219 -2.652 1 84.88 311 GLY B N 1
ATOM 6635 C CA . GLY B 1 311 ? 8.727 -47.781 -1.914 1 84.88 311 GLY B CA 1
ATOM 6636 C C . GLY B 1 311 ? 8.906 -46.469 -1.205 1 84.88 311 GLY B C 1
ATOM 6637 O O . GLY B 1 311 ? 7.98 -45.656 -1.146 1 84.88 311 GLY B O 1
ATOM 6638 N N . GLU B 1 312 ? 10.078 -46.156 -0.831 1 86.69 312 GLU B N 1
ATOM 6639 C CA . GLU B 1 312 ? 10.375 -44.938 -0.115 1 86.69 312 GLU B CA 1
ATOM 6640 C C . GLU B 1 312 ? 10.281 -43.719 -1.039 1 86.69 312 GLU B C 1
ATOM 6642 O O . GLU B 1 312 ? 9.781 -42.656 -0.639 1 86.69 312 GLU B O 1
ATOM 6647 N N . GLU B 1 313 ? 10.75 -43.812 -2.223 1 86.06 313 GLU B N 1
ATOM 6648 C CA . GLU B 1 313 ? 10.688 -42.719 -3.199 1 86.06 313 GLU B CA 1
ATOM 6649 C C . GLU B 1 313 ? 9.242 -42.375 -3.539 1 86.06 313 GLU B C 1
ATOM 6651 O O . GLU B 1 313 ? 8.906 -41.188 -3.719 1 86.06 313 GLU B O 1
ATOM 6656 N N . THR B 1 314 ? 8.453 -43.438 -3.588 1 89.31 314 THR B N 1
ATOM 6657 C CA . THR B 1 314 ? 7.039 -43.25 -3.889 1 89.31 314 THR B CA 1
ATOM 6658 C C . THR B 1 314 ? 6.344 -42.469 -2.766 1 89.31 314 THR B C 1
ATOM 6660 O O . THR B 1 314 ? 5.559 -41.562 -3.025 1 89.31 314 THR B O 1
ATOM 6663 N N . GLU B 1 315 ? 6.691 -42.844 -1.564 1 90.5 315 GLU B N 1
ATOM 6664 C CA . GLU B 1 315 ? 6.086 -42.156 -0.414 1 90.5 315 GLU B CA 1
ATOM 6665 C C . GLU B 1 315 ? 6.559 -40.719 -0.301 1 90.5 315 GLU B C 1
ATOM 6667 O O . GLU B 1 315 ? 5.785 -39.844 0.084 1 90.5 315 GLU B O 1
AT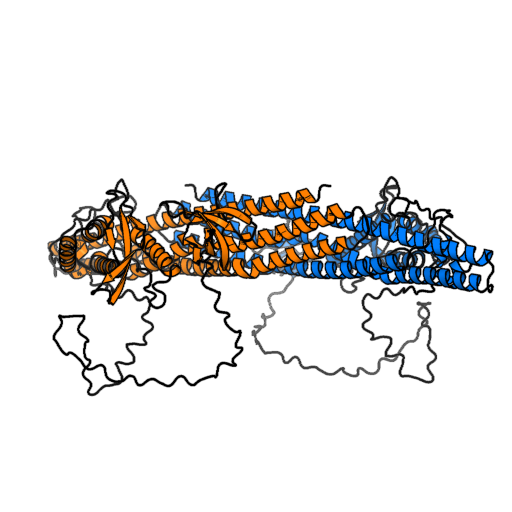OM 6672 N N . MET B 1 316 ? 7.758 -40.469 -0.572 1 90.62 316 MET B N 1
ATOM 6673 C CA . MET B 1 316 ? 8.312 -39.125 -0.532 1 90.62 316 MET B CA 1
ATOM 6674 C C . MET B 1 316 ? 7.629 -38.219 -1.552 1 90.62 316 MET B C 1
ATOM 6676 O O . MET B 1 316 ? 7.367 -37.062 -1.272 1 90.62 316 MET B O 1
ATOM 6680 N N . PHE B 1 317 ? 7.367 -38.75 -2.695 1 92.94 317 PHE B N 1
ATOM 6681 C CA . PHE B 1 317 ? 6.703 -37.969 -3.725 1 92.94 317 PHE B CA 1
ATOM 6682 C C . PHE B 1 317 ? 5.27 -37.656 -3.318 1 92.94 317 PHE B C 1
ATOM 6684 O O . PHE B 1 317 ? 4.781 -36.531 -3.564 1 92.94 317 PHE B O 1
ATOM 6691 N N . LEU B 1 318 ? 4.641 -38.625 -2.762 1 92.62 318 LEU B N 1
ATOM 6692 C CA . LEU B 1 318 ? 3.277 -38.375 -2.301 1 92.62 318 LEU B CA 1
ATOM 6693 C C . LEU B 1 318 ? 3.252 -37.281 -1.229 1 92.62 318 LEU B C 1
ATOM 6695 O O . LEU B 1 318 ? 2.35 -36.469 -1.208 1 92.62 318 LEU B O 1
ATOM 6699 N N . THR B 1 319 ? 4.203 -37.312 -0.359 1 92.94 319 THR B N 1
ATOM 6700 C CA . THR B 1 319 ? 4.316 -36.312 0.669 1 92.94 319 THR B CA 1
ATOM 6701 C C . THR B 1 319 ? 4.57 -34.938 0.04 1 92.94 319 THR B C 1
ATOM 6703 O O . THR B 1 319 ? 3.992 -33.938 0.466 1 92.94 319 THR B O 1
ATOM 6706 N N . PHE B 1 320 ? 5.453 -34.938 -0.904 1 94.38 320 PHE B N 1
ATOM 6707 C CA . PHE B 1 320 ? 5.73 -33.719 -1.641 1 94.38 320 PHE B CA 1
ATOM 6708 C C . PHE B 1 320 ? 4.457 -33.156 -2.262 1 94.38 320 PHE B C 1
ATOM 6710 O O . PHE B 1 320 ? 4.168 -31.969 -2.131 1 94.38 320 PHE B O 1
ATOM 6717 N N . VAL B 1 321 ? 3.689 -33.969 -2.883 1 95.25 321 VAL B N 1
ATOM 6718 C CA . VAL B 1 321 ? 2.455 -33.594 -3.555 1 95.25 321 VAL B CA 1
ATOM 6719 C C . VAL B 1 321 ? 1.472 -33 -2.537 1 95.25 321 VAL B C 1
ATOM 6721 O O . VAL B 1 321 ? 0.833 -31.984 -2.791 1 95.25 321 VAL B O 1
ATOM 6724 N N . LYS B 1 322 ? 1.386 -33.656 -1.452 1 95.06 322 LYS B N 1
ATOM 6725 C CA . LYS B 1 322 ? 0.479 -33.188 -0.405 1 95.06 322 LYS B CA 1
ATOM 6726 C C . LYS B 1 322 ? 0.898 -31.828 0.125 1 95.06 322 LYS B C 1
ATOM 6728 O O . LYS B 1 322 ? 0.071 -30.922 0.239 1 95.06 322 LYS B O 1
ATOM 6733 N N . CYS B 1 323 ? 2.178 -31.688 0.453 1 94.88 323 CYS B N 1
ATOM 6734 C CA . CYS B 1 323 ? 2.697 -30.422 0.982 1 94.88 323 CYS B CA 1
ATOM 6735 C C . CYS B 1 323 ? 2.549 -29.297 -0.036 1 94.88 323 CYS B C 1
ATOM 6737 O O . CYS B 1 323 ? 2.176 -28.188 0.319 1 94.88 323 CYS B O 1
ATOM 6739 N N . LEU B 1 324 ? 2.887 -29.609 -1.238 1 96 324 LEU B N 1
ATOM 6740 C CA . LEU B 1 324 ? 2.746 -28.625 -2.307 1 96 324 LEU B CA 1
ATOM 6741 C C . LEU B 1 324 ? 1.291 -28.188 -2.465 1 96 324 LEU B C 1
ATOM 6743 O O . LEU B 1 324 ? 1.003 -27 -2.646 1 96 324 LEU B O 1
ATOM 6747 N N . GLY B 1 325 ? 0.417 -29.203 -2.426 1 96.88 325 GLY B N 1
ATOM 6748 C CA . GLY B 1 325 ? -1.002 -28.891 -2.51 1 96.88 325 GLY B CA 1
ATOM 6749 C C . GLY B 1 325 ? -1.47 -27.938 -1.428 1 96.88 325 GLY B C 1
ATOM 6750 O O . GLY B 1 325 ? -2.211 -27 -1.704 1 96.88 325 GLY B O 1
ATOM 6751 N N . GLU B 1 326 ? -1.062 -28.141 -0.255 1 96.56 326 GLU B N 1
ATOM 6752 C CA . GLU B 1 326 ? -1.417 -27.281 0.865 1 96.56 326 GLU B CA 1
ATOM 6753 C C . GLU B 1 326 ? -0.841 -25.875 0.684 1 96.56 326 GLU B C 1
ATOM 6755 O O . GLU B 1 326 ? -1.518 -24.891 0.952 1 96.56 326 GLU B O 1
ATOM 6760 N N . SER B 1 327 ? 0.4 -25.812 0.305 1 96.75 327 SER B N 1
ATOM 6761 C CA . SER B 1 327 ? 1.053 -24.516 0.099 1 96.75 327 SER B CA 1
ATOM 6762 C C . SER B 1 327 ? 0.363 -23.719 -1.002 1 96.75 327 SER B C 1
ATOM 6764 O O . SER B 1 327 ? 0.224 -22.5 -0.896 1 96.75 327 SER B O 1
ATOM 6766 N N . ILE B 1 328 ? -0.029 -24.375 -2.006 1 97.19 328 ILE B N 1
ATOM 6767 C CA . ILE B 1 328 ? -0.711 -23.703 -3.111 1 97.19 328 ILE B CA 1
ATOM 6768 C C . ILE B 1 328 ? -2.072 -23.188 -2.646 1 97.19 328 ILE B C 1
ATOM 6770 O O . ILE B 1 328 ? -2.48 -22.094 -3.004 1 97.19 328 ILE B O 1
ATOM 6774 N N . LYS B 1 329 ? -2.744 -24 -1.922 1 96.94 329 LYS B N 1
ATOM 6775 C CA . LYS B 1 329 ? -4.027 -23.578 -1.369 1 96.94 329 LYS B CA 1
ATOM 6776 C C . LYS B 1 329 ? -3.871 -22.328 -0.514 1 96.94 329 LYS B C 1
ATOM 6778 O O . LYS B 1 329 ? -4.645 -21.375 -0.652 1 96.94 329 LYS B O 1
ATOM 6783 N N . ASN B 1 330 ? -2.926 -22.344 0.315 1 96.75 330 ASN B N 1
ATOM 6784 C CA . ASN B 1 330 ? -2.652 -21.188 1.164 1 96.75 330 ASN B CA 1
ATOM 6785 C C . ASN B 1 330 ? -2.277 -19.953 0.337 1 96.75 330 ASN B C 1
ATOM 6787 O O . ASN B 1 330 ? -2.779 -18.859 0.585 1 96.75 330 ASN B O 1
ATOM 6791 N N . LEU B 1 331 ? -1.387 -20.141 -0.579 1 96.62 331 LEU B N 1
ATOM 6792 C CA . LEU B 1 331 ? -0.966 -19.062 -1.468 1 96.62 331 LEU B CA 1
ATOM 6793 C C . LEU B 1 331 ? -2.166 -18.453 -2.184 1 96.62 331 LEU B C 1
ATOM 6795 O O . LEU B 1 331 ? -2.301 -17.219 -2.24 1 96.62 331 LEU B O 1
ATOM 6799 N N . THR B 1 332 ? -3.027 -19.281 -2.645 1 96.62 332 THR B N 1
ATOM 6800 C CA . THR B 1 332 ? -4.211 -18.828 -3.369 1 96.62 332 THR B CA 1
ATOM 6801 C C . THR B 1 332 ? -5.121 -18.016 -2.455 1 96.62 332 THR B C 1
ATOM 6803 O O . THR B 1 332 ? -5.609 -16.953 -2.846 1 96.62 332 THR B O 1
ATOM 6806 N N . THR B 1 333 ? -5.309 -18.516 -1.302 1 96.81 333 THR B N 1
ATOM 6807 C CA . THR B 1 333 ? -6.164 -17.812 -0.343 1 96.81 333 THR B CA 1
ATOM 6808 C C . THR B 1 333 ? -5.613 -16.438 -0.027 1 96.81 333 THR B C 1
ATOM 6810 O O . THR B 1 333 ? -6.352 -15.445 -0.045 1 96.81 333 THR B O 1
ATOM 6813 N N . VAL B 1 334 ? -4.375 -16.344 0.261 1 96.75 334 VAL B N 1
ATOM 6814 C CA . VAL B 1 334 ? -3.721 -15.109 0.661 1 96.75 334 VAL B CA 1
ATOM 6815 C C . VAL B 1 334 ? -3.756 -14.109 -0.495 1 96.75 334 VAL B C 1
ATOM 6817 O O . VAL B 1 334 ? -4.043 -12.93 -0.294 1 96.75 334 VAL B O 1
ATOM 6820 N N . VAL B 1 335 ? -3.473 -14.547 -1.645 1 94.56 335 VAL B N 1
ATOM 6821 C CA . VAL B 1 335 ? -3.408 -13.672 -2.809 1 94.56 335 VAL B CA 1
ATOM 6822 C C . VAL B 1 335 ? -4.809 -13.188 -3.174 1 94.56 335 VAL B C 1
ATOM 6824 O O . VAL B 1 335 ? -4.988 -12.047 -3.611 1 94.56 335 VAL B O 1
ATOM 6827 N N . GLU B 1 336 ? -5.781 -14.07 -3.021 1 94.56 336 GLU B N 1
ATOM 6828 C CA . GLU B 1 336 ? -7.164 -13.656 -3.254 1 94.56 336 GLU B CA 1
ATOM 6829 C C . GLU B 1 336 ? -7.586 -12.562 -2.277 1 94.56 336 GLU B C 1
ATOM 6831 O O . GLU B 1 336 ? -8.258 -11.609 -2.662 1 94.56 336 GLU B O 1
ATOM 6836 N N . GLU B 1 337 ? -7.266 -12.758 -1.073 1 95.19 337 GLU B N 1
ATOM 6837 C CA . GLU B 1 337 ? -7.547 -11.742 -0.066 1 95.19 337 GLU B CA 1
ATOM 6838 C C . GLU B 1 337 ? -6.863 -10.422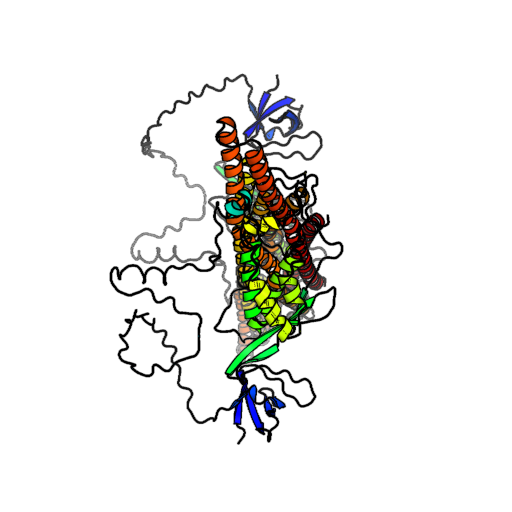 -0.412 1 95.19 337 GLU B C 1
ATOM 6840 O O . GLU B 1 337 ? -7.453 -9.352 -0.249 1 95.19 337 GLU B O 1
ATOM 6845 N N . HIS B 1 338 ? -5.648 -10.516 -0.81 1 94.5 338 HIS B N 1
ATOM 6846 C CA . HIS B 1 338 ? -4.898 -9.328 -1.221 1 94.5 338 HIS B CA 1
ATOM 6847 C C . HIS B 1 338 ? -5.59 -8.617 -2.375 1 94.5 338 HIS B C 1
ATOM 6849 O O . HIS B 1 338 ? -5.633 -7.383 -2.41 1 94.5 338 HIS B O 1
ATOM 6855 N N . TRP B 1 339 ? -6.094 -9.422 -3.324 1 95.19 339 TRP B N 1
ATOM 6856 C CA . TRP B 1 339 ? -6.832 -8.859 -4.453 1 95.19 339 TRP B CA 1
ATOM 6857 C C . TRP B 1 339 ? -8.039 -8.062 -3.971 1 95.19 339 TRP B C 1
ATOM 6859 O O . TRP B 1 339 ? -8.234 -6.914 -4.375 1 95.19 339 TRP B O 1
ATOM 6869 N N . ILE B 1 340 ? -8.812 -8.562 -3.102 1 95.25 340 ILE B N 1
ATOM 6870 C CA . ILE B 1 340 ? -10.023 -7.938 -2.584 1 95.25 340 ILE B CA 1
ATOM 6871 C C . ILE B 1 340 ? -9.664 -6.66 -1.824 1 95.25 340 ILE B C 1
ATOM 6873 O O . ILE B 1 340 ? -10.32 -5.629 -1.982 1 95.25 340 ILE B O 1
ATOM 6877 N N . ARG B 1 341 ? -8.695 -6.688 -1.063 1 94.88 341 ARG B N 1
ATOM 6878 C CA . ARG B 1 341 ? -8.273 -5.539 -0.27 1 94.88 341 ARG B CA 1
ATOM 6879 C C . ARG B 1 341 ? -7.82 -4.391 -1.165 1 94.88 341 ARG B C 1
ATOM 6881 O O . ARG B 1 341 ? -8.148 -3.23 -0.912 1 94.88 341 ARG B O 1
ATOM 6888 N N . ASN B 1 342 ? -6.988 -4.719 -2.135 1 95.25 342 ASN B N 1
ATOM 6889 C CA . ASN B 1 342 ? -6.496 -3.695 -3.053 1 95.25 342 ASN B CA 1
ATOM 6890 C C . ASN B 1 342 ? -7.645 -3.01 -3.791 1 95.25 342 ASN B C 1
ATOM 6892 O O . ASN B 1 342 ? -7.641 -1.789 -3.955 1 95.25 342 ASN B O 1
ATOM 6896 N N . THR B 1 343 ? -8.648 -3.744 -4.211 1 94.88 343 THR B N 1
ATOM 6897 C CA . THR B 1 343 ? -9.742 -3.201 -5.004 1 94.88 343 THR B CA 1
ATOM 6898 C C . THR B 1 343 ? -10.75 -2.479 -4.113 1 94.88 343 THR B C 1
ATOM 6900 O O . THR B 1 343 ? -11.5 -1.62 -4.582 1 94.88 343 THR B O 1
ATOM 6903 N N . GLY B 1 344 ? -10.781 -2.789 -2.832 1 94.62 344 GLY B N 1
ATOM 6904 C CA . GLY B 1 344 ? -11.758 -2.189 -1.932 1 94.62 344 GLY B CA 1
ATOM 6905 C C . GLY B 1 344 ? -11.133 -1.221 -0.943 1 94.62 344 GLY B C 1
ATOM 6906 O O . GLY B 1 344 ? -11.031 -0.025 -1.224 1 94.62 344 GLY B O 1
ATOM 6907 N N . THR B 1 345 ? -10.594 -1.781 0.122 1 94.06 345 THR B N 1
ATOM 6908 C CA . THR B 1 345 ? -10.172 -1.021 1.293 1 94.06 345 THR B CA 1
ATOM 6909 C C . THR B 1 345 ? -9.016 -0.091 0.947 1 94.06 345 THR B C 1
ATOM 6911 O O . THR B 1 345 ? -9 1.074 1.349 1 94.06 345 THR B O 1
ATOM 6914 N N . VAL B 1 346 ? -8.008 -0.554 0.242 1 95.56 346 VAL B N 1
ATOM 6915 C CA . VAL B 1 346 ? -6.816 0.236 -0.065 1 95.56 346 VAL B CA 1
ATOM 6916 C C . VAL B 1 346 ? -7.191 1.395 -0.987 1 95.56 346 VAL B C 1
ATOM 6918 O O . VAL B 1 346 ? -6.789 2.537 -0.75 1 95.56 346 VAL B O 1
ATOM 6921 N N . LYS B 1 347 ? -7.957 1.086 -2.006 1 96.25 347 LYS B N 1
ATOM 6922 C CA . LYS B 1 347 ? -8.414 2.139 -2.906 1 96.25 347 LYS B CA 1
ATOM 6923 C C . LYS B 1 347 ? -9.18 3.221 -2.145 1 96.25 347 LYS B C 1
ATOM 6925 O O . LYS B 1 347 ? -8.906 4.41 -2.312 1 96.25 347 LYS B O 1
ATOM 6930 N N . SER B 1 348 ? -10.07 2.805 -1.33 1 96.88 348 SER B N 1
ATOM 6931 C CA . SER B 1 348 ? -10.891 3.738 -0.565 1 96.88 348 SER B CA 1
ATOM 6932 C C . SER B 1 348 ? -10.031 4.594 0.363 1 96.88 348 SER B C 1
ATOM 6934 O O . SER B 1 348 ? -10.289 5.785 0.53 1 96.88 348 SER B O 1
ATOM 6936 N N . GLU B 1 349 ? -9.086 3.998 0.972 1 95.69 349 GLU B N 1
ATOM 6937 C CA . GLU B 1 349 ? -8.195 4.715 1.885 1 95.69 349 GLU B CA 1
ATOM 6938 C C . GLU B 1 349 ? -7.441 5.824 1.16 1 95.69 349 GLU B C 1
ATOM 6940 O O . GLU B 1 349 ? -7.395 6.961 1.631 1 95.69 349 GLU B O 1
ATOM 6945 N N . TYR B 1 350 ? -6.805 5.562 0.063 1 97.5 350 TYR B N 1
ATOM 6946 C CA . TYR B 1 350 ? -6.031 6.551 -0.68 1 97.5 350 TYR B CA 1
ATOM 6947 C C . TYR B 1 350 ? -6.934 7.645 -1.239 1 97.5 350 TYR B C 1
ATOM 6949 O O . TYR B 1 350 ? -6.543 8.812 -1.308 1 97.5 350 TYR B O 1
ATOM 6957 N N . HIS B 1 351 ? -8.148 7.254 -1.606 1 97.38 351 HIS B N 1
ATOM 6958 C CA . HIS B 1 351 ? -9.117 8.258 -2.047 1 97.38 351 HIS B CA 1
ATOM 6959 C C . HIS B 1 351 ? -9.516 9.18 -0.9 1 97.38 351 HIS B C 1
ATOM 6961 O O . HIS B 1 351 ? -9.75 10.367 -1.109 1 97.38 351 HIS B O 1
ATOM 6967 N N . LYS B 1 352 ? -9.648 8.578 0.252 1 97.75 352 LYS B N 1
ATOM 6968 C CA . LYS B 1 352 ? -9.961 9.383 1.427 1 97.75 352 LYS B CA 1
ATOM 6969 C C . LYS B 1 352 ? -8.844 10.391 1.71 1 97.75 352 LYS B C 1
ATOM 6971 O O . LYS B 1 352 ? -9.117 11.555 2.021 1 97.75 352 LYS B O 1
ATOM 6976 N N . ILE B 1 353 ? -7.60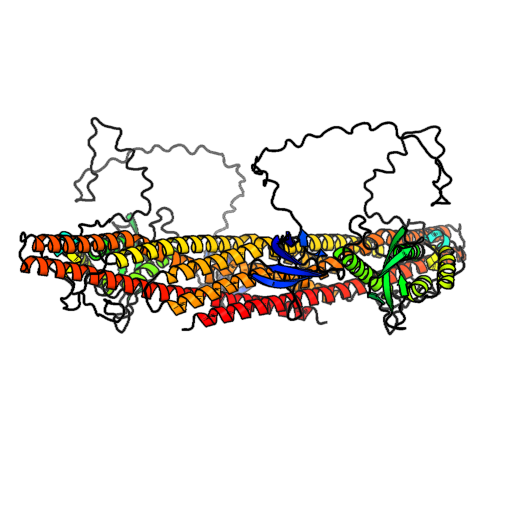5 9.977 1.667 1 97.5 353 ILE B N 1
ATOM 6977 C CA . ILE B 1 353 ? -6.461 10.859 1.852 1 97.5 353 ILE B CA 1
ATOM 6978 C C . ILE B 1 353 ? -6.465 11.938 0.769 1 97.5 353 ILE B C 1
ATOM 6980 O O . ILE B 1 353 ? -6.301 13.125 1.065 1 97.5 353 ILE B O 1
ATOM 6984 N N . GLY B 1 354 ? -6.66 11.477 -0.512 1 98.12 354 GLY B N 1
ATOM 6985 C CA . GLY B 1 354 ? -6.73 12.438 -1.604 1 98.12 354 GLY B CA 1
ATOM 6986 C C . GLY B 1 354 ? -7.805 13.484 -1.405 1 98.12 354 GLY B C 1
ATOM 6987 O O . GLY B 1 354 ? -7.562 14.68 -1.605 1 98.12 354 GLY B O 1
ATOM 6988 N N . LYS B 1 355 ? -8.961 13.055 -0.967 1 97.88 355 LYS B N 1
ATOM 6989 C CA . LYS B 1 355 ? -10.07 13.977 -0.715 1 97.88 355 LYS B CA 1
ATOM 6990 C C . LYS B 1 355 ? -9.727 14.953 0.406 1 97.88 355 LYS B C 1
ATOM 6992 O O . LYS B 1 355 ? -10.07 16.141 0.329 1 97.88 355 LYS B O 1
ATOM 6997 N N . SER B 1 356 ? -9.109 14.461 1.468 1 97.69 356 SER B N 1
ATOM 6998 C CA . SER B 1 356 ? -8.727 15.336 2.572 1 97.69 356 SER B CA 1
ATOM 6999 C C . SER B 1 356 ? -7.758 16.422 2.107 1 97.69 356 SER B C 1
ATOM 7001 O O . SER B 1 356 ? -7.852 17.578 2.539 1 97.69 356 SER B O 1
ATOM 7003 N N . PHE B 1 357 ? -6.738 16.109 1.261 1 97.31 357 PHE B N 1
ATOM 7004 C CA . PHE B 1 357 ? -5.812 17.094 0.702 1 97.31 357 PHE B CA 1
ATOM 7005 C C . PHE B 1 357 ? -6.551 18.109 -0.157 1 97.31 357 PHE B C 1
ATOM 7007 O O . PHE B 1 357 ? -6.266 19.312 -0.09 1 97.31 357 PHE B O 1
ATOM 7014 N N . LEU B 1 358 ? -7.527 17.641 -0.946 1 97 358 LEU B N 1
ATOM 7015 C CA . LEU B 1 358 ? -8.305 18.516 -1.809 1 97 358 LEU B CA 1
ATOM 7016 C C . LEU B 1 358 ? -9.156 19.469 -0.98 1 97 358 LEU B C 1
ATOM 7018 O O . LEU B 1 358 ? -9.242 20.656 -1.29 1 97 358 LEU B O 1
ATOM 7022 N N . ASP B 1 359 ? -9.789 18.906 0.084 1 96.31 359 ASP B N 1
ATOM 7023 C CA . ASP B 1 359 ? -10.57 19.734 0.984 1 96.31 359 ASP B CA 1
ATOM 7024 C C . ASP B 1 359 ? -9.688 20.781 1.664 1 96.31 359 ASP B C 1
ATOM 7026 O O . ASP B 1 359 ? -10.102 21.938 1.832 1 96.31 359 ASP B O 1
ATOM 7030 N N . PHE B 1 360 ? -8.539 20.375 2.057 1 96 360 PHE B N 1
ATOM 7031 C CA . PHE B 1 360 ? -7.582 21.281 2.674 1 96 360 PHE B CA 1
ATOM 7032 C C . PHE B 1 360 ? -7.176 22.391 1.699 1 96 360 PHE B C 1
ATOM 7034 O O . PHE B 1 360 ? -7.125 23.562 2.066 1 96 360 PHE B O 1
ATOM 7041 N N . SER B 1 361 ? -6.91 22.031 0.477 1 94.62 361 SER B N 1
ATOM 7042 C CA . SER B 1 361 ? -6.59 22.984 -0.577 1 94.62 361 SER B CA 1
ATOM 7043 C C . SER B 1 361 ? -7.727 23.984 -0.783 1 94.62 361 SER B C 1
ATOM 7045 O O . SER B 1 361 ? -7.484 25.188 -0.918 1 94.62 361 SER B O 1
ATOM 7047 N N . ALA B 1 362 ? -8.977 23.516 -0.795 1 93.12 362 ALA B N 1
ATOM 7048 C CA . ALA B 1 362 ? -10.148 24.359 -1.001 1 93.12 362 ALA B CA 1
ATOM 7049 C C . ALA B 1 362 ? -10.297 25.391 0.122 1 93.12 362 ALA B C 1
ATOM 7051 O O . ALA B 1 362 ? -10.758 26.516 -0.105 1 93.12 362 ALA B O 1
ATOM 7052 N N . SER B 1 363 ? -9.867 24.969 1.318 1 92.69 363 SER B N 1
ATOM 7053 C CA . SER B 1 363 ? -9.961 25.891 2.449 1 92.69 363 SER B CA 1
ATOM 7054 C C . SER B 1 363 ? -9 27.062 2.291 1 92.69 363 SER B C 1
ATOM 7056 O O . SER B 1 363 ? -9.289 28.172 2.725 1 92.69 363 SER B O 1
ATOM 7058 N N . PHE B 1 364 ? -7.836 26.891 1.682 1 88.62 364 PHE B N 1
ATOM 7059 C CA . PHE B 1 364 ? -6.883 27.969 1.427 1 88.62 364 PHE B CA 1
ATOM 7060 C C . PHE B 1 364 ? -7.465 28.984 0.463 1 88.62 364 PHE B C 1
ATOM 7062 O O . PHE B 1 364 ? -7.16 30.172 0.556 1 88.62 364 PHE B O 1
ATOM 7069 N N . ALA B 1 365 ? -8.281 28.453 -0.44 1 81.38 365 ALA B N 1
ATOM 7070 C CA . ALA B 1 365 ? -8.844 29.312 -1.48 1 81.38 365 ALA B CA 1
ATOM 7071 C C . ALA B 1 365 ? -9.836 30.312 -0.892 1 81.38 365 ALA B C 1
ATOM 7073 O O . ALA B 1 365 ? -10.125 31.344 -1.506 1 81.38 365 ALA B O 1
ATOM 7074 N N . LYS B 1 366 ? -10.266 30.125 0.334 1 83.62 366 LYS B N 1
ATOM 7075 C CA . LYS B 1 366 ? -11.227 31.016 0.979 1 83.62 366 LYS B CA 1
ATOM 7076 C C . LYS B 1 366 ? -10.531 32.25 1.548 1 83.62 366 LYS B C 1
ATOM 7078 O O . LYS B 1 366 ? -11.188 33.25 1.888 1 83.62 366 LYS B O 1
ATOM 7083 N N . SER B 1 367 ? -9.211 32.188 1.597 1 82.12 367 SER B N 1
ATOM 7084 C CA . SER B 1 367 ? -8.469 33.344 2.098 1 82.12 367 SER B CA 1
ATOM 7085 C C . SER B 1 367 ? -8.219 34.344 0.994 1 82.12 367 SER B C 1
ATOM 7087 O O . SER B 1 367 ? -8.07 34 -0.175 1 82.12 367 SER B O 1
ATOM 7089 N N . LYS B 1 368 ? -8.266 35.625 1.334 1 75.75 368 LYS B N 1
ATOM 7090 C CA . LYS B 1 368 ? -7.996 36.719 0.392 1 75.75 368 LYS B CA 1
ATOM 7091 C C . LYS B 1 368 ? -6.504 37 0.309 1 75.75 368 LYS B C 1
ATOM 7093 O O . LYS B 1 368 ? -6.082 37.906 -0.44 1 75.75 368 LYS B O 1
ATOM 7098 N N . TYR B 1 369 ? -5.797 36.219 1.006 1 77.12 369 TYR B N 1
ATOM 7099 C CA . TYR B 1 369 ? -4.355 36.438 1.002 1 77.12 369 TYR B CA 1
ATOM 7100 C C . TYR B 1 369 ? -3.748 36.094 -0.349 1 77.12 369 TYR B C 1
ATOM 7102 O O . TYR B 1 369 ? -4.059 35.031 -0.917 1 77.12 369 TYR B O 1
ATOM 7110 N N . HIS B 1 370 ? -3.078 36.906 -1.104 1 65.38 370 HIS B N 1
ATOM 7111 C CA . HIS B 1 370 ? -2.627 36.844 -2.49 1 65.38 370 HIS B CA 1
ATOM 7112 C C . HIS B 1 370 ? -1.691 35.656 -2.717 1 65.38 370 HIS B C 1
ATOM 7114 O O . HIS B 1 370 ? -1.72 35.031 -3.779 1 65.38 370 HIS B O 1
ATOM 7120 N N . GLU B 1 371 ? -0.747 35.344 -1.933 1 66.31 371 GLU B N 1
ATOM 7121 C CA . GLU B 1 371 ? 0.331 34.375 -2.225 1 66.31 371 GLU B CA 1
ATOM 7122 C C . GLU B 1 371 ? -0.105 32.938 -1.96 1 66.31 371 GLU B C 1
ATOM 7124 O O . GLU B 1 371 ? 0.723 32.031 -1.945 1 66.31 371 GLU B O 1
ATOM 7129 N N . LYS B 1 372 ? -1.408 32.812 -2.068 1 72.62 372 LYS B N 1
ATOM 7130 C CA . LYS B 1 372 ? -1.881 31.516 -1.64 1 72.62 372 LYS B CA 1
ATOM 7131 C C . LYS B 1 372 ? -2.084 30.594 -2.834 1 72.62 372 LYS B C 1
ATOM 7133 O O . LYS B 1 372 ? -2.236 29.375 -2.668 1 72.62 372 LYS B O 1
ATOM 7138 N N . ASP B 1 373 ? -1.952 31.109 -4 1 77.12 373 ASP B N 1
ATOM 7139 C CA . ASP B 1 373 ? -2.348 30.328 -5.168 1 77.12 373 ASP B CA 1
ATOM 7140 C C . ASP B 1 373 ? -1.367 29.188 -5.422 1 77.12 373 ASP B C 1
ATOM 7142 O O . ASP B 1 373 ? -1.774 28.078 -5.781 1 77.12 373 ASP B O 1
ATOM 7146 N N . SER B 1 374 ? -0.181 29.469 -5.082 1 83.19 374 SER B N 1
ATOM 7147 C CA . SER B 1 374 ? 0.823 28.438 -5.359 1 83.19 374 SER B CA 1
ATOM 7148 C C . SER B 1 374 ? 0.644 27.234 -4.449 1 83.19 374 SER B C 1
ATOM 7150 O O . SER B 1 374 ? 0.612 26.094 -4.922 1 83.19 374 SER B O 1
ATOM 7152 N N . ILE B 1 375 ? 0.344 27.438 -3.217 1 89.5 375 ILE B N 1
ATOM 7153 C CA . ILE B 1 375 ? 0.207 26.328 -2.283 1 89.5 375 ILE B CA 1
ATOM 7154 C C . ILE B 1 375 ? -1.113 25.609 -2.535 1 89.5 375 ILE B C 1
ATOM 7156 O O . ILE B 1 375 ? -1.189 24.375 -2.408 1 89.5 375 ILE B O 1
ATOM 7160 N N . THR B 1 376 ? -2.15 26.391 -2.883 1 92.12 376 THR B N 1
ATOM 7161 C CA . THR B 1 376 ? -3.455 25.797 -3.176 1 92.12 376 THR B CA 1
ATOM 7162 C C . THR B 1 376 ? -3.363 24.828 -4.348 1 92.12 376 THR B C 1
ATOM 7164 O O . THR B 1 376 ? -3.877 23.719 -4.277 1 92.12 376 THR B O 1
ATOM 7167 N N . SER B 1 377 ? -2.648 25.203 -5.387 1 93.25 377 SER B N 1
ATOM 7168 C CA . SER B 1 377 ? -2.488 24.359 -6.562 1 93.25 377 SER B CA 1
ATOM 7169 C C . SER B 1 377 ? -1.645 23.125 -6.25 1 93.25 377 SER B C 1
ATOM 7171 O O . SER B 1 377 ? -1.924 22.031 -6.75 1 93.25 377 SER B O 1
ATOM 7173 N N . ALA B 1 378 ? -0.595 23.328 -5.488 1 95.12 378 ALA B N 1
ATOM 7174 C CA . ALA B 1 378 ? 0.279 22.219 -5.113 1 95.12 378 ALA B CA 1
ATOM 7175 C C . ALA B 1 378 ? -0.476 21.188 -4.281 1 95.12 378 ALA B C 1
ATOM 7177 O O . ALA B 1 378 ? -0.359 19.984 -4.523 1 95.12 378 ALA B O 1
ATOM 7178 N N . LEU B 1 379 ? -1.298 21.672 -3.371 1 95.62 379 LEU B N 1
ATOM 7179 C CA . LEU B 1 379 ? -2.078 20.781 -2.52 1 95.62 379 LEU B CA 1
ATOM 7180 C C . LEU B 1 379 ? -3.121 20.031 -3.334 1 95.62 379 LEU B C 1
ATOM 7182 O O . LEU B 1 379 ? -3.344 18.828 -3.111 1 95.62 379 LEU B O 1
ATOM 7186 N N . ALA B 1 380 ? -3.764 20.719 -4.238 1 96.06 380 ALA B N 1
ATOM 7187 C CA . ALA B 1 380 ? -4.75 20.078 -5.109 1 96.06 380 ALA B CA 1
ATOM 7188 C C . ALA B 1 380 ? -4.105 18.969 -5.941 1 96.06 380 ALA B C 1
ATOM 7190 O O . ALA B 1 380 ? -4.688 17.891 -6.109 1 96.06 380 ALA B O 1
ATOM 7191 N N . PHE B 1 381 ? -2.938 19.234 -6.457 1 97.44 381 PHE B N 1
ATOM 7192 C CA . PHE B 1 381 ? -2.225 18.234 -7.25 1 97.44 381 PHE B CA 1
ATOM 7193 C C . PHE B 1 381 ? -1.866 17.031 -6.402 1 97.44 381 PHE B C 1
ATOM 7195 O O . PHE B 1 381 ? -1.966 15.891 -6.867 1 97.44 381 PHE B O 1
ATOM 7202 N N . ALA B 1 382 ? -1.404 17.297 -5.203 1 97.38 382 ALA B N 1
ATOM 7203 C CA . ALA B 1 382 ? -1.09 16.188 -4.293 1 97.38 382 ALA B CA 1
ATOM 7204 C C . ALA B 1 382 ? -2.32 15.328 -4.035 1 97.38 382 ALA B C 1
ATOM 7206 O O . ALA B 1 382 ? -2.225 14.102 -3.996 1 97.38 382 ALA B O 1
ATOM 7207 N N . GLY B 1 383 ? -3.492 16.016 -3.785 1 98 383 GLY B N 1
ATOM 7208 C CA . GLY B 1 383 ? -4.727 15.266 -3.6 1 98 383 GLY B CA 1
ATOM 7209 C C . GLY B 1 383 ? -5.07 14.383 -4.781 1 98 383 GLY B C 1
ATOM 7210 O O . GLY B 1 383 ? -5.422 13.211 -4.602 1 98 383 GLY B O 1
ATOM 7211 N N . LYS B 1 384 ? -4.949 14.852 -5.973 1 98.19 384 LYS B N 1
ATOM 7212 C CA . LYS B 1 384 ? -5.199 14.078 -7.184 1 98.19 384 LYS B CA 1
ATOM 7213 C C . LYS B 1 384 ? -4.219 12.914 -7.309 1 98.19 384 LYS B C 1
ATOM 7215 O O . LYS B 1 384 ? -4.59 11.828 -7.746 1 98.19 384 LYS B O 1
ATOM 7220 N N . THR B 1 385 ? -3.008 13.211 -6.988 1 98.5 385 THR B N 1
ATOM 7221 C CA . THR B 1 385 ? -1.979 12.18 -7.043 1 98.5 385 THR B CA 1
ATOM 7222 C C . THR B 1 385 ? -2.357 10.992 -6.164 1 98.5 385 THR B C 1
ATOM 7224 O O . THR B 1 385 ? -2.234 9.836 -6.582 1 98.5 385 THR B O 1
ATOM 7227 N N . TYR B 1 386 ? -2.84 11.25 -4.965 1 98.38 386 TYR B N 1
ATOM 7228 C CA . TYR B 1 386 ? -3.209 10.172 -4.059 1 98.38 386 TYR B CA 1
ATOM 7229 C C . TYR B 1 386 ? -4.434 9.422 -4.57 1 98.38 386 TYR B C 1
ATOM 7231 O O . TYR B 1 386 ? -4.562 8.211 -4.367 1 98.38 386 TYR B O 1
ATOM 7239 N N . ASN B 1 387 ? -5.363 10.117 -5.207 1 98.12 387 ASN B N 1
ATOM 7240 C CA . ASN B 1 387 ? -6.461 9.43 -5.883 1 98.12 387 ASN B CA 1
ATOM 7241 C C . ASN B 1 387 ? -5.945 8.469 -6.953 1 98.12 387 ASN B C 1
ATOM 7243 O O . ASN B 1 387 ? -6.402 7.328 -7.039 1 98.12 387 ASN B O 1
ATOM 7247 N N . ASP B 1 388 ? -5.004 8.898 -7.715 1 98.31 388 ASP B N 1
ATOM 7248 C CA . ASP B 1 388 ? -4.414 8.07 -8.766 1 98.31 388 ASP B CA 1
ATOM 7249 C C . ASP B 1 388 ? -3.738 6.832 -8.18 1 98.31 388 ASP B C 1
ATOM 7251 O O . ASP B 1 388 ? -3.812 5.746 -8.75 1 98.31 388 ASP B O 1
ATOM 7255 N N . ILE B 1 389 ? -3.033 7.055 -7.105 1 97.94 389 ILE B N 1
ATOM 7256 C CA . ILE B 1 389 ? -2.357 5.938 -6.449 1 97.94 389 ILE B CA 1
ATOM 7257 C C . ILE B 1 389 ? -3.383 4.887 -6.031 1 97.94 389 ILE B C 1
ATOM 7259 O O . ILE B 1 389 ? -3.164 3.688 -6.219 1 97.94 389 ILE B O 1
ATOM 7263 N N . GLY B 1 390 ? -4.52 5.355 -5.449 1 97.75 390 GLY B N 1
ATOM 7264 C CA . GLY B 1 390 ? -5.582 4.422 -5.117 1 97.75 390 GLY B CA 1
ATOM 7265 C C . GLY B 1 390 ? -6.062 3.619 -6.309 1 97.75 390 GLY B C 1
ATOM 7266 O O . GLY B 1 390 ? -6.289 2.412 -6.203 1 97.75 390 GLY B O 1
ATOM 7267 N N . ASP B 1 391 ? -6.176 4.246 -7.418 1 97.62 391 ASP B N 1
ATOM 7268 C CA . ASP B 1 391 ? -6.625 3.58 -8.641 1 97.62 391 ASP B CA 1
ATOM 7269 C C . ASP B 1 391 ? -5.582 2.578 -9.133 1 97.62 391 ASP B C 1
ATOM 7271 O O . ASP B 1 391 ? -5.934 1.506 -9.633 1 97.62 391 A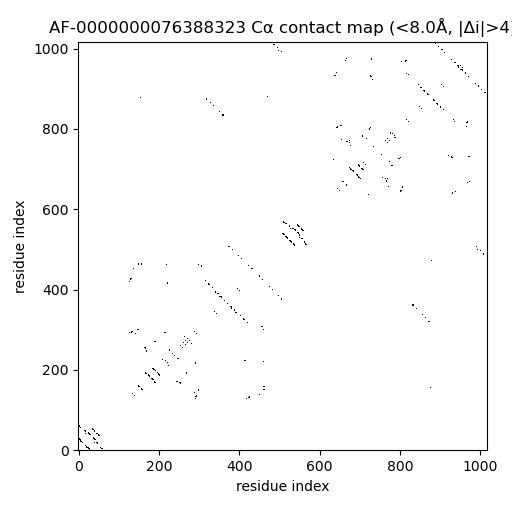SP B O 1
ATOM 7275 N N . LEU B 1 392 ? -4.34 2.939 -9.07 1 97.25 392 LEU B N 1
ATOM 7276 C CA . LEU B 1 392 ? -3.271 2.031 -9.477 1 97.25 392 LEU B CA 1
ATOM 7277 C C . LEU B 1 392 ? -3.303 0.752 -8.641 1 97.25 392 LEU B C 1
ATOM 7279 O O . LEU B 1 392 ? -3.166 -0.347 -9.188 1 97.25 392 LEU B O 1
ATOM 7283 N N . TYR B 1 393 ? -3.484 0.885 -7.305 1 96.62 393 TYR B N 1
ATOM 7284 C CA . TYR B 1 393 ? -3.588 -0.285 -6.441 1 96.62 393 TYR B CA 1
ATOM 7285 C C . TYR B 1 393 ? -4.781 -1.148 -6.832 1 96.62 393 TYR B C 1
ATOM 7287 O O . TYR B 1 393 ? -4.699 -2.379 -6.809 1 96.62 393 TYR B O 1
ATOM 7295 N N . SER B 1 394 ? -5.871 -0.518 -7.195 1 96.44 394 SER B N 1
ATOM 7296 C CA . SER B 1 394 ? -7.098 -1.228 -7.547 1 96.44 394 SER B CA 1
ATOM 7297 C C . SER B 1 394 ? -6.926 -2.014 -8.844 1 96.44 394 SER B C 1
ATOM 7299 O O . SER B 1 394 ? -7.484 -3.102 -8.992 1 96.44 394 SER B O 1
ATOM 7301 N N . ASP B 1 395 ? -6.094 -1.565 -9.75 1 95.75 395 ASP B N 1
ATOM 7302 C CA . ASP B 1 395 ? -5.941 -2.162 -11.078 1 95.75 395 ASP B CA 1
ATOM 7303 C C . ASP B 1 395 ? -4.828 -3.205 -11.086 1 95.75 395 ASP B C 1
ATOM 7305 O O . ASP B 1 395 ? -4.77 -4.051 -11.977 1 95.75 395 ASP B O 1
ATOM 7309 N N . GLN B 1 396 ? -4.043 -3.188 -10.156 1 94.31 396 GLN B N 1
ATOM 7310 C CA . GLN B 1 396 ? -2.799 -3.951 -10.172 1 94.31 396 GLN B CA 1
ATOM 7311 C C . GLN B 1 396 ? -3.076 -5.453 -10.148 1 94.31 396 GLN B C 1
ATOM 7313 O O . GLN B 1 396 ? -2.406 -6.219 -10.844 1 94.31 396 GLN B O 1
ATOM 7318 N N . PRO B 1 397 ? -4.062 -5.93 -9.344 1 93.56 397 PRO B N 1
ATOM 7319 C CA . PRO B 1 397 ? -4.262 -7.379 -9.25 1 93.56 397 PRO B CA 1
ATOM 7320 C C . PRO B 1 397 ? -4.602 -8.016 -10.602 1 93.56 397 PRO B C 1
ATOM 7322 O O . PRO B 1 397 ? -4.238 -9.172 -10.852 1 93.56 397 PRO B O 1
ATOM 7325 N N . LYS B 1 398 ? -5.16 -7.379 -11.508 1 92.31 398 LYS B N 1
ATOM 7326 C CA . LYS B 1 398 ? -5.488 -7.891 -12.836 1 92.31 398 LYS B CA 1
ATOM 7327 C C . LYS B 1 398 ? -4.227 -8.156 -13.656 1 92.31 398 LYS B C 1
ATOM 7329 O O . LYS B 1 398 ? -4.215 -9.039 -14.516 1 92.31 398 LYS B O 1
ATOM 7334 N N . GLU B 1 399 ? -3.191 -7.438 -13.336 1 90.62 399 GLU B N 1
ATOM 7335 C CA . GLU B 1 399 ? -1.969 -7.508 -14.133 1 90.62 399 GLU B CA 1
ATOM 7336 C C . GLU B 1 399 ? -0.995 -8.531 -13.555 1 90.62 399 GLU B C 1
ATOM 7338 O O . GLU B 1 399 ? -0.106 -9.016 -14.258 1 90.62 399 GLU B O 1
ATOM 7343 N N . ASN B 1 400 ? -1.071 -8.781 -12.297 1 87.56 400 ASN B N 1
ATOM 7344 C CA . ASN B 1 400 ? -0.075 -9.68 -11.727 1 87.56 400 ASN B CA 1
ATOM 7345 C C . ASN B 1 400 ? -0.729 -10.82 -10.945 1 87.56 400 ASN B C 1
ATOM 7347 O O . ASN B 1 400 ? -0.551 -11.992 -11.273 1 87.56 400 ASN B O 1
ATOM 7351 N N . VAL B 1 401 ? -1.656 -10.555 -10 1 92.44 401 VAL B N 1
ATOM 7352 C CA . VAL B 1 401 ? -2.246 -11.555 -9.117 1 92.44 401 VAL B CA 1
ATOM 7353 C C . VAL B 1 401 ? -3.08 -12.539 -9.93 1 92.44 401 VAL B C 1
ATOM 7355 O O . VAL B 1 401 ? -3.111 -13.734 -9.633 1 92.44 401 VAL B O 1
ATOM 7358 N N . HIS B 1 402 ? -3.645 -12.07 -11.008 1 92.5 402 HIS B N 1
ATOM 7359 C CA . HIS B 1 402 ? -4.496 -12.891 -11.859 1 92.5 402 HIS B CA 1
ATOM 7360 C C . HIS B 1 402 ? -3.74 -14.102 -12.391 1 92.5 402 HIS B C 1
ATOM 7362 O O . HIS B 1 402 ? -4.238 -15.234 -12.305 1 92.5 402 HIS B O 1
ATOM 7368 N N . TYR B 1 403 ? -2.543 -13.945 -12.867 1 92.56 403 TYR B N 1
ATOM 7369 C CA . TYR B 1 403 ? -1.761 -15.008 -13.477 1 92.56 403 TYR B CA 1
ATOM 7370 C C . TYR B 1 403 ? -1.294 -16.016 -12.43 1 92.56 403 TYR B C 1
ATOM 7372 O O . TYR B 1 403 ? -1.241 -17.219 -12.695 1 92.56 403 TYR B O 1
ATOM 7380 N N . LEU B 1 404 ? -0.966 -15.484 -11.281 1 94.69 404 LEU B N 1
ATOM 7381 C CA . LEU B 1 404 ? -0.567 -16.359 -10.188 1 94.69 404 LEU B CA 1
ATOM 7382 C C . LEU B 1 404 ? -1.729 -17.25 -9.75 1 94.69 404 LEU B C 1
ATOM 7384 O O . LEU B 1 404 ? -1.544 -18.438 -9.484 1 94.69 404 LEU B O 1
ATOM 7388 N N . LEU B 1 405 ? -2.947 -16.719 -9.742 1 93.75 405 LEU B N 1
ATOM 7389 C CA . LEU B 1 405 ? -4.133 -17.484 -9.375 1 93.75 405 LEU B CA 1
ATOM 7390 C C . LEU B 1 405 ? -4.453 -18.531 -10.43 1 93.75 405 LEU B C 1
ATOM 7392 O O . LEU B 1 405 ? -4.785 -19.672 -10.094 1 93.75 405 LEU B O 1
ATOM 7396 N N . GLU B 1 406 ? -4.262 -18.156 -11.68 1 91.06 406 GLU B N 1
ATOM 7397 C CA . GLU B 1 406 ? -4.566 -19.078 -12.773 1 91.06 406 GLU B CA 1
ATOM 7398 C C . GLU B 1 406 ? -3.637 -20.281 -12.758 1 91.06 406 GLU B C 1
ATOM 7400 O O . GLU B 1 406 ? -4.09 -21.422 -12.898 1 91.06 406 GLU B O 1
ATOM 7405 N N . ILE B 1 407 ? -2.391 -20 -12.594 1 94.69 407 ILE B N 1
ATOM 7406 C CA . ILE B 1 407 ? -1.43 -21.094 -12.586 1 94.69 407 ILE B CA 1
ATOM 7407 C C . ILE B 1 407 ? -1.653 -21.969 -11.352 1 94.69 407 ILE B C 1
ATOM 7409 O O . ILE B 1 407 ? -1.507 -23.203 -11.414 1 94.69 407 ILE B O 1
ATOM 7413 N N . SER B 1 408 ? -1.956 -21.406 -10.234 1 94.88 408 SER B N 1
ATOM 7414 C CA . SER B 1 408 ? -2.199 -22.156 -9.008 1 94.88 408 SER B CA 1
ATOM 7415 C C . SER B 1 408 ? -3.424 -23.047 -9.141 1 94.88 408 SER B C 1
ATOM 7417 O O . SER B 1 408 ? -3.426 -24.188 -8.656 1 94.88 408 SER B O 1
ATOM 7419 N N . LYS B 1 409 ? -4.414 -22.547 -9.828 1 90.81 409 LYS B N 1
ATOM 7420 C CA . LYS B 1 409 ? -5.605 -23.359 -10.078 1 90.81 409 LYS B CA 1
ATOM 7421 C C . LYS B 1 409 ? -5.273 -24.562 -10.953 1 90.81 409 LYS B C 1
ATOM 7423 O O . LYS B 1 409 ? -5.758 -25.672 -10.695 1 90.81 409 LYS B O 1
ATOM 7428 N N . GLN B 1 410 ? -4.48 -24.328 -11.914 1 92.75 410 GLN B N 1
ATOM 7429 C CA . GLN B 1 410 ? -4.051 -25.422 -12.781 1 92.75 410 GLN B CA 1
ATOM 7430 C C . GLN B 1 410 ? -3.328 -26.516 -11.984 1 92.75 410 GLN B C 1
ATOM 7432 O O . GLN B 1 410 ? -3.604 -27.703 -12.164 1 92.75 410 GLN B O 1
ATOM 7437 N N . TYR B 1 411 ? -2.477 -26.094 -11.164 1 95.69 411 TYR B N 1
ATOM 7438 C CA . TYR B 1 411 ? -1.662 -27.062 -10.438 1 95.69 411 TYR B CA 1
ATOM 7439 C C . TYR B 1 411 ? -2.477 -27.75 -9.344 1 95.69 411 TYR B C 1
ATOM 7441 O O . TYR B 1 411 ? -2.193 -28.891 -8.984 1 95.69 411 TYR B O 1
ATOM 7449 N N . LYS B 1 412 ? -3.467 -27.078 -8.82 1 93.19 412 LYS B N 1
ATOM 7450 C CA . LYS B 1 412 ? -4.387 -27.766 -7.922 1 93.19 412 LYS B CA 1
ATOM 7451 C C . LYS B 1 412 ? -5.035 -28.969 -8.609 1 93.19 412 LYS B C 1
ATOM 7453 O O . LYS B 1 412 ? -5.141 -30.047 -8.031 1 93.19 412 LYS B O 1
ATOM 7458 N N . GLY B 1 413 ? -5.379 -28.75 -9.883 1 90.69 413 GLY B N 1
ATOM 7459 C CA . GLY B 1 413 ? -5.949 -29.844 -10.672 1 90.69 413 GLY B CA 1
ATOM 7460 C C . GLY B 1 413 ? -4.957 -30.953 -10.961 1 90.69 413 GLY B C 1
ATOM 7461 O O . GLY B 1 413 ? -5.293 -32.125 -10.867 1 90.69 413 GLY B O 1
ATOM 7462 N N . LEU B 1 414 ? -3.779 -30.562 -11.273 1 94.81 414 LEU B N 1
ATOM 7463 C CA . LEU B 1 414 ? -2.742 -31.547 -11.586 1 94.81 414 LEU B CA 1
ATOM 7464 C C . LEU B 1 414 ? -2.408 -32.375 -10.359 1 94.81 414 LEU B C 1
ATOM 7466 O O . LEU B 1 414 ? -2.297 -33.625 -10.453 1 94.81 414 LEU B O 1
ATOM 7470 N N . LEU B 1 415 ? -2.293 -31.719 -9.258 1 95.56 415 LEU B N 1
ATOM 7471 C CA . LEU B 1 415 ? -1.88 -32.406 -8.031 1 95.56 415 LEU B CA 1
ATOM 7472 C C . LEU B 1 415 ? -2.945 -33.375 -7.562 1 95.56 415 LEU B C 1
ATOM 7474 O O . LEU B 1 415 ? -2.629 -34.406 -6.945 1 95.56 415 LEU B O 1
ATOM 7478 N N . SER B 1 416 ? -4.152 -33.156 -7.914 1 92.31 416 SER B N 1
ATOM 7479 C CA . SER B 1 416 ? -5.25 -34.031 -7.5 1 92.31 416 SER B CA 1
ATOM 7480 C C . SER B 1 416 ? -5.199 -35.375 -8.219 1 92.31 416 SER B C 1
ATOM 7482 O O . SER B 1 416 ? -5.828 -36.344 -7.781 1 92.31 416 SER B O 1
ATOM 7484 N N . CYS B 1 417 ? -4.371 -35.531 -9.281 1 93.44 417 CYS B N 1
ATOM 7485 C CA . CYS B 1 417 ? -4.285 -36.75 -10.078 1 93.44 417 CYS B CA 1
ATOM 7486 C C . CYS B 1 417 ? -3.234 -37.688 -9.516 1 93.44 417 CYS B C 1
ATOM 7488 O O . CYS B 1 417 ? -3.27 -38.875 -9.781 1 93.44 417 CYS B O 1
ATOM 7490 N N . TYR B 1 418 ? -2.309 -37.219 -8.742 1 94.69 418 TYR B N 1
ATOM 7491 C CA . TYR B 1 418 ? -1.098 -38 -8.445 1 94.69 418 TYR B CA 1
ATOM 7492 C C . TYR B 1 418 ? -1.367 -39.062 -7.395 1 94.69 418 TYR B C 1
ATOM 7494 O O . TYR B 1 418 ? -0.721 -40.094 -7.391 1 94.69 418 TYR B O 1
ATOM 7502 N N . PRO B 1 419 ? -2.326 -38.844 -6.457 1 93.12 419 PRO B N 1
ATOM 7503 C CA . PRO B 1 419 ? -2.615 -39.969 -5.555 1 93.12 419 PRO B CA 1
ATOM 7504 C C . PRO B 1 419 ? -3.018 -41.25 -6.293 1 93.12 419 PRO B C 1
ATOM 7506 O O . PRO B 1 419 ? -2.541 -42.312 -5.965 1 93.12 419 PRO B O 1
ATOM 7509 N N . ASP B 1 420 ? -3.738 -41.125 -7.395 1 93 420 ASP B N 1
ATOM 7510 C CA . ASP B 1 420 ? -4.145 -42.281 -8.195 1 93 420 ASP B CA 1
ATOM 7511 C C . ASP B 1 420 ? -2.959 -42.844 -8.961 1 93 420 ASP B C 1
ATOM 7513 O O . ASP B 1 420 ? -2.785 -44.062 -9.016 1 93 420 ASP B O 1
ATOM 7517 N N . ILE B 1 421 ? -2.184 -42.062 -9.516 1 95.06 421 ILE B N 1
ATOM 7518 C CA . ILE B 1 421 ? -1.039 -42.469 -10.312 1 95.06 421 ILE B CA 1
ATOM 7519 C C . ILE B 1 421 ? -0.034 -43.188 -9.422 1 95.06 421 ILE B C 1
ATOM 7521 O O . ILE B 1 421 ? 0.498 -44.25 -9.805 1 95.06 421 ILE B O 1
ATOM 7525 N N . ILE B 1 422 ? 0.136 -42.688 -8.25 1 94.69 422 ILE B N 1
ATOM 7526 C CA . ILE B 1 422 ? 1.102 -43.281 -7.328 1 94.69 422 ILE B CA 1
ATOM 7527 C C . ILE B 1 422 ? 0.557 -44.594 -6.789 1 94.69 422 ILE B C 1
ATOM 7529 O O . ILE B 1 422 ? 1.317 -45.531 -6.539 1 94.69 422 ILE B O 1
ATOM 7533 N N . ASN B 1 423 ? -0.767 -44.688 -6.672 1 93.38 423 ASN B N 1
ATOM 7534 C CA . ASN B 1 423 ? -1.367 -45.938 -6.281 1 93.38 423 ASN B CA 1
ATOM 7535 C C . ASN B 1 423 ? -1.09 -47.031 -7.312 1 93.38 423 ASN B C 1
ATOM 7537 O O . ASN B 1 423 ? -0.844 -48.188 -6.953 1 93.38 423 ASN B O 1
ATOM 7541 N N . VAL B 1 424 ? -1.138 -46.656 -8.547 1 94.94 424 VAL B N 1
ATOM 7542 C CA . VAL B 1 424 ? -0.807 -47.562 -9.617 1 94.94 424 VAL B CA 1
ATOM 7543 C C . VAL B 1 424 ? 0.64 -48.031 -9.469 1 94.94 424 VAL B C 1
ATOM 7545 O O . VAL B 1 424 ? 0.931 -49.219 -9.594 1 94.94 424 VAL B O 1
ATOM 7548 N N . LEU B 1 425 ? 1.47 -47.156 -9.172 1 95.56 425 LEU B N 1
ATOM 7549 C CA . LEU B 1 425 ? 2.885 -47.469 -8.984 1 95.56 425 LEU B CA 1
ATOM 7550 C C . LEU B 1 425 ? 3.086 -48.406 -7.789 1 95.56 425 LEU B C 1
ATOM 7552 O O . LEU B 1 425 ? 3.824 -49.375 -7.883 1 95.56 425 LEU B O 1
ATOM 7556 N N . LYS B 1 426 ? 2.43 -48.094 -6.711 1 94.56 426 LYS B N 1
ATOM 7557 C CA . LYS B 1 426 ? 2.531 -48.906 -5.516 1 94.56 426 LYS B CA 1
ATOM 7558 C C . LYS B 1 426 ? 2.07 -50.344 -5.801 1 94.56 426 LYS B C 1
ATOM 7560 O O . LYS B 1 426 ? 2.682 -51.312 -5.332 1 94.56 426 LYS B O 1
ATOM 7565 N N . GLY B 1 427 ? 1.007 -50.438 -6.59 1 94.31 427 GLY B N 1
ATOM 7566 C CA . GLY B 1 427 ? 0.516 -51.75 -6.977 1 94.31 427 GLY B CA 1
ATOM 7567 C C . GLY B 1 427 ? 1.524 -52.562 -7.777 1 94.31 427 GLY B C 1
ATOM 7568 O O . GLY B 1 427 ? 1.694 -53.75 -7.551 1 94.31 427 GLY B O 1
ATOM 7569 N N . ALA B 1 428 ? 2.172 -51.906 -8.672 1 95.38 428 ALA B N 1
ATOM 7570 C CA . ALA B 1 428 ? 3.184 -52.594 -9.5 1 95.38 428 ALA B CA 1
ATOM 7571 C C . ALA B 1 428 ? 4.367 -53.031 -8.648 1 95.38 428 ALA B C 1
ATOM 7573 O O . ALA B 1 428 ? 4.871 -54.156 -8.836 1 95.38 428 ALA B O 1
ATOM 7574 N N . ILE B 1 429 ? 4.789 -52.25 -7.719 1 95.12 429 ILE B N 1
ATOM 7575 C CA . ILE B 1 429 ? 5.918 -52.562 -6.852 1 95.12 429 ILE B CA 1
ATOM 7576 C C . ILE B 1 429 ? 5.562 -53.719 -5.945 1 95.12 429 ILE B C 1
ATOM 7578 O O . ILE B 1 429 ? 6.363 -54.656 -5.77 1 95.12 429 ILE B O 1
ATOM 7582 N N . GLU B 1 430 ? 4.402 -53.688 -5.406 1 94.31 430 GLU B N 1
ATOM 7583 C CA . GLU B 1 430 ? 3.951 -54.75 -4.531 1 94.31 430 GLU B CA 1
ATOM 7584 C C . GLU B 1 430 ? 3.879 -56.094 -5.285 1 94.31 430 GLU B C 1
ATOM 7586 O O . GLU B 1 430 ? 4.25 -57.125 -4.746 1 94.31 430 GLU B O 1
ATOM 7591 N N . LYS B 1 431 ? 3.385 -56.062 -6.5 1 95 431 LYS B N 1
ATOM 7592 C CA . LYS B 1 431 ? 3.291 -57.281 -7.312 1 95 431 LYS B CA 1
ATOM 7593 C C . LYS B 1 431 ? 4.676 -57.844 -7.621 1 95 431 LYS B C 1
ATOM 7595 O O . LYS B 1 431 ? 4.867 -59.062 -7.625 1 95 431 LYS B O 1
ATOM 7600 N N . ALA B 1 432 ? 5.578 -56.969 -7.93 1 95.25 432 ALA B N 1
ATOM 7601 C CA . ALA B 1 432 ? 6.957 -57.406 -8.164 1 95.25 432 ALA B CA 1
ATOM 7602 C C . ALA B 1 432 ? 7.531 -58.094 -6.934 1 95.25 432 ALA B C 1
ATOM 7604 O O . ALA B 1 432 ? 8.156 -59.156 -7.043 1 95.25 432 ALA B O 1
ATOM 7605 N N . HIS B 1 433 ? 7.32 -57.531 -5.781 1 94.69 433 HIS B N 1
ATOM 7606 C CA . HIS B 1 433 ? 7.809 -58.094 -4.539 1 94.69 433 HIS B CA 1
ATOM 7607 C C . HIS B 1 433 ? 7.121 -59.438 -4.246 1 94.69 433 HIS B C 1
ATOM 7609 O O . HIS B 1 433 ? 7.746 -60.375 -3.73 1 94.69 433 HIS B O 1
ATOM 7615 N N . GLU B 1 434 ? 5.848 -59.469 -4.512 1 95.12 434 GLU B N 1
ATOM 7616 C CA . GLU B 1 434 ? 5.09 -60.719 -4.332 1 95.12 434 GLU B CA 1
ATOM 7617 C C . GLU B 1 434 ? 5.68 -61.844 -5.172 1 95.12 434 GLU B C 1
ATOM 7619 O O . GLU B 1 434 ? 5.863 -62.969 -4.68 1 95.12 434 GLU B O 1
ATOM 7624 N N . TYR B 1 435 ? 6.016 -61.594 -6.391 1 94.94 435 TYR B N 1
ATOM 7625 C CA . TYR B 1 435 ? 6.535 -62.625 -7.285 1 94.94 435 TYR B CA 1
ATOM 7626 C C . TYR B 1 435 ? 7.977 -62.969 -6.938 1 94.94 435 TYR B C 1
ATOM 7628 O O . TYR B 1 435 ? 8.43 -64.125 -7.191 1 94.94 435 TYR B O 1
ATOM 7636 N N . GLU B 1 436 ? 8.648 -62.031 -6.359 1 93.88 436 GLU B N 1
ATOM 7637 C CA . GLU B 1 436 ? 9.977 -62.344 -5.836 1 93.88 436 GLU B CA 1
ATOM 7638 C C . GLU B 1 436 ? 9.906 -63.312 -4.68 1 93.88 436 GLU B C 1
ATOM 7640 O O . GLU B 1 436 ? 10.703 -64.25 -4.613 1 93.88 436 GLU B O 1
ATOM 7645 N N . LYS B 1 437 ? 8.961 -63.125 -3.854 1 95 437 LYS B N 1
ATOM 7646 C CA . LYS B 1 437 ? 8.766 -64.062 -2.725 1 95 437 LYS B CA 1
ATOM 7647 C C . LYS B 1 437 ? 8.281 -65.438 -3.199 1 95 437 LYS B C 1
ATOM 7649 O O . LYS B 1 437 ? 8.719 -66.438 -2.678 1 95 437 LYS B O 1
ATOM 7654 N N . LEU B 1 438 ? 7.449 -65.375 -4.184 1 94.69 438 LEU B N 1
ATOM 7655 C CA . LEU B 1 438 ? 6.926 -66.625 -4.727 1 94.69 438 LEU B CA 1
ATOM 7656 C C . LEU B 1 438 ? 8.031 -67.438 -5.414 1 94.69 438 LEU B C 1
ATOM 7658 O O . LEU B 1 438 ? 8.023 -68.688 -5.367 1 94.69 438 LEU B O 1
ATOM 7662 N N . ALA B 1 439 ? 8.906 -66.75 -6.047 1 93.81 439 ALA B N 1
ATOM 7663 C CA . ALA B 1 439 ? 10.031 -67.438 -6.695 1 93.81 439 ALA B CA 1
ATOM 7664 C C . ALA B 1 439 ? 10.969 -68.062 -5.668 1 93.81 439 ALA B C 1
ATOM 7666 O O . ALA B 1 439 ? 11.547 -69.125 -5.902 1 93.81 439 ALA B O 1
ATOM 7667 N N . GLN B 1 440 ? 11.102 -67.438 -4.535 1 92.56 440 GLN B N 1
ATOM 7668 C CA . GLN B 1 440 ? 11.938 -67.938 -3.461 1 92.56 440 GLN B CA 1
ATOM 7669 C C . GLN B 1 440 ? 11.359 -69.25 -2.889 1 92.56 440 GLN B C 1
ATOM 7671 O O . GLN B 1 440 ? 12.102 -70.125 -2.443 1 92.56 440 GLN B O 1
ATOM 7676 N N . THR B 1 441 ? 10.055 -69.375 -2.912 1 93.81 441 THR B N 1
ATOM 7677 C CA . THR B 1 441 ? 9.383 -70.562 -2.396 1 93.81 441 THR B CA 1
ATOM 7678 C C . THR B 1 441 ? 9.133 -71.562 -3.518 1 93.81 441 THR B C 1
ATOM 7680 O O . THR B 1 441 ? 8.391 -72.5 -3.334 1 93.81 441 THR B O 1
ATOM 7683 N N . ASN B 1 442 ? 9.602 -71.375 -4.766 1 91.88 442 AS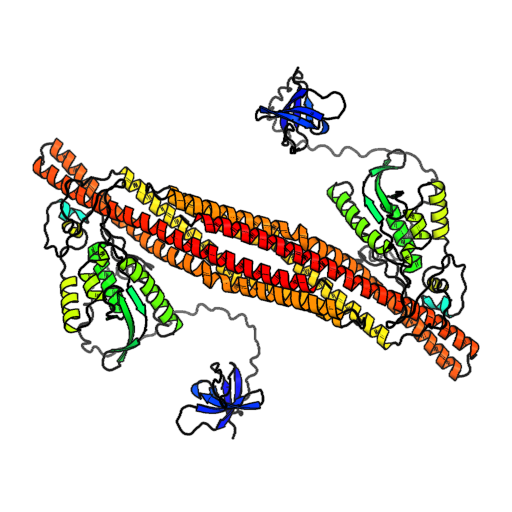N B N 1
ATOM 7684 C CA . ASN B 1 442 ? 9.547 -72.25 -5.949 1 91.88 442 ASN B CA 1
ATOM 7685 C C . ASN B 1 442 ? 8.109 -72.5 -6.395 1 91.88 442 ASN B C 1
ATOM 7687 O O . ASN B 1 442 ? 7.781 -73.562 -6.859 1 91.88 442 ASN B O 1
ATOM 7691 N N . LYS B 1 443 ? 7.363 -71.5 -6.199 1 94.19 443 LYS B N 1
ATOM 7692 C CA . LYS B 1 443 ? 5.977 -71.562 -6.652 1 94.19 443 LYS B CA 1
ATOM 7693 C C . LYS B 1 443 ? 5.832 -71.062 -8.078 1 94.19 443 LYS B C 1
ATOM 7695 O O . LYS B 1 443 ? 4.867 -71.375 -8.773 1 94.19 443 LYS B O 1
ATOM 7700 N N . VAL B 1 444 ? 6.699 -70.125 -8.406 1 92.94 444 VAL B N 1
ATOM 7701 C CA . VAL B 1 444 ? 6.754 -69.562 -9.758 1 92.94 444 VAL B CA 1
ATOM 7702 C C . VAL B 1 444 ? 8.156 -69.75 -10.336 1 92.94 444 VAL B C 1
ATOM 7704 O O . VAL B 1 444 ? 9.133 -69.875 -9.586 1 92.94 444 VAL B O 1
ATOM 7707 N N . THR B 1 445 ? 8.156 -69.812 -11.656 1 94 445 THR B N 1
ATOM 7708 C CA . THR B 1 445 ? 9.453 -70 -12.305 1 94 445 THR B CA 1
ATOM 7709 C C . THR B 1 445 ? 10.25 -68.688 -12.297 1 94 445 THR B C 1
ATOM 7711 O O . THR B 1 445 ? 9.688 -67.625 -12.164 1 94 445 THR B O 1
ATOM 7714 N N . LEU B 1 446 ? 11.547 -68.938 -12.391 1 92.94 446 LEU B N 1
ATOM 7715 C CA . LEU B 1 446 ? 12.43 -67.75 -12.438 1 92.94 446 LEU B CA 1
ATOM 7716 C C . LEU B 1 446 ? 12.125 -66.875 -13.648 1 92.94 446 LEU B C 1
ATOM 7718 O O . LEU B 1 446 ? 12.227 -65.625 -13.578 1 92.94 446 LEU B O 1
ATOM 7722 N N . LYS B 1 447 ? 11.781 -67.5 -14.711 1 93.5 447 LYS B N 1
ATOM 7723 C CA . LYS B 1 447 ? 11.461 -66.75 -15.938 1 93.5 447 LYS B CA 1
ATOM 7724 C C . LYS B 1 447 ? 10.203 -65.938 -15.75 1 93.5 447 LYS B C 1
ATOM 7726 O O . LYS B 1 447 ? 10.148 -64.812 -16.219 1 93.5 447 LYS B O 1
ATOM 7731 N N . GLU B 1 448 ? 9.305 -66.5 -15.055 1 93.94 448 GLU B N 1
ATOM 7732 C CA . GLU B 1 448 ? 8.07 -65.75 -14.789 1 93.94 448 GLU B CA 1
ATOM 7733 C C . GLU B 1 448 ? 8.305 -64.562 -13.867 1 93.94 448 GLU B C 1
ATOM 7735 O O . GLU B 1 448 ? 7.742 -63.5 -14.07 1 93.94 448 GLU B O 1
ATOM 7740 N N . LYS B 1 449 ? 9.07 -64.812 -12.906 1 94.56 449 LYS B N 1
ATOM 7741 C CA . LYS B 1 449 ? 9.422 -63.75 -11.977 1 94.56 449 LYS B CA 1
ATOM 7742 C C . LYS B 1 449 ? 10.125 -62.594 -12.703 1 94.56 449 LYS B C 1
ATOM 7744 O O . LYS B 1 449 ? 9.797 -61.438 -12.492 1 94.56 449 LYS B O 1
ATOM 7749 N N . GLU B 1 450 ? 11.086 -62.938 -13.547 1 94.31 450 GLU B N 1
ATOM 7750 C CA . GLU B 1 450 ? 11.852 -61.938 -14.266 1 94.31 450 GLU B CA 1
ATOM 7751 C C . GLU B 1 450 ? 10.961 -61.125 -15.211 1 94.31 450 GLU B C 1
ATOM 7753 O O . GLU B 1 450 ? 11.148 -59.906 -15.367 1 94.31 450 GLU B O 1
ATOM 7758 N N . ALA B 1 451 ? 10.016 -61.781 -15.719 1 94.31 451 ALA B N 1
ATOM 7759 C CA . ALA B 1 451 ? 9.094 -61.125 -16.625 1 94.31 451 ALA B CA 1
ATOM 7760 C C . ALA B 1 451 ? 8.219 -60.125 -15.883 1 94.31 451 ALA B C 1
ATOM 7762 O O . ALA B 1 451 ? 8 -59 -16.359 1 94.31 451 ALA B O 1
ATOM 7763 N N . VAL B 1 452 ? 7.727 -60.5 -14.742 1 95.75 452 VAL B N 1
ATOM 7764 C CA . VAL B 1 452 ? 6.855 -59.625 -13.945 1 95.75 452 VAL B CA 1
ATOM 7765 C C . VAL B 1 452 ? 7.652 -58.438 -13.414 1 95.75 452 VAL B C 1
ATOM 7767 O O . VAL B 1 452 ? 7.172 -57.312 -13.438 1 95.75 452 VAL B O 1
ATOM 7770 N N . VAL B 1 453 ? 8.859 -58.688 -12.961 1 95.38 453 VAL B N 1
ATOM 7771 C CA . VAL B 1 453 ? 9.703 -57.656 -12.414 1 95.38 453 VAL B CA 1
ATOM 7772 C C . VAL B 1 453 ? 10.078 -56.656 -13.523 1 95.38 453 VAL B C 1
ATOM 7774 O O . VAL B 1 453 ? 10.141 -55.438 -13.289 1 95.38 453 VAL B O 1
ATOM 7777 N N . TYR B 1 454 ? 10.281 -57.188 -14.68 1 95.44 454 TYR B N 1
ATOM 7778 C CA . TYR B 1 454 ? 10.609 -56.344 -15.82 1 95.44 454 TYR B CA 1
ATOM 7779 C C . TYR B 1 454 ? 9.445 -55.438 -16.172 1 95.44 454 TYR B C 1
ATOM 7781 O O . TYR B 1 454 ? 9.633 -54.219 -16.391 1 95.44 454 TYR B O 1
ATOM 7789 N N . LYS B 1 455 ? 8.25 -55.938 -16.219 1 96.06 455 LYS B N 1
ATOM 7790 C CA . LYS B 1 455 ? 7.07 -55.156 -16.578 1 96.06 455 LYS B CA 1
ATOM 7791 C C . LYS B 1 455 ? 6.738 -54.156 -15.477 1 96.06 455 LYS B C 1
ATOM 7793 O O . LYS B 1 455 ? 6.293 -53.031 -15.758 1 96.06 455 LYS B O 1
ATOM 7798 N N . ALA B 1 456 ? 6.934 -54.594 -14.242 1 96.19 456 ALA B N 1
ATOM 7799 C CA . ALA B 1 456 ? 6.777 -53.656 -13.141 1 96.19 456 ALA B CA 1
ATOM 7800 C C . ALA B 1 456 ? 7.785 -52.5 -13.242 1 96.19 456 ALA B C 1
ATOM 7802 O O . ALA B 1 456 ? 7.492 -51.375 -12.867 1 96.19 456 ALA B O 1
ATOM 7803 N N . GLY B 1 457 ? 8.922 -52.812 -13.695 1 95.69 457 GLY B N 1
ATOM 7804 C CA . GLY B 1 457 ? 9.938 -51.781 -13.945 1 95.69 457 GLY B CA 1
ATOM 7805 C C . GLY B 1 457 ? 9.523 -50.781 -15 1 95.69 457 GLY B C 1
ATOM 7806 O O . GLY B 1 457 ? 9.883 -49.594 -14.914 1 95.69 457 GLY B O 1
ATOM 7807 N N . ILE B 1 458 ? 8.812 -51.312 -15.984 1 96.25 458 ILE B N 1
ATOM 7808 C CA . ILE B 1 458 ? 8.297 -50.406 -17.031 1 96.25 458 ILE B CA 1
ATOM 7809 C C . ILE B 1 458 ? 7.32 -49.406 -16.406 1 96.25 458 ILE B C 1
ATOM 7811 O O . ILE B 1 458 ? 7.418 -48.219 -16.656 1 96.25 458 ILE B O 1
ATOM 7815 N N . VAL B 1 459 ? 6.426 -49.938 -15.586 1 96.5 459 VAL B N 1
ATOM 7816 C CA . VAL B 1 459 ? 5.441 -49.062 -14.922 1 96.5 459 VAL B CA 1
ATOM 7817 C C . VAL B 1 459 ? 6.152 -48.062 -14.047 1 96.5 459 VAL B C 1
ATOM 7819 O O . VAL B 1 459 ? 5.852 -46.844 -14.109 1 96.5 459 VAL B O 1
ATOM 7822 N N . SER B 1 460 ? 7.121 -48.5 -13.289 1 96.25 460 SER B N 1
ATOM 7823 C CA . SER B 1 460 ? 7.871 -47.625 -12.383 1 96.25 460 SER B CA 1
ATOM 7824 C C . SER B 1 460 ? 8.617 -46.531 -13.141 1 96.25 460 SER B C 1
ATOM 7826 O O . SER B 1 460 ? 8.547 -45.375 -12.781 1 96.25 460 SER B O 1
ATOM 7828 N N . SER B 1 461 ? 9.273 -46.938 -14.188 1 96.31 461 SER B N 1
ATOM 7829 C CA . SER B 1 461 ? 10.062 -46 -14.961 1 96.31 461 SER B CA 1
ATOM 7830 C C . SER B 1 461 ? 9.164 -45 -15.688 1 96.31 461 SER B C 1
ATOM 7832 O O . SER B 1 461 ? 9.508 -43.812 -15.797 1 96.31 461 SER B O 1
ATOM 7834 N N . ALA B 1 462 ? 8.086 -45.406 -16.156 1 96.5 462 ALA B N 1
ATOM 7835 C CA . ALA B 1 462 ? 7.16 -44.531 -16.859 1 96.5 462 ALA B CA 1
ATOM 7836 C C . ALA B 1 462 ? 6.594 -43.469 -15.906 1 96.5 462 ALA B C 1
ATOM 7838 O O . ALA B 1 462 ? 6.527 -42.281 -16.25 1 96.5 462 ALA B O 1
ATOM 7839 N N . ILE B 1 463 ? 6.215 -43.875 -14.773 1 96.12 463 ILE B N 1
ATOM 7840 C CA . ILE B 1 463 ? 5.656 -42.938 -13.797 1 96.12 463 ILE B CA 1
ATOM 7841 C C . ILE B 1 463 ? 6.75 -41.969 -13.312 1 96.12 463 ILE B C 1
ATOM 7843 O O . ILE B 1 463 ? 6.492 -40.812 -13.078 1 96.12 463 ILE B O 1
ATOM 7847 N N . GLN B 1 464 ? 7.945 -42.5 -13.102 1 94.75 464 GLN B N 1
ATOM 7848 C CA . GLN B 1 464 ? 9.062 -41.656 -12.742 1 94.75 464 GLN B CA 1
ATOM 7849 C C . GLN B 1 464 ? 9.273 -40.562 -13.797 1 94.75 464 GLN B C 1
ATOM 7851 O O . GLN B 1 464 ? 9.57 -39.406 -13.469 1 94.75 464 GLN B O 1
ATOM 7856 N N . ALA B 1 465 ? 9.164 -40.969 -15.047 1 95.81 465 ALA B N 1
ATOM 7857 C CA . ALA B 1 465 ? 9.273 -40 -16.141 1 95.81 465 ALA B CA 1
ATOM 7858 C C . ALA B 1 465 ? 8.227 -38.906 -16 1 95.81 465 ALA B C 1
ATOM 7860 O O . ALA B 1 465 ? 8.516 -37.719 -16.203 1 95.81 465 ALA B O 1
ATOM 7861 N N . GLU B 1 466 ? 7.059 -39.281 -15.633 1 96.19 466 GLU B N 1
ATOM 7862 C CA . GLU B 1 466 ? 5.98 -38.312 -15.445 1 96.19 466 GLU B CA 1
ATOM 7863 C C . GLU B 1 466 ? 6.25 -37.406 -14.242 1 96.19 466 GLU B C 1
ATOM 7865 O O . GLU B 1 466 ? 5.98 -36.188 -14.289 1 96.19 466 GLU B O 1
ATOM 7870 N N . MET B 1 467 ? 6.738 -38 -13.188 1 93.69 467 MET B N 1
ATOM 7871 C CA . MET B 1 467 ? 7.102 -37.219 -12.016 1 93.69 467 MET B CA 1
ATOM 7872 C C . MET B 1 467 ? 8.141 -36.188 -12.359 1 93.69 467 MET B C 1
ATOM 7874 O O . MET B 1 467 ? 8.039 -35.031 -11.938 1 93.69 467 MET B O 1
ATOM 7878 N N . ASN B 1 468 ? 9.133 -36.594 -13.133 1 92.94 468 ASN B N 1
ATOM 7879 C CA . ASN B 1 468 ? 10.18 -35.656 -13.547 1 92.94 468 ASN B CA 1
ATOM 7880 C C . ASN B 1 468 ? 9.641 -34.562 -14.461 1 92.94 468 ASN B C 1
ATOM 7882 O O . ASN B 1 468 ? 10.047 -33.406 -14.352 1 92.94 468 ASN B O 1
ATOM 7886 N N . HIS B 1 469 ? 8.75 -34.938 -15.328 1 94.94 469 HIS B N 1
ATOM 7887 C CA . HIS B 1 469 ? 8.094 -33.969 -16.172 1 94.94 469 HIS B CA 1
ATOM 7888 C C . HIS B 1 469 ? 7.328 -32.938 -15.344 1 94.94 469 HIS B C 1
ATOM 7890 O O . HIS B 1 469 ? 7.422 -31.734 -15.594 1 94.94 469 HIS B O 1
ATOM 7896 N N . PHE B 1 470 ? 6.602 -33.406 -14.391 1 95.12 470 PHE B N 1
ATOM 7897 C CA . PHE B 1 470 ? 5.824 -32.562 -13.492 1 95.12 470 PHE B CA 1
ATOM 7898 C C . PHE B 1 470 ? 6.727 -31.562 -12.773 1 95.12 470 PHE B C 1
ATOM 7900 O O . PHE B 1 470 ? 6.422 -30.375 -12.719 1 95.12 470 PHE B O 1
ATOM 7907 N N . ASN B 1 471 ? 7.812 -32.062 -12.234 1 92.94 471 ASN B N 1
ATOM 7908 C CA . ASN B 1 471 ? 8.734 -31.219 -11.492 1 92.94 471 ASN B CA 1
ATOM 7909 C C . ASN B 1 471 ? 9.359 -30.156 -12.383 1 92.94 471 ASN B C 1
ATOM 7911 O O . ASN B 1 471 ? 9.516 -29 -11.961 1 92.94 471 ASN B O 1
ATOM 7915 N N . MET B 1 472 ? 9.664 -30.531 -13.547 1 91.56 472 MET B N 1
ATOM 7916 C CA . MET B 1 472 ? 10.25 -29.578 -14.492 1 91.56 472 MET B CA 1
ATOM 7917 C C . MET B 1 472 ? 9.258 -28.484 -14.852 1 91.56 472 MET B C 1
ATOM 7919 O O . MET B 1 472 ? 9.594 -27.297 -14.82 1 91.56 472 MET B O 1
ATOM 7923 N N . GLU B 1 473 ? 8.039 -28.844 -15.18 1 93.5 473 GLU B N 1
ATOM 7924 C CA . GLU B 1 473 ? 7.004 -27.891 -15.531 1 93.5 473 GLU B CA 1
ATOM 7925 C C . GLU B 1 473 ? 6.66 -26.984 -14.352 1 93.5 473 GLU B C 1
ATOM 7927 O O . GLU B 1 473 ? 6.43 -25.781 -14.523 1 93.5 473 GLU B O 1
ATOM 7932 N N . LEU B 1 474 ? 6.566 -27.609 -13.211 1 94.19 474 LEU B N 1
ATOM 7933 C CA . LEU B 1 474 ? 6.258 -26.875 -11.992 1 94.19 474 LEU B CA 1
ATOM 7934 C C . LEU B 1 474 ? 7.258 -25.75 -11.773 1 94.19 474 LEU B C 1
ATOM 7936 O O . LEU B 1 474 ? 6.867 -24.594 -11.57 1 94.19 474 LEU B O 1
ATOM 7940 N N . SER B 1 475 ? 8.539 -26.047 -11.82 1 92.19 475 SER B N 1
ATOM 7941 C CA . SER B 1 475 ? 9.602 -25.062 -11.609 1 92.19 475 SER B CA 1
ATOM 7942 C C . SER B 1 475 ? 9.57 -23.969 -12.672 1 92.19 475 SER B C 1
ATOM 7944 O O . SER B 1 475 ? 9.664 -22.781 -12.352 1 92.19 475 SER B O 1
ATOM 7946 N N . ASN B 1 476 ? 9.367 -24.375 -13.898 1 92.25 476 ASN B N 1
ATOM 7947 C CA . ASN B 1 476 ? 9.367 -23.422 -15 1 92.25 476 ASN B CA 1
ATOM 7948 C C . ASN B 1 476 ? 8.148 -22.5 -14.945 1 92.25 476 ASN B C 1
ATOM 7950 O O . ASN B 1 476 ? 8.266 -21.297 -15.141 1 92.25 476 ASN B O 1
ATOM 7954 N N . ASP B 1 477 ? 7.027 -23.062 -14.719 1 94.19 477 ASP B N 1
ATOM 7955 C CA . ASP B 1 477 ? 5.789 -22.281 -14.688 1 94.19 477 ASP B CA 1
ATOM 7956 C C . ASP B 1 477 ? 5.824 -21.219 -13.594 1 94.19 477 ASP B C 1
ATOM 7958 O O . ASP B 1 477 ? 5.504 -20.062 -13.836 1 94.19 477 ASP B O 1
ATOM 7962 N N . TYR B 1 478 ? 6.188 -21.609 -12.406 1 94.44 478 TYR B N 1
ATOM 7963 C CA . TYR B 1 478 ? 6.168 -20.656 -11.297 1 94.44 478 TYR B CA 1
ATOM 7964 C C . TYR B 1 478 ? 7.336 -19.688 -11.391 1 94.44 478 TYR B C 1
ATOM 7966 O O . TYR B 1 478 ? 7.242 -18.547 -10.922 1 94.44 478 TYR B O 1
ATOM 7974 N N . LYS B 1 479 ? 8.453 -20.125 -11.969 1 94 479 LYS B N 1
ATOM 7975 C CA . LYS B 1 479 ? 9.523 -19.188 -12.25 1 94 479 LYS B CA 1
ATOM 7976 C C . LYS B 1 479 ? 9.031 -18.047 -13.148 1 94 479 LYS B C 1
ATOM 7978 O O . LYS B 1 479 ? 9.211 -16.875 -12.828 1 94 479 LYS B O 1
ATOM 7983 N N . GLU B 1 480 ? 8.391 -18.422 -14.203 1 94.31 480 GLU B N 1
ATOM 7984 C CA . GLU B 1 480 ? 7.902 -17.422 -15.156 1 94.31 480 GLU B CA 1
ATOM 7985 C C . GLU B 1 480 ? 6.797 -16.562 -14.555 1 94.31 480 GLU B C 1
ATOM 7987 O O . GLU B 1 480 ? 6.758 -15.352 -14.766 1 94.31 480 GLU B O 1
ATOM 7992 N N . THR B 1 481 ? 5.926 -17.156 -13.875 1 96.06 481 THR B N 1
ATOM 7993 C CA . THR B 1 481 ? 4.793 -16.453 -13.297 1 96.06 481 THR B CA 1
ATOM 7994 C C . THR B 1 481 ? 5.262 -15.461 -12.227 1 96.06 481 THR B C 1
ATOM 7996 O O . THR B 1 481 ? 4.812 -14.312 -12.195 1 96.06 481 THR B O 1
ATOM 7999 N N . PHE B 1 482 ? 6.176 -15.898 -11.312 1 96.19 482 PHE B N 1
ATOM 8000 C CA . PHE B 1 482 ? 6.684 -15 -10.281 1 96.19 482 PHE B CA 1
ATOM 8001 C C . PHE B 1 482 ? 7.52 -13.883 -10.891 1 96.19 482 PHE B C 1
ATOM 8003 O O . PHE B 1 482 ? 7.5 -12.75 -10.406 1 96.19 482 PHE B O 1
ATOM 8010 N N . ARG B 1 483 ? 8.242 -14.242 -11.891 1 95.31 483 ARG B N 1
ATOM 8011 C CA . ARG B 1 483 ? 8.977 -13.203 -12.609 1 95.31 483 ARG B CA 1
ATOM 8012 C C . ARG B 1 483 ? 8.031 -12.141 -13.148 1 95.31 483 ARG B C 1
ATOM 8014 O O . ARG B 1 483 ? 8.281 -10.945 -12.984 1 95.31 483 ARG B O 1
ATOM 8021 N N . HIS B 1 484 ? 6.988 -12.586 -13.742 1 95.75 484 HIS B N 1
ATOM 8022 C CA . HIS B 1 484 ? 5.988 -11.656 -14.266 1 95.75 484 HIS B CA 1
ATOM 8023 C C . HIS B 1 484 ? 5.32 -10.875 -13.148 1 95.75 484 HIS B C 1
ATOM 8025 O O . HIS B 1 484 ? 5.094 -9.664 -13.281 1 95.75 484 HIS B O 1
ATOM 8031 N N . PHE B 1 485 ? 4.973 -11.562 -12.094 1 96.94 485 PHE B N 1
ATOM 8032 C CA . PHE B 1 485 ? 4.348 -10.953 -10.93 1 96.94 485 PHE B CA 1
ATOM 8033 C C . PHE B 1 485 ? 5.203 -9.82 -10.391 1 96.94 485 PHE B C 1
ATOM 8035 O O . PHE B 1 485 ? 4.711 -8.711 -10.172 1 96.94 485 PHE B O 1
ATOM 8042 N N . LEU B 1 486 ? 6.461 -10.094 -10.203 1 97.19 486 LEU B N 1
ATOM 8043 C CA . LEU B 1 486 ? 7.383 -9.117 -9.641 1 97.19 486 LEU B CA 1
ATOM 8044 C C . LEU B 1 486 ? 7.656 -7.992 -10.633 1 97.19 486 LEU B C 1
ATOM 8046 O O . LEU B 1 486 ? 7.812 -6.836 -10.234 1 97.19 486 LEU B O 1
ATOM 8050 N N . TYR B 1 487 ? 7.762 -8.344 -11.883 1 96.62 487 TYR B N 1
ATOM 8051 C CA . TYR B 1 487 ? 7.957 -7.328 -12.906 1 96.62 487 TYR B CA 1
ATOM 8052 C C . TYR B 1 487 ? 6.832 -6.301 -12.883 1 96.62 487 TYR B C 1
ATOM 8054 O O . TYR B 1 487 ? 7.086 -5.094 -12.922 1 96.62 487 TYR B O 1
ATOM 8062 N N . GLU B 1 488 ? 5.633 -6.805 -12.859 1 96.69 488 GLU B N 1
ATOM 8063 C CA . GLU B 1 488 ? 4.477 -5.91 -12.828 1 96.69 488 GLU B CA 1
ATOM 8064 C C . GLU B 1 488 ? 4.461 -5.074 -11.547 1 96.69 488 GLU B C 1
ATOM 8066 O O . GLU B 1 488 ? 4.039 -3.916 -11.562 1 96.69 488 GLU B O 1
ATOM 8071 N N . GLN B 1 489 ? 4.844 -5.645 -10.422 1 96.81 489 GLN B N 1
ATOM 8072 C CA . GLN B 1 489 ? 4.949 -4.895 -9.172 1 96.81 489 GLN B CA 1
ATOM 8073 C C . GLN B 1 489 ? 5.965 -3.762 -9.297 1 96.81 489 GLN B C 1
ATOM 8075 O O . GLN B 1 489 ? 5.703 -2.637 -8.859 1 96.81 489 GLN B O 1
ATOM 8080 N N . VAL B 1 490 ? 7.113 -4.012 -9.844 1 97.12 490 VAL B N 1
ATOM 8081 C CA . VAL B 1 490 ? 8.148 -3 -10.039 1 97.12 490 VAL B CA 1
ATOM 8082 C C . VAL B 1 490 ? 7.598 -1.865 -10.906 1 97.12 490 VAL B C 1
ATOM 8084 O O . VAL B 1 490 ? 7.816 -0.688 -10.602 1 97.12 490 VAL B O 1
ATOM 8087 N N . GLN B 1 491 ? 6.852 -2.242 -11.953 1 96.88 491 GLN B N 1
ATOM 8088 C CA . GLN B 1 491 ? 6.281 -1.231 -12.836 1 96.88 491 GLN B CA 1
ATOM 8089 C C . GLN B 1 491 ? 5.293 -0.34 -12.086 1 96.88 491 GLN B C 1
ATOM 8091 O O . GLN B 1 491 ? 5.297 0.881 -12.258 1 96.88 491 GLN B O 1
ATOM 8096 N N . MET B 1 492 ? 4.473 -0.933 -11.281 1 97 492 MET B N 1
ATOM 8097 C CA . MET B 1 492 ? 3.482 -0.171 -10.531 1 97 492 MET B CA 1
ATOM 8098 C C . MET B 1 492 ? 4.16 0.8 -9.57 1 97 492 MET B C 1
ATOM 8100 O O . MET B 1 492 ? 3.824 1.985 -9.539 1 97 492 MET B O 1
ATOM 8104 N N . TYR B 1 493 ? 5.121 0.33 -8.742 1 97.5 493 TYR B N 1
ATOM 8105 C CA . TYR B 1 493 ? 5.789 1.17 -7.754 1 97.5 493 TYR B CA 1
ATOM 8106 C C . TYR B 1 493 ? 6.594 2.271 -8.43 1 97.5 493 TYR B C 1
ATOM 8108 O O . TYR B 1 493 ? 6.715 3.379 -7.902 1 97.5 493 TYR B O 1
ATOM 8116 N N . ASN B 1 494 ? 7.141 1.969 -9.578 1 97.06 494 ASN B N 1
ATOM 8117 C CA . ASN B 1 494 ? 7.801 3.012 -10.352 1 97.06 494 ASN B CA 1
ATOM 8118 C C . ASN B 1 494 ? 6.824 4.109 -10.766 1 97.06 494 ASN B C 1
ATOM 8120 O O . ASN B 1 494 ? 7.148 5.297 -10.68 1 97.06 494 ASN B O 1
ATOM 8124 N N . LYS B 1 495 ? 5.707 3.666 -11.242 1 97.31 495 LYS B N 1
ATOM 8125 C CA . LYS B 1 495 ? 4.684 4.633 -11.641 1 97.31 495 LYS B CA 1
ATOM 8126 C C . LYS B 1 495 ? 4.258 5.496 -10.453 1 97.31 495 LYS B C 1
ATOM 8128 O O . LYS B 1 495 ? 4.105 6.715 -10.594 1 97.31 495 LYS B O 1
ATOM 8133 N N . ILE B 1 496 ? 4.059 4.926 -9.312 1 98 496 ILE B N 1
ATOM 8134 C CA . ILE B 1 496 ? 3.666 5.645 -8.109 1 98 496 ILE B CA 1
ATOM 8135 C C . ILE B 1 496 ? 4.766 6.633 -7.719 1 98 496 ILE B C 1
ATOM 8137 O O . ILE B 1 496 ? 4.484 7.793 -7.41 1 98 496 ILE B O 1
ATOM 8141 N N . THR B 1 497 ? 6.023 6.141 -7.715 1 97.88 497 THR B N 1
ATOM 8142 C CA . THR B 1 497 ? 7.156 6.992 -7.363 1 97.88 497 THR B CA 1
ATOM 8143 C C . THR B 1 497 ? 7.223 8.211 -8.281 1 97.88 497 THR B C 1
ATOM 8145 O O . THR B 1 497 ? 7.469 9.328 -7.824 1 97.88 497 THR B O 1
ATOM 8148 N N . ASP B 1 498 ? 6.988 7.996 -9.523 1 97.56 498 ASP B N 1
ATOM 8149 C CA . ASP B 1 498 ? 7.016 9.086 -10.492 1 97.56 498 ASP B CA 1
ATOM 8150 C C . ASP B 1 498 ? 5.918 10.109 -10.203 1 97.56 498 ASP B C 1
ATOM 8152 O O . ASP B 1 498 ? 6.156 11.312 -10.258 1 97.56 498 ASP B O 1
ATOM 8156 N N . LYS B 1 499 ? 4.758 9.641 -9.938 1 97.94 499 LYS B N 1
ATOM 8157 C CA . LYS B 1 499 ? 3.646 10.539 -9.633 1 97.94 499 LYS B CA 1
ATOM 8158 C C . LYS B 1 499 ? 3.92 11.336 -8.359 1 97.94 499 LYS B C 1
ATOM 8160 O O . LYS B 1 499 ? 3.615 12.523 -8.289 1 97.94 499 LYS B O 1
ATOM 8165 N N . LEU B 1 500 ? 4.492 10.68 -7.348 1 97.88 500 LEU B N 1
ATOM 8166 C CA . LEU B 1 500 ? 4.828 11.352 -6.098 1 97.88 500 LEU B CA 1
ATOM 8167 C C . LEU B 1 500 ? 5.922 12.391 -6.312 1 97.88 500 LEU B C 1
ATOM 8169 O O . LEU B 1 500 ? 5.898 13.461 -5.703 1 97.88 500 LEU B O 1
ATOM 8173 N N . ARG B 1 501 ? 6.906 12.117 -7.16 1 97.25 501 ARG B N 1
ATOM 8174 C CA . ARG B 1 501 ? 7.965 13.062 -7.492 1 97.25 501 ARG B CA 1
ATOM 8175 C C . ARG B 1 501 ? 7.398 14.305 -8.156 1 97.25 501 ARG B C 1
ATOM 8177 O O . ARG B 1 501 ? 7.852 15.422 -7.891 1 97.25 501 ARG B O 1
ATOM 8184 N N . GLU B 1 502 ? 6.461 14.078 -9.039 1 97.12 502 GLU B N 1
ATOM 8185 C CA . GLU B 1 502 ? 5.801 15.211 -9.68 1 97.12 502 GLU B CA 1
ATOM 8186 C C . GLU B 1 502 ? 5.07 16.078 -8.656 1 97.12 502 GLU B C 1
ATOM 8188 O O . GLU B 1 502 ? 5.109 17.312 -8.727 1 97.12 502 GLU B O 1
ATOM 8193 N N . ALA B 1 503 ? 4.363 15.414 -7.766 1 97.31 503 ALA B N 1
ATOM 8194 C CA . ALA B 1 503 ? 3.672 16.141 -6.707 1 97.31 503 ALA B CA 1
ATOM 8195 C C . ALA B 1 503 ? 4.656 16.922 -5.84 1 97.31 503 ALA B C 1
ATOM 8197 O O . ALA B 1 503 ? 4.402 18.078 -5.48 1 97.31 503 ALA B O 1
ATOM 8198 N N . TYR B 1 504 ? 5.801 16.281 -5.477 1 96.62 504 TYR B N 1
ATOM 8199 C CA . TYR B 1 504 ? 6.859 16.922 -4.699 1 96.62 504 TYR B CA 1
ATOM 8200 C C . TYR B 1 504 ? 7.375 18.156 -5.406 1 96.62 504 TYR B C 1
ATOM 8202 O O . TYR B 1 504 ? 7.594 19.203 -4.77 1 96.62 504 TYR B O 1
ATOM 8210 N N . ALA B 1 505 ? 7.535 18.156 -6.699 1 94.88 505 ALA B N 1
ATOM 8211 C CA . ALA B 1 505 ? 8.086 19.25 -7.5 1 94.88 505 ALA B CA 1
ATOM 8212 C C . ALA B 1 505 ? 7.16 20.469 -7.48 1 94.88 505 ALA B C 1
ATOM 8214 O O . ALA B 1 505 ? 7.613 21.609 -7.617 1 94.88 505 ALA B O 1
ATOM 8215 N N . ARG B 1 506 ? 5.863 20.234 -7.219 1 93.56 506 ARG B N 1
ATOM 8216 C CA . ARG B 1 506 ? 4.895 21.312 -7.195 1 93.56 506 ARG B CA 1
ATOM 8217 C C . ARG B 1 506 ? 5.059 22.172 -5.945 1 93.56 506 ARG B C 1
ATOM 8219 O O . ARG B 1 506 ? 4.566 23.297 -5.887 1 93.56 506 ARG B O 1
ATOM 8226 N N . PHE B 1 507 ? 5.777 21.672 -4.969 1 93.25 507 PHE B N 1
ATOM 8227 C CA . PHE B 1 507 ? 5.957 22.422 -3.729 1 93.25 507 PHE B CA 1
ATOM 8228 C C . PHE B 1 507 ? 7.289 23.156 -3.736 1 93.25 507 PHE B C 1
ATOM 8230 O O . PHE B 1 507 ? 7.664 23.781 -2.74 1 93.25 507 PHE B O 1
ATOM 8237 N N . GLU B 1 508 ? 8.117 23.172 -4.816 1 84.06 508 GLU B N 1
ATOM 8238 C CA . GLU B 1 508 ? 9.414 23.828 -4.902 1 84.06 508 GLU B CA 1
ATOM 8239 C C . GLU B 1 508 ? 9.266 25.25 -5.441 1 84.06 508 GLU B C 1
ATOM 8241 O O . GLU B 1 508 ? 9.891 25.609 -6.445 1 84.06 508 GLU B O 1
ATOM 8246 N N . PHE B 1 509 ? 8.352 26.062 -5.094 1 75.25 509 PHE B N 1
ATOM 8247 C CA . PHE B 1 509 ? 8.273 27.484 -5.395 1 75.25 509 PHE B CA 1
ATOM 8248 C C . PHE B 1 509 ? 8.727 28.312 -4.199 1 75.25 509 PHE B C 1
ATOM 8250 O O . PHE B 1 509 ? 8.727 27.828 -3.066 1 75.25 509 PHE B O 1
#

pLDDT: mean 81.75, std 22.91, range [16.62, 98.5]

Organism: Callorhinchus milii (NCBI:txid7868)

Radius of gyration: 43.56 Å; Cα contacts (8 Å, |Δi|>4): 1403; chains: 2; bounding box: 88×139×112 Å

Foldseek 3Di:
DFWKKAFCDFDDDDDDFADTDDHRWIWGFPACPDPPQKTWTATPVRDTHIGGNVRIGTDDPDDDDPPPPPPPPPPDPPPDDDPPDDDDDDDDDPPPDDPDPPPPDPDDDPPPPVVVPPPPCPPDPPDFFFQCQQVCVLQPDDDDDDAAFEWDQDPLGIAGDFDPDFKAKAKDDWDWDAPDVRPDIFIWIWIAIPPPRDIAIDTVVLVVLLLVLCCFACLLFAQQFDAPDDPPPCCPDPVNVVVNSVRVNVRVRVQRRDRPSVPDQSNCLSGPPHDPVSNVVSSVVSVPGPCTGSNVLVNYDDDPRFDQDDPVVLVVVLVVLVVVLVVLVVVLVVLVVQLVCLQPVQLVVLLVVLVVLLVVLVVLVPDPPPPSVLVSVLSNLVSVLSNVLSVLSNCLCVQAVVLSNSVSVRSNRRSVSVVSNSSNLVSLNVVLVVLVVCVVVVNDPPVSSVSSNSSSSSSRSSNSNNSVVVVVCVVVSVVVSVVSNVVSVVVSVVVSVVSVVVSVVSVVD/DFWKKAFCAFDDDDDDFADTDDHGWIWTFPACDDPPQKTWTQTPVGDTHIDGNVRIGTDGVPPPPPPPVVPVPPPDPPPPDPPDPDDDDDDDDDPDCDPDPPPPDDDDDPPPPVVVPPDPCPPPPPDFFFQCQQVCVLQPNDDDDDAAFEWDQDPLGIAGDFDPDFKAKAKDDWDWDAPDVRPDIFIWIWIAIPPPRDIAIDTVVLVVLLLVLCCFACLLFAQQFDAPDDDPPCCPDPVNVVVNSVRVNVRVRVQRRDRRSVPDQSNCLSGPPHDPVSNVVSSVVSVPGDCTGSNVLVNYDDDPRFDQDDPVVLVVVLVVLVVVLVVLVVVLVVLVVQLVCLQPVQLVVLLVVLVVLLVVLVVLVPDPPPPSVLVSVLSNLVSVLSNVLSVLSNCLCVQAVVLSNVVSVRSNRRSVSVVSNSSNLVSLNVVLVVLVVCVVVVNDPPVSSVSSNSSSSSSNSSNSNNSVVVVVCVVVSVVVSVVSNVVSVVVSVVVSVVSVVVSVVSVVD

Nearest PDB structures (foldseek):
  2raj-assembly1_A  TM=9.300E-01  e=5.806E-34  Homo sapiens
  2rai-assembly1_B  TM=9.331E-01  e=2.508E-31  Homo sapiens
  3dyt-assembly1_A-2  TM=8.719E-01  e=3.451E-30  Homo sapiens
  4akv-assembly1_A  TM=9.041E-01  e=2.275E-24  Homo sapiens
  4akv-assembly1_B  TM=8.898E-01  e=1.185E-23  Homo sapiens

InterPro domains:
  IPR001452 SH3 domain [PF14604] (11-52)
  IPR001452 SH3 domain [PS50002] (1-61)
  IPR001452 SH3 domain [SM00326] (3-60)
  IPR001683 Phox homology [PF00787] (193-272)
  IPR001683 Phox homology [PS50195] (167-278)
  IPR001683 Phox homology [SM00312] (164-274)
  IPR019497 Sorting nexin protein, WASP-binding domain [PF10456] (275-507)
  IPR027267 AH/BAR domain superfamily [G3DSA:1.20.1270.60] (320-509)
  IPR036028 SH3-like domain superfamily [SSF50044] (4-64)
  IPR036871 PX domain superfamily [G3DSA:3.30.1520.10] (147-280)
  IPR036871 PX domain superfamily [SSF64268] (150-279)